Protein 7AC8 (pdb70)

CATH classification: 3.40.50.880

GO terms:
  GO:0005515 protein binding (F, IPI)

Radius of gyration: 36.43 Å; Cα contacts (8 Å, |Δi|>4): 3249; chains: 6; bounding box: 97×95×83 Å

Sequence (1356 aa):
MLAKRIIACLDVKDGRVVKGTNFENLRDSGDPVELGKFYSEIGIDELVFLDITASVEKRKTMLELVEKVAEQIDIPFTVGGGIHDFETASELILRGADKVSINTAAVENPSLITQIAQTFGSQAVVVAIDAKRVDGEFMVFTYSGKKNTGILLRDWVVEVEKRGAGEILLTSIDRDGTKSGYDTEMIRFVRPLTTLPIIASGGAGKMEHFLEAFLAGADAALAASVFHFREIDVRELKEYLKKHGVNVRLEGMGMRIGIISVGPGNIMNLYRGVKRASENFEDVSIELVESPRNDLYDLLFIPGVGHFGEGMRRLRENDLIDFVRKHVEDERYVVGVALGMQLLFEESEEAPGVKGLSLIEGNVVKLRSRRLPHMGWNEVIFKDTFPNGYYYFVHTYRAVCEEEHVLGTTEYDGEIFPSAVRKGRILGFQFHPEKSSKIGRKLLEKVIECSLSRMLAKRIIACLDVKDGRVVKGTNFENLRDSGDPVELGKFYSEIGIDELVFLDITASVEKRKTMLELVEKVAEQIDIPFTVGGGIHDFETASELILRGADKVSINTAAVENPSLITQIAQTFGSQAVVVAIDAKRVDGEFMVFTYSGKKNTGILLRDWVVEVEKRGAGEILLTSIDRDGTKSGYDTEMIRFVRPLTTLPIIASGGAGKMEHFLEAFLAGADAALAASVFHFREIDVRELKEYLKKHGVNVRLEGMGMRIGIISVGPGNIMNLYRGVKRASENFEDVSIELVESPRNDLYDLLFIPGVGHFGEGMRRLRENDLIDFVRKHVEDERYVVGVALGMQLLFEESEEAPGVKGLSLIEGNVVKLRSRRLPHMGWNEVIFKDTFPNGYYYFVHTYRAVCEEEHVLGTTEYDGEIFPSAVRKGRILGFQFHPEKSSKIGRKLLEKVIECSLSMLAKRIIACLDVKDGRVVKGTNFENLRDSGDPVELGKFYSEIGIDELVFLDITASVEKRKTMLELVEKVAEQIDIPFTVGGGIHDFETASELILRGADKVSINTAAVENPSLITQIAQTFGSQAVVVAIDAKRVDGEFMVFTYSGKKNTGILLRDWVVEVEKRGAGEILLTSIDRDGTKSGYDTEMIRFVRPLTTLPIIASGGAGKMEHFLEAFLAGADAALAASVFHFREIDVRELKEYLKKHGVNVRLEMRIGIISVGPGNIMNLYRGVKRASENFEDVSIELVESPRNDLYDLLFIPGVGHFGEGMRRLRENDLIDFVRKHVEDERYVVGVALGMQLLFEESEEAPGVKGLSLIEGNVVKLRSRRLPHMGWNEVIFKDTFPNGYYYFVHTYRAVCEEEHVLGTTEYDGEIFPSAVRKGRILGFQFHPEKSSKIGRKLLEKVIECSL

Secondary structure (DSSP, 8-state):
-PPPEEEEEEEEETTEETT--S-TTSS-TT-HHHHHHHHHHHT--EEEEEE----SSHHHHHHHHHHHHHHH--S-EEEESS--SHHHHHHHHHHT-SEEEESHHHHH-THHHHHHHHHH-GGGEEEEEEEEEETTEEEEEETTTTEEEEEEHHHHHHHHHHHT-SEEEEEETTTTT--S---HHHHHHHGGG--S-EEEES---SHHHHHHHHHTT-SEEEESHHHHTT-S-HHHHHHHHHHTT-------/--EEEEEE---SS--HHHHHHHHHHTTT-SSEEEEEE-SS-SPPPSEEEE---S-HHHHHHHHHHTT-HHHHHHHHHTT-EEEEETHHHHHTSS-BTTSTT-----SSS-EEEE---SS-SEEEEEEEEESSSSPPEEEEEEESEEEE--GGGEEEEEEETTEEEEEEEEETTEEEESS-GGGSHHHHHHHHHHHHHHHHH-/-PPBEEEEEEEEETTEETT--S-TTSSSTT-HHHHHHHHHHHT--EEEEEE---TTTHHHHHHHHHHHHHHH--S-EEEESS--SHHHHHHHHHHT-SEEEESHHHHH-THHHHHHHHHH-GGGEEEEEEEEEETTEEEEEETTTTEEEEEEHHHHHHHHHHHT-SEEEEEETTTTT-SS---HHHHHHHGGG--S-EEEES---SHHHHHHHHHTT-SEEEESHHHHTTSS-HHHHHHHHHHTT--B----/--EEEEEE---SS--HHHHHHHHHHTTTSTTEEEEEESSS-SPPPSEEEE---S-HHHHHHHHHHTT-HHHHHHHHHTT-EEEEETHHHHHTSS-BTTSTT-----SSS-EEEE-S-SS-SEEEEEEEEESSSSPPEEEEEEESEEEE--GGGEEEEEEETTEEEEEEEEETTEEEESS-GGGSHHHHHHHHHHHHHHHH-/-PPPEEEEEEEEETTEEEEEETTEEEEEEE-HHHHHHHHHHHT-SEEEEEETTTTTTT----HHHHHHHHTT--S-EEEESS--SHHHHHHHHHHT-SEEEESHHHHH-THHHHHHHHHH-GGGEEEEEEEEEETTEEEEEETTTTEEEEEEHHHHHHHHHHHT-SEEEEEETTTTT--S---HHHHHHHGGG--S-EEEES---SHHHHHHHHHTT-SEEEESHHHHTT-S-HHHHHHHHHHTT------/-EEEEE-SSSS-HHHHHHHHHHHGGGSSS-EEEEE-SS-SPPPSEEEE--SS-HHHHHHHHHHTT-HHHHHHHHHTT-EEEEETHHHHTTSSBBTTSTT-B---SSS-EEEE-S-SS-SEEEEEEEEESSSSPPEEEEEEESEEEE--GGGEEEEEEETTEEEEEEEEETTEEEESS-GGGSHHHHHHHHHHHHHHH-

Foldseek 3Di:
DDAQAEEEEFEAELQFGPPFFPPPVFPGRRHVQRVLQVCVVQAHQEYEYEYPYDDPCPLVSLLVNLLSNQVHHDHAYEYEYPQQALVSLVSSVVSGHQAYEAEQNCVVPVLRQLSNCVVNNLRRYEYEFEWEDDPNFIFTADDLNPHGPVDGPLVVLLSNVVSRHQEYEYHYPVAAPVLQAFPLVVLLVSQVSDPHAYETDGHNNDLVRQVSNVVSPHSYYYYYPCVRHVVDRPQVSQVVNVVVPGRHDHDD/DQAEEEEADLEDDDSVLVVVLLVVLCVPPDSYDYYYDQALPDPQGLAYEYEYDDFLQVSVVSCVVRVCLVVQVVCVVVLHAYEYEASGLQLCEAEEPRDPPDGGSHVAYWHKYFDDDPDDDPFAWWWKDFPDQADTDIFTAHGGMAIDHDPQFQGIWTDDPRDIGRQWTDDRNYIYGNGDLSRGPPSSSRRSNSNVVVSVVD/DDAQFEEEEFEDELQWGPVFFPPPVFPDRGHVQRVLQVCVVQAHQEYEYEYDYDVVCPLVSLLVNLLSNQVRHDHAYEYEYPQAAQVSLVSSVVSPHQAYEAEQNCVVPVLRLLSNCVVNNLSRYEYEFEWEDDPNFIFTADDVRPHGPVDGPLVVLLSNVVSRHQEYEYEYPVAAPAQQAFPLVVLLVSQVSDPHAYETEGHHNDLVRVVSNVVSPHSYYYDYHCVRHVVDRPQVSQVVNVVVPRRHDHDD/DAAEEEEADQEDDDRVLVVVLLCVLCVPPPRYDYYHDQALPDPQGLAYEQEYDDFLQVSVVSCVVRVCLVVQVVCVVVLGAYEYEASGQQLCEAEEPSDPPDGGSHNAYWHKYFDPDPDDDPFAWWWKDFPDQADTDIFTAHDGMATDHDPQFAGIWTDDPRDIGRQKGDDRNYIYGNGDLSRGPPSSSRRSNSNVVVSVD/DDAAFEEEEFADEPQFGWFDALLDDIDGQGGLQVLLLVCQPQAHQEYEYEPQQQVVVVHADPLVSLLSNQVRHDHAYEYEYRPQALVSLVVNVVRGHPAYEDEQNCVVPVLRLLVNCVVNNQQRYEYEFEWEDDPNFTFTADNSRDRGPPDGPLVVLLSNVVSRHQEYAYAYSNAGPVLQAFPLVVLLVCQVSDPHAYETYGHHNELVRVVSNVVSPHSYYYYYPCVSVVVDRPLVSQVVCVVVPRGHDHD/DEEEEADLDDAPRVLVVVLLCVLCVPPPPYHYYYDQALPDDQGLEYEYHDDDQLQVSVVSCVVRVCLVVLVVCVVVLHAYEYEASGQQLCEAEEPSDPPDGGSHNAYWHKYFDPDPDDDPFAWWWKDFPDQADTDIFTAHGGMATDHDPVFQGIWTDDPNDIGRQWGDDRRYIYGNGGLSPGPPSSSVRSNSNVVVSD

Structure (mmCIF, N/CA/C/O backbone):
data_7AC8
#
_entry.id   7AC8
#
_cell.length_a   92.835
_cell.length_b   92.835
_cell.length_c   168.625
_cell.angle_alpha   90.000
_cell.angle_beta   90.000
_cell.angle_gamma   120.000
#
_symmetry.space_group_name_H-M   'P 32'
#
loop_
_entity.id
_entity.type
_entity.pdbx_description
1 polymer 'Imidazole glycerol phosphate synthase subunit HisF'
2 polymer 'Imidazole glycerol phosphate synthase subunit HisH'
3 non-polymer '[(2R,3S,4R,5R)-5-[4-aminocarbonyl-5-[(E)-[[(2R,3R,4S,5R)-3,4-bis(oxidanyl)-5-(phosphonooxymethyl)oxolan-2-yl]amino]methylideneamino]imidazol-1-yl]-3,4-bis(oxidanyl)oxolan-2-yl]methyl dihydrogen phosphate'
4 non-polymer GLUTAMINE
5 non-polymer 'PHOSPHATE ION'
6 water water
#
loop_
_atom_site.group_PDB
_atom_site.id
_atom_site.type_symbol
_atom_site.label_atom_id
_atom_site.label_alt_id
_atom_site.label_comp_id
_atom_site.label_asym_id
_atom_site.label_entity_id
_atom_site.label_seq_id
_atom_site.pdbx_PDB_ins_code
_atom_site.Cartn_x
_atom_site.Cartn_y
_atom_site.Cartn_z
_atom_site.occupancy
_atom_site.B_iso_or_equiv
_atom_site.auth_seq_id
_atom_site.auth_comp_id
_atom_site.auth_asym_id
_atom_site.auth_atom_id
_atom_site.pdbx_PDB_model_num
ATOM 1 N N . MET A 1 1 ? 10.724 -19.019 27.924 1.00 43.24 1 MET A N 1
ATOM 2 C CA . MET A 1 1 ? 10.789 -19.352 26.503 1.00 43.81 1 MET A CA 1
ATOM 3 C C . MET A 1 1 ? 9.775 -18.505 25.746 1.00 38.34 1 MET A C 1
ATOM 4 O O . MET A 1 1 ? 8.620 -18.379 26.165 1.00 39.34 1 MET A O 1
ATOM 9 N N . LEU A 1 2 ? 10.223 -17.943 24.629 1.00 41.95 2 LEU A N 1
ATOM 10 C CA . LEU A 1 2 ? 9.393 -17.088 23.792 1.00 42.08 2 LEU A CA 1
ATOM 11 C C . LEU A 1 2 ? 8.113 -17.805 23.367 1.00 42.93 2 LEU A C 1
ATOM 12 O O . LEU A 1 2 ? 8.129 -18.983 23.006 1.00 42.83 2 LEU A O 1
ATOM 17 N N . ALA A 1 3 ? 6.992 -17.086 23.408 1.00 36.70 3 ALA A N 1
ATOM 18 C CA . ALA A 1 3 ? 5.724 -17.642 22.955 1.00 38.99 3 ALA A CA 1
ATOM 19 C C . ALA A 1 3 ? 5.608 -17.577 21.439 1.00 40.74 3 ALA A C 1
ATOM 20 O O . ALA A 1 3 ? 6.100 -16.639 20.802 1.00 36.86 3 ALA A O 1
ATOM 22 N N . LYS A 1 4 ? 5.001 -18.614 20.859 1.00 39.73 4 LYS A N 1
ATOM 23 C CA . LYS A 1 4 ? 4.542 -18.552 19.477 1.00 39.34 4 LYS A CA 1
ATOM 24 C C . LYS A 1 4 ? 3.281 -17.692 19.443 1.00 39.57 4 LYS A C 1
ATOM 25 O O . LYS A 1 4 ? 2.335 -17.957 20.189 1.00 40.61 4 LYS A O 1
ATOM 31 N N . ARG A 1 5 ? 3.253 -16.684 18.571 1.00 34.96 5 ARG A N 1
ATOM 32 C CA . ARG A 1 5 ? 2.271 -15.600 18.672 1.00 38.27 5 ARG A CA 1
ATOM 33 C C . ARG A 1 5 ? 1.021 -15.823 17.826 1.00 37.02 5 ARG A C 1
ATOM 34 O O . ARG A 1 5 ? 1.096 -16.332 16.704 1.00 34.03 5 ARG A O 1
ATOM 42 N N . ILE A 1 6 ? -0.129 -15.429 18.377 1.00 33.63 6 ILE A N 1
ATOM 43 C CA . ILE A 1 6 ? -1.394 -15.394 17.649 1.00 35.64 6 ILE A CA 1
ATOM 44 C C . ILE A 1 6 ? -1.741 -13.941 17.368 1.00 37.48 6 ILE A C 1
ATOM 45 O O . ILE A 1 6 ? -1.926 -13.144 18.299 1.00 35.61 6 ILE A O 1
ATOM 50 N N . ILE A 1 7 ? -1.846 -13.596 16.091 1.00 35.96 7 ILE A N 1
ATOM 51 C CA . ILE A 1 7 ? -1.985 -12.214 15.656 1.00 36.16 7 ILE A CA 1
ATOM 52 C C . ILE A 1 7 ? -3.313 -12.065 14.924 1.00 39.73 7 ILE A C 1
ATOM 53 O O . ILE A 1 7 ? -3.635 -12.877 14.046 1.00 39.45 7 ILE A O 1
ATOM 58 N N . ALA A 1 8 ? -4.073 -11.028 15.271 1.00 36.29 8 ALA A N 1
ATOM 59 C CA . ALA A 1 8 ? -5.303 -10.700 14.558 1.00 41.25 8 ALA A CA 1
ATOM 60 C C . ALA A 1 8 ? -5.050 -9.551 13.594 1.00 41.22 8 ALA A C 1
ATOM 61 O O . ALA A 1 8 ? -4.472 -8.527 13.974 1.00 40.50 8 ALA A O 1
ATOM 63 N N . CYS A 1 9 ? -5.539 -9.693 12.371 1.00 40.47 9 CYS A N 1
ATOM 64 C CA . CYS A 1 9 ? -5.416 -8.650 11.367 1.00 39.31 9 CYS A CA 1
ATOM 65 C C . CYS A 1 9 ? -6.802 -8.053 11.168 1.00 44.07 9 CYS A C 1
ATOM 66 O O . CYS A 1 9 ? -7.760 -8.784 10.902 1.00 48.77 9 CYS A O 1
ATOM 69 N N . LEU A 1 10 ? -6.904 -6.737 11.328 1.00 44.34 10 LEU A N 1
ATOM 70 C CA . LEU A 1 10 ? -8.146 -5.985 11.161 1.00 47.23 10 LEU A CA 1
ATOM 71 C C . LEU A 1 10 ? -8.057 -5.126 9.907 1.00 49.06 10 LEU A C 1
ATOM 72 O O . LEU A 1 10 ? -7.201 -4.233 9.821 1.00 47.60 10 LEU A O 1
ATOM 77 N N . ASP A 1 11 ? -8.932 -5.394 8.942 1.00 50.78 11 ASP A N 1
ATOM 78 C CA . ASP A 1 11 ? -9.050 -4.541 7.769 1.00 51.79 11 ASP A CA 1
ATOM 79 C C . ASP A 1 11 ? -9.861 -3.302 8.123 1.00 50.51 11 ASP A C 1
ATOM 80 O O . ASP A 1 11 ? -10.947 -3.402 8.705 1.00 50.22 11 ASP A O 1
ATOM 85 N N . VAL A 1 12 ? -9.308 -2.131 7.827 1.00 44.90 12 VAL A N 1
ATOM 86 C CA . VAL A 1 12 ? -9.926 -0.868 8.201 1.00 50.40 12 VAL A CA 1
ATOM 87 C C . VAL A 1 12 ? -10.151 -0.056 6.936 1.00 55.09 12 VAL A C 1
ATOM 88 O O . VAL A 1 12 ? -9.350 -0.103 5.997 1.00 54.78 12 VAL A O 1
ATOM 92 N N . LYS A 1 13 ? -11.285 0.639 6.897 1.00 63.71 13 LYS A N 1
ATOM 93 C CA . LYS A 1 13 ? -11.618 1.541 5.807 1.00 66.17 13 LYS A CA 1
ATOM 94 C C . LYS A 1 13 ? -12.223 2.792 6.420 1.00 62.52 13 LYS A C 1
ATOM 95 O O . LYS A 1 13 ? -13.213 2.711 7.148 1.00 66.72 13 LYS A O 1
ATOM 101 N N . ASP A 1 14 ? -11.615 3.940 6.130 1.00 55.76 14 ASP A N 1
ATOM 102 C CA . ASP A 1 14 ? -12.074 5.237 6.629 1.00 63.29 14 ASP A CA 1
ATOM 103 C C . ASP A 1 14 ? -12.149 5.258 8.154 1.00 64.95 14 ASP A C 1
ATOM 104 O O . ASP A 1 14 ? -13.103 5.769 8.738 1.00 67.51 14 ASP A O 1
ATOM 109 N N . GLY A 1 15 ? -11.142 4.680 8.805 1.00 63.60 15 GLY A N 1
ATOM 110 C CA . GLY A 1 15 ? -11.085 4.690 10.250 1.00 60.60 15 GLY A CA 1
ATOM 111 C C . GLY A 1 15 ? -12.036 3.733 10.921 1.00 62.28 15 GLY A C 1
ATOM 112 O O . GLY A 1 15 ? -12.185 3.785 12.146 1.00 70.26 15 GLY A O 1
ATOM 113 N N . ARG A 1 16 ? -12.684 2.864 10.157 1.00 62.12 16 ARG A N 1
ATOM 114 C CA . ARG A 1 16 ? -13.635 1.898 10.675 1.00 65.41 16 ARG A CA 1
ATOM 115 C C . ARG A 1 16 ? -13.169 0.504 10.300 1.00 66.50 16 ARG A C 1
ATOM 116 O O . ARG A 1 16 ? -12.555 0.310 9.251 1.00 63.06 16 ARG A O 1
ATOM 124 N N . VAL A 1 17 ? -13.497 -0.478 11.134 1.00 66.66 17 VAL A N 1
ATOM 125 C CA . VAL A 1 17 ? -13.209 -1.854 10.758 1.00 67.91 17 VAL A CA 1
ATOM 126 C C . VAL A 1 17 ? -14.194 -2.289 9.685 1.00 73.10 17 VAL A C 1
ATOM 127 O O . VAL A 1 17 ? -15.413 -2.156 9.853 1.00 78.12 17 VAL A O 1
ATOM 131 N N . VAL A 1 18 ? -13.662 -2.802 8.568 1.00 79.19 18 VAL A N 1
ATOM 132 C CA . VAL A 1 18 ? -14.489 -3.205 7.431 1.00 87.81 18 VAL A CA 1
ATOM 133 C C . VAL A 1 18 ? -15.455 -4.290 7.910 1.00 101.88 18 VAL A C 1
ATOM 134 O O . VAL A 1 18 ? -15.172 -5.008 8.881 1.00 112.07 18 VAL A O 1
ATOM 138 N N . LYS A 1 19 ? -16.646 -4.333 7.297 1.00 128.48 19 LYS A N 1
ATOM 139 C CA . LYS A 1 19 ? -17.885 -4.995 7.733 1.00 137.24 19 LYS A CA 1
ATOM 140 C C . LYS A 1 19 ? -18.404 -4.781 9.136 1.00 148.25 19 LYS A C 1
ATOM 141 O O . LYS A 1 19 ? -19.609 -4.933 9.346 1.00 151.43 19 LYS A O 1
ATOM 147 N N . GLY A 1 20 ? -17.587 -4.406 10.070 1.00 142.00 20 GLY A N 1
ATOM 148 C CA . GLY A 1 20 ? -18.083 -4.578 11.395 1.00 148.79 20 GLY A CA 1
ATOM 149 C C . GLY A 1 20 ? -17.741 -6.018 11.710 1.00 155.84 20 GLY A C 1
ATOM 150 O O . GLY A 1 20 ? -16.877 -6.619 11.053 1.00 152.66 20 GLY A O 1
ATOM 151 N N . THR A 1 21 ? -18.404 -6.601 12.698 1.00 159.25 21 THR A N 1
ATOM 152 C CA . THR A 1 21 ? -17.928 -7.919 13.084 1.00 153.55 21 THR A CA 1
ATOM 153 C C . THR A 1 21 ? -19.195 -8.734 13.371 1.00 143.34 21 THR A C 1
ATOM 154 O O . THR A 1 21 ? -20.257 -8.473 12.801 1.00 132.00 21 THR A O 1
ATOM 158 N N . ASN A 1 22 ? -19.103 -9.757 14.214 1.00 137.04 22 ASN A N 1
ATOM 159 C CA . ASN A 1 22 ? -20.239 -10.483 14.765 1.00 130.90 22 ASN A CA 1
ATOM 160 C C . ASN A 1 22 ? -20.254 -10.342 16.288 1.00 122.86 22 ASN A C 1
ATOM 161 O O . ASN A 1 22 ? -20.791 -11.199 16.998 1.00 123.97 22 ASN A O 1
ATOM 166 N N . PHE A 1 23 ? -19.661 -9.262 16.801 1.00 125.30 23 PHE A N 1
ATOM 167 C CA . PHE A 1 23 ? -19.510 -9.044 18.244 1.00 122.70 23 PHE A CA 1
ATOM 168 C C . PHE A 1 23 ? -20.523 -8.016 18.748 1.00 120.73 23 PHE A C 1
ATOM 169 O O . PHE A 1 23 ? -20.184 -6.897 19.132 1.00 117.09 23 PHE A O 1
ATOM 177 N N . GLU A 1 24 ? -21.798 -8.408 18.707 1.00 119.86 24 GLU A N 1
ATOM 178 C CA . GLU A 1 24 ? -22.853 -7.532 19.210 1.00 120.64 24 GLU A CA 1
ATOM 179 C C . GLU A 1 24 ? -22.720 -7.223 20.705 1.00 119.91 24 GLU A C 1
ATOM 180 O O . GLU A 1 24 ? -23.492 -6.402 21.216 1.00 123.96 24 GLU A O 1
ATOM 182 N N . ASN A 1 25 ? -21.785 -7.859 21.421 1.00 110.81 25 ASN A N 1
ATOM 183 C CA . ASN A 1 25 ? -21.527 -7.495 22.811 1.00 104.98 25 ASN A CA 1
ATOM 184 C C . ASN A 1 25 ? -20.843 -6.138 22.914 1.00 102.24 25 ASN A C 1
ATOM 185 O O . ASN A 1 25 ? -20.911 -5.493 23.968 1.00 101.09 25 ASN A O 1
ATOM 187 N N . LEU A 1 26 ? -20.181 -5.712 21.841 1.00 94.01 26 LEU A N 1
ATOM 188 C CA . LEU A 1 26 ? -19.467 -4.446 21.785 1.00 87.72 26 LEU A CA 1
ATOM 189 C C . LEU A 1 26 ? -20.442 -3.293 21.578 1.00 86.66 26 LEU A C 1
ATOM 190 O O . LEU A 1 26 ? -21.500 -3.451 20.959 1.00 80.06 26 LEU A O 1
ATOM 195 N N . ARG A 1 27 ? -20.052 -2.111 22.056 1.00 88.28 27 ARG A N 1
ATOM 196 C CA . ARG A 1 27 ? -20.896 -0.945 21.839 1.00 89.95 27 ARG A CA 1
ATOM 197 C C . ARG A 1 27 ? -20.849 -0.512 20.381 1.00 92.11 27 ARG A C 1
ATOM 198 O O . ARG A 1 27 ? -21.834 0.024 19.859 1.00 96.60 27 ARG A O 1
ATOM 200 N N . ASP A 1 28 ? -19.733 -0.775 19.705 1.00 81.10 28 ASP A N 1
ATOM 201 C CA . ASP A 1 28 ? -19.582 -0.479 18.286 1.00 81.16 28 ASP A CA 1
ATOM 202 C C . ASP A 1 28 ? -18.537 -1.444 17.745 1.00 84.89 28 ASP A C 1
ATOM 203 O O . ASP A 1 28 ? -17.370 -1.387 18.148 1.00 81.63 28 ASP A O 1
ATOM 208 N N . SER A 1 29 ? -18.937 -2.293 16.801 1.00 96.43 29 SER A N 1
ATOM 209 C CA . SER A 1 29 ? -18.074 -3.377 16.358 1.00 99.60 29 SER A CA 1
ATOM 210 C C . SER A 1 29 ? -17.251 -3.000 15.140 1.00 97.15 29 SER A C 1
ATOM 211 O O . SER A 1 29 ? -16.378 -3.775 14.734 1.00 98.47 29 SER A O 1
ATOM 214 N N . GLY A 1 30 ? -17.496 -1.826 14.569 1.00 74.44 30 GLY A N 1
ATOM 215 C CA . GLY A 1 30 ? -16.666 -1.261 13.534 1.00 67.75 30 GLY A CA 1
ATOM 216 C C . GLY A 1 30 ? -15.685 -0.236 14.056 1.00 68.99 30 GLY A C 1
ATOM 217 O O . GLY A 1 30 ? -14.989 0.403 13.259 1.00 69.28 30 GLY A O 1
ATOM 218 N N . ASP A 1 31 ? -15.600 -0.059 15.371 1.00 64.72 31 ASP A N 1
ATOM 219 C CA . ASP A 1 31 ? -14.671 0.901 15.935 1.00 64.97 31 ASP A CA 1
ATOM 220 C C . ASP A 1 31 ? -13.343 0.196 16.166 1.00 62.61 31 ASP A C 1
ATOM 221 O O . ASP A 1 31 ? -13.293 -0.755 16.955 1.00 58.46 31 ASP A O 1
ATOM 226 N N . PRO A 1 32 ? -12.261 0.615 15.503 1.00 67.67 32 PRO A N 1
ATOM 227 C CA . PRO A 1 32 ? -10.989 -0.119 15.635 1.00 65.77 32 PRO A CA 1
ATOM 228 C C . PRO A 1 32 ? -10.465 -0.150 17.053 1.00 64.73 32 PRO A C 1
ATOM 229 O O . PRO A 1 32 ? -9.918 -1.171 17.487 1.00 60.18 32 PRO A O 1
ATOM 233 N N . VAL A 1 33 ? -10.644 0.942 17.798 1.00 63.49 33 VAL A N 1
ATOM 234 C CA . VAL A 1 33 ? -10.117 1.009 19.153 1.00 58.97 33 VAL A CA 1
ATOM 235 C C . VAL A 1 33 ? -10.851 0.034 20.064 1.00 58.81 33 VAL A C 1
ATOM 236 O O . VAL A 1 33 ? -10.223 -0.741 20.795 1.00 56.28 33 VAL A O 1
ATOM 240 N N . GLU A 1 34 ? -12.190 0.052 20.038 1.00 59.63 34 GLU A N 1
ATOM 241 C CA . GLU A 1 34 ? -12.936 -0.873 20.888 1.00 60.94 34 GLU A CA 1
ATOM 242 C C . GLU A 1 34 ? -12.667 -2.320 20.498 1.00 55.61 34 GLU A C 1
ATOM 243 O O . GLU A 1 34 ? -12.558 -3.191 21.366 1.00 51.97 34 GLU A O 1
ATOM 249 N N . LEU A 1 35 ? -12.548 -2.599 19.198 1.00 52.65 35 LEU A N 1
ATOM 250 C CA . LEU A 1 35 ? -12.317 -3.973 18.770 1.00 54.25 35 LEU A CA 1
ATOM 251 C C . LEU A 1 35 ? -10.917 -4.451 19.156 1.00 56.74 35 LEU A C 1
ATOM 252 O O . LEU A 1 35 ? -10.747 -5.596 19.602 1.00 51.18 35 LEU A O 1
ATOM 257 N N . GLY A 1 36 ? -9.904 -3.595 18.984 1.00 53.69 36 GLY A N 1
ATOM 258 C CA . GLY A 1 36 ? -8.564 -3.952 19.427 1.00 52.18 36 GLY A CA 1
ATOM 259 C C . GLY A 1 36 ? -8.501 -4.229 20.917 1.00 55.05 36 GLY A C 1
ATOM 260 O O . GLY A 1 36 ? -7.858 -5.188 21.357 1.00 46.01 36 GLY A O 1
ATOM 261 N N . LYS A 1 37 ? -9.166 -3.391 21.715 1.00 50.89 37 LYS A N 1
ATOM 262 C CA . LYS A 1 37 ? -9.245 -3.635 23.150 1.00 53.26 37 LYS A CA 1
ATOM 263 C C . LYS A 1 37 ? -9.879 -4.990 23.438 1.00 53.15 37 LYS A C 1
ATOM 264 O O . LYS A 1 37 ? -9.426 -5.719 24.326 1.00 50.09 37 LYS A O 1
ATOM 270 N N . PHE A 1 38 ? -10.940 -5.339 22.706 1.00 48.62 38 PHE A N 1
ATOM 271 C CA . PHE A 1 38 ? -11.575 -6.633 22.925 1.00 50.68 38 PHE A CA 1
ATOM 272 C C . PHE A 1 38 ? -10.592 -7.774 22.653 1.00 50.37 38 PHE A C 1
ATOM 273 O O . PHE A 1 38 ? -10.517 -8.731 23.431 1.00 49.00 38 PHE A O 1
ATOM 281 N N . TYR A 1 39 ? -9.813 -7.674 21.570 1.00 46.09 39 TYR A N 1
ATOM 282 C CA . TYR A 1 39 ? -8.838 -8.715 21.238 1.00 49.54 39 TYR A CA 1
ATOM 283 C C . TYR A 1 39 ? -7.732 -8.827 22.287 1.00 46.61 39 TYR A C 1
ATOM 284 O O . TYR A 1 39 ? -7.318 -9.937 22.644 1.00 43.47 39 TYR A O 1
ATOM 293 N N . SER A 1 40 ? -7.214 -7.6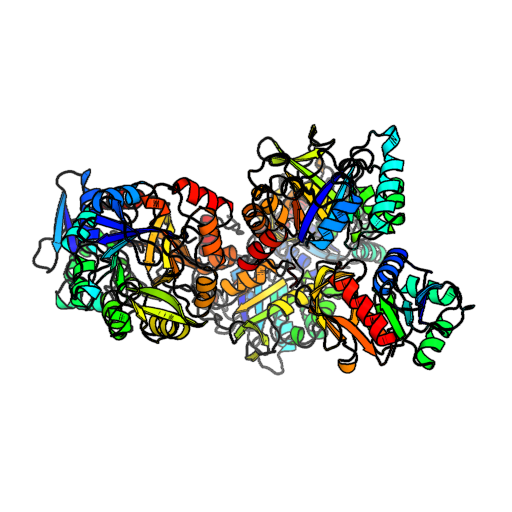95 22.769 1.00 47.63 40 SER A N 1
ATOM 294 C CA . SER A 1 40 ? -6.296 -7.739 23.906 1.00 46.37 40 SER A CA 1
ATOM 295 C C . SER A 1 40 ? -6.927 -8.469 25.082 1.00 48.48 40 SER A C 1
ATOM 296 O O . SER A 1 40 ? -6.271 -9.280 25.749 1.00 47.16 40 SER A O 1
ATOM 299 N N . GLU A 1 41 ? -8.214 -8.208 25.334 1.00 47.86 41 GLU A N 1
ATOM 300 C CA . GLU A 1 41 ? -8.880 -8.795 26.491 1.00 51.89 41 GLU A CA 1
ATOM 301 C C . GLU A 1 41 ? -8.981 -10.310 26.358 1.00 50.18 41 GLU A C 1
ATOM 302 O O . GLU A 1 41 ? -8.828 -11.039 27.345 1.00 52.56 41 GLU A O 1
ATOM 308 N N . ILE A 1 42 ? -9.175 -10.817 25.141 1.00 45.80 42 ILE A N 1
ATOM 309 C CA . ILE A 1 42 ? -9.385 -12.252 25.010 1.00 47.52 42 ILE A CA 1
ATOM 310 C C . ILE A 1 42 ? -8.087 -13.018 24.785 1.00 46.40 42 ILE A C 1
ATOM 311 O O . ILE A 1 42 ? -8.109 -14.258 24.785 1.00 49.28 42 ILE A O 1
ATOM 316 N N . GLY A 1 43 ? -6.951 -12.334 24.618 1.00 42.94 43 GLY A N 1
ATOM 317 C CA . GLY A 1 43 ? -5.693 -13.056 24.582 1.00 38.00 43 GLY A CA 1
ATOM 318 C C . GLY A 1 43 ? -4.920 -12.960 23.288 1.00 41.37 43 GLY A C 1
ATOM 319 O O . GLY A 1 43 ? -3.921 -13.666 23.124 1.00 42.75 43 GLY A O 1
ATOM 320 N N . ILE A 1 44 ? -5.366 -12.122 22.346 1.00 41.99 44 ILE A N 1
ATOM 321 C CA . ILE A 1 44 ? -4.578 -11.917 21.134 1.00 39.84 44 ILE A CA 1
ATOM 322 C C . ILE A 1 44 ? -3.210 -11.321 21.496 1.00 38.16 44 ILE A C 1
ATOM 323 O O . ILE A 1 44 ? -3.090 -10.501 22.411 1.00 37.79 44 ILE A O 1
ATOM 328 N N . ASP A 1 45 ? -2.159 -11.765 20.800 1.00 35.38 45 ASP A N 1
ATOM 329 C CA . ASP A 1 45 ? -0.807 -11.385 21.197 1.00 34.97 45 ASP A CA 1
ATOM 330 C C . ASP A 1 45 ? -0.326 -10.092 20.546 1.00 32.91 45 ASP A C 1
ATOM 331 O O . ASP A 1 45 ? 0.500 -9.385 21.137 1.00 35.31 45 ASP A O 1
ATOM 336 N N . GLU A 1 46 ? -0.805 -9.784 19.339 1.00 32.69 46 GLU A N 1
ATOM 337 C CA . GLU A 1 46 ? -0.465 -8.574 18.599 1.00 35.53 46 GLU A CA 1
ATOM 338 C C . GLU A 1 46 ? -1.589 -8.293 17.620 1.00 35.56 46 GLU A C 1
ATOM 339 O O . GLU A 1 46 ? -2.337 -9.189 17.232 1.00 38.77 46 GLU A O 1
ATOM 345 N N . LEU A 1 47 ? -1.686 -7.041 17.210 1.00 37.06 47 LEU A N 1
ATOM 346 C CA . LEU A 1 47 ? -2.670 -6.616 16.232 1.00 41.72 47 LEU A CA 1
ATOM 347 C C . LEU A 1 47 ? -1.980 -6.058 14.997 1.00 38.49 47 LEU A C 1
ATOM 348 O O . LEU A 1 47 ? -0.901 -5.453 15.087 1.00 36.91 47 LEU A O 1
ATOM 353 N N . VAL A 1 48 ? -2.573 -6.323 13.843 1.00 38.62 48 VAL A N 1
ATOM 354 C CA . VAL A 1 48 ? -2.231 -5.636 12.611 1.00 36.90 48 VAL A CA 1
ATOM 355 C C . VAL A 1 48 ? -3.475 -4.893 12.141 1.00 40.81 48 VAL A C 1
ATOM 356 O O . VAL A 1 48 ? -4.546 -5.496 11.984 1.00 42.13 48 VAL A O 1
ATOM 360 N N . PHE A 1 49 ? -3.327 -3.593 11.884 1.00 36.94 49 PHE A N 1
ATOM 361 C CA . PHE A 1 49 ? -4.388 -2.787 11.297 1.00 40.19 49 PHE A CA 1
ATOM 362 C C . PHE A 1 49 ? -3.977 -2.585 9.852 1.00 42.47 49 PHE A C 1
ATOM 363 O O . PHE A 1 49 ? -2.931 -1.983 9.583 1.00 44.19 49 PHE A O 1
ATOM 371 N N . LEU A 1 50 ? -4.783 -3.105 8.932 1.00 43.61 50 LEU A N 1
ATOM 372 C CA . LEU A 1 50 ? -4.468 -3.080 7.509 1.00 45.40 50 LEU A CA 1
ATOM 373 C C . LEU A 1 50 ? -5.426 -2.118 6.823 1.00 46.74 50 LEU A C 1
ATOM 374 O O . LEU A 1 50 ? -6.634 -2.377 6.739 1.00 45.72 50 LEU A O 1
ATOM 379 N N . ASP A 1 51 ? -4.884 -1.015 6.324 1.00 48.79 51 ASP A N 1
ATOM 380 C CA . ASP A 1 51 ? -5.714 0.020 5.730 1.00 54.85 51 ASP A CA 1
ATOM 381 C C . ASP A 1 51 ? -5.877 -0.260 4.242 1.00 59.87 51 ASP A C 1
ATOM 382 O O . ASP A 1 51 ? -4.988 0.034 3.438 1.00 55.58 51 ASP A O 1
ATOM 387 N N . ILE A 1 52 ? -7.056 -0.760 3.884 1.00 71.67 52 ILE A N 1
ATOM 388 C CA . ILE A 1 52 ? -7.410 -1.108 2.519 1.00 74.04 52 ILE A CA 1
ATOM 389 C C . ILE A 1 52 ? -8.244 0.010 1.902 1.00 77.06 52 ILE A C 1
ATOM 390 O O . ILE A 1 52 ? -8.870 -0.175 0.864 1.00 79.21 52 ILE A O 1
ATOM 395 N N . THR A 1 53 ? -8.259 1.170 2.551 1.00 88.25 53 THR A N 1
ATOM 396 C CA . THR A 1 53 ? -9.051 2.324 2.173 1.00 90.15 53 THR A CA 1
ATOM 397 C C . THR A 1 53 ? -8.501 2.977 0.912 1.00 95.10 53 THR A C 1
ATOM 398 O O . THR A 1 53 ? -7.322 2.837 0.577 1.00 98.02 53 THR A O 1
ATOM 402 N N . ALA A 1 54 ? -9.380 3.717 0.212 1.00 95.14 54 ALA A N 1
ATOM 403 C CA . ALA A 1 54 ? -9.045 4.254 -1.106 1.00 93.01 54 ALA A CA 1
ATOM 404 C C . ALA A 1 54 ? -9.323 5.748 -1.259 1.00 94.45 54 ALA A C 1
ATOM 405 O O . ALA A 1 54 ? -9.236 6.271 -2.379 1.00 86.72 54 ALA A O 1
ATOM 407 N N . SER A 1 55 ? -9.548 6.453 -0.153 1.00 106.06 55 SER A N 1
ATOM 408 C CA . SER A 1 55 ? -9.866 7.864 -0.123 1.00 107.75 55 SER A CA 1
ATOM 409 C C . SER A 1 55 ? -8.645 8.637 -0.624 1.00 106.25 55 SER A C 1
ATOM 410 O O . SER A 1 55 ? -7.533 8.114 -0.687 1.00 102.73 55 SER A O 1
ATOM 413 N N . VAL A 1 56 ? -8.869 9.900 -0.976 1.00 92.50 56 VAL A N 1
ATOM 414 C CA . VAL A 1 56 ? -7.807 10.891 -1.082 1.00 94.63 56 VAL A CA 1
ATOM 415 C C . VAL A 1 56 ? -7.302 11.290 0.306 1.00 90.68 56 VAL A C 1
ATOM 416 O O . VAL A 1 56 ? -6.147 11.722 0.448 1.00 92.81 56 VAL A O 1
ATOM 420 N N . GLU A 1 57 ? -8.166 11.106 1.331 1.00 85.94 57 GLU A N 1
ATOM 421 C CA . GLU A 1 57 ? -8.124 11.425 2.768 1.00 89.67 57 GLU A CA 1
ATOM 422 C C . GLU A 1 57 ? -7.419 10.370 3.628 1.00 82.07 57 GLU A C 1
ATOM 423 O O . GLU A 1 57 ? -7.374 10.502 4.862 1.00 75.51 57 GLU A O 1
ATOM 429 N N . LYS A 1 58 ? -6.765 9.413 2.984 1.00 70.68 58 LYS A N 1
ATOM 430 C CA . LYS A 1 58 ? -6.201 8.198 3.552 1.00 71.65 58 LYS A CA 1
ATOM 431 C C . LYS A 1 58 ? -5.032 8.401 4.525 1.00 66.37 58 LYS A C 1
ATOM 432 O O . LYS A 1 58 ? -4.962 7.695 5.539 1.00 59.06 58 LYS A O 1
ATOM 438 N N . ARG A 1 59 ? -4.116 9.344 4.271 1.00 64.42 59 ARG A N 1
ATOM 439 C CA . ARG A 1 59 ? -2.995 9.510 5.195 1.00 64.54 59 ARG A CA 1
ATOM 440 C C . ARG A 1 59 ? -3.473 10.039 6.540 1.00 67.49 59 ARG A C 1
ATOM 441 O O . ARG A 1 59 ? -3.059 9.542 7.596 1.00 59.60 59 ARG A O 1
ATOM 449 N N . LYS A 1 60 ? -4.401 10.999 6.513 1.00 64.92 60 LYS A N 1
ATOM 450 C CA . LYS A 1 60 ? -4.921 11.584 7.742 1.00 63.78 60 LYS A CA 1
ATOM 451 C C . LYS A 1 60 ? -5.774 10.588 8.511 1.00 60.36 60 LYS A C 1
ATOM 452 O O . LYS A 1 60 ? -5.702 10.520 9.742 1.00 58.16 60 LYS A O 1
ATOM 458 N N . THR A 1 61 ? -6.600 9.819 7.804 1.00 61.54 61 THR A N 1
ATOM 459 C CA . THR A 1 61 ? -7.445 8.833 8.465 1.00 64.20 61 THR A CA 1
ATOM 460 C C . THR A 1 61 ? -6.616 7.743 9.143 1.00 60.46 61 THR A C 1
ATOM 461 O O . THR A 1 61 ? -6.979 7.269 10.227 1.00 54.58 61 THR A O 1
ATOM 465 N N . MET A 1 62 ? -5.498 7.336 8.522 1.00 56.41 62 MET A N 1
ATOM 466 C CA . MET A 1 62 ? -4.606 6.367 9.160 1.00 57.66 62 MET A CA 1
ATOM 467 C C . MET A 1 62 ? -3.946 6.983 10.381 1.00 50.51 62 MET A C 1
ATOM 468 O O . MET A 1 62 ? -3.863 6.350 11.437 1.00 50.85 62 MET A O 1
ATOM 473 N N . LEU A 1 63 ? -3.510 8.235 10.265 1.00 52.58 63 LEU A N 1
ATOM 474 C CA . LEU A 1 63 ? -2.935 8.896 11.423 1.00 54.57 63 LEU A CA 1
ATOM 475 C C . LEU A 1 63 ? -3.970 9.034 12.531 1.00 56.64 63 LEU A C 1
ATOM 476 O O . LEU A 1 63 ? -3.634 8.893 13.710 1.00 53.47 63 LEU A O 1
ATOM 481 N N . GLU A 1 64 ? -5.235 9.287 12.180 1.00 60.53 64 GLU A N 1
ATOM 482 C CA . GLU A 1 64 ? -6.221 9.445 13.236 1.00 61.78 64 GLU A CA 1
ATOM 483 C C . GLU A 1 64 ? -6.374 8.121 13.971 1.00 58.20 64 GLU A C 1
ATOM 484 O O . GLU A 1 64 ? -6.345 8.070 15.206 1.00 55.01 64 GLU A O 1
ATOM 490 N N . LEU A 1 65 ? -6.418 7.027 13.200 1.00 50.71 65 LEU A N 1
ATOM 491 C CA . LEU A 1 65 ? -6.586 5.696 13.762 1.00 55.48 65 LEU A CA 1
ATOM 492 C C . LEU A 1 65 ? -5.413 5.323 14.664 1.00 50.20 65 LEU A C 1
ATOM 493 O O . LEU A 1 65 ? -5.616 4.867 15.794 1.00 49.56 65 LEU A O 1
ATOM 498 N N . VAL A 1 66 ? -4.180 5.561 14.211 1.00 45.08 66 VAL A N 1
ATOM 499 C CA . VAL A 1 66 ? -3.029 5.243 15.059 1.00 45.36 66 VAL A CA 1
ATOM 500 C C . VAL A 1 66 ? -3.100 6.008 16.376 1.00 47.44 66 VAL A C 1
ATOM 501 O O . VAL A 1 66 ? -2.859 5.443 17.451 1.00 43.06 66 VAL A O 1
ATOM 505 N N . GLU A 1 67 ? -3.476 7.293 16.319 1.00 45.55 67 GLU A N 1
ATOM 506 C CA . GLU A 1 67 ? -3.567 8.091 17.536 1.00 49.15 67 GLU A CA 1
ATOM 507 C C . GLU A 1 67 ? -4.679 7.581 18.445 1.00 49.30 67 GLU A C 1
ATOM 508 O O . GLU A 1 67 ? -4.501 7.500 19.667 1.00 50.91 67 GLU A O 1
ATOM 514 N N . LYS A 1 68 ? -5.812 7.177 17.858 1.00 53.51 68 LYS A N 1
ATOM 515 C CA . LYS A 1 68 ? -6.939 6.680 18.642 1.00 56.74 68 LYS A CA 1
ATOM 516 C C . LYS A 1 68 ? -6.550 5.365 19.316 1.00 51.70 68 LYS A C 1
ATOM 517 O O . LYS A 1 68 ? -6.811 5.144 20.506 1.00 52.02 68 LYS A O 1
ATOM 523 N N . VAL A 1 69 ? -5.880 4.496 18.556 1.00 46.59 69 VAL A N 1
ATOM 524 C CA . VAL A 1 69 ? -5.488 3.178 19.052 1.00 43.75 69 VAL A CA 1
ATOM 525 C C . VAL A 1 69 ? -4.388 3.294 20.109 1.00 44.48 69 VAL A C 1
ATOM 526 O O . VAL A 1 69 ? -4.451 2.649 21.166 1.00 43.44 69 VAL A O 1
ATOM 530 N N . ALA A 1 70 ? -3.344 4.090 19.827 1.00 46.98 70 ALA A N 1
ATOM 531 C CA . ALA A 1 70 ? -2.250 4.256 20.787 1.00 46.64 70 ALA A CA 1
ATOM 532 C C . ALA A 1 70 ? -2.749 4.811 22.115 1.00 49.59 70 ALA A C 1
ATOM 533 O O . ALA A 1 70 ? -2.124 4.589 23.157 1.00 52.53 70 ALA A O 1
ATOM 535 N N . GLU A 1 71 ? -3.864 5.540 22.095 1.00 45.04 71 GLU A N 1
ATOM 536 C CA . GLU A 1 71 ? -4.406 6.116 23.319 1.00 50.76 71 GLU A CA 1
ATOM 537 C C . GLU A 1 71 ? -4.881 5.050 24.297 1.00 47.51 71 GLU A C 1
ATOM 538 O O . GLU A 1 71 ? -4.800 5.254 25.512 1.00 50.29 71 GLU A O 1
ATOM 544 N N . GLN A 1 72 ? -5.406 3.927 23.794 1.00 49.92 72 GLN A N 1
ATOM 545 C CA . GLN A 1 72 ? -6.121 2.976 24.635 1.00 53.29 72 GLN A CA 1
ATOM 546 C C . GLN A 1 72 ? -5.611 1.538 24.605 1.00 52.33 72 GLN A C 1
ATOM 547 O O . GLN A 1 72 ? -5.990 0.756 25.483 1.00 53.31 72 GLN A O 1
ATOM 553 N N . ILE A 1 73 ? -4.744 1.175 23.684 1.00 45.18 73 ILE A N 1
ATOM 554 C CA . ILE A 1 73 ? -4.413 -0.232 23.484 1.00 45.15 73 ILE A CA 1
ATOM 555 C C . ILE A 1 73 ? -3.197 -0.559 24.341 1.00 44.57 73 ILE A C 1
ATOM 556 O O . ILE A 1 73 ? -2.344 0.299 24.598 1.00 44.28 73 ILE A O 1
ATOM 561 N N . ASP A 1 74 ? -3.135 -1.803 24.831 1.00 40.75 74 ASP A N 1
ATOM 562 C CA . ASP A 1 74 ? -2.082 -2.220 25.752 1.00 41.56 74 ASP A CA 1
ATOM 563 C C . ASP A 1 74 ? -1.311 -3.441 25.252 1.00 39.21 74 ASP A C 1
ATOM 564 O O . ASP A 1 74 ? -0.748 -4.179 26.059 1.00 36.06 74 ASP A O 1
ATOM 569 N N . ILE A 1 75 ? -1.296 -3.663 23.945 1.00 35.73 75 ILE A N 1
ATOM 570 C CA . ILE A 1 75 ? -0.476 -4.682 23.277 1.00 32.39 75 ILE A CA 1
ATOM 571 C C . ILE A 1 75 ? 0.155 -4.058 22.048 1.00 33.21 75 ILE A C 1
ATOM 572 O O . ILE A 1 75 ? -0.281 -2.984 21.597 1.00 33.91 75 ILE A O 1
ATOM 577 N N . PRO A 1 76 ? 1.207 -4.669 21.496 1.00 33.87 76 PRO A N 1
ATOM 578 C CA . PRO A 1 76 ? 1.829 -4.088 20.296 1.00 37.32 76 PRO A CA 1
ATOM 579 C C . PRO A 1 76 ? 0.922 -4.181 19.080 1.00 35.77 76 PRO A C 1
ATOM 580 O O . PRO A 1 76 ? 0.155 -5.134 18.917 1.00 38.01 76 PRO A O 1
ATOM 584 N N . PHE A 1 77 ? 1.021 -3.173 18.208 1.00 34.46 77 PHE A N 1
ATOM 585 C CA . PHE A 1 77 ? 0.238 -3.165 16.981 1.00 34.93 77 PHE A CA 1
ATOM 586 C C . PHE A 1 77 ? 1.090 -2.647 15.834 1.00 37.53 77 PHE A C 1
ATOM 587 O O . PHE A 1 77 ? 2.003 -1.835 16.024 1.00 35.77 77 PHE A O 1
ATOM 595 N N . THR A 1 78 ? 0.847 -3.230 14.672 1.00 38.42 78 THR A N 1
ATOM 596 C CA . THR A 1 78 ? 1.452 -2.876 13.405 1.00 36.63 78 THR A CA 1
ATOM 597 C C . THR A 1 78 ? 0.408 -2.212 12.518 1.00 38.74 78 THR A C 1
ATOM 598 O O . THR A 1 78 ? -0.771 -2.575 12.565 1.00 36.89 78 THR A O 1
ATOM 602 N N . VAL A 1 79 ? 0.823 -1.222 11.735 1.00 39.78 79 VAL A N 1
ATOM 603 C CA . VAL A 1 79 ? -0.054 -0.577 10.761 1.00 43.01 79 VAL A CA 1
ATOM 604 C C . VAL A 1 79 ? 0.542 -0.789 9.379 1.00 41.73 79 VAL A C 1
ATOM 605 O O . VAL A 1 79 ? 1.762 -0.719 9.204 1.00 39.83 79 VAL A O 1
ATOM 609 N N . GLY A 1 80 ? -0.319 -1.075 8.404 1.00 41.77 80 GLY A N 1
ATOM 610 C CA . GLY A 1 80 ? 0.135 -1.238 7.040 1.00 45.17 80 GLY A CA 1
ATOM 611 C C . GLY A 1 80 ? -0.948 -0.848 6.061 1.00 47.83 80 GLY A C 1
ATOM 612 O O . GLY A 1 80 ? -2.075 -0.518 6.439 1.00 47.01 80 GLY A O 1
ATOM 613 N N . GLY A 1 81 ? -0.586 -0.895 4.780 1.00 50.28 81 GLY A N 1
ATOM 614 C CA . GLY A 1 81 ? -1.478 -0.519 3.705 1.00 43.16 81 GLY A CA 1
ATOM 615 C C . GLY A 1 81 ? -1.142 0.835 3.113 1.00 49.73 81 GLY A C 1
ATOM 616 O O . GLY A 1 81 ? -1.518 1.873 3.669 1.00 47.53 81 GLY A O 1
ATOM 617 N N . GLY A 1 82 ? -0.454 0.840 1.971 1.00 51.71 82 GLY A N 1
ATOM 618 C CA . GLY A 1 82 ? -0.165 2.085 1.286 1.00 53.16 82 GLY A CA 1
ATOM 619 C C . GLY A 1 82 ? 0.889 2.962 1.928 1.00 57.07 82 GLY A C 1
ATOM 620 O O . GLY A 1 82 ? 0.899 4.168 1.686 1.00 54.01 82 GLY A O 1
ATOM 621 N N . ILE A 1 83 ? 1.793 2.404 2.730 1.00 48.25 83 ILE A N 1
ATOM 622 C CA . ILE A 1 83 ? 2.882 3.202 3.289 1.00 48.51 83 ILE A CA 1
ATOM 623 C C . ILE A 1 83 ? 3.984 3.275 2.237 1.00 51.92 83 ILE A C 1
ATOM 624 O O . ILE A 1 83 ? 4.708 2.302 2.023 1.00 50.94 83 ILE A O 1
ATOM 629 N N . HIS A 1 84 ? 4.152 4.449 1.620 1.00 52.19 84 HIS A N 1
ATOM 630 C CA . HIS A 1 84 ? 4.939 4.567 0.398 1.00 60.42 84 HIS A CA 1
ATOM 631 C C . HIS A 1 84 ? 6.318 5.183 0.607 1.00 57.49 84 HIS A C 1
ATOM 632 O O . HIS A 1 84 ? 7.144 5.112 -0.308 1.00 56.09 84 HIS A O 1
ATOM 639 N N . ASP A 1 85 ? 6.602 5.774 1.767 1.00 54.17 85 ASP A N 1
ATOM 640 C CA . ASP A 1 85 ? 7.887 6.443 1.947 1.00 56.63 85 ASP A CA 1
ATOM 641 C C . ASP A 1 85 ? 8.218 6.561 3.430 1.00 51.60 85 ASP A C 1
ATOM 642 O O . ASP A 1 85 ? 7.380 6.317 4.303 1.00 49.26 85 ASP A O 1
ATOM 647 N N . PHE A 1 86 ? 9.469 6.963 3.687 1.00 49.94 86 PHE A N 1
ATOM 648 C CA . PHE A 1 86 ? 9.973 7.125 5.047 1.00 48.62 86 PHE A CA 1
ATOM 649 C C . PHE A 1 86 ? 9.106 8.090 5.827 1.00 54.27 86 PHE A C 1
ATOM 650 O O . PHE A 1 86 ? 8.817 7.898 7.015 1.00 52.39 86 PHE A O 1
ATOM 658 N N . GLU A 1 87 ? 8.732 9.163 5.162 1.00 57.97 87 GLU A N 1
ATOM 659 C CA . GLU A 1 87 ? 7.992 10.262 5.743 1.00 63.73 87 GLU A CA 1
ATOM 660 C C . GLU A 1 87 ? 6.640 9.786 6.289 1.00 59.74 87 GLU A C 1
ATOM 661 O O . GLU A 1 87 ? 6.290 10.073 7.442 1.00 57.20 87 GLU A O 1
ATOM 667 N N . THR A 1 88 ? 5.900 9.001 5.498 1.00 56.30 88 THR A N 1
ATOM 668 C CA . THR A 1 88 ? 4.666 8.373 5.978 1.00 54.44 88 THR A CA 1
ATOM 669 C C . THR A 1 88 ? 4.931 7.403 7.133 1.00 53.97 88 THR A C 1
ATOM 670 O O . THR A 1 88 ? 4.167 7.351 8.109 1.00 50.07 88 THR A O 1
ATOM 674 N N . ALA A 1 89 ? 5.964 6.563 7.003 1.00 47.98 89 ALA A N 1
ATOM 675 C CA . ALA A 1 89 ? 6.256 5.597 8.062 1.00 47.67 89 ALA A CA 1
ATOM 676 C C . ALA A 1 89 ? 6.601 6.312 9.354 1.00 42.42 89 ALA A C 1
ATOM 677 O O . ALA A 1 89 ? 6.162 5.915 10.439 1.00 44.58 89 ALA A O 1
ATOM 679 N N . SER A 1 90 ? 7.382 7.379 9.248 1.00 47.62 90 SER A N 1
ATOM 680 C CA . SER A 1 90 ? 7.784 8.123 10.428 1.00 52.21 90 SER A CA 1
ATOM 681 C C . SER A 1 90 ? 6.573 8.690 11.166 1.00 51.14 90 SER A C 1
ATOM 682 O O . SER A 1 90 ? 6.485 8.574 12.394 1.00 55.17 90 SER A O 1
ATOM 685 N N . GLU A 1 91 ? 5.604 9.272 10.437 1.00 50.79 91 GLU A N 1
ATOM 686 C CA . GLU A 1 91 ? 4.507 9.939 11.133 1.00 51.65 91 GLU A CA 1
ATOM 687 C C . GLU A 1 91 ? 3.705 8.894 11.886 1.00 51.49 91 GLU A C 1
ATOM 688 O O . GLU A 1 91 ? 3.220 9.139 12.991 1.00 47.97 91 GLU A O 1
ATOM 694 N N . LEU A 1 92 ? 3.577 7.702 11.290 1.00 45.48 92 LEU A N 1
ATOM 695 C CA . LEU A 1 92 ? 2.812 6.637 11.921 1.00 44.39 92 LEU A CA 1
ATOM 696 C C . LEU A 1 92 ? 3.518 6.099 13.162 1.00 42.93 92 LEU A C 1
ATOM 697 O O . LEU A 1 92 ? 2.871 5.881 14.192 1.00 41.06 92 LEU A O 1
ATOM 702 N N . ILE A 1 93 ? 4.836 5.870 13.101 1.00 46.89 93 ILE A N 1
ATOM 703 C CA . ILE A 1 93 ? 5.529 5.379 14.293 1.00 45.06 93 ILE A CA 1
ATOM 704 C C . ILE A 1 93 ? 5.517 6.436 15.390 1.00 48.29 93 ILE A C 1
ATOM 705 O O . ILE A 1 93 ? 5.272 6.127 16.566 1.00 49.11 93 ILE A O 1
ATOM 710 N N . LEU A 1 94 ? 5.734 7.704 15.019 1.00 45.71 94 LEU A N 1
ATOM 711 C CA . LEU A 1 94 ? 5.764 8.776 16.007 1.00 47.17 94 LEU A CA 1
ATOM 712 C C . LEU A 1 94 ? 4.398 8.983 16.648 1.00 45.90 94 LEU A C 1
ATOM 713 O O . LEU A 1 94 ? 4.316 9.373 17.815 1.00 48.35 94 LEU A O 1
ATOM 718 N N . ARG A 1 95 ? 3.323 8.731 15.907 1.00 47.46 95 ARG A N 1
ATOM 719 C CA . ARG A 1 95 ? 1.981 8.830 16.470 1.00 49.43 95 ARG A CA 1
ATOM 720 C C . ARG A 1 95 ? 1.663 7.670 17.411 1.00 50.07 95 ARG A C 1
ATOM 721 O O . ARG A 1 95 ? 0.671 7.742 18.145 1.00 51.46 95 ARG A O 1
ATOM 729 N N . GLY A 1 96 ? 2.452 6.593 17.398 1.00 43.76 96 GLY A N 1
ATOM 730 C CA . GLY A 1 96 ? 2.234 5.544 18.384 1.00 42.35 96 GLY A CA 1
ATOM 731 C C . GLY A 1 96 ? 2.247 4.102 17.911 1.00 43.64 96 GLY A C 1
ATOM 732 O O . GLY A 1 96 ? 2.106 3.188 18.727 1.00 41.57 96 GLY A O 1
ATOM 733 N N . ALA A 1 97 ? 2.439 3.865 16.617 1.00 40.66 97 ALA A N 1
ATOM 734 C CA . ALA A 1 97 ? 2.479 2.495 16.120 1.00 39.24 97 ALA A CA 1
ATOM 735 C C . ALA A 1 97 ? 3.807 1.861 16.486 1.00 38.25 97 ALA A C 1
ATOM 736 O O . ALA A 1 97 ? 4.864 2.487 16.359 1.00 39.92 97 ALA A O 1
ATOM 738 N N . ASP A 1 98 ? 3.760 0.591 16.894 1.00 37.92 98 ASP A N 1
ATOM 739 C CA . ASP A 1 98 ? 4.998 -0.092 17.251 1.00 38.84 98 ASP A CA 1
ATOM 740 C C . ASP A 1 98 ? 5.781 -0.513 16.018 1.00 40.14 98 ASP A C 1
ATOM 741 O O . ASP A 1 98 ? 7.021 -0.517 16.038 1.00 35.80 98 ASP A O 1
ATOM 746 N N . LYS A 1 99 ? 5.083 -0.823 14.931 1.00 36.26 99 LYS A N 1
ATOM 747 C CA . LYS A 1 99 ? 5.727 -1.261 13.703 1.00 37.40 99 LYS A CA 1
ATOM 748 C C . LYS A 1 99 ? 4.910 -0.775 12.521 1.00 36.11 99 LYS A C 1
ATOM 749 O O . LYS A 1 99 ? 3.698 -0.552 12.622 1.00 35.59 99 LYS A O 1
ATOM 755 N N . VAL A 1 100 ? 5.578 -0.664 11.381 1.00 36.38 100 VAL A N 1
ATOM 756 C CA . VAL A 1 100 ? 4.909 -0.403 10.119 1.00 38.06 100 VAL A CA 1
ATOM 757 C C . VAL A 1 100 ? 5.177 -1.606 9.234 1.00 40.50 100 VAL A C 1
ATOM 758 O O . VAL A 1 100 ? 6.257 -2.211 9.294 1.00 41.89 100 VAL A O 1
ATOM 762 N N . SER A 1 101 ? 4.193 -1.962 8.424 1.00 37.60 101 SER A N 1
ATOM 763 C CA . SER A 1 101 ? 4.326 -3.075 7.502 1.00 42.68 101 SER A CA 1
ATOM 764 C C . SER A 1 101 ? 4.391 -2.470 6.110 1.00 44.64 101 SER A C 1
ATOM 765 O O . SER A 1 101 ? 3.494 -1.711 5.720 1.00 43.60 101 SER A O 1
ATOM 768 N N . ILE A 1 102 ? 5.464 -2.773 5.376 1.00 43.08 102 ILE A N 1
ATOM 769 C CA . ILE A 1 102 ? 5.633 -2.250 4.024 1.00 42.32 102 ILE A CA 1
ATOM 770 C C . ILE A 1 102 ? 5.815 -3.415 3.068 1.00 42.38 102 ILE A C 1
ATOM 771 O O . ILE A 1 102 ? 6.408 -4.442 3.414 1.00 38.08 102 ILE A O 1
ATOM 776 N N . ASN A 1 103 ? 5.294 -3.244 1.854 1.00 42.90 103 ASN A N 1
ATOM 777 C CA . ASN A 1 103 ? 5.359 -4.287 0.840 1.00 43.52 103 ASN A CA 1
ATOM 778 C C . ASN A 1 103 ? 5.797 -3.666 -0.489 1.00 46.73 103 ASN A C 1
ATOM 779 O O . ASN A 1 103 ? 6.994 -3.664 -0.806 1.00 44.37 103 ASN A O 1
ATOM 784 N N . THR A 1 104 ? 4.850 -3.124 -1.265 1.00 44.25 104 THR A N 1
ATOM 785 C CA . THR A 1 104 ? 5.177 -2.614 -2.600 1.00 44.31 104 THR A CA 1
ATOM 786 C C . THR A 1 104 ? 6.304 -1.586 -2.569 1.00 45.47 104 THR A C 1
ATOM 787 O O . THR A 1 104 ? 7.243 -1.653 -3.369 1.00 42.29 104 THR A O 1
ATOM 791 N N . ALA A 1 105 ? 6.239 -0.631 -1.645 1.00 46.85 105 ALA A N 1
ATOM 792 C CA . ALA A 1 105 ? 7.262 0.410 -1.632 1.00 49.24 105 ALA A CA 1
ATOM 793 C C . ALA A 1 105 ? 8.619 -0.150 -1.219 1.00 46.97 105 ALA A C 1
ATOM 794 O O . ALA A 1 105 ? 9.654 0.381 -1.636 1.00 48.39 105 ALA A O 1
ATOM 796 N N . ALA A 1 106 ? 8.636 -1.230 -0.432 1.00 43.26 106 ALA A N 1
ATOM 797 C CA . ALA A 1 106 ? 9.902 -1.876 -0.089 1.00 46.16 106 ALA A CA 1
ATOM 798 C C . ALA A 1 106 ? 10.512 -2.560 -1.305 1.00 46.84 106 ALA A C 1
ATOM 799 O O . ALA A 1 106 ? 11.735 -2.546 -1.493 1.00 47.35 106 ALA A O 1
ATOM 801 N N . VAL A 1 107 ? 9.678 -3.195 -2.123 1.00 48.70 107 VAL A N 1
ATOM 802 C CA . VAL A 1 107 ? 10.188 -3.844 -3.325 1.00 48.01 107 VAL A CA 1
ATOM 803 C C . VAL A 1 107 ? 10.747 -2.808 -4.287 1.00 50.40 107 VAL A C 1
ATOM 804 O O . VAL A 1 107 ? 11.839 -2.978 -4.846 1.00 52.59 107 VAL A O 1
ATOM 808 N N . GLU A 1 108 ? 10.025 -1.710 -4.481 1.00 52.86 108 GLU A N 1
ATOM 809 C CA . GLU A 1 108 ? 10.449 -0.735 -5.474 1.00 57.85 108 GLU A CA 1
ATOM 810 C C . GLU A 1 108 ? 11.584 0.150 -4.975 1.00 58.37 108 GLU A C 1
ATOM 811 O O . GLU A 1 108 ? 12.319 0.703 -5.792 1.00 60.49 108 GLU A O 1
ATOM 817 N N . ASN A 1 109 ? 11.790 0.241 -3.664 1.00 56.31 109 ASN A N 1
ATOM 818 C CA . ASN A 1 109 ? 12.915 0.990 -3.102 1.00 58.39 109 ASN A CA 1
ATOM 819 C C . ASN A 1 109 ? 13.390 0.284 -1.845 1.00 58.59 109 ASN A C 1
ATOM 820 O O . ASN A 1 109 ? 13.040 0.670 -0.717 1.00 51.73 109 ASN A O 1
ATOM 825 N N . PRO A 1 110 ? 14.204 -0.768 -1.991 1.00 54.72 110 PRO A N 1
ATOM 826 C CA . PRO A 1 110 ? 14.629 -1.542 -0.812 1.00 52.16 110 PRO A CA 1
ATOM 827 C C . PRO A 1 110 ? 15.365 -0.717 0.217 1.00 49.14 110 PRO A C 1
ATOM 828 O O . PRO A 1 110 ? 15.366 -1.086 1.400 1.00 47.86 110 PRO A O 1
ATOM 832 N N . SER A 1 111 ? 15.968 0.404 -0.174 1.00 50.91 111 SER A N 1
ATOM 833 C CA . SER A 1 111 ? 16.629 1.236 0.823 1.00 51.76 111 SER A CA 1
ATOM 834 C C . SER A 1 111 ? 15.661 1.837 1.831 1.00 49.87 111 SER A C 1
ATOM 835 O O . SER A 1 111 ? 16.104 2.262 2.902 1.00 49.80 111 SER A O 1
ATOM 838 N N . LEU A 1 112 ? 14.357 1.855 1.526 1.00 47.74 112 LEU A N 1
ATOM 839 C CA . LEU A 1 112 ? 13.363 2.339 2.481 1.00 45.78 112 LEU A CA 1
ATOM 840 C C . LEU A 1 112 ? 13.382 1.518 3.760 1.00 49.14 112 LEU A C 1
ATOM 841 O O . LEU A 1 112 ? 13.154 2.054 4.852 1.00 46.89 112 LEU A O 1
ATOM 846 N N . ILE A 1 113 ? 13.633 0.208 3.639 1.00 47.33 113 ILE A N 1
ATOM 847 C CA . ILE A 1 113 ? 13.780 -0.646 4.816 1.00 45.98 113 ILE A CA 1
ATOM 848 C C . ILE A 1 113 ? 14.873 -0.103 5.727 1.00 48.66 113 ILE A C 1
ATOM 849 O O . ILE A 1 113 ? 14.670 0.085 6.935 1.00 45.55 113 ILE A O 1
ATOM 854 N N . THR A 1 114 ? 16.048 0.159 5.151 1.00 46.97 114 THR A N 1
ATOM 855 C CA . THR A 1 114 ? 17.189 0.656 5.914 1.00 50.34 114 THR A CA 1
ATOM 856 C C . THR A 1 114 ? 16.902 2.040 6.486 1.00 53.58 114 THR A C 1
ATOM 857 O O . THR A 1 114 ? 17.297 2.346 7.617 1.00 55.92 114 THR A O 1
ATOM 861 N N . GLN A 1 115 ? 16.209 2.886 5.721 1.00 56.28 115 GLN A N 1
ATOM 862 C CA . GLN A 1 115 ? 15.901 4.233 6.196 1.00 60.93 115 GLN A CA 1
ATOM 863 C C . GLN A 1 115 ? 15.098 4.190 7.485 1.00 57.28 115 GLN A C 1
ATOM 864 O O . GLN A 1 115 ? 15.408 4.896 8.450 1.00 57.74 115 GLN A O 1
ATOM 870 N N . ILE A 1 116 ? 14.039 3.379 7.506 1.00 50.69 116 ILE A N 1
ATOM 871 C CA . ILE A 1 116 ? 13.217 3.259 8.706 1.00 47.58 116 ILE A CA 1
ATOM 872 C C . ILE A 1 116 ? 14.006 2.611 9.832 1.00 47.59 116 ILE A C 1
ATOM 873 O O . ILE A 1 116 ? 13.964 3.067 10.980 1.00 48.60 116 ILE A O 1
ATOM 878 N N . ALA A 1 117 ? 14.716 1.521 9.529 1.00 44.29 117 ALA A N 1
ATOM 879 C CA . ALA A 1 117 ? 15.463 0.816 10.565 1.00 46.46 117 ALA A CA 1
ATOM 880 C C . ALA A 1 117 ? 16.533 1.711 11.179 1.00 49.97 117 ALA A C 1
ATOM 881 O O . ALA A 1 117 ? 16.803 1.635 12.383 1.00 55.04 117 ALA A O 1
ATOM 883 N N . GLN A 1 118 ? 17.139 2.585 10.374 1.00 48.19 118 GLN A N 1
ATOM 884 C CA . GLN A 1 118 ? 18.222 3.413 10.897 1.00 53.50 118 GLN A CA 1
ATOM 885 C C . GLN A 1 118 ? 17.717 4.479 11.863 1.00 54.44 118 GLN A C 1
ATOM 886 O O . GLN A 1 118 ? 18.460 4.892 12.763 1.00 54.14 118 GLN A O 1
ATOM 892 N N . THR A 1 119 ? 16.464 4.919 11.717 1.00 53.23 119 THR A N 1
ATOM 893 C CA . THR A 1 119 ? 15.904 5.894 12.651 1.00 56.05 119 THR A CA 1
ATOM 894 C C . THR A 1 119 ? 15.194 5.233 13.828 1.00 55.65 119 THR A C 1
ATOM 895 O O . THR A 1 119 ? 15.324 5.684 14.973 1.00 56.15 119 THR A O 1
ATOM 899 N N . PHE A 1 120 ? 14.447 4.165 13.567 1.00 50.55 120 PHE A N 1
ATOM 900 C CA . PHE A 1 120 ? 13.568 3.576 14.559 1.00 47.36 120 PHE A CA 1
ATOM 901 C C . PHE A 1 120 ? 14.032 2.214 15.040 1.00 45.97 120 PHE A C 1
ATOM 902 O O . PHE A 1 120 ? 13.394 1.640 15.929 1.00 46.12 120 PHE A O 1
ATOM 910 N N . GLY A 1 121 ? 15.110 1.684 14.484 1.00 49.40 121 GLY A N 1
ATOM 911 C CA . GLY A 1 121 ? 15.508 0.330 14.838 1.00 45.73 121 GLY A CA 1
ATOM 912 C C . GLY A 1 121 ? 14.856 -0.689 13.926 1.00 47.27 121 GLY A C 1
ATOM 913 O O . GLY A 1 121 ? 13.753 -0.498 13.417 1.00 43.26 121 GLY A O 1
ATOM 914 N N . SER A 1 122 ? 15.553 -1.811 13.726 1.00 46.25 122 SER A N 1
ATOM 915 C CA . SER A 1 122 ? 15.003 -2.869 12.882 1.00 46.63 122 SER A CA 1
ATOM 916 C C . SER A 1 122 ? 13.668 -3.375 13.412 1.00 45.56 122 SER A C 1
ATOM 917 O O . SER A 1 122 ? 12.818 -3.808 12.628 1.00 41.06 122 SER A O 1
ATOM 920 N N . GLN A 1 123 ? 13.437 -3.278 14.725 1.00 40.04 123 GLN A N 1
ATOM 921 C CA . GLN A 1 123 ? 12.216 -3.834 15.290 1.00 41.17 123 GLN A CA 1
ATOM 922 C C . GLN A 1 123 ? 10.964 -3.105 14.831 1.00 41.40 123 GLN A C 1
ATOM 923 O O . GLN A 1 123 ? 9.862 -3.650 14.963 1.00 39.89 123 GLN A O 1
ATOM 929 N N . ALA A 1 124 ? 11.097 -1.914 14.261 1.00 42.38 124 ALA A N 1
ATOM 930 C CA . ALA A 1 124 ? 9.933 -1.174 13.800 1.00 40.81 124 ALA A CA 1
ATOM 931 C C . ALA A 1 124 ? 9.522 -1.531 12.379 1.00 41.03 124 ALA A C 1
ATOM 932 O O . ALA A 1 124 ? 8.509 -1.011 11.902 1.00 40.36 124 ALA A O 1
ATOM 934 N N . VAL A 1 125 ? 10.283 -2.373 11.683 1.00 37.97 125 VAL A N 1
ATOM 935 C CA . VAL A 1 125 ? 10.077 -2.630 10.255 1.00 36.90 125 VAL A CA 1
ATOM 936 C C . VAL A 1 125 ? 9.581 -4.057 10.057 1.00 35.91 125 VAL A C 1
ATOM 937 O O . VAL A 1 125 ? 10.303 -5.015 10.346 1.00 38.23 125 VAL A O 1
ATOM 941 N N . VAL A 1 126 ? 8.352 -4.195 9.566 1.00 34.92 126 VAL A N 1
ATOM 942 C CA . VAL A 1 126 ? 7.833 -5.454 9.040 1.00 36.50 126 VAL A CA 1
ATOM 943 C C . VAL A 1 126 ? 7.789 -5.329 7.524 1.00 36.21 126 VAL A C 1
ATOM 944 O O . VAL A 1 126 ? 7.217 -4.370 7.001 1.00 38.49 126 VAL A O 1
ATOM 948 N N . VAL A 1 127 ? 8.386 -6.276 6.811 1.00 38.36 127 VAL A N 1
ATOM 949 C CA . VAL A 1 127 ? 8.228 -6.333 5.359 1.00 35.16 127 VAL A CA 1
ATOM 950 C C . VAL A 1 127 ? 7.189 -7.399 5.054 1.00 32.71 127 VAL A C 1
ATOM 951 O O . VAL A 1 127 ? 7.364 -8.573 5.399 1.00 35.30 127 VAL A O 1
ATOM 955 N N . ALA A 1 128 ? 6.078 -6.978 4.473 1.00 32.91 128 ALA A N 1
ATOM 956 C CA . ALA A 1 128 ? 5.070 -7.919 4.017 1.00 35.95 128 ALA A CA 1
ATOM 957 C C . ALA A 1 128 ? 5.501 -8.456 2.663 1.00 37.15 128 ALA A C 1
ATOM 958 O O . ALA A 1 128 ? 5.834 -7.681 1.757 1.00 40.80 128 ALA A O 1
ATOM 960 N N . ILE A 1 129 ? 5.539 -9.778 2.533 1.00 39.11 129 ILE A N 1
ATOM 961 C CA . ILE A 1 129 ? 5.883 -10.422 1.269 1.00 40.74 129 ILE A CA 1
ATOM 962 C C . ILE A 1 129 ? 4.684 -11.242 0.811 1.00 41.35 129 ILE A C 1
ATOM 963 O O . ILE A 1 129 ? 4.253 -12.165 1.514 1.00 42.97 129 ILE A O 1
ATOM 968 N N . ASP A 1 130 ? 4.156 -10.911 -0.367 1.00 40.36 130 ASP A N 1
ATOM 969 C CA . ASP A 1 130 ? 3.103 -11.681 -1.020 1.00 41.09 130 ASP A CA 1
ATOM 970 C C . ASP A 1 130 ? 3.740 -12.539 -2.112 1.00 45.18 130 ASP A C 1
ATOM 971 O O . ASP A 1 130 ? 4.425 -12.011 -2.998 1.00 43.55 130 ASP A O 1
ATOM 976 N N . ALA A 1 131 ? 3.526 -13.855 -2.050 1.00 43.96 131 ALA A N 1
ATOM 977 C CA . ALA A 1 131 ? 4.228 -14.770 -2.942 1.00 47.19 131 ALA A CA 1
ATOM 978 C C . ALA A 1 131 ? 3.266 -15.810 -3.496 1.00 52.17 131 ALA A C 1
ATOM 979 O O . ALA A 1 131 ? 2.218 -16.105 -2.913 1.00 46.95 131 ALA A O 1
ATOM 981 N N . LYS A 1 132 ? 3.652 -16.350 -4.650 1.00 51.57 132 LYS A N 1
ATOM 982 C CA . LYS A 1 132 ? 2.811 -17.204 -5.472 1.00 59.00 132 LYS A CA 1
ATOM 983 C C . LYS A 1 132 ? 3.710 -18.134 -6.276 1.00 58.16 132 LYS A C 1
ATOM 984 O O . LYS A 1 132 ? 4.807 -17.740 -6.678 1.00 54.79 132 LYS A O 1
ATOM 990 N N . ARG A 1 133 ? 3.243 -19.365 -6.519 1.00 65.72 133 ARG A N 1
ATOM 991 C CA . ARG A 1 133 ? 3.948 -20.256 -7.442 1.00 71.24 133 ARG A CA 1
ATOM 992 C C . ARG A 1 133 ? 3.730 -19.792 -8.876 1.00 69.02 133 ARG A C 1
ATOM 993 O O . ARG A 1 133 ? 2.590 -19.602 -9.305 1.00 76.82 133 ARG A O 1
ATOM 1001 N N . VAL A 1 134 ? 4.816 -19.604 -9.620 1.00 62.11 134 VAL A N 1
ATOM 1002 C CA . VAL A 1 134 ? 4.745 -19.307 -11.051 1.00 63.46 134 VAL A CA 1
ATOM 1003 C C . VAL A 1 134 ? 5.744 -20.205 -11.773 1.00 66.03 134 VAL A C 1
ATOM 1004 O O . VAL A 1 134 ? 6.959 -20.061 -11.585 1.00 60.74 134 VAL A O 1
ATOM 1008 N N . ASP A 1 135 ? 5.236 -21.104 -12.620 1.00 75.19 135 ASP A N 1
ATOM 1009 C CA . ASP A 1 135 ? 6.075 -22.046 -13.366 1.00 78.92 135 ASP A CA 1
ATOM 1010 C C . ASP A 1 135 ? 7.002 -22.817 -12.427 1.00 75.72 135 ASP A C 1
ATOM 1011 O O . ASP A 1 135 ? 8.189 -22.994 -12.704 1.00 75.59 135 ASP A O 1
ATOM 1016 N N . GLY A 1 136 ? 6.463 -23.260 -11.288 1.00 76.47 136 GLY A N 1
ATOM 1017 C CA . GLY A 1 136 ? 7.224 -24.077 -10.350 1.00 77.78 136 GLY A CA 1
ATOM 1018 C C . GLY A 1 136 ? 8.190 -23.320 -9.462 1.00 75.85 136 GLY A C 1
ATOM 1019 O O . GLY A 1 136 ? 9.005 -23.948 -8.773 1.00 76.55 136 GLY A O 1
ATOM 1020 N N . GLU A 1 137 ? 8.090 -21.990 -9.431 1.00 68.75 137 GLU A N 1
ATOM 1021 C CA . GLU A 1 137 ? 8.993 -21.080 -8.738 1.00 67.99 137 GLU A CA 1
ATOM 1022 C C . GLU A 1 137 ? 8.150 -20.211 -7.810 1.00 63.35 137 GLU A C 1
ATOM 1023 O O . GLU A 1 137 ? 7.065 -19.779 -8.204 1.00 63.05 137 GLU A O 1
ATOM 1029 N N . PHE A 1 138 ? 8.666 -19.864 -6.625 1.00 54.12 138 PHE A N 1
ATOM 1030 C CA . PHE A 1 138 ? 7.977 -18.888 -5.770 1.00 51.44 138 PHE A CA 1
ATOM 1031 C C . PHE A 1 138 ? 8.370 -17.472 -6.198 1.00 49.12 138 PHE A C 1
ATOM 1032 O O . PHE A 1 138 ? 9.553 -17.118 -6.136 1.00 49.52 138 PHE A O 1
ATOM 1040 N N . MET A 1 139 ? 7.398 -16.664 -6.632 1.00 50.72 139 MET A N 1
ATOM 1041 C CA . MET A 1 139 ? 7.647 -15.303 -7.100 1.00 50.85 139 MET A CA 1
ATOM 1042 C C . MET A 1 139 ? 7.051 -14.267 -6.149 1.00 50.59 139 MET A C 1
ATOM 1043 O O . MET A 1 139 ? 6.031 -14.509 -5.503 1.00 47.94 139 MET A O 1
ATOM 1048 N N . VAL A 1 140 ? 7.688 -13.095 -6.089 1.00 48.78 140 VAL A N 1
ATOM 1049 C CA . VAL A 1 140 ? 7.222 -11.978 -5.271 1.00 45.64 140 VAL A CA 1
ATOM 1050 C C . VAL A 1 140 ? 6.225 -11.140 -6.068 1.00 46.89 140 VAL A C 1
ATOM 1051 O O . VAL A 1 140 ? 6.500 -10.751 -7.208 1.00 46.67 140 VAL A O 1
ATOM 1055 N N . PHE A 1 141 ? 5.081 -10.833 -5.463 1.00 44.02 141 PHE A N 1
ATOM 1056 C CA . PHE A 1 141 ? 4.063 -10.012 -6.110 1.00 47.12 141 PHE A CA 1
ATOM 1057 C C . PHE A 1 141 ? 3.835 -8.724 -5.332 1.00 48.96 141 PHE A C 1
ATOM 1058 O O . PHE A 1 141 ? 3.769 -8.736 -4.097 1.00 45.37 141 PHE A O 1
ATOM 1066 N N . THR A 1 142 ? 3.661 -7.625 -6.060 1.00 47.85 142 THR A N 1
ATOM 1067 C CA . THR A 1 142 ? 3.343 -6.330 -5.474 1.00 47.78 142 THR A CA 1
ATOM 1068 C C . THR A 1 142 ? 1.945 -5.893 -5.907 1.00 50.42 142 THR A C 1
ATOM 1069 O O . THR A 1 142 ? 1.224 -6.618 -6.605 1.00 51.23 142 THR A O 1
ATOM 1073 N N . TYR A 1 143 ? 1.566 -4.691 -5.465 1.00 48.26 143 TYR A N 1
ATOM 1074 C CA . TYR A 1 143 ? 0.298 -4.071 -5.835 1.00 51.59 143 TYR A CA 1
ATOM 1075 C C . TYR A 1 143 ? -0.876 -4.985 -5.478 1.00 52.43 143 TYR A C 1
ATOM 1076 O O . TYR A 1 143 ? -1.658 -5.385 -6.330 1.00 56.84 143 TYR A O 1
ATOM 1085 N N . SER A 1 144 ? -0.990 -5.285 -4.177 1.00 55.51 144 SER A N 1
ATOM 1086 C CA . SER A 1 144 ? -2.085 -6.093 -3.627 1.00 55.54 144 SER A CA 1
ATOM 1087 C C . SER A 1 144 ? -2.129 -7.500 -4.219 1.00 55.81 144 SER A C 1
ATOM 1088 O O . SER A 1 144 ? -3.189 -7.979 -4.632 1.00 60.84 144 SER A O 1
ATOM 1091 N N . GLY A 1 145 ? -0.960 -8.149 -4.301 1.00 42.96 145 GLY A N 1
ATOM 1092 C CA . GLY A 1 145 ? -0.911 -9.520 -4.760 1.00 47.85 145 GLY A CA 1
ATOM 1093 C C . GLY A 1 145 ? -1.036 -9.600 -6.249 1.00 55.71 145 GLY A C 1
ATOM 1094 O O . GLY A 1 145 ? -1.262 -10.687 -6.807 1.00 56.56 145 GLY A O 1
ATOM 1095 N N . LYS A 1 146 ? -0.910 -8.455 -6.911 1.00 72.51 146 LYS A N 1
ATOM 1096 C CA . LYS A 1 146 ? -1.332 -8.351 -8.290 1.00 73.15 146 LYS A CA 1
ATOM 1097 C C . LYS A 1 146 ? -0.235 -8.418 -9.334 1.00 75.38 146 LYS A C 1
ATOM 1098 O O . LYS A 1 146 ? -0.464 -8.999 -10.396 1.00 78.63 146 LYS A O 1
ATOM 1104 N N . LYS A 1 147 ? 0.944 -7.879 -9.073 1.00 58.12 147 LYS A N 1
ATOM 1105 C CA . LYS A 1 147 ? 1.961 -7.716 -10.105 1.00 60.09 147 LYS A CA 1
ATOM 1106 C C . LYS A 1 147 ? 3.095 -8.699 -9.856 1.00 57.40 147 LYS A C 1
ATOM 1107 O O . LYS A 1 147 ? 3.752 -8.644 -8.810 1.00 52.46 147 LYS A O 1
ATOM 1113 N N . ASN A 1 148 ? 3.319 -9.596 -10.810 1.00 58.61 148 ASN A N 1
ATOM 1114 C CA . ASN A 1 148 ? 4.485 -10.467 -10.749 1.00 57.14 148 ASN A CA 1
ATOM 1115 C C . ASN A 1 148 ? 5.727 -9.612 -10.975 1.00 58.78 148 ASN A C 1
ATOM 1116 O O . ASN A 1 148 ? 5.940 -9.082 -12.069 1.00 58.63 148 ASN A O 1
ATOM 1121 N N . THR A 1 149 ? 6.545 -9.462 -9.937 1.00 54.02 149 THR A N 1
ATOM 1122 C CA . THR A 1 149 ? 7.718 -8.608 -10.060 1.00 56.01 149 THR A CA 1
ATOM 1123 C C . THR A 1 149 ? 8.838 -9.240 -10.873 1.00 57.33 149 THR A C 1
ATOM 1124 O O . THR A 1 149 ? 9.768 -8.530 -11.262 1.00 62.76 149 THR A O 1
ATOM 1128 N N . GLY A 1 150 ? 8.784 -10.545 -11.125 1.00 55.73 150 GLY A N 1
ATOM 1129 C CA . GLY A 1 150 ? 9.923 -11.251 -11.672 1.00 59.20 150 GLY A CA 1
ATOM 1130 C C . GLY A 1 150 ? 11.019 -11.554 -10.667 1.00 56.46 150 GLY A C 1
ATOM 1131 O O . GLY A 1 150 ? 12.022 -12.163 -11.037 1.00 56.96 150 GLY A O 1
ATOM 1132 N N . ILE A 1 151 ? 10.850 -11.172 -9.408 1.00 54.64 151 ILE A N 1
ATOM 1133 C CA . ILE A 1 151 ? 11.840 -11.419 -8.367 1.00 52.80 151 ILE A CA 1
ATOM 1134 C C . ILE A 1 151 ? 11.506 -12.723 -7.650 1.00 50.87 151 ILE A C 1
ATOM 1135 O O . ILE A 1 151 ? 10.358 -12.940 -7.242 1.00 49.85 151 ILE A O 1
ATOM 1140 N N . LEU A 1 152 ? 12.517 -13.573 -7.457 1.00 50.91 152 LEU A N 1
ATOM 1141 C CA . LEU A 1 152 ? 12.327 -14.833 -6.746 1.00 52.08 152 LEU A CA 1
ATOM 1142 C C . LEU A 1 152 ? 12.199 -14.596 -5.244 1.00 47.41 152 LEU A C 1
ATOM 1143 O O . LEU A 1 152 ? 12.897 -13.756 -4.672 1.00 46.08 152 LEU A O 1
ATOM 1148 N N . LEU A 1 153 ? 11.301 -15.354 -4.607 1.00 45.35 153 LEU A N 1
ATOM 1149 C CA . LEU A 1 153 ? 11.118 -15.256 -3.157 1.00 46.71 153 LEU A CA 1
ATOM 1150 C C . LEU A 1 153 ? 12.421 -15.477 -2.385 1.00 47.22 153 LEU A C 1
ATOM 1151 O O . LEU A 1 153 ? 12.695 -14.770 -1.408 1.00 44.74 153 LEU A O 1
ATOM 1156 N N . ARG A 1 154 ? 13.211 -16.488 -2.760 1.00 49.16 154 ARG A N 1
ATOM 1157 C CA . ARG A 1 154 ? 14.480 -16.690 -2.054 1.00 54.00 154 ARG A CA 1
ATOM 1158 C C . ARG A 1 154 ? 15.434 -15.502 -2.168 1.00 52.85 154 ARG A C 1
ATOM 1159 O O . ARG A 1 154 ? 16.158 -15.200 -1.213 1.00 52.88 154 ARG A O 1
ATOM 1167 N N . ASP A 1 155 ? 15.482 -14.825 -3.316 1.00 45.24 155 ASP A N 1
ATOM 1168 C CA . ASP A 1 155 ? 16.362 -13.661 -3.389 1.00 44.23 155 ASP A CA 1
ATOM 1169 C C . ASP A 1 155 ? 15.839 -12.534 -2.508 1.00 44.12 155 ASP A C 1
ATOM 1170 O O . ASP A 1 155 ? 16.605 -11.912 -1.766 1.00 43.93 155 ASP A O 1
ATOM 1175 N N . TRP A 1 156 ? 14.531 -12.272 -2.559 1.00 45.74 156 TRP A N 1
ATOM 1176 C CA . TRP A 1 156 ? 13.972 -11.148 -1.814 1.00 45.41 156 TRP A CA 1
ATOM 1177 C C . TRP A 1 156 ? 14.064 -11.370 -0.304 1.00 45.37 156 TRP A C 1
ATOM 1178 O O . TRP A 1 156 ? 14.390 -10.439 0.445 1.00 44.98 156 TRP A O 1
ATOM 1189 N N . VAL A 1 157 ? 13.796 -12.596 0.167 1.00 43.32 157 VAL A N 1
ATOM 1190 C CA . VAL A 1 157 ? 13.863 -12.863 1.607 1.00 43.91 157 VAL A CA 1
ATOM 1191 C C . VAL A 1 157 ? 15.253 -12.534 2.141 1.00 47.30 157 VAL A C 1
ATOM 1192 O O . VAL A 1 157 ? 15.399 -11.884 3.184 1.00 46.79 157 VAL A O 1
ATOM 1196 N N . VAL A 1 158 ? 16.290 -12.947 1.415 1.00 42.15 158 VAL A N 1
ATOM 1197 C CA . VAL A 1 158 ? 17.663 -12.663 1.825 1.00 44.27 158 VAL A CA 1
ATOM 1198 C C . VAL A 1 158 ? 17.939 -11.164 1.761 1.00 46.40 158 VAL A C 1
ATOM 1199 O O . VAL A 1 158 ? 18.502 -10.581 2.693 1.00 46.93 158 VAL A O 1
ATOM 1203 N N . GLU A 1 159 ? 17.534 -10.514 0.667 1.00 47.08 159 GLU A N 1
ATOM 1204 C CA . GLU A 1 159 ? 17.760 -9.077 0.536 1.00 46.97 159 GLU A CA 1
ATOM 1205 C C . GLU A 1 159 ? 17.053 -8.311 1.645 1.00 48.09 159 GLU A C 1
ATOM 1206 O O . GLU A 1 159 ? 17.597 -7.348 2.200 1.00 46.28 159 GLU A O 1
ATOM 1212 N N . VAL A 1 160 ? 15.843 -8.746 1.995 1.00 43.58 160 VAL A N 1
ATOM 1213 C CA . VAL A 1 160 ? 15.072 -8.069 3.027 1.00 45.29 160 VAL A CA 1
ATOM 1214 C C . VAL A 1 160 ? 15.821 -8.107 4.353 1.00 44.34 160 VAL A C 1
ATOM 1215 O O . VAL A 1 160 ? 15.840 -7.123 5.103 1.00 42.73 160 VAL A O 1
ATOM 1219 N N . GLU A 1 161 ? 16.462 -9.239 4.659 1.00 40.60 161 GLU A N 1
ATOM 1220 C CA . GLU A 1 161 ? 17.245 -9.319 5.887 1.00 44.18 161 GLU A CA 1
ATOM 1221 C C . GLU A 1 161 ? 18.459 -8.390 5.828 1.00 47.39 161 GLU A C 1
ATOM 1222 O O . GLU A 1 161 ? 18.787 -7.735 6.822 1.00 44.53 161 GLU A O 1
ATOM 1228 N N . LYS A 1 162 ? 19.139 -8.320 4.678 1.00 49.87 162 LYS A N 1
ATOM 1229 C CA . LYS A 1 162 ? 20.302 -7.444 4.568 1.00 50.78 162 LYS A CA 1
ATOM 1230 C C . LYS A 1 162 ? 19.936 -5.975 4.714 1.00 50.83 162 LYS A C 1
ATOM 1231 O O . LYS A 1 162 ? 20.729 -5.191 5.252 1.00 52.10 162 LYS A O 1
ATOM 1237 N N . ARG A 1 163 ? 18.745 -5.579 4.254 1.00 44.98 163 ARG A N 1
ATOM 1238 C CA . ARG A 1 163 ? 18.378 -4.172 4.296 1.00 47.67 163 ARG A CA 1
ATOM 1239 C C . ARG A 1 163 ? 18.040 -3.709 5.701 1.00 45.45 163 ARG A C 1
ATOM 1240 O O . ARG A 1 163 ? 17.992 -2.505 5.945 1.00 50.32 163 ARG A O 1
ATOM 1248 N N . GLY A 1 164 ? 17.816 -4.628 6.623 1.00 46.25 164 GLY A N 1
ATOM 1249 C CA . GLY A 1 164 ? 17.584 -4.294 8.004 1.00 45.43 164 GLY A CA 1
ATOM 1250 C C . GLY A 1 164 ? 16.172 -4.513 8.501 1.00 49.22 164 GLY A C 1
ATOM 1251 O O . GLY A 1 164 ? 15.800 -3.908 9.513 1.00 48.14 164 GLY A O 1
ATOM 1252 N N . ALA A 1 165 ? 15.374 -5.343 7.828 1.00 44.38 165 ALA A N 1
ATOM 1253 C CA . ALA A 1 165 ? 14.022 -5.602 8.302 1.00 40.52 165 ALA A CA 1
ATOM 1254 C C . ALA A 1 165 ? 14.067 -6.360 9.622 1.00 40.57 165 ALA A C 1
ATOM 1255 O O . ALA A 1 165 ? 14.995 -7.128 9.886 1.00 41.73 165 ALA A O 1
ATOM 1257 N N . GLY A 1 166 ? 13.043 -6.141 10.452 1.00 36.70 166 GLY A N 1
ATOM 1258 C CA . GLY A 1 166 ? 12.952 -6.814 11.733 1.00 36.57 166 GLY A CA 1
ATOM 1259 C C . GLY A 1 166 ? 12.125 -8.086 11.694 1.00 37.90 166 GLY A C 1
ATOM 1260 O O . GLY A 1 166 ? 12.270 -8.955 12.552 1.00 40.17 166 GLY A O 1
ATOM 1261 N N . GLU A 1 167 ? 11.284 -8.230 10.680 1.00 37.45 167 GLU A N 1
ATOM 1262 C CA . GLU A 1 167 ? 10.302 -9.303 10.685 1.00 40.35 167 GLU A CA 1
ATOM 1263 C C . GLU A 1 167 ? 9.717 -9.434 9.287 1.00 39.49 167 GLU A C 1
ATOM 1264 O O . GLU A 1 167 ? 9.610 -8.443 8.558 1.00 38.35 167 GLU A O 1
ATOM 1270 N N . ILE A 1 168 ? 9.330 -10.652 8.919 1.00 33.80 168 ILE A N 1
ATOM 1271 C CA . ILE A 1 168 ? 8.704 -10.902 7.627 1.00 38.24 168 ILE A CA 1
ATOM 1272 C C . ILE A 1 168 ? 7.270 -11.377 7.841 1.00 37.35 168 ILE A C 1
ATOM 1273 O O . ILE A 1 168 ? 7.019 -12.317 8.610 1.00 35.29 168 ILE A O 1
ATOM 1278 N N . LEU A 1 169 ? 6.332 -10.707 7.188 1.00 36.29 169 LEU A N 1
ATOM 1279 C CA . LEU A 1 169 ? 4.930 -11.126 7.146 1.00 37.93 169 LEU A CA 1
ATOM 1280 C C . LEU A 1 169 ? 4.718 -11.811 5.798 1.00 42.02 169 LEU A C 1
ATOM 1281 O O . LEU A 1 169 ? 4.616 -11.149 4.759 1.00 42.78 169 LEU A O 1
ATOM 1286 N N . LEU A 1 170 ? 4.646 -13.141 5.819 1.00 37.60 170 LEU A N 1
ATOM 1287 C CA . LEU A 1 170 ? 4.714 -13.962 4.612 1.00 38.44 170 LEU A CA 1
ATOM 1288 C C . LEU A 1 170 ? 3.325 -14.457 4.223 1.00 41.14 170 LEU A C 1
ATOM 1289 O O . LEU A 1 170 ? 2.754 -15.305 4.915 1.00 36.06 170 LEU A O 1
ATOM 1294 N N . THR A 1 171 ? 2.776 -13.913 3.134 1.00 41.30 171 THR A N 1
ATOM 1295 C CA . THR A 1 171 ? 1.441 -14.262 2.648 1.00 42.64 171 THR A CA 1
ATOM 1296 C C . THR A 1 171 ? 1.509 -15.022 1.332 1.00 45.01 171 THR A C 1
ATOM 1297 O O . THR A 1 171 ? 2.140 -14.565 0.376 1.00 44.27 171 THR A O 1
ATOM 1301 N N . SER A 1 172 ? 0.825 -16.154 1.275 1.00 43.27 172 SER A N 1
ATOM 1302 C CA . SER A 1 172 ? 0.633 -16.892 0.036 1.00 43.46 172 SER A CA 1
ATOM 1303 C C . SER A 1 172 ? -0.644 -16.377 -0.622 1.00 44.62 172 SER A C 1
ATOM 1304 O O . SER A 1 172 ? -1.732 -16.498 -0.049 1.00 44.24 172 SER A O 1
ATOM 1307 N N . ILE A 1 173 ? -0.508 -15.761 -1.799 1.00 52.35 173 ILE A N 1
ATOM 1308 C CA . ILE A 1 173 ? -1.661 -15.220 -2.521 1.00 58.24 173 ILE A CA 1
ATOM 1309 C C . ILE A 1 173 ? -2.657 -16.312 -2.899 1.00 61.53 173 ILE A C 1
ATOM 1310 O O . ILE A 1 173 ? -3.844 -16.037 -3.094 1.00 60.77 173 ILE A O 1
ATOM 1315 N N . ASP A 1 174 ? -2.198 -17.550 -3.050 1.00 64.34 174 ASP A N 1
ATOM 1316 C CA . ASP A 1 174 ? -3.113 -18.652 -3.332 1.00 71.59 174 ASP A CA 1
ATOM 1317 C C . ASP A 1 174 ? -4.035 -18.997 -2.165 1.00 76.00 174 ASP A C 1
ATOM 1318 O O . ASP A 1 174 ? -5.127 -19.529 -2.394 1.00 77.62 174 ASP A O 1
ATOM 1323 N N . ARG A 1 175 ? -3.639 -18.699 -0.925 1.00 64.55 175 ARG A N 1
ATOM 1324 C CA . ARG A 1 175 ? -4.374 -19.165 0.244 1.00 59.11 175 ARG A CA 1
ATOM 1325 C C . ARG A 1 175 ? -5.192 -18.082 0.925 1.00 57.48 175 ARG A C 1
ATOM 1326 O O . ARG A 1 175 ? -6.130 -18.413 1.662 1.00 52.75 175 ARG A O 1
ATOM 1334 N N . ASP A 1 176 ? -4.865 -16.817 0.671 1.00 61.40 176 ASP A N 1
ATOM 1335 C CA . ASP A 1 176 ? -5.508 -15.662 1.288 1.00 63.94 176 ASP A CA 1
ATOM 1336 C C . ASP A 1 176 ? -7.032 -15.794 1.264 1.00 63.05 176 ASP A C 1
ATOM 1337 O O . ASP A 1 176 ? -7.650 -15.803 0.194 1.00 61.96 176 ASP A O 1
ATOM 1342 N N . GLY A 1 177 ? -7.637 -15.863 2.454 1.00 59.25 177 GLY A N 1
ATOM 1343 C CA . GLY A 1 177 ? -9.082 -15.883 2.590 1.00 59.95 177 GLY A CA 1
ATOM 1344 C C . GLY A 1 177 ? -9.777 -17.188 2.248 1.00 65.08 177 GLY A C 1
ATOM 1345 O O . GLY A 1 177 ? -11.012 -17.252 2.334 1.00 66.47 177 GLY A O 1
ATOM 1346 N N . THR A 1 178 ? -9.042 -18.226 1.841 1.00 61.98 178 THR A N 1
ATOM 1347 C CA . THR A 1 178 ? -9.682 -19.480 1.451 1.00 62.87 178 THR A CA 1
ATOM 1348 C C . THR A 1 178 ? -10.082 -20.364 2.624 1.00 61.43 178 THR A C 1
ATOM 1349 O O . THR A 1 178 ? -10.872 -21.290 2.426 1.00 63.69 178 THR A O 1
ATOM 1353 N N . LYS A 1 179 ? -9.555 -20.117 3.823 1.00 53.13 179 LYS A N 1
ATOM 1354 C CA . LYS A 1 179 ? -9.823 -20.944 5.001 1.00 57.55 179 LYS A CA 1
ATOM 1355 C C . LYS A 1 179 ? -9.385 -22.398 4.795 1.00 55.16 179 LYS A C 1
ATOM 1356 O O . LYS A 1 179 ? -9.882 -23.307 5.475 1.00 59.62 179 LYS A O 1
ATOM 1362 N N . SER A 1 180 ? -8.462 -22.634 3.864 1.00 59.96 180 SER A N 1
ATOM 1363 C CA . SER A 1 180 ? -8.016 -23.976 3.510 1.00 60.15 180 SER A CA 1
ATOM 1364 C C . SER A 1 180 ? -6.709 -24.362 4.194 1.00 58.96 180 SER A C 1
ATOM 1365 O O . SER A 1 180 ? -6.314 -25.530 4.135 1.00 59.41 180 SER A O 1
ATOM 1368 N N . GLY A 1 181 ? -6.046 -23.414 4.847 1.00 49.99 181 GLY A N 1
ATOM 1369 C CA . GLY A 1 181 ? -4.819 -23.674 5.569 1.00 43.38 181 GLY A CA 1
ATOM 1370 C C . GLY A 1 181 ? -3.734 -22.755 5.069 1.00 44.27 181 GLY A C 1
ATOM 1371 O O . GLY A 1 181 ? -3.828 -22.238 3.949 1.00 47.88 181 GLY A O 1
ATOM 1372 N N . TYR A 1 182 ? -2.721 -22.508 5.895 1.00 43.14 182 TYR A N 1
ATOM 1373 C CA . TYR A 1 182 ? -1.555 -21.784 5.429 1.00 40.40 182 TYR A CA 1
ATOM 1374 C C . TYR A 1 182 ? -0.787 -22.613 4.405 1.00 42.20 182 TYR A C 1
ATOM 1375 O O . TYR A 1 182 ? -0.940 -23.833 4.298 1.00 42.81 182 TYR A O 1
ATOM 1384 N N . ASP A 1 183 ? 0.046 -21.919 3.638 1.00 43.76 183 ASP A N 1
ATOM 1385 C CA . ASP A 1 183 ? 0.906 -22.534 2.627 1.00 46.22 183 ASP A CA 1
ATOM 1386 C C . ASP A 1 183 ? 2.174 -23.011 3.342 1.00 43.16 183 ASP A C 1
ATOM 1387 O O . ASP A 1 183 ? 3.204 -22.340 3.366 1.00 40.75 183 ASP A O 1
ATOM 1392 N N . THR A 1 184 ? 2.083 -24.195 3.963 1.00 40.28 184 THR A N 1
ATOM 1393 C CA . THR A 1 184 ? 3.185 -24.687 4.792 1.00 38.65 184 THR A CA 1
ATOM 1394 C C . THR A 1 184 ? 4.414 -25.025 3.960 1.00 41.54 184 THR A C 1
ATOM 1395 O O . THR A 1 184 ? 5.541 -24.958 4.468 1.00 39.70 184 THR A O 1
ATOM 1399 N N . GLU A 1 185 ? 4.220 -25.383 2.687 1.00 44.19 185 GLU A N 1
ATOM 1400 C CA . GLU A 1 185 ? 5.360 -25.576 1.797 1.00 48.71 185 GLU A CA 1
ATOM 1401 C C . GLU A 1 185 ? 6.147 -24.279 1.653 1.00 44.30 185 GLU A C 1
ATOM 1402 O O . GLU A 1 185 ? 7.379 -24.270 1.775 1.00 44.77 185 GLU A O 1
ATOM 1408 N N . MET A 1 186 ? 5.443 -23.157 1.476 1.00 45.52 186 MET A N 1
ATOM 1409 C CA . MET A 1 186 ? 6.129 -21.881 1.319 1.00 42.45 186 MET A CA 1
ATOM 1410 C C . MET A 1 186 ? 6.822 -21.476 2.610 1.00 41.28 186 MET A C 1
ATOM 1411 O O . MET A 1 186 ? 7.941 -20.952 2.579 1.00 43.06 186 MET A O 1
ATOM 1416 N N . ILE A 1 187 ? 6.179 -21.725 3.756 1.00 41.98 187 ILE A N 1
ATOM 1417 C CA . ILE A 1 187 ? 6.790 -21.399 5.041 1.00 38.19 187 ILE A CA 1
ATOM 1418 C C . ILE A 1 187 ? 8.060 -22.215 5.237 1.00 42.03 187 ILE A C 1
ATOM 1419 O O . ILE A 1 187 ? 9.095 -21.692 5.673 1.00 37.75 187 ILE A O 1
ATOM 1424 N N . ARG A 1 188 ? 8.000 -23.510 4.910 1.00 42.95 188 ARG A N 1
ATOM 1425 C CA . ARG A 1 188 ? 9.167 -24.380 5.020 1.00 44.75 188 ARG A CA 1
ATOM 1426 C C . ARG A 1 188 ? 10.260 -23.951 4.064 1.00 45.30 188 ARG A C 1
ATOM 1427 O O . ARG A 1 188 ? 11.443 -24.034 4.393 1.00 42.61 188 ARG A O 1
ATOM 1435 N N . PHE A 1 189 ? 9.869 -23.495 2.875 1.00 45.30 189 PHE A N 1
ATOM 1436 C CA . PHE A 1 189 ? 10.828 -22.999 1.898 1.00 49.51 189 PHE A CA 1
ATOM 1437 C C . PHE A 1 189 ? 11.581 -21.791 2.434 1.00 44.86 189 PHE A C 1
ATOM 1438 O O . PHE A 1 189 ? 12.794 -21.675 2.242 1.00 45.08 189 PHE A O 1
ATOM 1446 N N . VAL A 1 190 ? 10.884 -20.887 3.122 1.00 40.98 190 VAL A N 1
ATOM 1447 C CA . VAL A 1 190 ? 11.519 -19.644 3.548 1.00 40.08 190 VAL A CA 1
ATOM 1448 C C . VAL A 1 190 ? 12.333 -19.836 4.828 1.00 40.53 190 VAL A C 1
ATOM 1449 O O . VAL A 1 190 ? 13.352 -19.158 5.022 1.00 41.89 190 VAL A O 1
ATOM 1453 N N . ARG A 1 191 ? 11.915 -20.752 5.708 1.00 42.26 191 ARG A N 1
ATOM 1454 C CA . ARG A 1 191 ? 12.494 -20.837 7.053 1.00 41.81 191 ARG A CA 1
ATOM 1455 C C . ARG A 1 191 ? 14.021 -20.952 7.096 1.00 44.56 191 ARG A C 1
ATOM 1456 O O . ARG A 1 191 ? 14.645 -20.201 7.867 1.00 41.55 191 ARG A O 1
ATOM 1464 N N . PRO A 1 192 ? 14.687 -21.834 6.334 1.00 42.30 192 PRO A N 1
ATOM 1465 C CA . PRO A 1 192 ? 16.157 -21.899 6.441 1.00 41.92 192 PRO A CA 1
ATOM 1466 C C . PRO A 1 192 ? 16.876 -20.750 5.749 1.00 45.28 192 PRO A C 1
ATOM 1467 O O . PRO A 1 192 ? 18.103 -20.637 5.907 1.00 46.49 192 PRO A O 1
ATOM 1471 N N . LEU A 1 193 ? 16.164 -19.875 5.017 1.00 43.70 193 LEU A N 1
ATOM 1472 C CA . LEU A 1 193 ? 16.833 -18.824 4.252 1.00 44.51 193 LEU A CA 1
ATOM 1473 C C . LEU A 1 193 ? 17.094 -17.581 5.067 1.00 47.00 193 LEU A C 1
ATOM 1474 O O . LEU A 1 193 ? 17.932 -16.752 4.688 1.00 48.13 193 LEU A O 1
ATOM 1479 N N . THR A 1 194 ? 16.420 -17.447 6.193 1.00 43.86 194 THR A N 1
ATOM 1480 C CA . THR A 1 194 ? 16.528 -16.235 6.977 1.00 40.94 194 THR A CA 1
ATOM 1481 C C . THR A 1 194 ? 16.437 -16.621 8.432 1.00 42.73 194 THR A C 1
ATOM 1482 O O . THR A 1 194 ? 15.838 -17.648 8.778 1.00 42.97 194 THR A O 1
ATOM 1486 N N . THR A 1 195 ? 17.051 -15.807 9.282 1.00 44.80 195 THR A N 1
ATOM 1487 C CA . THR A 1 195 ? 16.918 -16.006 10.716 1.00 47.38 195 THR A CA 1
ATOM 1488 C C . THR A 1 195 ? 15.890 -15.031 11.294 1.00 44.06 195 THR A C 1
ATOM 1489 O O . THR A 1 195 ? 15.694 -14.972 12.498 1.00 46.05 195 THR A O 1
ATOM 1493 N N . LEU A 1 196 ? 15.286 -14.191 10.472 1.00 39.32 196 LEU A N 1
ATOM 1494 C CA . LEU A 1 196 ? 14.253 -13.275 10.936 1.00 39.36 196 LEU A CA 1
ATOM 1495 C C . LEU A 1 196 ? 12.993 -14.030 11.368 1.00 39.09 196 LEU A C 1
ATOM 1496 O O . LEU A 1 196 ? 12.674 -15.101 10.829 1.00 38.95 196 LEU A O 1
ATOM 1501 N N . PRO A 1 197 ? 12.269 -13.482 12.341 1.00 41.17 197 PRO A N 1
ATOM 1502 C CA . PRO A 1 197 ? 10.939 -14.010 12.650 1.00 39.91 197 PRO A CA 1
ATOM 1503 C C . PRO A 1 197 ? 10.014 -13.935 11.441 1.00 38.69 197 PRO A C 1
ATOM 1504 O O . PRO A 1 197 ? 9.998 -12.948 10.695 1.00 33.54 197 PRO A O 1
ATOM 1508 N N . ILE A 1 198 ? 9.236 -14.999 11.260 1.00 36.24 198 ILE A N 1
ATOM 1509 C CA . ILE A 1 198 ? 8.301 -15.127 10.147 1.00 35.95 198 ILE A CA 1
ATOM 1510 C C . ILE A 1 198 ? 6.885 -15.177 10.697 1.00 36.94 198 ILE A C 1
ATOM 1511 O O . ILE A 1 198 ? 6.573 -16.021 11.545 1.00 35.45 198 ILE A O 1
ATOM 1516 N N . ILE A 1 199 ? 6.034 -14.283 10.209 1.00 32.92 199 ILE A N 1
ATOM 1517 C CA . ILE A 1 199 ? 4.609 -14.298 10.499 1.00 32.63 199 ILE A CA 1
ATOM 1518 C C . ILE A 1 199 ? 3.920 -15.006 9.343 1.00 34.97 199 ILE A C 1
ATOM 1519 O O . ILE A 1 199 ? 3.950 -14.519 8.204 1.00 37.37 199 ILE A O 1
ATOM 1524 N N . ALA A 1 200 ? 3.281 -16.136 9.627 1.00 34.30 200 ALA A N 1
ATOM 1525 C CA . ALA A 1 200 ? 2.500 -16.827 8.611 1.00 37.93 200 ALA A CA 1
ATOM 1526 C C . ALA A 1 200 ? 1.156 -16.124 8.402 1.00 39.34 200 ALA A C 1
ATOM 1527 O O . ALA A 1 200 ? 0.441 -15.813 9.360 1.00 36.75 200 ALA A O 1
ATOM 1529 N N . SER A 1 201 ? 0.775 -15.945 7.141 1.00 34.74 201 SER A N 1
ATOM 1530 C CA . SER A 1 201 ? -0.408 -15.168 6.818 1.00 37.65 201 SER A CA 1
ATOM 1531 C C . SER A 1 201 ? -1.132 -15.733 5.603 1.00 42.41 201 SER A C 1
ATOM 1532 O O . SER A 1 201 ? -0.499 -16.078 4.601 1.00 38.38 201 SER A O 1
ATOM 1535 N N . GLY A 1 202 ? -2.457 -15.832 5.709 1.00 44.90 202 GLY A N 1
ATOM 1536 C CA . GLY A 1 202 ? -3.293 -16.208 4.587 1.00 41.67 202 GLY A CA 1
ATOM 1537 C C . GLY A 1 202 ? -3.684 -17.669 4.587 1.00 45.75 202 GLY A C 1
ATOM 1538 O O . GLY A 1 202 ? -2.834 -18.545 4.405 1.00 45.79 202 GLY A O 1
ATOM 1539 N N . GLY A 1 203 ? -4.968 -17.946 4.795 1.00 43.14 203 GLY A N 1
ATOM 1540 C CA . GLY A 1 203 ? -5.504 -19.284 4.651 1.00 45.95 203 GLY A CA 1
ATOM 1541 C C . GLY A 1 203 ? -6.048 -19.902 5.916 1.00 44.64 203 GLY A C 1
ATOM 1542 O O . GLY A 1 203 ? -6.707 -20.947 5.829 1.00 47.15 203 GLY A O 1
ATOM 1543 N N . ALA A 1 204 ? -5.778 -19.339 7.093 1.00 39.25 204 ALA A N 1
ATOM 1544 C CA . ALA A 1 204 ? -6.204 -19.978 8.335 1.00 43.64 204 ALA A CA 1
ATOM 1545 C C . ALA A 1 204 ? -7.722 -20.138 8.355 1.00 46.74 204 ALA A C 1
ATOM 1546 O O . ALA A 1 204 ? -8.462 -19.183 8.110 1.00 47.56 204 ALA A O 1
ATOM 1548 N N . GLY A 1 205 ? -8.179 -21.346 8.670 1.00 48.64 205 GLY A N 1
ATOM 1549 C CA . GLY A 1 205 ? -9.597 -21.644 8.714 1.00 49.67 205 GLY A CA 1
ATOM 1550 C C . GLY A 1 205 ? -9.963 -22.525 9.887 1.00 51.00 205 GLY A C 1
ATOM 1551 O O . GLY A 1 205 ? -11.134 -22.615 10.256 1.00 53.20 205 GLY A O 1
ATOM 1552 N N . LYS A 1 206 ? -8.974 -23.175 10.496 1.00 52.57 206 LYS A N 1
ATOM 1553 C CA . LYS A 1 206 ? -9.245 -24.079 11.603 1.00 52.08 206 LYS A CA 1
ATOM 1554 C C . LYS A 1 206 ? -8.052 -24.085 12.539 1.00 50.01 206 LYS A C 1
ATOM 1555 O O . LYS A 1 206 ? -6.968 -23.605 12.202 1.00 45.95 206 LYS A O 1
ATOM 1561 N N . MET A 1 207 ? -8.274 -24.632 13.737 1.00 47.36 207 MET A N 1
ATOM 1562 C CA . MET A 1 207 ? -7.231 -24.640 14.753 1.00 48.17 207 MET A CA 1
ATOM 1563 C C . MET A 1 207 ? -6.005 -25.414 14.275 1.00 48.37 207 MET A C 1
ATOM 1564 O O . MET A 1 207 ? -4.870 -25.033 14.588 1.00 43.26 207 MET A O 1
ATOM 1569 N N . GLU A 1 208 ? -6.217 -26.510 13.526 1.00 46.64 208 GLU A N 1
ATOM 1570 C CA . GLU A 1 208 ? -5.098 -27.316 13.031 1.00 48.71 208 GLU A CA 1
ATOM 1571 C C . GLU A 1 208 ? -4.159 -26.492 12.158 1.00 46.78 208 GLU A C 1
ATOM 1572 O O . GLU A 1 208 ? -2.956 -26.780 12.099 1.00 47.81 208 GLU A O 1
ATOM 1578 N N . HIS A 1 209 ? -4.688 -25.468 11.472 1.00 44.43 209 HIS A N 1
ATOM 1579 C CA . HIS A 1 209 ? -3.854 -24.684 10.568 1.00 41.89 209 HIS A CA 1
ATOM 1580 C C . HIS A 1 209 ? -2.816 -23.873 11.317 1.00 39.74 209 HIS A C 1
ATOM 1581 O O . HIS A 1 209 ? -1.700 -23.693 10.816 1.00 37.73 209 HIS A O 1
ATOM 1588 N N . PHE A 1 210 ? -3.151 -23.389 12.518 1.00 42.95 210 PHE A N 1
ATOM 1589 C CA . PHE A 1 210 ? -2.168 -22.635 13.285 1.00 38.98 210 PHE A CA 1
ATOM 1590 C C . PHE A 1 210 ? -1.052 -23.563 13.745 1.00 40.60 210 PHE A C 1
ATOM 1591 O O . PHE A 1 210 ? 0.126 -23.198 13.706 1.00 39.60 210 PHE A O 1
ATOM 1599 N N . LEU A 1 211 ? -1.418 -24.779 14.162 1.00 40.23 211 LEU A N 1
ATOM 1600 C CA . LEU A 1 211 ? -0.424 -25.776 14.527 1.00 41.26 211 LEU A CA 1
ATOM 1601 C C . LEU A 1 211 ? 0.497 -26.087 13.349 1.00 40.86 211 LEU A C 1
ATOM 1602 O O . LEU A 1 211 ? 1.718 -26.188 13.515 1.00 42.28 211 LEU A O 1
ATOM 1607 N N . GLU A 1 212 ? -0.074 -26.249 12.152 1.00 38.97 212 GLU A N 1
ATOM 1608 C CA . GLU A 1 212 ? 0.733 -26.542 10.974 1.00 38.50 212 GLU A CA 1
ATOM 1609 C C . GLU A 1 212 ? 1.766 -25.447 10.721 1.00 38.02 212 GLU A C 1
ATOM 1610 O O . GLU A 1 212 ? 2.914 -25.736 10.353 1.00 40.56 212 GLU A O 1
ATOM 1616 N N . ALA A 1 213 ? 1.364 -24.182 10.893 1.00 37.19 213 ALA A N 1
ATOM 1617 C CA . ALA A 1 213 ? 2.269 -23.072 10.629 1.00 36.48 213 ALA A CA 1
ATOM 1618 C C . ALA A 1 213 ? 3.458 -23.097 11.577 1.00 35.74 213 ALA A C 1
ATOM 1619 O O . ALA A 1 213 ? 4.593 -22.827 11.164 1.00 34.85 213 ALA A O 1
ATOM 1621 N N . PHE A 1 214 ? 3.215 -23.421 12.855 1.00 37.51 214 PHE A N 1
ATOM 1622 C CA . PHE A 1 214 ? 4.301 -23.472 13.824 1.00 38.52 214 PHE A CA 1
ATOM 1623 C C . PHE A 1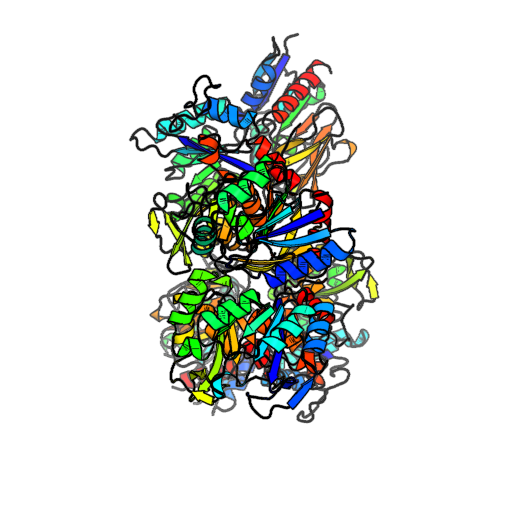 214 ? 5.205 -24.666 13.570 1.00 40.36 214 PHE A C 1
ATOM 1624 O O . PHE A 1 214 ? 6.431 -24.550 13.683 1.00 37.72 214 PHE A O 1
ATOM 1632 N N . LEU A 1 215 ? 4.625 -25.813 13.193 1.00 38.87 215 LEU A N 1
ATOM 1633 C CA . LEU A 1 215 ? 5.444 -26.963 12.818 1.00 41.94 215 LEU A CA 1
ATOM 1634 C C . LEU A 1 215 ? 6.312 -26.651 11.610 1.00 40.63 215 LEU A C 1
ATOM 1635 O O . LEU A 1 215 ? 7.408 -27.204 11.464 1.00 41.21 215 LEU A O 1
ATOM 1640 N N . ALA A 1 216 ? 5.810 -25.811 10.705 1.00 38.58 216 ALA A N 1
ATOM 1641 C CA . ALA A 1 216 ? 6.563 -25.400 9.531 1.00 38.79 216 ALA A CA 1
ATOM 1642 C C . ALA A 1 216 ? 7.650 -24.374 9.841 1.00 40.18 216 ALA A C 1
ATOM 1643 O O . ALA A 1 216 ? 8.470 -24.089 8.964 1.00 41.04 216 ALA A O 1
ATOM 1645 N N . GLY A 1 217 ? 7.682 -23.805 11.045 1.00 41.05 217 GLY A N 1
ATOM 1646 C CA . GLY A 1 217 ? 8.754 -22.900 11.428 1.00 38.96 217 GLY A CA 1
ATOM 1647 C C . GLY A 1 217 ? 8.353 -21.446 11.609 1.00 38.30 217 GLY A C 1
ATOM 1648 O O . GLY A 1 217 ? 9.225 -20.621 11.900 1.00 36.32 217 GLY A O 1
ATOM 1649 N N . ALA A 1 218 ? 7.080 -21.096 11.429 1.00 36.06 218 ALA A N 1
ATOM 1650 C CA . ALA A 1 218 ? 6.647 -19.729 11.679 1.00 33.19 218 ALA A CA 1
ATOM 1651 C C . ALA A 1 218 ? 6.792 -19.376 13.152 1.00 37.25 218 ALA A C 1
ATOM 1652 O O . ALA A 1 218 ? 6.563 -20.204 14.036 1.00 33.99 218 ALA A O 1
ATOM 1654 N N . ASP A 1 219 ? 7.154 -18.124 13.413 1.00 35.17 219 ASP A N 1
ATOM 1655 C CA . ASP A 1 219 ? 7.201 -17.617 14.776 1.00 36.57 219 ASP A CA 1
ATOM 1656 C C . ASP A 1 219 ? 5.867 -17.045 15.219 1.00 35.64 219 ASP A C 1
ATOM 1657 O O . ASP A 1 219 ? 5.637 -16.889 16.424 1.00 34.45 219 ASP A O 1
ATOM 1662 N N . ALA A 1 220 ? 4.971 -16.776 14.277 1.00 33.29 220 ALA A N 1
ATOM 1663 C CA . ALA A 1 220 ? 3.662 -16.231 14.584 1.00 34.64 220 ALA A CA 1
ATOM 1664 C C . ALA A 1 220 ? 2.716 -16.648 13.478 1.00 35.96 220 ALA A C 1
ATOM 1665 O O . ALA A 1 220 ? 3.129 -16.899 12.342 1.00 34.31 220 ALA A O 1
ATOM 1667 N N . ALA A 1 221 ? 1.433 -16.691 13.819 1.00 33.97 221 ALA A N 1
ATOM 1668 C CA . ALA A 1 221 ? 0.386 -17.005 12.857 1.00 34.55 221 ALA A CA 1
ATOM 1669 C C . ALA A 1 221 ? -0.659 -15.899 12.901 1.00 37.11 221 ALA A C 1
ATOM 1670 O O . ALA A 1 221 ? -1.227 -15.614 13.960 1.00 36.03 221 ALA A O 1
ATOM 1672 N N . LEU A 1 222 ? -0.913 -15.288 11.751 1.00 34.37 222 LEU A N 1
ATOM 1673 C CA . LEU A 1 222 ? -1.844 -14.182 11.609 1.00 34.58 222 LEU A CA 1
ATOM 1674 C C . LEU A 1 222 ? -3.109 -14.662 10.907 1.00 41.84 222 LEU A C 1
ATOM 1675 O O . LEU A 1 222 ? -3.050 -15.496 9.997 1.00 38.29 222 LEU A O 1
ATOM 1680 N N . ALA A 1 223 ? -4.256 -14.130 11.320 1.00 38.21 223 ALA A N 1
ATOM 1681 C CA . ALA A 1 223 ? -5.492 -14.428 10.614 1.00 44.27 223 ALA A CA 1
ATOM 1682 C C . ALA A 1 223 ? -6.396 -13.209 10.664 1.00 44.93 223 ALA A C 1
ATOM 1683 O O . ALA A 1 223 ? -6.300 -12.374 11.568 1.00 42.95 223 ALA A O 1
ATOM 1685 N N . ALA A 1 224 ? -7.303 -13.141 9.689 1.00 47.15 224 ALA A N 1
ATOM 1686 C CA . ALA A 1 224 ? -8.302 -12.078 9.615 1.00 48.11 224 ALA A CA 1
ATOM 1687 C C . ALA A 1 224 ? -9.696 -12.688 9.553 1.00 54.48 224 ALA A C 1
ATOM 1688 O O . ALA A 1 224 ? -10.510 -12.457 10.455 1.00 57.22 224 ALA A O 1
ATOM 1690 N N . SER A 1 225 ? -9.986 -13.445 8.483 1.00 57.52 225 SER A N 1
ATOM 1691 C CA . SER A 1 225 ? -11.355 -13.909 8.240 1.00 61.10 225 SER A CA 1
ATOM 1692 C C . SER A 1 225 ? -11.892 -14.724 9.414 1.00 56.81 225 SER A C 1
ATOM 1693 O O . SER A 1 225 ? -13.012 -14.500 9.880 1.00 56.86 225 SER A O 1
ATOM 1696 N N . VAL A 1 226 ? -11.085 -15.654 9.924 1.00 54.97 226 VAL A N 1
ATOM 1697 C CA . VAL A 1 226 ? -11.548 -16.576 10.956 1.00 53.93 226 VAL A CA 1
ATOM 1698 C C . VAL A 1 226 ? -11.853 -15.850 12.264 1.00 54.09 226 VAL A C 1
ATOM 1699 O O . VAL A 1 226 ? -12.639 -16.337 13.084 1.00 59.27 226 VAL A O 1
ATOM 1703 N N . PHE A 1 227 ? -11.212 -14.709 12.507 1.00 55.69 227 PHE A N 1
ATOM 1704 C CA . PHE A 1 227 ? -11.538 -13.898 13.677 1.00 58.83 227 PHE A CA 1
ATOM 1705 C C . PHE A 1 227 ? -12.727 -12.981 13.399 1.00 61.63 227 PHE A C 1
ATOM 1706 O O . PHE A 1 227 ? -13.610 -12.834 14.252 1.00 58.95 227 PHE A O 1
ATOM 1714 N N . HIS A 1 228 ? -12.755 -12.358 12.214 1.00 71.99 228 HIS A N 1
ATOM 1715 C CA . HIS A 1 228 ? -13.802 -11.396 11.884 1.00 77.67 228 HIS A CA 1
ATOM 1716 C C . HIS A 1 228 ? -15.187 -12.022 11.986 1.00 87.69 228 HIS A C 1
ATOM 1717 O O . HIS A 1 228 ? -16.128 -11.385 12.473 1.00 88.98 228 HIS A O 1
ATOM 1719 N N . PHE A 1 229 ? -15.334 -13.265 11.536 1.00 91.17 229 PHE A N 1
ATOM 1720 C CA . PHE A 1 229 ? -16.616 -13.953 11.585 1.00 92.71 229 PHE A CA 1
ATOM 1721 C C . PHE A 1 229 ? -16.758 -14.852 12.808 1.00 87.51 229 PHE A C 1
ATOM 1722 O O . PHE A 1 229 ? -17.708 -15.637 12.876 1.00 83.09 229 PHE A O 1
ATOM 1730 N N . ARG A 1 230 ? -15.823 -14.765 13.762 1.00 70.75 230 ARG A N 1
ATOM 1731 C CA . ARG A 1 230 ? -15.926 -15.443 15.060 1.00 68.59 230 ARG A CA 1
ATOM 1732 C C . ARG A 1 230 ? -15.993 -16.964 14.915 1.00 67.03 230 ARG A C 1
ATOM 1733 O O . ARG A 1 230 ? -16.671 -17.644 15.687 1.00 66.87 230 ARG A O 1
ATOM 1735 N N . GLU A 1 231 ? -15.287 -17.514 13.926 1.00 68.38 231 GLU A N 1
ATOM 1736 C CA . GLU A 1 231 ? -15.263 -18.960 13.737 1.00 66.73 231 GLU A CA 1
ATOM 1737 C C . GLU A 1 231 ? -14.287 -19.665 14.674 1.00 64.58 231 GLU A C 1
ATOM 1738 O O . GLU A 1 231 ? -14.482 -20.842 14.991 1.00 67.30 231 GLU A O 1
ATOM 1744 N N . ILE A 1 232 ? -13.244 -18.981 15.130 1.00 55.67 232 ILE A N 1
ATOM 1745 C CA . ILE A 1 232 ? -12.287 -19.558 16.066 1.00 56.73 232 ILE A CA 1
ATOM 1746 C C . ILE A 1 232 ? -12.216 -18.656 17.288 1.00 52.68 232 ILE A C 1
ATOM 1747 O O . ILE A 1 232 ? -12.085 -17.437 17.155 1.00 49.61 232 ILE A O 1
ATOM 1752 N N . ASP A 1 233 ? -12.318 -19.260 18.467 1.00 51.50 233 ASP A N 1
ATOM 1753 C CA . ASP A 1 233 ? -12.138 -18.576 19.739 1.00 55.08 233 ASP A CA 1
ATOM 1754 C C . ASP A 1 233 ? -10.660 -18.596 20.129 1.00 52.10 233 ASP A C 1
ATOM 1755 O O . ASP A 1 233 ? -10.044 -19.667 20.186 1.00 51.39 233 ASP A O 1
ATOM 1760 N N . VAL A 1 234 ? -10.107 -17.408 20.417 1.00 50.50 234 VAL A N 1
ATOM 1761 C CA . VAL A 1 234 ? -8.669 -17.265 20.658 1.00 46.35 234 VAL A CA 1
ATOM 1762 C C . VAL A 1 234 ? -8.225 -18.139 21.824 1.00 47.36 234 VAL A C 1
ATOM 1763 O O . VAL A 1 234 ? -7.217 -18.855 21.739 1.00 47.41 234 VAL A O 1
ATOM 1767 N N . ARG A 1 235 ? -8.965 -18.098 22.933 1.00 44.70 235 ARG A N 1
ATOM 1768 C CA . ARG A 1 235 ? -8.576 -18.905 24.083 1.00 47.78 235 ARG A CA 1
ATOM 1769 C C . ARG A 1 235 ? -8.679 -20.400 23.788 1.00 48.89 235 ARG A C 1
ATOM 1770 O O . ARG A 1 235 ? -7.790 -21.180 24.165 1.00 45.74 235 ARG A O 1
ATOM 1778 N N . GLU A 1 236 ? -9.741 -20.822 23.096 1.00 50.27 236 GLU A N 1
ATOM 1779 C CA . GLU A 1 236 ? -9.836 -22.230 22.720 1.00 54.00 236 GLU A CA 1
ATOM 1780 C C . GLU A 1 236 ? -8.677 -22.631 21.817 1.00 50.18 236 GLU A C 1
ATOM 1781 O O . GLU A 1 236 ? -8.078 -23.698 22.000 1.00 47.59 236 GLU A O 1
ATOM 1787 N N . LEU A 1 237 ? -8.311 -21.755 20.878 1.00 50.21 237 LEU A N 1
ATOM 1788 C CA . LEU A 1 237 ? -7.197 -22.035 19.978 1.00 47.51 237 LEU A CA 1
ATOM 1789 C C . LEU A 1 237 ? -5.895 -22.175 20.751 1.00 47.46 237 LEU A C 1
ATOM 1790 O O . LEU A 1 237 ? -5.120 -23.113 20.523 1.00 46.59 237 LEU A O 1
ATOM 1795 N N . LYS A 1 238 ? -5.640 -21.244 21.679 1.00 47.15 238 LYS A N 1
ATOM 1796 C CA . LYS A 1 238 ? -4.421 -21.322 22.474 1.00 45.21 238 LYS A CA 1
ATOM 1797 C C . LYS A 1 238 ? -4.404 -22.577 23.339 1.00 48.78 238 LYS A C 1
ATOM 1798 O O . LYS A 1 238 ? -3.349 -23.196 23.517 1.00 45.84 238 LYS A O 1
ATOM 1804 N N . GLU A 1 239 ? -5.561 -22.970 23.881 1.00 49.52 239 GLU A N 1
ATOM 1805 C CA . GLU A 1 239 ? -5.627 -24.211 24.651 1.00 56.50 239 GLU A CA 1
ATOM 1806 C C . GLU A 1 239 ? -5.348 -25.418 23.764 1.00 55.08 239 GLU A C 1
ATOM 1807 O O . GLU A 1 239 ? -4.621 -26.338 24.154 1.00 50.80 239 GLU A O 1
ATOM 1813 N N . TYR A 1 240 ? -5.887 -25.408 22.547 1.00 50.03 240 TYR A N 1
ATOM 1814 C CA . TYR A 1 240 ? -5.624 -26.489 21.610 1.00 50.75 240 TYR A CA 1
ATOM 1815 C C . TYR A 1 240 ? -4.138 -26.563 21.282 1.00 49.52 240 TYR A C 1
ATOM 1816 O O . TYR A 1 240 ? -3.554 -27.653 21.253 1.00 48.14 240 TYR A O 1
ATOM 1825 N N . LEU A 1 241 ? -3.508 -25.407 21.041 1.00 45.75 241 LEU A N 1
ATOM 1826 C CA . LEU A 1 241 ? -2.091 -25.397 20.689 1.00 43.20 241 LEU A CA 1
ATOM 1827 C C . LEU A 1 241 ? -1.228 -25.909 21.836 1.00 44.58 241 LEU A C 1
ATOM 1828 O O . LEU A 1 241 ? -0.280 -26.678 21.616 1.00 42.64 241 LEU A O 1
ATOM 1833 N N . LYS A 1 242 ? -1.546 -25.504 23.068 1.00 45.37 242 LYS A N 1
ATOM 1834 C CA . LYS A 1 242 ? -0.730 -25.930 24.200 1.00 51.86 242 LYS A CA 1
ATOM 1835 C C . LYS A 1 242 ? -0.824 -27.437 24.429 1.00 54.41 242 LYS A C 1
ATOM 1836 O O . LYS A 1 242 ? 0.196 -28.086 24.686 1.00 54.72 242 LYS A O 1
ATOM 1842 N N . LYS A 1 243 ? -2.021 -28.023 24.298 1.00 58.35 243 LYS A N 1
ATOM 1843 C CA . LYS A 1 243 ? -2.140 -29.478 24.423 1.00 65.04 243 LYS A CA 1
ATOM 1844 C C . LYS A 1 243 ? -1.303 -30.207 23.384 1.00 63.33 243 LYS A C 1
ATOM 1845 O O . LYS A 1 243 ? -0.897 -31.350 23.614 1.00 65.55 243 LYS A O 1
ATOM 1851 N N . HIS A 1 244 ? -1.083 -29.593 22.221 1.00 54.34 244 HIS A N 1
ATOM 1852 C CA . HIS A 1 244 ? -0.290 -30.198 21.164 1.00 53.77 244 HIS A CA 1
ATOM 1853 C C . HIS A 1 244 ? 1.173 -29.796 21.251 1.00 49.47 244 HIS A C 1
ATOM 1854 O O . HIS A 1 244 ? 1.898 -29.930 20.260 1.00 54.33 244 HIS A O 1
ATOM 1861 N N . GLY A 1 245 ? 1.622 -29.305 22.407 1.00 56.37 245 GLY A N 1
ATOM 1862 C CA . GLY A 1 245 ? 3.035 -29.100 22.654 1.00 54.39 245 GLY A CA 1
ATOM 1863 C C . GLY A 1 245 ? 3.587 -27.737 22.280 1.00 54.24 245 GLY A C 1
ATOM 1864 O O . GLY A 1 245 ? 4.792 -27.515 22.445 1.00 58.22 245 GLY A O 1
ATOM 1865 N N . VAL A 1 246 ? 2.762 -26.814 21.794 1.00 47.17 246 VAL A N 1
ATOM 1866 C CA . VAL A 1 246 ? 3.251 -25.503 21.369 1.00 45.04 246 VAL A CA 1
ATOM 1867 C C . VAL A 1 246 ? 3.350 -24.575 22.570 1.00 46.44 246 VAL A C 1
ATOM 1868 O O . VAL A 1 246 ? 2.429 -24.503 23.390 1.00 47.36 246 VAL A O 1
ATOM 1872 N N . ASN A 1 247 ? 4.480 -23.880 22.691 1.00 45.44 247 ASN A N 1
ATOM 1873 C CA . ASN A 1 247 ? 4.636 -22.866 23.730 1.00 43.04 247 ASN A CA 1
ATOM 1874 C C . ASN A 1 247 ? 3.872 -21.611 23.320 1.00 44.93 247 ASN A C 1
ATOM 1875 O O . ASN A 1 247 ? 4.376 -20.780 22.560 1.00 43.14 247 ASN A O 1
ATOM 1880 N N . VAL A 1 248 ? 2.684 -21.428 23.892 1.00 44.22 248 VAL A N 1
ATOM 1881 C CA . VAL A 1 248 ? 1.862 -20.253 23.637 1.00 43.95 248 VAL A CA 1
ATOM 1882 C C . VAL A 1 248 ? 1.707 -19.511 24.952 1.00 47.34 248 VAL A C 1
ATOM 1883 O O . VAL A 1 248 ? 1.935 -20.055 26.036 1.00 46.91 248 VAL A O 1
ATOM 1887 N N . ARG A 1 249 ? 1.332 -18.243 24.843 1.00 41.40 249 ARG A N 1
ATOM 1888 C CA . ARG A 1 249 ? 1.006 -17.453 26.019 1.00 43.81 249 ARG A CA 1
ATOM 1889 C C . ARG A 1 249 ? -0.444 -17.749 26.370 1.00 43.28 249 ARG A C 1
ATOM 1890 O O . ARG A 1 249 ? -1.353 -17.445 25.592 1.00 41.11 249 ARG A O 1
ATOM 1898 N N . LEU A 1 250 ? -0.667 -18.382 27.513 1.00 46.07 250 LEU A N 1
ATOM 1899 C CA . LEU A 1 250 ? -2.019 -18.684 27.969 1.00 49.58 250 LEU A CA 1
ATOM 1900 C C . LEU A 1 250 ? -2.060 -18.393 29.466 1.00 51.74 250 LEU A C 1
ATOM 1901 O O . LEU A 1 250 ? -1.617 -19.215 30.269 1.00 56.93 250 LEU A O 1
ATOM 1906 N N . GLU A 1 251 ? -2.595 -17.238 29.840 1.00 52.15 251 GLU A N 1
ATOM 1907 C CA . GLU A 1 251 ? -2.617 -16.829 31.235 1.00 56.95 251 GLU A CA 1
ATOM 1908 C C . GLU A 1 251 ? -3.889 -17.349 31.893 1.00 66.70 251 GLU A C 1
ATOM 1909 O O . GLU A 1 251 ? -4.904 -17.570 31.226 1.00 64.55 251 GLU A O 1
ATOM 1915 N N . GLY A 1 252 ? -3.825 -17.540 33.210 1.00 76.75 252 GLY A N 1
ATOM 1916 C CA . GLY A 1 252 ? -4.922 -18.129 33.963 1.00 77.08 252 GLY A CA 1
ATOM 1917 C C . GLY A 1 252 ? -6.278 -17.482 33.752 1.00 80.30 252 GLY A C 1
ATOM 1918 O O . GLY A 1 252 ? -6.368 -16.322 33.347 1.00 77.77 252 GLY A O 1
ATOM 1919 N N . MET B 2 1 ? -1.183 14.162 51.291 1.00 81.69 -1 MET B N 1
ATOM 1920 C CA . MET B 2 1 ? -1.573 12.758 51.238 1.00 81.70 -1 MET B CA 1
ATOM 1921 C C . MET B 2 1 ? -1.774 12.305 49.786 1.00 74.54 -1 MET B C 1
ATOM 1922 O O . MET B 2 1 ? -1.669 11.117 49.482 1.00 73.05 -1 MET B O 1
ATOM 1927 N N . GLY B 2 2 ? -2.060 13.256 48.898 1.00 77.44 0 GLY B N 1
ATOM 1928 C CA . GLY B 2 2 ? -2.150 12.928 47.485 1.00 78.94 0 GLY B CA 1
ATOM 1929 C C . GLY B 2 2 ? -0.823 12.406 46.960 1.00 77.90 0 GLY B C 1
ATOM 1930 O O . GLY B 2 2 ? 0.251 12.821 47.404 1.00 79.33 0 GLY B O 1
ATOM 1931 N N . MET B 2 3 ? -0.899 11.481 46.012 1.00 61.66 1 MET B N 1
ATOM 1932 C CA . MET B 2 3 ? 0.283 10.806 45.497 1.00 58.15 1 MET B CA 1
ATOM 1933 C C . MET B 2 3 ? 0.680 11.401 44.156 1.00 58.33 1 MET B C 1
ATOM 1934 O O . MET B 2 3 ? -0.169 11.577 43.270 1.00 54.01 1 MET B O 1
ATOM 1939 N N . ARG B 2 4 ? 1.951 11.776 44.034 1.00 51.06 2 ARG B N 1
ATOM 1940 C CA . ARG B 2 4 ? 2.467 12.371 42.810 1.00 53.45 2 ARG B CA 1
ATOM 1941 C C . ARG B 2 4 ? 3.383 11.369 42.118 1.00 50.14 2 ARG B C 1
ATOM 1942 O O . ARG B 2 4 ? 4.390 10.941 42.687 1.00 49.76 2 ARG B O 1
ATOM 1950 N N . ILE B 2 5 ? 3.033 11.007 40.888 1.00 50.04 3 ILE B N 1
ATOM 1951 C CA . ILE B 2 5 ? 3.824 10.100 40.068 1.00 45.04 3 ILE B CA 1
ATOM 1952 C C . ILE B 2 5 ? 4.441 10.941 38.965 1.00 44.87 3 ILE B C 1
ATOM 1953 O O . ILE B 2 5 ? 3.740 11.738 38.326 1.00 44.20 3 ILE B O 1
ATOM 1958 N N . GLY B 2 6 ? 5.737 10.769 38.745 1.00 39.85 4 GLY B N 1
ATOM 1959 C CA . GLY B 2 6 ? 6.443 11.475 37.689 1.00 38.73 4 GLY B CA 1
ATOM 1960 C C . GLY B 2 6 ? 6.963 10.480 36.668 1.00 43.75 4 GLY B C 1
ATOM 1961 O O . GLY B 2 6 ? 7.429 9.399 37.030 1.00 39.54 4 GLY B O 1
ATOM 1962 N N . ILE B 2 7 ? 6.882 10.857 35.392 1.00 43.12 5 ILE B N 1
ATOM 1963 C CA . ILE B 2 7 ? 7.420 10.050 34.302 1.00 42.03 5 ILE B CA 1
ATOM 1964 C C . ILE B 2 7 ? 8.371 10.934 33.504 1.00 42.56 5 ILE B C 1
ATOM 1965 O O . ILE B 2 7 ? 7.938 11.895 32.857 1.00 45.76 5 ILE B O 1
ATOM 1970 N N . ILE B 2 8 ? 9.661 10.604 33.541 1.00 40.30 6 ILE B N 1
ATOM 1971 C CA . ILE B 2 8 ? 10.641 11.337 32.756 1.00 41.88 6 ILE B CA 1
ATOM 1972 C C . ILE B 2 8 ? 10.302 11.195 31.281 1.00 42.37 6 ILE B C 1
ATOM 1973 O O . ILE B 2 8 ? 10.086 10.086 30.779 1.00 38.37 6 ILE B O 1
ATOM 1978 N N . SER B 2 9 ? 10.221 12.329 30.582 1.00 39.50 7 SER B N 1
ATOM 1979 C CA . SER B 2 9 ? 9.619 12.355 29.256 1.00 40.60 7 SER B CA 1
ATOM 1980 C C . SER B 2 9 ? 10.586 12.835 28.180 1.00 43.38 7 SER B C 1
ATOM 1981 O O . SER B 2 9 ? 10.160 13.125 27.055 1.00 41.66 7 SER B O 1
ATOM 1984 N N . VAL B 2 10 ? 11.885 12.890 28.485 1.00 39.60 8 VAL B N 1
ATOM 1985 C CA . VAL B 2 10 ? 12.845 13.362 27.487 1.00 41.34 8 VAL B CA 1
ATOM 1986 C C . VAL B 2 10 ? 13.135 12.318 26.405 1.00 44.45 8 VAL B C 1
ATOM 1987 O O . VAL B 2 10 ? 13.662 12.673 25.344 1.00 43.33 8 VAL B O 1
ATOM 1991 N N . GLY B 2 11 ? 12.779 11.050 26.610 1.00 41.39 9 GLY B N 1
ATOM 1992 C CA . GLY B 2 11 ? 13.080 10.041 25.615 1.00 42.27 9 GLY B CA 1
ATOM 1993 C C . GLY B 2 11 ? 14.482 9.489 25.790 1.00 41.37 9 GLY B C 1
ATOM 1994 O O . GLY B 2 11 ? 15.131 9.716 26.815 1.00 41.73 9 GLY B O 1
ATOM 1995 N N . PRO B 2 12 ? 15.002 8.774 24.783 1.00 40.90 10 PRO B N 1
ATOM 1996 C CA . PRO B 2 12 ? 14.504 8.484 23.435 1.00 40.95 10 PRO B CA 1
ATOM 1997 C C . PRO B 2 12 ? 13.354 7.501 23.442 1.00 42.12 10 PRO B C 1
ATOM 1998 O O . PRO B 2 12 ? 13.121 6.816 24.454 1.00 36.94 10 PRO B O 1
ATOM 2002 N N . GLY B 2 13 ? 12.599 7.482 22.351 1.00 37.55 11 GLY B N 1
ATOM 2003 C CA . GLY B 2 13 ? 11.550 6.496 22.203 1.00 43.72 11 GLY B CA 1
ATOM 2004 C C . GLY B 2 13 ? 10.193 7.036 22.607 1.00 42.69 11 GLY B C 1
ATOM 2005 O O . GLY B 2 13 ? 10.041 8.156 23.106 1.00 39.36 11 GLY B O 1
ATOM 2006 N N . ASN B 2 14 ? 9.188 6.200 22.396 1.00 47.20 12 ASN B N 1
ATOM 2007 C CA . ASN B 2 14 ? 7.816 6.569 22.732 1.00 45.68 12 ASN B CA 1
ATOM 2008 C C . ASN B 2 14 ? 7.580 6.426 24.233 1.00 45.19 12 ASN B C 1
ATOM 2009 O O . ASN B 2 14 ? 7.292 5.350 24.734 1.00 48.07 12 ASN B O 1
ATOM 2014 N N . ILE B 2 15 ? 7.729 7.523 24.970 1.00 45.66 13 ILE B N 1
ATOM 2015 C CA . ILE B 2 15 ? 7.448 7.508 26.410 1.00 44.91 13 ILE B CA 1
ATOM 2016 C C . ILE B 2 15 ? 5.951 7.652 26.710 1.00 42.03 13 ILE B C 1
ATOM 2017 O O . ILE B 2 15 ? 5.526 7.409 27.848 1.00 41.94 13 ILE B O 1
ATOM 2022 N N . MET B 2 16 ? 5.152 8.161 25.769 1.00 39.19 14 MET B N 1
ATOM 2023 C CA . MET B 2 16 ? 3.722 8.326 26.035 1.00 39.94 14 MET B CA 1
ATOM 2024 C C . MET B 2 16 ? 3.019 6.981 26.239 1.00 40.27 14 MET B C 1
ATOM 2025 O O . MET B 2 16 ? 1.974 6.930 26.902 1.00 40.71 14 MET B O 1
ATOM 2030 N N . ASN B 2 17 ? 3.562 5.886 25.689 1.00 36.60 15 ASN B N 1
ATOM 2031 C CA . ASN B 2 17 ? 2.966 4.580 25.960 1.00 39.22 15 ASN B CA 1
ATOM 2032 C C . ASN B 2 17 ? 2.974 4.269 27.459 1.00 36.47 15 ASN B C 1
ATOM 2033 O O . ASN B 2 17 ? 1.972 3.801 28.011 1.00 37.37 15 ASN B O 1
ATOM 2038 N N . LEU B 2 18 ? 4.087 4.529 28.135 1.00 35.60 16 LEU B N 1
ATOM 2039 C CA . LEU B 2 18 ? 4.140 4.244 29.566 1.00 40.00 16 LEU B CA 1
ATOM 2040 C C . LEU B 2 18 ? 3.255 5.206 30.357 1.00 40.18 16 LEU B C 1
ATOM 2041 O O . LEU B 2 18 ? 2.575 4.799 31.309 1.00 41.62 16 LEU B O 1
ATOM 2046 N N . TYR B 2 19 ? 3.231 6.481 29.965 1.00 40.61 17 TYR B N 1
ATOM 2047 C CA . TYR B 2 19 ? 2.323 7.433 30.598 1.00 40.67 17 TYR B CA 1
ATOM 2048 C C . TYR B 2 19 ? 0.896 6.910 30.574 1.00 43.67 17 TYR B C 1
ATOM 2049 O O . TYR B 2 19 ? 0.203 6.896 31.599 1.00 43.14 17 TYR B O 1
ATOM 2058 N N . ARG B 2 20 ? 0.439 6.460 29.403 1.00 42.25 18 ARG B N 1
ATOM 2059 C CA . ARG B 2 20 ? -0.931 5.974 29.303 1.00 43.73 18 ARG B CA 1
ATOM 2060 C C . ARG B 2 20 ? -1.119 4.662 30.058 1.00 43.83 18 ARG B C 1
ATOM 2061 O O . ARG B 2 20 ? -2.190 4.426 30.624 1.00 45.41 18 ARG B O 1
ATOM 2069 N N . GLY B 2 21 ? -0.101 3.802 30.091 1.00 42.50 19 GLY B N 1
ATOM 2070 C CA . GLY B 2 21 ? -0.230 2.585 30.874 1.00 45.89 19 GLY B CA 1
ATOM 2071 C C . GLY B 2 21 ? -0.326 2.867 32.364 1.00 45.87 19 GLY B C 1
ATOM 2072 O O . GLY B 2 21 ? -1.125 2.242 33.072 1.00 44.94 19 GLY B O 1
ATOM 2073 N N . VAL B 2 22 ? 0.471 3.826 32.857 1.00 37.75 20 VAL B N 1
ATOM 2074 C CA . VAL B 2 22 ? 0.426 4.170 34.277 1.00 40.52 20 VAL B CA 1
ATOM 2075 C C . VAL B 2 22 ? -0.908 4.822 34.651 1.00 43.93 20 VAL B C 1
ATOM 2076 O O . VAL B 2 22 ? -1.484 4.512 35.704 1.00 44.33 20 VAL B O 1
ATOM 2080 N N . LYS B 2 23 ? -1.429 5.738 33.826 1.00 52.19 21 LYS B N 1
ATOM 2081 C CA . LYS B 2 23 ? -2.748 6.270 34.173 1.00 58.06 21 LYS B CA 1
ATOM 2082 C C . LYS B 2 23 ? -3.847 5.231 33.996 1.00 59.13 21 LYS B C 1
ATOM 2083 O O . LYS B 2 23 ? -4.884 5.315 34.659 1.00 63.25 21 LYS B O 1
ATOM 2089 N N . ARG B 2 24 ? -3.678 4.266 33.095 1.00 53.65 22 ARG B N 1
ATOM 2090 C CA . ARG B 2 24 ? -4.619 3.146 33.109 1.00 54.74 22 ARG B CA 1
ATOM 2091 C C . ARG B 2 24 ? -4.531 2.386 34.427 1.00 62.85 22 ARG B C 1
ATOM 2092 O O . ARG B 2 24 ? -5.548 1.966 34.982 1.00 62.12 22 ARG B O 1
ATOM 2100 N N . ALA B 2 25 ? -3.317 2.173 34.935 1.00 56.16 23 ALA B N 1
ATOM 2101 C CA . ALA B 2 25 ? -3.185 1.418 36.169 1.00 54.14 23 ALA B CA 1
ATOM 2102 C C . ALA B 2 25 ? -3.757 2.199 37.336 1.00 52.33 23 ALA B C 1
ATOM 2103 O O . ALA B 2 25 ? -4.148 1.606 38.350 1.00 53.20 23 ALA B O 1
ATOM 2105 N N . SER B 2 26 ? -3.791 3.515 37.206 1.00 56.00 24 SER B N 1
ATOM 2106 C CA . SER B 2 26 ? -4.237 4.444 38.224 1.00 59.34 24 SER B CA 1
ATOM 2107 C C . SER B 2 26 ? -5.752 4.701 38.255 1.00 62.68 24 SER B C 1
ATOM 2108 O O . SER B 2 26 ? -6.183 5.499 39.092 1.00 61.14 24 SER B O 1
ATOM 2111 N N . GLU B 2 27 ? -6.578 4.091 37.387 1.00 61.38 25 GLU B N 1
ATOM 2112 C CA . GLU B 2 27 ? -7.962 4.572 37.295 1.00 68.89 25 GLU B CA 1
ATOM 2113 C C . GLU B 2 27 ? -8.726 4.323 38.584 1.00 70.51 25 GLU B C 1
ATOM 2114 O O . GLU B 2 27 ? -9.619 5.099 38.937 1.00 72.70 25 GLU B O 1
ATOM 2120 N N . ASN B 2 28 ? -8.396 3.249 39.307 1.00 66.51 26 ASN B N 1
ATOM 2121 C CA . ASN B 2 28 ? -9.166 2.897 40.503 1.00 69.13 26 ASN B CA 1
ATOM 2122 C C . ASN B 2 28 ? -8.620 3.564 41.738 1.00 65.69 26 ASN B C 1
ATOM 2123 O O . ASN B 2 28 ? -9.072 3.301 42.868 1.00 66.66 26 ASN B O 1
ATOM 2128 N N . PHE B 2 29 ? -7.623 4.391 41.544 1.00 54.96 27 PHE B N 1
ATOM 2129 C CA . PHE B 2 29 ? -7.127 5.188 42.643 1.00 57.96 27 PHE B CA 1
ATOM 2130 C C . PHE B 2 29 ? -7.629 6.613 42.494 1.00 60.00 27 PHE B C 1
ATOM 2131 O O . PHE B 2 29 ? -7.749 7.108 41.380 1.00 63.70 27 PHE B O 1
ATOM 2139 N N . GLU B 2 30 ? -7.929 7.271 43.602 1.00 71.95 28 GLU B N 1
ATOM 2140 C CA . GLU B 2 30 ? -8.336 8.669 43.540 1.00 77.83 28 GLU B CA 1
ATOM 2141 C C . GLU B 2 30 ? -7.031 9.446 43.783 1.00 77.36 28 GLU B C 1
ATOM 2142 O O . GLU B 2 30 ? -5.922 8.848 43.823 1.00 75.77 28 GLU B O 1
ATOM 2148 N N . ASP B 2 31 ? -7.138 10.773 43.952 1.00 68.45 29 ASP B N 1
ATOM 2149 C CA . ASP B 2 31 ? -6.026 11.621 44.389 1.00 73.92 29 ASP B CA 1
ATOM 2150 C C . ASP B 2 31 ? -4.632 11.103 43.967 1.00 71.76 29 ASP B C 1
ATOM 2151 O O . ASP B 2 31 ? -3.646 11.231 44.731 1.00 68.32 29 ASP B O 1
ATOM 2156 N N . VAL B 2 32 ? -4.521 10.440 42.805 1.00 58.59 30 VAL B N 1
ATOM 2157 C CA . VAL B 2 32 ? -3.229 10.065 42.255 1.00 57.87 30 VAL B CA 1
ATOM 2158 C C . VAL B 2 32 ? -3.059 10.911 41.001 1.00 58.22 30 VAL B C 1
ATOM 2159 O O . VAL B 2 32 ? -3.886 10.837 40.082 1.00 57.82 30 VAL B O 1
ATOM 2163 N N . SER B 2 33 ? -1.984 11.682 40.938 1.00 51.76 31 SER B N 1
ATOM 2164 C CA . SER B 2 33 ? -1.721 12.452 39.734 1.00 53.04 31 SER B CA 1
ATOM 2165 C C . SER B 2 33 ? -0.441 11.975 39.064 1.00 51.33 31 SER B C 1
ATOM 2166 O O . SER B 2 33 ? 0.473 11.464 39.718 1.00 51.12 31 SER B O 1
ATOM 2169 N N . ILE B 2 34 ? -0.400 12.123 37.745 1.00 50.66 32 ILE B N 1
ATOM 2170 C CA . ILE B 2 34 ? 0.735 11.711 36.936 1.00 50.82 32 ILE B CA 1
ATOM 2171 C C . ILE B 2 34 ? 1.176 12.906 36.111 1.00 54.23 32 ILE B C 1
ATOM 2172 O O . ILE B 2 34 ? 0.351 13.556 35.463 1.00 51.36 32 ILE B O 1
ATOM 2177 N N . GLU B 2 35 ? 2.474 13.194 36.140 1.00 53.33 33 GLU B N 1
ATOM 2178 C CA . GLU B 2 35 ? 3.035 14.334 35.435 1.00 55.77 33 GLU B CA 1
ATOM 2179 C C . GLU B 2 35 ? 4.196 13.878 34.570 1.00 52.08 33 GLU B C 1
ATOM 2180 O O . GLU B 2 35 ? 4.955 12.985 34.956 1.00 52.80 33 GLU B O 1
ATOM 2186 N N . LEU B 2 36 ? 4.338 14.506 33.409 1.00 45.72 34 LEU B N 1
ATOM 2187 C CA . LEU B 2 36 ? 5.534 14.338 32.596 1.00 46.02 34 LEU B CA 1
ATOM 2188 C C . LEU B 2 36 ? 6.635 15.214 33.178 1.00 47.42 34 LEU B C 1
ATOM 2189 O O . LEU B 2 36 ? 6.377 16.345 33.600 1.00 49.53 34 LEU B O 1
ATOM 2194 N N . VAL B 2 37 ? 7.845 14.663 33.281 1.00 42.96 35 VAL B N 1
ATOM 2195 C CA . VAL B 2 37 ? 8.963 15.336 33.948 1.00 45.73 35 VAL B CA 1
ATOM 2196 C C . VAL B 2 37 ? 10.076 15.561 32.934 1.00 46.19 35 VAL B C 1
ATOM 2197 O O . VAL B 2 37 ? 10.675 14.599 32.440 1.00 42.94 35 VAL B O 1
ATOM 2201 N N . GLU B 2 38 ? 10.377 16.824 32.642 1.00 45.60 36 GLU B N 1
ATOM 2202 C CA . GLU B 2 38 ? 11.467 17.124 31.723 1.00 45.07 36 GLU B CA 1
ATOM 2203 C C . GLU B 2 38 ? 12.512 18.060 32.317 1.00 46.43 36 GLU B C 1
ATOM 2204 O O . GLU B 2 38 ? 13.423 18.485 31.595 1.00 45.40 36 GLU B O 1
ATOM 2210 N N . SER B 2 39 ? 12.400 18.408 33.593 1.00 46.16 37 SER B N 1
ATOM 2211 C CA . SER B 2 39 ? 13.370 19.290 34.227 1.00 45.10 37 SER B CA 1
ATOM 2212 C C . SER B 2 39 ? 13.378 19.001 35.709 1.00 45.54 37 SER B C 1
ATOM 2213 O O . SER B 2 39 ? 12.443 18.386 36.241 1.00 47.67 37 SER B O 1
ATOM 2216 N N . PRO B 2 40 ? 14.440 19.403 36.434 1.00 44.59 38 PRO B N 1
ATOM 2217 C CA . PRO B 2 40 ? 14.478 19.221 37.888 1.00 46.29 38 PRO B CA 1
ATOM 2218 C C . PRO B 2 40 ? 13.713 20.278 38.680 1.00 48.96 38 PRO B C 1
ATOM 2219 O O . PRO B 2 40 ? 13.786 20.274 39.917 1.00 48.16 38 PRO B O 1
ATOM 2223 N N . ARG B 2 41 ? 13.021 21.209 38.017 1.00 49.43 39 ARG B N 1
ATOM 2224 C CA . ARG B 2 41 ? 12.311 22.288 38.712 1.00 56.22 39 ARG B CA 1
ATOM 2225 C C . ARG B 2 41 ? 10.918 21.828 39.154 1.00 57.89 39 ARG B C 1
ATOM 2226 O O . ARG B 2 41 ? 9.883 22.333 38.723 1.00 57.24 39 ARG B O 1
ATOM 2234 N N . ASN B 2 42 ? 10.925 20.840 40.045 1.00 59.49 40 ASN B N 1
ATOM 2235 C CA . ASN B 2 42 ? 9.722 20.221 40.575 1.00 58.97 40 ASN B CA 1
ATOM 2236 C C . ASN B 2 42 ? 10.021 19.723 41.976 1.00 60.51 40 ASN B C 1
ATOM 2237 O O . ASN B 2 42 ? 11.175 19.431 42.307 1.00 59.11 40 ASN B O 1
ATOM 2242 N N . ASP B 2 43 ? 8.983 19.629 42.803 1.00 54.78 41 ASP B N 1
ATOM 2243 C CA . ASP B 2 43 ? 9.170 18.899 44.048 1.00 58.95 41 ASP B CA 1
ATOM 2244 C C . ASP B 2 43 ? 9.281 17.403 43.750 1.00 54.18 41 ASP B C 1
ATOM 2245 O O . ASP B 2 43 ? 8.809 16.912 42.719 1.00 51.12 41 ASP B O 1
ATOM 2250 N N . LEU B 2 44 ? 9.922 16.683 44.666 1.00 51.99 42 LEU B N 1
ATOM 2251 C CA . LEU B 2 44 ? 10.155 15.255 44.493 1.00 52.94 42 LEU B CA 1
ATOM 2252 C C . LEU B 2 44 ? 8.830 14.514 44.358 1.00 51.12 42 LEU B C 1
ATOM 2253 O O . LEU B 2 44 ? 7.816 14.901 44.943 1.00 49.75 42 LEU B O 1
ATOM 2258 N N . TYR B 2 45 ? 8.841 13.453 43.560 1.00 45.70 43 TYR B N 1
ATOM 2259 C CA . TYR B 2 45 ? 7.680 12.594 43.373 1.00 48.50 43 TYR B CA 1
ATOM 2260 C C . TYR B 2 45 ? 7.724 11.417 44.347 1.00 49.80 43 TYR B C 1
ATOM 2261 O O . TYR B 2 45 ? 8.781 11.048 44.864 1.00 49.46 43 TYR B O 1
ATOM 2270 N N . ASP B 2 46 ? 6.542 10.853 44.625 1.00 49.82 44 ASP B N 1
ATOM 2271 C CA . ASP B 2 46 ? 6.482 9.616 45.407 1.00 49.26 44 ASP B CA 1
ATOM 2272 C C . ASP B 2 46 ? 6.963 8.424 44.598 1.00 50.51 44 ASP B C 1
ATOM 2273 O O . ASP B 2 46 ? 7.465 7.444 45.163 1.00 48.16 44 ASP B O 1
ATOM 2278 N N . LEU B 2 47 ? 6.816 8.492 43.279 1.00 44.62 45 LEU B N 1
ATOM 2279 C CA . LEU B 2 47 ? 7.149 7.382 42.398 1.00 42.01 45 LEU B CA 1
ATOM 2280 C C . LEU B 2 47 ? 7.608 7.999 41.086 1.00 42.81 45 LEU B C 1
ATOM 2281 O O . LEU B 2 47 ? 6.865 8.779 40.487 1.00 40.95 45 LEU B O 1
ATOM 2286 N N . LEU B 2 48 ? 8.853 7.721 40.689 1.00 42.14 46 LEU B N 1
ATOM 2287 C CA . LEU B 2 48 ? 9.449 8.297 39.487 1.00 41.16 46 LEU B CA 1
ATOM 2288 C C . LEU B 2 48 ? 9.794 7.183 38.508 1.00 41.95 46 LEU B C 1
ATOM 2289 O O . LEU B 2 48 ? 10.584 6.290 38.837 1.00 41.15 46 LEU B O 1
ATOM 2294 N N . PHE B 2 49 ? 9.243 7.259 37.295 1.00 41.39 47 PHE B N 1
ATOM 2295 C CA . PHE B 2 49 ? 9.552 6.292 36.251 1.00 38.52 47 PHE B CA 1
ATOM 2296 C C . PHE B 2 49 ? 10.616 6.849 35.323 1.00 41.59 47 PHE B C 1
ATOM 2297 O O . PHE B 2 49 ? 10.563 8.021 34.933 1.00 41.25 47 PHE B O 1
ATOM 2305 N N . ILE B 2 50 ? 11.559 5.988 34.946 1.00 37.71 48 ILE B N 1
ATOM 2306 C CA . ILE B 2 50 ? 12.542 6.291 33.914 1.00 37.93 48 ILE B CA 1
ATOM 2307 C C . ILE B 2 50 ? 12.305 5.357 32.732 1.00 38.79 48 ILE B C 1
ATOM 2308 O O . ILE B 2 50 ? 12.718 4.182 32.773 1.00 40.38 48 ILE B O 1
ATOM 2313 N N . PRO B 2 51 ? 11.633 5.824 31.673 1.00 39.39 49 PRO B N 1
ATOM 2314 C CA . PRO B 2 51 ? 11.360 4.962 30.517 1.00 42.82 49 PRO B CA 1
ATOM 2315 C C . PRO B 2 51 ? 12.417 5.143 29.445 1.00 44.63 49 PRO B C 1
ATOM 2316 O O . PRO B 2 51 ? 13.454 5.772 29.666 1.00 47.12 49 PRO B O 1
ATOM 2320 N N . GLY B 2 52 ? 12.172 4.580 28.283 1.00 42.22 50 GLY B N 1
ATOM 2321 C CA . GLY B 2 52 ? 12.964 4.882 27.108 1.00 38.57 50 GLY B CA 1
ATOM 2322 C C . GLY B 2 52 ? 13.183 3.669 26.240 1.00 41.57 50 GLY B C 1
ATOM 2323 O O . GLY B 2 52 ? 13.218 2.533 26.710 1.00 41.44 50 GLY B O 1
ATOM 2324 N N . VAL B 2 53 ? 13.340 3.920 24.946 1.00 38.71 51 VAL B N 1
ATOM 2325 C CA . VAL B 2 53 ? 13.630 2.921 23.925 1.00 40.33 51 VAL B CA 1
ATOM 2326 C C . VAL B 2 53 ? 14.654 3.566 23.010 1.00 40.94 51 VAL B C 1
ATOM 2327 O O . VAL B 2 53 ? 14.397 4.643 22.459 1.00 42.93 51 VAL B O 1
ATOM 2331 N N . GLY B 2 54 ? 15.820 2.970 22.902 1.00 40.94 52 GLY B N 1
ATOM 2332 C CA . GLY B 2 54 ? 16.862 3.613 22.145 1.00 43.60 52 GLY B CA 1
ATOM 2333 C C . GLY B 2 54 ? 18.229 3.151 22.605 1.00 43.41 52 GLY B C 1
ATOM 2334 O O . GLY B 2 54 ? 18.373 2.153 23.300 1.00 43.60 52 GLY B O 1
ATOM 2335 N N . HIS B 2 55 ? 19.214 3.934 22.198 1.00 46.58 53 HIS B N 1
ATOM 2336 C CA . HIS B 2 55 ? 20.609 3.672 22.489 1.00 45.67 53 HIS B CA 1
ATOM 2337 C C . HIS B 2 55 ? 20.939 4.144 23.904 1.00 44.21 53 HIS B C 1
ATOM 2338 O O . HIS B 2 55 ? 20.508 5.218 24.333 1.00 45.06 53 HIS B O 1
ATOM 2345 N N . PHE B 2 56 ? 21.703 3.322 24.632 1.00 45.91 54 PHE B N 1
ATOM 2346 C CA . PHE B 2 56 ? 22.089 3.638 26.009 1.00 47.55 54 PHE B CA 1
ATOM 2347 C C . PHE B 2 56 ? 22.744 5.016 26.093 1.00 47.31 54 PHE B C 1
ATOM 2348 O O . PHE B 2 56 ? 22.486 5.787 27.026 1.00 46.74 54 PHE B O 1
ATOM 2356 N N . GLY B 2 57 ? 23.591 5.336 25.113 1.00 45.57 55 GLY B N 1
ATOM 2357 C CA . GLY B 2 57 ? 24.272 6.622 25.104 1.00 46.29 55 GLY B CA 1
ATOM 2358 C C . GLY B 2 57 ? 23.318 7.791 24.960 1.00 47.03 55 GLY B C 1
ATOM 2359 O O . GLY B 2 57 ? 23.499 8.832 25.595 1.00 44.92 55 GLY B O 1
ATOM 2360 N N . GLU B 2 58 ? 22.292 7.636 24.118 1.00 48.30 56 GLU B N 1
ATOM 2361 C CA . GLU B 2 58 ? 21.304 8.695 23.946 1.00 49.10 56 GLU B CA 1
ATOM 2362 C C . GLU B 2 58 ? 20.423 8.833 25.188 1.00 50.81 56 GLU B C 1
ATOM 2363 O O . GLU B 2 58 ? 20.050 9.949 25.569 1.00 51.38 56 GLU B O 1
ATOM 2369 N N . GLY B 2 59 ? 20.095 7.716 25.843 1.00 46.03 57 GLY B N 1
ATOM 2370 C CA . GLY B 2 59 ? 19.373 7.799 27.106 1.00 43.13 57 GLY B CA 1
ATOM 2371 C C . GLY B 2 59 ? 20.103 8.636 28.144 1.00 42.80 57 GLY B C 1
ATOM 2372 O O . GLY B 2 59 ? 19.518 9.527 28.770 1.00 40.87 57 GLY B O 1
ATOM 2373 N N . MET B 2 60 ? 21.400 8.363 28.334 1.00 42.58 58 MET B N 1
ATOM 2374 C CA . MET B 2 60 ? 22.187 9.117 29.310 1.00 44.75 58 MET B CA 1
ATOM 2375 C C . MET B 2 60 ? 22.344 10.574 28.887 1.00 48.85 58 MET B C 1
ATOM 2376 O O . MET B 2 60 ? 22.264 11.481 29.725 1.00 51.27 58 MET B O 1
ATOM 2381 N N . ARG B 2 61 ? 22.590 10.815 27.597 1.00 48.56 59 ARG B N 1
ATOM 2382 C CA . ARG B 2 61 ? 22.754 12.181 27.111 1.00 48.15 59 ARG B CA 1
ATOM 2383 C C . ARG B 2 61 ? 21.546 13.037 27.457 1.00 49.20 59 ARG B C 1
ATOM 2384 O O . ARG B 2 61 ? 21.687 14.149 27.972 1.00 50.64 59 ARG B O 1
ATOM 2392 N N . ARG B 2 62 ? 20.341 12.528 27.189 1.00 51.49 60 ARG B N 1
ATOM 2393 C CA . ARG B 2 62 ? 19.148 13.334 27.422 1.00 50.39 60 ARG B CA 1
ATOM 2394 C C . ARG B 2 62 ? 18.915 13.562 28.909 1.00 48.52 60 ARG B C 1
ATOM 2395 O O . ARG B 2 62 ? 18.484 14.650 29.312 1.00 50.58 60 ARG B O 1
ATOM 2403 N N . LEU B 2 63 ? 19.231 12.567 29.746 1.00 45.03 61 LEU B N 1
ATOM 2404 C CA . LEU B 2 63 ? 19.180 12.790 31.188 1.00 44.79 61 LEU B CA 1
ATOM 2405 C C . LEU B 2 63 ? 20.174 13.870 31.606 1.00 46.03 61 LEU B C 1
ATOM 2406 O O . LEU B 2 63 ? 19.874 14.702 32.474 1.00 46.93 61 LEU B O 1
ATOM 2411 N N . ARG B 2 64 ? 21.368 13.860 31.011 1.00 49.23 62 ARG B N 1
ATOM 2412 C CA . ARG B 2 64 ? 22.371 14.862 31.355 1.00 54.61 62 ARG B CA 1
ATOM 2413 C C . ARG B 2 64 ? 21.940 16.255 30.913 1.00 57.07 62 ARG B C 1
ATOM 2414 O O . ARG B 2 64 ? 21.979 17.199 31.709 1.00 53.40 62 ARG B O 1
ATOM 2422 N N . GLU B 2 65 ? 21.516 16.413 29.653 1.00 70.68 63 GLU B N 1
ATOM 2423 C CA . GLU B 2 65 ? 21.269 17.774 29.191 1.00 70.30 63 GLU B CA 1
ATOM 2424 C C . GLU B 2 65 ? 20.113 18.439 29.902 1.00 69.75 63 GLU B C 1
ATOM 2425 O O . GLU B 2 65 ? 20.099 19.663 30.028 1.00 67.56 63 GLU B O 1
ATOM 2431 N N . ASN B 2 66 ? 19.141 17.669 30.349 1.00 59.70 64 ASN B N 1
ATOM 2432 C CA . ASN B 2 66 ? 17.975 18.244 30.986 1.00 54.67 64 ASN B CA 1
ATOM 2433 C C . ASN B 2 66 ? 18.129 18.278 32.493 1.00 52.01 64 ASN B C 1
ATOM 2434 O O . ASN B 2 66 ? 17.152 18.531 33.207 1.00 47.20 64 ASN B O 1
ATOM 2439 N N . ASP B 2 67 ? 19.341 18.015 32.984 1.00 50.09 65 ASP B N 1
ATOM 2440 C CA . ASP B 2 67 ? 19.684 18.253 34.382 1.00 48.48 65 ASP B CA 1
ATOM 2441 C C . ASP B 2 67 ? 18.826 17.396 35.307 1.00 48.65 65 ASP B C 1
ATOM 2442 O O . ASP B 2 67 ? 18.324 17.866 36.329 1.00 49.56 65 ASP B O 1
ATOM 2447 N N . LEU B 2 68 ? 18.660 16.122 34.940 1.00 45.83 66 LEU B N 1
ATOM 2448 C CA . LEU B 2 68 ? 17.824 15.195 35.679 1.00 45.16 66 LEU B CA 1
ATOM 2449 C C . LEU B 2 68 ? 18.606 14.156 36.459 1.00 45.65 66 LEU B C 1
ATOM 2450 O O . LEU B 2 68 ? 17.992 13.391 37.215 1.00 48.17 66 LEU B O 1
ATOM 2455 N N . ILE B 2 69 ? 19.928 14.084 36.291 1.00 48.32 67 ILE B N 1
ATOM 2456 C CA . ILE B 2 69 ? 20.692 13.048 36.985 1.00 50.67 67 ILE B CA 1
ATOM 2457 C C . ILE B 2 69 ? 20.639 13.266 38.490 1.00 48.76 67 ILE B C 1
ATOM 2458 O O . ILE B 2 69 ? 20.281 12.360 39.251 1.00 48.25 67 ILE B O 1
ATOM 2463 N N . ASP B 2 70 ? 20.969 14.475 38.947 1.00 48.55 68 ASP B N 1
ATOM 2464 C CA . ASP B 2 70 ? 20.870 14.734 40.382 1.00 50.42 68 ASP B CA 1
ATOM 2465 C C . ASP B 2 70 ? 19.419 14.696 40.863 1.00 51.33 68 ASP B C 1
ATOM 2466 O O . ASP B 2 70 ? 19.161 14.336 42.018 1.00 51.56 68 ASP B O 1
ATOM 2471 N N . PHE B 2 71 ? 18.460 15.038 39.996 1.00 48.19 69 PHE B N 1
ATOM 2472 C CA . PHE B 2 71 ? 17.051 14.912 40.365 1.00 46.66 69 PHE B CA 1
ATOM 2473 C C . PHE B 2 71 ? 16.700 13.458 40.666 1.00 46.08 69 PHE B C 1
ATOM 2474 O O . PHE B 2 71 ? 16.044 13.164 41.673 1.00 43.67 69 PHE B O 1
ATOM 2482 N N . VAL B 2 72 ? 17.169 12.532 39.822 1.00 43.18 70 VAL B N 1
ATOM 2483 C CA . VAL B 2 72 ? 16.959 11.107 40.073 1.00 44.12 70 VAL B CA 1
ATOM 2484 C C . VAL B 2 72 ? 17.662 10.678 41.360 1.00 44.23 70 VAL B C 1
ATOM 2485 O O . VAL B 2 72 ? 17.102 9.934 42.171 1.00 46.36 70 VAL B O 1
ATOM 2489 N N . ARG B 2 73 ? 18.898 11.135 41.567 1.00 45.18 71 ARG B N 1
ATOM 2490 C CA . ARG B 2 73 ? 19.614 10.784 42.792 1.00 46.55 71 ARG B CA 1
ATOM 2491 C C . ARG B 2 73 ? 18.877 11.269 44.038 1.00 48.17 71 ARG B C 1
ATOM 2492 O O . ARG B 2 73 ? 18.888 10.591 45.072 1.00 48.40 71 ARG B O 1
ATOM 2500 N N . LYS B 2 74 ? 18.275 12.467 43.976 1.00 48.92 72 LYS B N 1
ATOM 2501 C CA . LYS B 2 74 ? 17.523 12.991 45.118 1.00 50.44 72 LYS B CA 1
ATOM 2502 C C . LYS B 2 74 ? 16.371 12.069 45.502 1.00 49.90 72 LYS B C 1
ATOM 2503 O O . LYS B 2 74 ? 16.036 11.944 46.685 1.00 46.61 72 LYS B O 1
ATOM 2509 N N . HIS B 2 75 ? 15.731 11.435 44.516 1.00 45.33 73 HIS B N 1
ATOM 2510 C CA . HIS B 2 75 ? 14.668 10.483 44.825 1.00 49.16 73 HIS B CA 1
ATOM 2511 C C . HIS B 2 75 ? 15.222 9.247 45.534 1.00 47.46 73 HIS B C 1
ATOM 2512 O O . HIS B 2 75 ? 14.652 8.782 46.532 1.00 47.89 73 HIS B O 1
ATOM 2519 N N . VAL B 2 76 ? 16.330 8.694 45.023 1.00 44.84 74 VAL B N 1
ATOM 2520 C CA . VAL B 2 76 ? 16.946 7.527 45.657 1.00 46.34 74 VAL B CA 1
ATOM 2521 C C . VAL B 2 76 ? 17.312 7.845 47.095 1.00 50.31 74 VAL B C 1
ATOM 2522 O O . VAL B 2 76 ? 16.973 7.096 48.019 1.00 49.23 74 VAL B O 1
ATOM 2526 N N . GLU B 2 77 ? 17.959 8.998 47.308 1.00 56.58 75 GLU B N 1
ATOM 2527 C CA . GLU B 2 77 ? 18.477 9.340 48.628 1.00 56.32 75 GLU B CA 1
ATOM 2528 C C . GLU B 2 77 ? 17.358 9.657 49.608 1.00 55.98 75 GLU B C 1
ATOM 2529 O O . GLU B 2 77 ? 17.531 9.476 50.816 1.00 57.87 75 GLU B O 1
ATOM 2535 N N . ASP B 2 78 ? 16.196 10.083 49.114 1.00 56.90 76 ASP B N 1
ATOM 2536 C CA . ASP B 2 78 ? 15.044 10.341 49.964 1.00 57.31 76 ASP B CA 1
ATOM 2537 C C . ASP B 2 78 ? 14.099 9.147 50.035 1.00 58.48 76 ASP B C 1
ATOM 2538 O O . ASP B 2 78 ? 12.950 9.300 50.472 1.00 57.17 76 ASP B O 1
ATOM 2543 N N . GLU B 2 79 ? 14.572 7.966 49.630 1.00 55.32 77 GLU B N 1
ATOM 2544 C CA . GLU B 2 79 ? 13.821 6.717 49.728 1.00 61.78 77 GLU B CA 1
ATOM 2545 C C . GLU B 2 79 ? 12.463 6.801 49.026 1.00 60.67 77 GLU B C 1
ATOM 2546 O O . GLU B 2 79 ? 11.471 6.220 49.473 1.00 55.42 77 GLU B O 1
ATOM 2552 N N . ARG B 2 80 ? 12.419 7.513 47.905 1.00 52.45 78 ARG B N 1
ATOM 2553 C CA . ARG B 2 80 ? 11.273 7.435 47.013 1.00 53.17 78 ARG B CA 1
ATOM 2554 C C . ARG B 2 80 ? 11.505 6.343 45.979 1.00 53.23 78 ARG B C 1
ATOM 2555 O O . ARG B 2 80 ? 12.639 5.940 45.717 1.00 55.99 78 ARG B O 1
ATOM 2563 N N . TYR B 2 81 ? 10.412 5.843 45.406 1.00 48.73 79 TYR B N 1
ATOM 2564 C CA . TYR B 2 81 ? 10.510 4.750 44.445 1.00 47.52 79 TYR B CA 1
ATOM 2565 C C . TYR B 2 81 ? 10.950 5.271 43.082 1.00 45.76 79 TYR B C 1
ATOM 2566 O O . TYR B 2 81 ? 10.363 6.216 42.544 1.00 46.94 79 TYR B O 1
ATOM 2575 N N . VAL B 2 82 ? 11.978 4.636 42.527 1.00 39.90 80 VAL B N 1
ATOM 2576 C CA . VAL B 2 82 ? 12.491 4.921 41.197 1.00 41.10 80 VAL B CA 1
ATOM 2577 C C . VAL B 2 82 ? 12.428 3.637 40.384 1.00 40.88 80 VAL B C 1
ATOM 2578 O O . VAL B 2 82 ? 13.007 2.623 40.793 1.00 38.03 80 VAL B O 1
ATOM 2582 N N . VAL B 2 83 ? 11.776 3.693 39.218 1.00 39.07 81 VAL B N 1
ATOM 2583 C CA . VAL B 2 83 ? 11.457 2.510 38.413 1.00 37.32 81 VAL B CA 1
ATOM 2584 C C . VAL B 2 83 ? 11.924 2.735 36.977 1.00 39.05 81 VAL B C 1
ATOM 2585 O O . VAL B 2 83 ? 11.374 3.589 36.266 1.00 36.46 81 VAL B O 1
ATOM 2589 N N . GLY B 2 84 ? 12.909 1.955 36.537 1.00 36.96 82 GLY B N 1
ATOM 2590 C CA . GLY B 2 84 ? 13.362 2.019 35.157 1.00 38.61 82 GLY B CA 1
ATOM 2591 C C . GLY B 2 84 ? 12.628 0.992 34.308 1.00 40.45 82 GLY B C 1
ATOM 2592 O O . GLY B 2 84 ? 12.430 -0.145 34.721 1.00 39.01 82 GLY B O 1
ATOM 2593 N N . VAL B 2 85 ? 12.212 1.410 33.118 1.00 35.91 83 VAL B N 1
ATOM 2594 C CA . VAL B 2 85 ? 11.487 0.536 32.200 1.00 36.37 83 VAL B CA 1
ATOM 2595 C C . VAL B 2 85 ? 12.254 0.458 30.895 1.00 41.08 83 VAL B C 1
ATOM 2596 O O . VAL B 2 85 ? 12.511 1.491 30.263 1.00 38.74 83 VAL B O 1
ATOM 2600 N N . ALA B 2 86 ? 12.570 -0.771 30.473 1.00 40.61 84 ALA B N 1
ATOM 2601 C CA . ALA B 2 86 ? 13.206 -1.059 29.183 1.00 40.43 84 ALA B CA 1
ATOM 2602 C C . ALA B 2 86 ? 14.586 -0.415 29.185 1.00 41.18 84 ALA B C 1
ATOM 2603 O O . ALA B 2 86 ? 15.396 -0.767 30.062 1.00 40.08 84 ALA B O 1
ATOM 2605 N N . LEU B 2 87 ? 14.903 0.500 28.259 1.00 35.96 85 LEU B N 1
ATOM 2606 C CA . LEU B 2 87 ? 16.191 1.189 28.325 1.00 38.01 85 LEU B CA 1
ATOM 2607 C C . LEU B 2 87 ? 16.407 1.808 29.699 1.00 39.49 85 LEU B C 1
ATOM 2608 O O . LEU B 2 87 ? 17.526 1.803 30.226 1.00 41.21 85 LEU B O 1
ATOM 2613 N N . GLY B 2 88 ? 15.344 2.360 30.287 1.00 38.37 86 GLY B N 1
ATOM 2614 C CA . GLY B 2 88 ? 15.470 2.971 31.598 1.00 35.26 86 GLY B CA 1
ATOM 2615 C C . GLY B 2 88 ? 15.993 2.001 32.638 1.00 41.17 86 GLY B C 1
ATOM 2616 O O . GLY B 2 88 ? 16.710 2.395 33.563 1.00 39.43 86 GLY B O 1
ATOM 2617 N N . MET B 2 89 ? 15.655 0.717 32.503 1.00 39.35 87 MET B N 1
ATOM 2618 C CA . MET B 2 89 ? 16.225 -0.256 33.430 1.00 37.80 87 MET B CA 1
ATOM 2619 C C . MET B 2 89 ? 17.724 -0.382 33.219 1.00 36.92 87 MET B C 1
ATOM 2620 O O . MET B 2 89 ? 18.489 -0.498 34.187 1.00 40.23 87 MET B O 1
ATOM 2625 N N . GLN B 2 90 ? 18.164 -0.378 31.959 1.00 39.81 88 GLN B N 1
ATOM 2626 C CA . GLN B 2 90 ? 19.592 -0.507 31.689 1.00 44.07 88 GLN B CA 1
ATOM 2627 C C . GLN B 2 90 ? 20.371 0.701 32.191 1.00 46.24 88 GLN B C 1
ATOM 2628 O O . GLN B 2 90 ? 21.502 0.549 32.678 1.00 48.25 88 GLN B O 1
ATOM 2634 N N . LEU B 2 91 ? 19.776 1.897 32.114 1.00 41.87 89 LEU B N 1
ATOM 2635 C CA . LEU B 2 91 ? 20.445 3.108 32.586 1.00 42.17 89 LEU B CA 1
ATOM 2636 C C . LEU B 2 91 ? 20.748 3.055 34.076 1.00 44.41 89 LEU B C 1
ATOM 2637 O O . LEU B 2 91 ? 21.639 3.775 34.538 1.00 44.13 89 LEU B O 1
ATOM 2642 N N . LEU B 2 92 ? 20.036 2.211 34.835 1.00 43.45 90 LEU B N 1
ATOM 2643 C CA . LEU B 2 92 ? 20.299 2.078 36.267 1.00 44.18 90 LEU B CA 1
ATOM 2644 C C . LEU B 2 92 ? 21.701 1.570 36.567 1.00 46.69 90 LEU B C 1
ATOM 2645 O O . LEU B 2 92 ? 22.211 1.812 37.667 1.00 43.92 90 LEU B O 1
ATOM 2650 N N . PHE B 2 93 ? 22.337 0.878 35.626 1.00 43.80 91 PHE B N 1
ATOM 2651 C CA . PHE B 2 93 ? 23.612 0.234 35.904 1.00 46.89 91 PHE B CA 1
ATOM 2652 C C . PHE B 2 93 ? 24.771 1.162 35.527 1.00 50.39 91 PHE B C 1
ATOM 2653 O O . PHE B 2 93 ? 24.584 2.346 35.224 1.00 47.87 91 PHE B O 1
ATOM 2661 N N . GLU B 2 94 ? 25.992 0.627 35.548 1.00 52.09 92 GLU B N 1
ATOM 2662 C CA . GLU B 2 94 ? 27.191 1.453 35.458 1.00 54.53 92 GLU B CA 1
ATOM 2663 C C . GLU B 2 94 ? 27.640 1.728 34.029 1.00 54.00 92 GLU B C 1
ATOM 2664 O O . GLU B 2 94 ? 28.172 2.812 33.752 1.00 54.57 92 GLU B O 1
ATOM 2670 N N . GLU B 2 95 ? 27.445 0.784 33.117 1.00 50.04 93 GLU B N 1
ATOM 2671 C CA . GLU B 2 95 ? 27.881 0.957 31.737 1.00 53.86 93 GLU B CA 1
ATOM 2672 C C . GLU B 2 95 ? 27.226 -0.127 30.892 1.00 52.25 93 GLU B C 1
ATOM 2673 O O . GLU B 2 95 ? 26.638 -1.079 31.417 1.00 51.34 93 GLU B O 1
ATOM 2679 N N . SER B 2 96 ? 27.355 0.016 29.573 1.00 52.41 94 SER B N 1
ATOM 2680 C CA . SER B 2 96 ? 26.806 -0.959 28.644 1.00 54.08 94 SER B CA 1
ATOM 2681 C C . SER B 2 96 ? 27.712 -1.113 27.433 1.00 57.06 94 SER B C 1
ATOM 2682 O O . SER B 2 96 ? 28.290 -0.133 26.951 1.00 52.61 94 SER B O 1
ATOM 2685 N N . GLU B 2 97 ? 27.787 -2.346 26.917 1.00 52.20 95 GLU B N 1
ATOM 2686 C CA . GLU B 2 97 ? 28.523 -2.594 25.683 1.00 57.17 95 GLU B CA 1
ATOM 2687 C C . GLU B 2 97 ? 27.927 -1.827 24.506 1.00 55.82 95 GLU B C 1
ATOM 2688 O O . GLU B 2 97 ? 28.617 -1.610 23.502 1.00 55.55 95 GLU B O 1
ATOM 2694 N N . GLU B 2 98 ? 26.661 -1.422 24.608 1.00 54.25 96 GLU B N 1
ATOM 2695 C CA . GLU B 2 98 ? 26.027 -0.665 23.534 1.00 54.34 96 GLU B CA 1
ATOM 2696 C C . GLU B 2 98 ? 26.656 0.713 23.355 1.00 54.40 96 GLU B C 1
ATOM 2697 O O . GLU B 2 98 ? 26.654 1.252 22.242 1.00 58.38 96 GLU B O 1
ATOM 2703 N N . ALA B 2 99 ? 27.201 1.296 24.420 1.00 50.89 97 ALA B N 1
ATOM 2704 C CA . ALA B 2 99 ? 27.754 2.652 24.381 1.00 53.68 97 ALA B CA 1
ATOM 2705 C C . ALA B 2 99 ? 29.088 2.674 25.119 1.00 53.62 97 ALA B C 1
ATOM 2706 O O . ALA B 2 99 ? 29.180 3.155 26.256 1.00 54.15 97 ALA B O 1
ATOM 2708 N N . PRO B 2 100 ? 30.151 2.159 24.493 1.00 59.72 98 PRO B N 1
ATOM 2709 C CA . PRO B 2 100 ? 31.438 2.025 25.195 1.00 63.66 98 PRO B CA 1
ATOM 2710 C C . PRO B 2 100 ? 31.908 3.359 25.751 1.00 62.41 98 PRO B C 1
ATOM 2711 O O . PRO B 2 100 ? 31.885 4.380 25.061 1.00 59.82 98 PRO B O 1
ATOM 2715 N N . GLY B 2 101 ? 32.303 3.347 27.023 1.00 60.21 99 GLY B N 1
ATOM 2716 C CA . GLY B 2 101 ? 32.827 4.526 27.664 1.00 62.90 99 GLY B CA 1
ATOM 2717 C C . GLY B 2 101 ? 31.784 5.459 28.241 1.00 68.14 99 GLY B C 1
ATOM 2718 O O . GLY B 2 101 ? 32.155 6.432 28.915 1.00 68.13 99 GLY B O 1
ATOM 2719 N N . VAL B 2 102 ? 30.497 5.207 28.003 1.00 64.39 100 VAL B N 1
ATOM 2720 C CA . VAL B 2 102 ? 29.451 6.041 28.576 1.00 59.64 100 VAL B CA 1
ATOM 2721 C C . VAL B 2 102 ? 29.110 5.514 29.962 1.00 60.83 100 VAL B C 1
ATOM 2722 O O . VAL B 2 102 ? 28.808 4.327 30.142 1.00 64.65 100 VAL B O 1
ATOM 2726 N N . LYS B 2 103 ? 29.135 6.419 30.930 1.00 57.96 101 LYS B N 1
ATOM 2727 C CA . LYS B 2 103 ? 28.740 6.158 32.303 1.00 62.41 101 LYS B CA 1
ATOM 2728 C C . LYS B 2 103 ? 27.220 6.227 32.467 1.00 58.53 101 LYS B C 1
ATOM 2729 O O . LYS B 2 103 ? 26.565 7.171 32.009 1.00 52.76 101 LYS B O 1
ATOM 2735 N N . GLY B 2 104 ? 26.652 5.181 33.076 1.00 60.78 102 GLY B N 1
ATOM 2736 C CA . GLY B 2 104 ? 25.237 5.148 33.403 1.00 57.91 102 GLY B CA 1
ATOM 2737 C C . GLY B 2 104 ? 24.917 5.848 34.717 1.00 56.58 102 GLY B C 1
ATOM 2738 O O . GLY B 2 104 ? 25.765 6.479 35.345 1.00 56.92 102 GLY B O 1
ATOM 2739 N N . LEU B 2 105 ? 23.670 5.682 35.166 1.00 49.33 103 LEU B N 1
ATOM 2740 C CA . LEU B 2 105 ? 23.296 6.262 36.453 1.00 48.23 103 LEU B CA 1
ATOM 2741 C C . LEU B 2 105 ? 24.036 5.613 37.617 1.00 52.02 103 LEU B C 1
ATOM 2742 O O . LEU B 2 105 ? 24.172 6.243 38.673 1.00 50.64 103 LEU B O 1
ATOM 2747 N N . SER B 2 106 ? 24.498 4.366 37.454 1.00 52.50 104 SER B N 1
ATOM 2748 C CA . SER B 2 106 ? 25.255 3.659 38.488 1.00 52.24 104 SER B CA 1
ATOM 2749 C C . SER B 2 106 ? 24.505 3.639 39.815 1.00 50.47 104 SER B C 1
ATOM 2750 O O . SER B 2 106 ? 25.082 3.870 40.878 1.00 48.83 104 SER B O 1
ATOM 2753 N N . LEU B 2 107 ? 23.196 3.396 39.751 1.00 49.11 105 LEU B N 1
ATOM 2754 C CA . LEU B 2 107 ? 22.411 3.241 40.967 1.00 47.93 105 LEU B CA 1
ATOM 2755 C C . LEU B 2 107 ? 22.430 1.811 41.494 1.00 47.43 105 LEU B C 1
ATOM 2756 O O . LEU B 2 107 ? 22.242 1.600 42.695 1.00 48.70 105 LEU B O 1
ATOM 2761 N N . ILE B 2 108 ? 22.645 0.831 40.620 1.00 46.26 106 ILE B N 1
ATOM 2762 C CA . ILE B 2 108 ? 22.813 -0.563 41.004 1.00 47.36 106 ILE B CA 1
ATOM 2763 C C . ILE B 2 108 ? 24.124 -1.044 40.409 1.00 50.54 106 ILE B C 1
ATOM 2764 O O . ILE B 2 108 ? 24.417 -0.767 39.239 1.00 52.25 106 ILE B O 1
ATOM 2769 N N . GLU B 2 109 ? 24.909 -1.770 41.201 1.00 54.79 107 GLU B N 1
ATOM 2770 C CA . GLU B 2 109 ? 26.150 -2.326 40.681 1.00 54.77 107 GLU B CA 1
ATOM 2771 C C . GLU B 2 109 ? 25.847 -3.331 39.580 1.00 52.80 107 GLU B C 1
ATOM 2772 O O . GLU B 2 109 ? 24.905 -4.124 39.679 1.00 51.45 107 GLU B O 1
ATOM 2778 N N . GLY B 2 110 ? 26.638 -3.283 38.524 1.00 53.60 108 GLY B N 1
ATOM 2779 C CA . GLY B 2 110 ? 26.524 -4.214 37.425 1.00 55.39 108 GLY B CA 1
ATOM 2780 C C . GLY B 2 110 ? 26.655 -3.484 36.110 1.00 54.77 108 GLY B C 1
ATOM 2781 O O . GLY B 2 110 ? 26.927 -2.285 36.062 1.00 52.89 108 GLY B O 1
ATOM 2782 N N . ASN B 2 111 ? 26.443 -4.215 35.021 1.00 52.06 109 ASN B N 1
ATOM 2783 C CA . ASN B 2 111 ? 26.665 -3.658 33.697 1.00 56.81 109 ASN B CA 1
ATOM 2784 C C . ASN B 2 111 ? 25.712 -4.323 32.717 1.00 53.00 109 ASN B C 1
ATOM 2785 O O . ASN B 2 111 ? 24.932 -5.207 33.080 1.00 54.14 109 ASN B O 1
ATOM 2790 N N . VAL B 2 112 ? 25.793 -3.898 31.462 1.00 48.31 110 VAL B N 1
ATOM 2791 C CA . VAL B 2 112 ? 24.853 -4.311 30.429 1.00 49.11 110 VAL B CA 1
ATOM 2792 C C . VAL B 2 112 ? 25.660 -4.850 29.257 1.00 53.33 110 VAL B C 1
ATOM 2793 O O . VAL B 2 112 ? 26.607 -4.197 28.798 1.00 47.62 110 VAL B O 1
ATOM 2797 N N . VAL B 2 113 ? 25.311 -6.059 28.803 1.00 48.95 111 VAL B N 1
ATOM 2798 C CA . VAL B 2 113 ? 26.045 -6.756 27.754 1.00 51.23 111 VAL B CA 1
ATOM 2799 C C . VAL B 2 113 ? 25.055 -7.257 26.711 1.00 50.69 111 VAL B C 1
ATOM 2800 O O . VAL B 2 113 ? 23.853 -7.364 26.964 1.00 46.85 111 VAL B O 1
ATOM 2804 N N . LYS B 2 114 ? 25.575 -7.558 25.522 1.00 52.41 112 LYS B N 1
ATOM 2805 C CA . LYS B 2 114 ? 24.733 -8.071 24.448 1.00 54.08 112 LYS B CA 1
ATOM 2806 C C . LYS B 2 114 ? 24.236 -9.482 24.760 1.00 52.29 112 LYS B C 1
ATO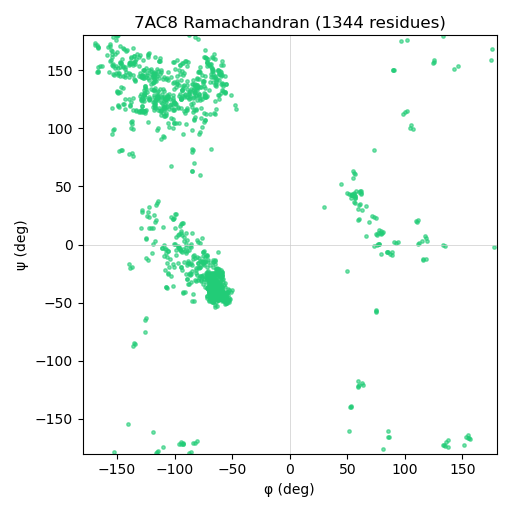M 2807 O O . LYS B 2 114 ? 24.974 -10.312 25.291 1.00 56.70 112 LYS B O 1
ATOM 2813 N N . LEU B 2 115 ? 22.971 -9.747 24.434 1.00 48.03 113 LEU B N 1
ATOM 2814 C CA . LEU B 2 115 ? 22.459 -11.111 24.485 1.00 51.71 113 LEU B CA 1
ATOM 2815 C C . LEU B 2 115 ? 23.253 -12.017 23.540 1.00 52.34 113 LEU B C 1
ATOM 2816 O O . LEU B 2 115 ? 23.822 -11.573 22.539 1.00 52.27 113 LEU B O 1
ATOM 2821 N N . ARG B 2 116 ? 23.264 -13.313 23.854 1.00 53.35 114 ARG B N 1
ATOM 2822 C CA . ARG B 2 116 ? 24.080 -14.271 23.112 1.00 56.44 114 ARG B CA 1
ATOM 2823 C C . ARG B 2 116 ? 23.410 -14.821 21.857 1.00 59.14 114 ARG B C 1
ATOM 2824 O O . ARG B 2 116 ? 24.100 -15.427 21.027 1.00 60.32 114 ARG B O 1
ATOM 2832 N N . SER B 2 117 ? 22.093 -14.671 21.714 1.00 54.62 115 SER B N 1
ATOM 2833 C CA . SER B 2 117 ? 21.372 -15.355 20.645 1.00 57.29 115 SER B CA 1
ATOM 2834 C C . SER B 2 117 ? 21.851 -14.910 19.268 1.00 59.08 115 SER B C 1
ATOM 2835 O O . SER B 2 117 ? 22.268 -13.768 19.071 1.00 60.30 115 SER B O 1
ATOM 2838 N N . ARG B 2 118 ? 21.759 -15.826 18.297 1.00 58.24 116 ARG B N 1
ATOM 2839 C CA . ARG B 2 118 ? 21.997 -15.426 16.922 1.00 59.88 116 ARG B CA 1
ATOM 2840 C C . ARG B 2 118 ? 20.859 -14.574 16.403 1.00 56.42 116 ARG B C 1
ATOM 2841 O O . ARG B 2 118 ? 21.038 -13.900 15.380 1.00 55.38 116 ARG B O 1
ATOM 2849 N N . ARG B 2 119 ? 19.674 -14.625 17.044 1.00 54.83 117 ARG B N 1
ATOM 2850 C CA . ARG B 2 119 ? 18.592 -13.722 16.683 1.00 56.86 117 ARG B CA 1
ATOM 2851 C C . ARG B 2 119 ? 18.363 -12.647 17.736 1.00 54.85 117 ARG B C 1
ATOM 2852 O O . ARG B 2 119 ? 17.869 -12.924 18.841 1.00 49.60 117 ARG B O 1
ATOM 2860 N N . LEU B 2 120 ? 18.694 -11.419 17.344 1.00 49.28 118 LEU B N 1
ATOM 2861 C CA . LEU B 2 120 ? 18.519 -10.206 18.108 1.00 51.47 118 LEU B CA 1
ATOM 2862 C C . LEU B 2 120 ? 17.759 -9.222 17.235 1.00 49.40 118 LEU B C 1
ATOM 2863 O O . LEU B 2 120 ? 17.911 -9.237 16.008 1.00 49.77 118 LEU B O 1
ATOM 2868 N N . PRO B 2 121 ? 16.894 -8.388 17.834 1.00 47.32 119 PRO B N 1
ATOM 2869 C CA . PRO B 2 121 ? 16.654 -8.316 19.282 1.00 43.31 119 PRO B CA 1
ATOM 2870 C C . PRO B 2 121 ? 15.835 -9.483 19.833 1.00 44.10 119 PRO B C 1
ATOM 2871 O O . PRO B 2 121 ? 15.187 -10.190 19.055 1.00 39.22 119 PRO B O 1
ATOM 2875 N N . HIS B 2 122 ? 15.896 -9.694 21.147 1.00 41.29 120 HIS B N 1
ATOM 2876 C CA . HIS B 2 122 ? 14.881 -10.478 21.841 1.00 41.81 120 HIS B CA 1
ATOM 2877 C C . HIS B 2 122 ? 13.575 -9.696 21.754 1.00 41.24 120 HIS B C 1
ATOM 2878 O O . HIS B 2 122 ? 13.460 -8.607 22.327 1.00 41.18 120 HIS B O 1
ATOM 2885 N N . MET B 2 123 ? 12.597 -10.225 21.025 1.00 42.01 121 MET B N 1
ATOM 2886 C CA . MET B 2 123 ? 11.395 -9.461 20.703 1.00 40.26 121 MET B CA 1
ATOM 2887 C C . MET B 2 123 ? 10.193 -10.393 20.695 1.00 40.13 121 MET B C 1
ATOM 2888 O O . MET B 2 123 ? 10.159 -11.353 19.918 1.00 38.87 121 MET B O 1
ATOM 2893 N N . GLY B 2 124 ? 9.208 -10.108 21.548 1.00 36.10 122 GLY B N 1
ATOM 2894 C CA . GLY B 2 124 ? 8.025 -10.933 21.659 1.00 34.70 122 GLY B CA 1
ATOM 2895 C C . GLY B 2 124 ? 7.652 -11.132 23.111 1.00 36.87 122 GLY B C 1
ATOM 2896 O O . GLY B 2 124 ? 8.139 -10.440 24.004 1.00 36.37 122 GLY B O 1
ATOM 2897 N N . TRP B 2 125 ? 6.737 -12.065 23.339 1.00 35.36 123 TRP B N 1
ATOM 2898 C CA . TRP B 2 125 ? 6.279 -12.380 24.679 1.00 36.27 123 TRP B CA 1
ATOM 2899 C C . TRP B 2 125 ? 7.139 -13.492 25.272 1.00 38.95 123 TRP B C 1
ATOM 2900 O O . TRP B 2 125 ? 7.281 -14.575 24.682 1.00 39.43 123 TRP B O 1
ATOM 2911 N N . ASN B 2 126 ? 7.654 -13.251 26.469 1.00 38.17 124 ASN B N 1
ATOM 2912 C CA . ASN B 2 126 ? 8.473 -14.237 27.152 1.00 39.94 124 ASN B CA 1
ATOM 2913 C C . ASN B 2 126 ? 8.074 -14.234 28.618 1.00 39.72 124 ASN B C 1
ATOM 2914 O O . ASN B 2 126 ? 7.545 -13.246 29.139 1.00 37.78 124 ASN B O 1
ATOM 2919 N N . GLU B 2 127 ? 8.323 -15.361 29.274 1.00 37.77 125 GLU B N 1
ATOM 2920 C CA . GLU B 2 127 ? 7.853 -15.563 30.631 1.00 39.27 125 GLU B CA 1
ATOM 2921 C C . GLU B 2 127 ? 8.824 -14.940 31.629 1.00 41.61 125 GLU B C 1
ATOM 2922 O O . GLU B 2 127 ? 10.047 -15.035 31.476 1.00 39.82 125 GLU B O 1
ATOM 2928 N N . VAL B 2 128 ? 8.270 -14.284 32.645 1.00 39.57 126 VAL B N 1
ATOM 2929 C CA . VAL B 2 128 ? 9.045 -13.718 33.740 1.00 42.27 126 VAL B CA 1
ATOM 2930 C C . VAL B 2 128 ? 8.659 -14.457 35.009 1.00 43.30 126 VAL B C 1
ATOM 2931 O O . VAL B 2 128 ? 7.468 -14.558 35.329 1.00 41.29 126 VAL B O 1
ATOM 2935 N N . ILE B 2 129 ? 9.655 -14.963 35.733 1.00 44.66 127 ILE B N 1
ATOM 2936 C CA . ILE B 2 129 ? 9.439 -15.610 37.023 1.00 46.85 127 ILE B CA 1
ATOM 2937 C C . ILE B 2 129 ? 9.997 -14.684 38.098 1.00 46.29 127 ILE B C 1
ATOM 2938 O O . ILE B 2 129 ? 11.198 -14.374 38.108 1.00 45.20 127 ILE B O 1
ATOM 2943 N N . PHE B 2 130 ? 9.126 -14.235 38.995 1.00 41.84 128 PHE B N 1
ATOM 2944 C CA . PHE B 2 130 ? 9.505 -13.281 40.020 1.00 46.35 128 PHE B CA 1
ATOM 2945 C C . PHE B 2 130 ? 9.861 -14.000 41.314 1.00 48.79 128 PHE B C 1
ATOM 2946 O O . PHE B 2 130 ? 9.277 -15.030 41.662 1.00 47.44 128 PHE B O 1
ATOM 2954 N N . LYS B 2 131 ? 10.809 -13.428 42.046 1.00 50.78 129 LYS B N 1
ATOM 2955 C CA . LYS B 2 131 ? 11.091 -13.962 43.370 1.00 55.63 129 LYS B CA 1
ATOM 2956 C C . LYS B 2 131 ? 9.937 -13.697 44.326 1.00 54.66 129 LYS B C 1
ATOM 2957 O O . LYS B 2 131 ? 9.683 -14.499 45.228 1.00 58.49 129 LYS B O 1
ATOM 2963 N N . ASP B 2 132 ? 9.243 -12.576 44.156 1.00 53.98 130 ASP B N 1
ATOM 2964 C CA . ASP B 2 132 ? 8.151 -12.182 45.036 1.00 53.22 130 ASP B CA 1
ATOM 2965 C C . ASP B 2 132 ? 7.431 -11.003 44.393 1.00 50.77 130 ASP B C 1
ATOM 2966 O O . ASP B 2 132 ? 7.852 -10.492 43.350 1.00 54.41 130 ASP B O 1
ATOM 2971 N N . THR B 2 133 ? 6.315 -10.606 45.017 1.00 45.96 131 THR B N 1
ATOM 2972 C CA . THR B 2 133 ? 5.626 -9.330 44.795 1.00 47.54 131 THR B CA 1
ATOM 2973 C C . THR B 2 133 ? 4.832 -9.250 43.490 1.00 49.50 131 THR B C 1
ATOM 2974 O O . THR B 2 133 ? 3.630 -8.957 43.517 1.00 51.74 131 THR B O 1
ATOM 2978 N N . PHE B 2 134 ? 5.489 -9.458 42.342 1.00 47.35 132 PHE B N 1
ATOM 2979 C CA . PHE B 2 134 ? 4.882 -9.210 41.039 1.00 43.10 132 PHE B CA 1
ATOM 2980 C C . PHE B 2 134 ? 4.408 -10.509 40.378 1.00 44.60 132 PHE B C 1
ATOM 2981 O O . PHE B 2 134 ? 4.891 -11.598 40.703 1.00 41.93 132 PHE B O 1
ATOM 2989 N N . PRO B 2 135 ? 3.444 -10.446 39.450 1.00 48.60 133 PRO B N 1
ATOM 2990 C CA . PRO B 2 135 ? 2.808 -11.692 38.974 1.00 48.47 133 PRO B CA 1
ATOM 2991 C C . PRO B 2 135 ? 3.624 -12.385 37.892 1.00 52.54 133 PRO B C 1
ATOM 2992 O O . PRO B 2 135 ? 4.018 -11.771 36.894 1.00 46.74 133 PRO B O 1
ATOM 2996 N N . ASN B 2 136 ? 3.835 -13.687 38.080 1.00 46.66 134 ASN B N 1
ATOM 2997 C CA . ASN B 2 136 ? 4.525 -14.484 37.080 1.00 47.48 134 ASN B CA 1
ATOM 2998 C C . ASN B 2 136 ? 3.671 -14.582 35.824 1.00 44.82 134 ASN B C 1
ATOM 2999 O O . ASN B 2 136 ? 2.442 -14.656 35.890 1.00 42.90 134 ASN B O 1
ATOM 3004 N N . GLY B 2 137 ? 4.322 -14.592 34.680 1.00 45.46 135 GLY B N 1
ATOM 3005 C CA . GLY B 2 137 ? 3.623 -14.725 33.424 1.00 42.54 135 GLY B CA 1
ATOM 3006 C C . GLY B 2 137 ? 4.431 -14.103 32.306 1.00 44.65 135 GLY B C 1
ATOM 3007 O O . GLY B 2 137 ? 5.610 -13.787 32.467 1.00 39.17 135 GLY B O 1
ATOM 3008 N N . TYR B 2 138 ? 3.753 -13.918 31.177 1.00 40.21 136 TYR B N 1
ATOM 3009 C CA . TYR B 2 138 ? 4.369 -13.471 29.935 1.00 39.64 136 TYR B CA 1
ATOM 3010 C C . TYR B 2 138 ? 4.233 -11.963 29.761 1.00 39.47 136 TYR B C 1
ATOM 3011 O O . TYR B 2 138 ? 3.128 -11.409 29.841 1.00 36.71 136 TYR B O 1
ATOM 3020 N N . TYR B 2 139 ? 5.358 -11.307 29.518 1.00 36.10 137 TYR B N 1
ATOM 3021 C CA . TYR B 2 139 ? 5.399 -9.883 29.255 1.00 33.57 137 TYR B CA 1
ATOM 3022 C C . TYR B 2 139 ? 6.061 -9.669 27.899 1.00 33.28 137 TYR B C 1
ATOM 3023 O O . TYR B 2 139 ? 6.775 -10.543 27.395 1.00 35.61 137 TYR B O 1
ATOM 3032 N N . TYR B 2 140 ? 5.875 -8.480 27.334 1.00 35.42 138 TYR B N 1
ATOM 3033 C CA . TYR B 2 140 ? 6.374 -8.189 25.989 1.00 33.92 138 TYR B CA 1
ATOM 3034 C C . TYR B 2 140 ? 7.758 -7.554 26.049 1.00 33.25 138 TYR B C 1
ATOM 3035 O O . TYR B 2 140 ? 7.947 -6.533 26.716 1.00 34.89 138 TYR B O 1
ATOM 3044 N N . PHE B 2 141 ? 8.711 -8.125 25.300 1.00 34.72 139 PHE B N 1
ATOM 3045 C CA . PHE B 2 141 ? 10.108 -7.688 25.290 1.00 34.41 139 PHE B CA 1
ATOM 3046 C C . PHE B 2 141 ? 10.510 -7.154 23.915 1.00 37.10 139 PHE B C 1
ATOM 3047 O O . PHE B 2 141 ? 10.042 -7.638 22.882 1.00 35.46 139 PHE B O 1
ATOM 3055 N N . VAL B 2 142 ? 11.404 -6.166 23.898 1.00 37.94 140 VAL B N 1
ATOM 3056 C CA . VAL B 2 142 ? 12.105 -5.834 22.662 1.00 40.08 140 VAL B CA 1
ATOM 3057 C C . VAL B 2 142 ? 13.458 -5.205 23.000 1.00 38.30 140 VAL B C 1
ATOM 3058 O O . VAL B 2 142 ? 13.553 -4.013 23.314 1.00 38.81 140 VAL B O 1
ATOM 3062 N N . HIS B 2 143 ? 14.518 -6.002 22.948 1.00 36.23 141 HIS B N 1
ATOM 3063 C CA . HIS B 2 143 ? 15.817 -5.503 23.393 1.00 39.54 141 HIS B CA 1
ATOM 3064 C C . HIS B 2 143 ? 16.918 -6.433 22.905 1.00 41.56 141 HIS B C 1
ATOM 3065 O O . HIS B 2 143 ? 16.696 -7.629 22.685 1.00 44.33 141 HIS B O 1
ATOM 3072 N N . THR B 2 144 ? 18.110 -5.860 22.744 1.00 43.02 142 THR B N 1
ATOM 3073 C CA . THR B 2 144 ? 19.297 -6.594 22.332 1.00 43.77 142 THR B CA 1
ATOM 3074 C C . THR B 2 144 ? 20.284 -6.821 23.474 1.00 43.12 142 THR B C 1
ATOM 3075 O O . THR B 2 144 ? 21.035 -7.802 23.438 1.00 43.65 142 THR B O 1
ATOM 3079 N N . TYR B 2 145 ? 20.261 -5.975 24.503 1.00 41.56 143 TYR B N 1
ATOM 3080 C CA . TYR B 2 145 ? 21.227 -5.998 25.588 1.00 44.13 143 TYR B CA 1
ATOM 3081 C C . TYR B 2 145 ? 20.538 -6.404 26.889 1.00 43.44 143 TYR B C 1
ATOM 3082 O O . TYR B 2 145 ? 19.321 -6.288 27.037 1.00 43.50 143 TYR B O 1
ATOM 3091 N N . ARG B 2 146 ? 21.328 -6.910 27.831 1.00 42.10 144 ARG B N 1
ATOM 3092 C CA . ARG B 2 146 ? 20.795 -7.438 29.080 1.00 42.63 144 ARG B CA 1
ATOM 3093 C C . ARG B 2 146 ? 21.683 -7.010 30.238 1.00 46.64 144 ARG B C 1
ATOM 3094 O O . ARG B 2 146 ? 22.883 -6.762 30.067 1.00 45.47 144 ARG B O 1
ATOM 3102 N N . ALA B 2 147 ? 21.093 -6.981 31.436 1.00 41.73 145 ALA B N 1
ATOM 3103 C CA . ALA B 2 147 ? 21.841 -6.660 32.640 1.00 48.36 145 ALA B CA 1
ATOM 3104 C C . ALA B 2 147 ? 22.647 -7.864 33.134 1.00 50.19 145 ALA B C 1
ATOM 3105 O O . ALA B 2 147 ? 22.264 -9.024 32.940 1.00 50.09 145 ALA B O 1
ATOM 3107 N N . VAL B 2 148 ? 23.781 -7.566 33.765 1.00 47.59 146 VAL B N 1
ATOM 3108 C CA . VAL B 2 148 ? 24.572 -8.531 34.526 1.00 51.79 146 VAL B CA 1
ATOM 3109 C C . VAL B 2 148 ? 24.782 -7.931 35.912 1.00 53.27 146 VAL B C 1
ATOM 3110 O O . VAL B 2 148 ? 25.427 -6.883 36.045 1.00 52.64 146 VAL B O 1
ATOM 3114 N N . CYS B 2 149 ? 24.218 -8.571 36.937 1.00 53.54 147 CYS B N 1
ATOM 3115 C CA . CYS B 2 149 ? 24.208 -8.026 38.288 1.00 55.23 147 CYS B CA 1
ATOM 3116 C C . CYS B 2 149 ? 24.344 -9.173 39.281 1.00 57.48 147 CYS B C 1
ATOM 3117 O O . CYS B 2 149 ? 24.238 -10.348 38.919 1.00 56.09 147 CYS B O 1
ATOM 3120 N N . GLU B 2 150 ? 24.581 -8.820 40.545 1.00 64.83 148 GLU B N 1
ATOM 3121 C CA . GLU B 2 150 ? 24.618 -9.810 41.613 1.00 67.02 148 GLU B CA 1
ATOM 3122 C C . GLU B 2 150 ? 23.227 -10.367 41.907 1.00 65.61 148 GLU B C 1
ATOM 3123 O O . GLU B 2 150 ? 22.205 -9.707 41.684 1.00 62.87 148 GLU B O 1
ATOM 3129 N N . GLU B 2 151 ? 23.210 -11.595 42.443 1.00 56.99 149 GLU B N 1
ATOM 3130 C CA . GLU B 2 151 ? 21.965 -12.341 42.636 1.00 59.79 149 GLU B CA 1
ATOM 3131 C C . GLU B 2 151 ? 20.996 -11.607 43.556 1.00 57.78 149 GLU B C 1
ATOM 3132 O O . GLU B 2 151 ? 19.776 -11.653 43.350 1.00 57.02 149 GLU B O 1
ATOM 3138 N N . GLU B 2 152 ? 21.520 -10.944 44.588 1.00 55.16 150 GLU B N 1
ATOM 3139 C CA . GLU B 2 152 ? 20.680 -10.211 45.527 1.00 60.98 150 GLU B CA 1
ATOM 3140 C C . GLU B 2 152 ? 19.845 -9.135 44.838 1.00 55.72 150 GLU B C 1
ATOM 3141 O O . GLU B 2 152 ? 18.792 -8.752 45.361 1.00 57.46 150 GLU B O 1
ATOM 3147 N N . HIS B 2 153 ? 20.289 -8.634 43.686 1.00 52.40 151 HIS B N 1
ATOM 3148 C CA . HIS B 2 153 ? 19.556 -7.604 42.956 1.00 52.06 151 HIS B CA 1
ATOM 3149 C C . HIS B 2 153 ? 18.653 -8.170 41.861 1.00 51.08 151 HIS B C 1
ATOM 3150 O O . HIS B 2 153 ? 17.921 -7.406 41.231 1.00 49.10 151 HIS B O 1
ATOM 3157 N N . VAL B 2 154 ? 18.674 -9.478 41.626 1.00 49.96 152 VAL B N 1
ATOM 3158 C CA . VAL B 2 154 ? 17.795 -10.088 40.632 1.00 51.96 152 VAL B CA 1
ATOM 3159 C C . VAL B 2 154 ? 16.401 -10.214 41.236 1.00 49.47 152 VAL B C 1
ATOM 3160 O O . VAL B 2 154 ? 16.235 -10.810 42.303 1.00 53.55 152 VAL B O 1
ATOM 3164 N N . LEU B 2 155 ? 15.399 -9.653 40.558 1.00 44.80 153 LEU B N 1
ATOM 3165 C CA . LEU B 2 155 ? 14.005 -9.709 40.998 1.00 45.80 153 LEU B CA 1
ATOM 3166 C C . LEU B 2 155 ? 13.156 -10.643 40.149 1.00 47.62 153 LEU B C 1
ATOM 3167 O O . LEU B 2 155 ? 12.274 -11.330 40.682 1.00 45.16 153 LEU B O 1
ATOM 3172 N N . GLY B 2 156 ? 13.419 -10.688 38.847 1.00 45.81 154 GLY B N 1
ATOM 3173 C CA . GLY B 2 156 ? 12.755 -11.626 37.962 1.00 44.73 154 GLY B CA 1
ATOM 3174 C C . GLY B 2 156 ? 13.726 -12.113 36.907 1.00 43.05 154 GLY B C 1
ATOM 3175 O O . GLY B 2 156 ? 14.660 -11.405 36.520 1.00 44.50 154 GLY B O 1
ATOM 3176 N N . THR B 2 157 ? 13.497 -13.340 36.440 1.00 41.54 155 THR B N 1
ATOM 3177 C CA . THR B 2 157 ? 14.369 -13.957 35.452 1.00 45.36 155 THR B CA 1
ATOM 3178 C C . THR B 2 157 ? 13.546 -14.458 34.273 1.00 44.23 155 THR B C 1
ATOM 3179 O O . THR B 2 157 ? 12.372 -14.810 34.410 1.00 46.59 155 THR B O 1
ATOM 3183 N N . THR B 2 158 ? 14.178 -14.454 33.103 1.00 45.77 156 THR B N 1
ATOM 3184 C CA . THR B 2 158 ? 13.580 -14.884 31.850 1.00 43.39 156 THR B CA 1
ATOM 3185 C C . THR B 2 158 ? 14.628 -15.687 31.086 1.00 45.02 156 THR B C 1
ATOM 3186 O O . THR B 2 158 ? 15.827 -15.414 31.194 1.00 44.82 156 THR B O 1
ATOM 3190 N N . GLU B 2 159 ? 14.187 -16.686 30.326 1.00 47.09 157 GLU B N 1
ATOM 3191 C CA . GLU B 2 159 ? 15.085 -17.435 29.450 1.00 50.59 157 GLU B CA 1
ATOM 3192 C C . GLU B 2 159 ? 14.784 -17.133 27.984 1.00 49.34 157 GLU B C 1
ATOM 3193 O O . GLU B 2 159 ? 13.637 -17.256 27.542 1.00 54.00 157 GLU B O 1
ATOM 3199 N N . TYR B 2 160 ? 15.815 -16.741 27.232 1.00 44.18 158 TYR B N 1
ATOM 3200 C CA . TYR B 2 160 ? 15.703 -16.543 25.787 1.00 46.67 158 TYR B CA 1
ATOM 3201 C C . TYR B 2 160 ? 16.812 -17.306 25.071 1.00 48.81 158 TYR B C 1
ATOM 3202 O O . TYR B 2 160 ? 18.000 -17.018 25.271 1.00 47.80 158 TYR B O 1
ATOM 3211 N N . ASP B 2 161 ? 16.419 -18.251 24.218 1.00 49.41 159 ASP B N 1
ATOM 3212 C CA . ASP B 2 161 ? 17.359 -18.982 23.367 1.00 50.01 159 ASP B CA 1
ATOM 3213 C C . ASP B 2 161 ? 18.452 -19.636 24.203 1.00 54.40 159 ASP B C 1
ATOM 3214 O O . ASP B 2 161 ? 19.634 -19.606 23.849 1.00 55.01 159 ASP B O 1
ATOM 3219 N N . GLY B 2 162 ? 18.049 -20.220 25.332 1.00 53.00 160 GLY B N 1
ATOM 3220 C CA . GLY B 2 162 ? 18.951 -20.937 26.205 1.00 52.66 160 GLY B CA 1
ATOM 3221 C C . GLY B 2 162 ? 19.638 -20.100 27.261 1.00 54.75 160 GLY B C 1
ATOM 3222 O O . GLY B 2 162 ? 20.265 -20.666 28.161 1.00 60.14 160 GLY B O 1
ATOM 3223 N N . GLU B 2 163 ? 19.523 -18.776 27.207 1.00 56.86 161 GLU B N 1
ATOM 3224 C CA . GLU B 2 163 ? 20.242 -17.896 28.121 1.00 53.18 161 GLU B CA 1
ATOM 3225 C C . GLU B 2 163 ? 19.271 -17.293 29.131 1.00 52.52 161 GLU B C 1
ATOM 3226 O O . GLU B 2 163 ? 18.285 -16.652 28.748 1.00 50.16 161 GLU B O 1
ATOM 3232 N N . ILE B 2 164 ? 19.578 -17.473 30.416 1.00 50.40 162 ILE B N 1
ATOM 3233 C CA . ILE B 2 164 ? 18.770 -16.951 31.512 1.00 48.77 162 ILE B CA 1
ATOM 3234 C C . ILE B 2 164 ? 19.352 -15.606 31.927 1.00 49.69 162 ILE B C 1
ATOM 3235 O O . ILE B 2 164 ? 20.563 -15.491 32.164 1.00 51.34 162 ILE B O 1
ATOM 3240 N N . PHE B 2 165 ? 18.517 -14.580 31.953 1.00 46.73 163 PHE B N 1
ATOM 3241 C CA . PHE B 2 165 ? 18.969 -13.237 32.271 1.00 48.31 163 PHE B CA 1
ATOM 3242 C C . PHE B 2 165 ? 17.970 -12.560 33.199 1.00 49.65 163 PHE B C 1
ATOM 3243 O O . PHE B 2 165 ? 16.812 -12.987 33.295 1.00 47.25 163 PHE B O 1
ATOM 3251 N N . PRO B 2 166 ? 18.401 -11.494 33.923 1.00 49.29 164 PRO B N 1
ATOM 3252 C CA . PRO B 2 166 ? 17.464 -10.745 34.773 1.00 45.57 164 PRO B CA 1
ATOM 3253 C C . PRO B 2 166 ? 16.514 -9.860 33.976 1.00 43.09 164 PRO B C 1
ATOM 3254 O O . PRO B 2 166 ? 16.924 -8.832 33.425 1.00 42.31 164 PRO B O 1
ATOM 3258 N N . SER B 2 167 ? 15.244 -10.259 33.897 1.00 42.10 165 SER B N 1
ATOM 3259 C CA . SER B 2 167 ? 14.218 -9.430 33.281 1.00 41.32 165 SER B CA 1
ATOM 3260 C C . SER B 2 167 ? 13.666 -8.379 34.237 1.00 42.81 165 SER B C 1
ATOM 3261 O O . SER B 2 167 ? 12.958 -7.463 33.790 1.00 41.81 165 SER B O 1
ATOM 3264 N N . ALA B 2 168 ? 13.972 -8.484 35.532 1.00 40.50 166 ALA B N 1
ATOM 3265 C CA . ALA B 2 168 ? 13.616 -7.455 36.499 1.00 39.64 166 ALA B CA 1
ATOM 3266 C C . ALA B 2 168 ? 14.669 -7.439 37.594 1.00 42.57 166 ALA B C 1
ATOM 3267 O O . ALA B 2 168 ? 15.253 -8.478 37.925 1.00 42.60 166 ALA B O 1
ATOM 3269 N N . VAL B 2 169 ? 14.920 -6.243 38.143 1.00 40.10 167 VAL B N 1
ATOM 3270 C CA . VAL B 2 169 ? 15.952 -6.048 39.156 1.00 41.47 167 VAL B CA 1
ATOM 3271 C C . VAL B 2 169 ? 15.398 -5.180 40.280 1.00 43.17 167 VAL B C 1
ATOM 3272 O O . VAL B 2 169 ? 14.433 -4.430 40.104 1.00 40.90 167 VAL B O 1
ATOM 3276 N N . ARG B 2 170 ? 16.013 -5.303 41.460 1.00 46.58 168 ARG B N 1
ATOM 3277 C CA . ARG B 2 170 ? 15.577 -4.518 42.614 1.00 48.31 168 ARG B CA 1
ATOM 3278 C C . ARG B 2 170 ? 16.764 -4.246 43.526 1.00 49.66 168 ARG B C 1
ATOM 3279 O O . ARG B 2 170 ? 17.520 -5.163 43.857 1.00 49.82 168 ARG B O 1
ATOM 3287 N N . LYS B 2 171 ? 16.931 -2.984 43.920 1.00 50.74 169 LYS B N 1
ATOM 3288 C CA . LYS B 2 171 ? 17.867 -2.619 44.983 1.00 50.16 169 LYS B CA 1
ATOM 3289 C C . LYS B 2 171 ? 17.181 -1.593 45.869 1.00 49.15 169 LYS B C 1
ATOM 3290 O O . LYS B 2 171 ? 17.023 -0.437 45.464 1.00 47.42 169 LYS B O 1
ATOM 3296 N N . GLY B 2 172 ? 16.770 -2.016 47.059 1.00 54.24 170 GLY B N 1
ATOM 3297 C CA . GLY B 2 172 ? 15.977 -1.147 47.912 1.00 54.76 170 GLY B CA 1
ATOM 3298 C C . GLY B 2 172 ? 14.705 -0.756 47.185 1.00 54.26 170 GLY B C 1
ATOM 3299 O O . GLY B 2 172 ? 13.938 -1.613 46.724 1.00 58.22 170 GLY B O 1
ATOM 3300 N N . ARG B 2 173 ? 14.491 0.548 47.014 1.00 47.05 171 ARG B N 1
ATOM 3301 C CA . ARG B 2 173 ? 13.310 1.057 46.330 1.00 49.24 171 ARG B CA 1
ATOM 3302 C C . ARG B 2 173 ? 13.604 1.476 44.896 1.00 48.86 171 ARG B C 1
ATOM 3303 O O . ARG B 2 173 ? 12.840 2.253 44.306 1.00 49.76 171 ARG B O 1
ATOM 3311 N N . ILE B 2 174 ? 14.677 0.950 44.317 1.00 43.85 172 ILE B N 1
ATOM 3312 C CA . ILE B 2 174 ? 14.969 1.091 42.900 1.00 46.25 172 ILE B CA 1
ATOM 3313 C C . ILE B 2 174 ? 14.531 -0.200 42.231 1.00 45.79 172 ILE B C 1
ATOM 3314 O O . ILE B 2 174 ? 14.993 -1.287 42.601 1.00 47.52 172 ILE B O 1
ATOM 3319 N N . LEU B 2 175 ? 13.619 -0.088 41.274 1.00 40.15 173 LEU B N 1
ATOM 3320 C CA . LEU B 2 175 ? 13.153 -1.235 40.512 1.00 39.60 173 LEU B CA 1
ATOM 3321 C C . LEU B 2 175 ? 13.493 -1.025 39.043 1.00 43.84 173 LEU B C 1
ATOM 3322 O O . LEU B 2 175 ? 13.508 0.110 38.550 1.00 45.61 173 LEU B O 1
ATOM 3327 N N . GLY B 2 176 ? 13.769 -2.120 38.354 1.00 42.77 174 GLY B N 1
ATOM 3328 C CA . GLY B 2 176 ? 13.929 -2.091 36.908 1.00 38.98 174 GLY B CA 1
ATOM 3329 C C . GLY B 2 176 ? 13.176 -3.239 36.277 1.00 41.43 174 GLY B C 1
ATOM 3330 O O . GLY B 2 176 ? 13.151 -4.351 36.811 1.00 42.36 174 GLY B O 1
ATOM 3331 N N . PHE B 2 177 ? 12.566 -2.962 35.130 1.00 38.25 175 PHE B N 1
ATOM 3332 C CA . PHE B 2 177 ? 11.880 -3.976 34.341 1.00 39.66 175 PHE B CA 1
ATOM 3333 C C . PHE B 2 177 ? 12.390 -3.885 32.912 1.00 36.50 175 PHE B C 1
ATOM 3334 O O . PHE B 2 177 ? 12.335 -2.812 32.296 1.00 35.06 175 PHE B O 1
ATOM 3342 N N . GLN B 2 178 ? 12.876 -5.011 32.391 1.00 36.52 176 GLN B N 1
ATOM 3343 C CA . GLN B 2 178 ? 13.471 -5.031 31.062 1.00 40.13 176 GLN B CA 1
ATOM 3344 C C . GLN B 2 178 ? 12.410 -5.029 29.971 1.00 37.01 176 GLN B C 1
ATOM 3345 O O . GLN B 2 178 ? 12.663 -4.541 28.862 1.00 40.93 176 GLN B O 1
ATOM 3351 N N . PHE B 2 179 ? 11.227 -5.550 30.275 1.00 36.31 177 PHE B N 1
ATOM 3352 C CA . PHE B 2 179 ? 10.106 -5.624 29.352 1.00 36.03 177 PHE B CA 1
ATOM 3353 C C . PHE B 2 179 ? 9.278 -4.332 29.417 1.00 37.37 177 PHE B C 1
ATOM 3354 O O . PHE B 2 179 ? 9.573 -3.413 30.188 1.00 36.83 177 PHE B O 1
ATOM 3362 N N . HIS B 2 180 ? 8.205 -4.280 28.617 1.00 35.42 178 HIS B N 1
ATOM 3363 C CA . HIS B 2 180 ? 7.283 -3.146 28.539 1.00 35.27 178 HIS B CA 1
ATOM 3364 C C . HIS B 2 180 ? 5.942 -3.537 29.158 1.00 35.91 178 HIS B C 1
ATOM 3365 O O . HIS B 2 180 ? 5.072 -4.083 28.460 1.00 35.34 178 HIS B O 1
ATOM 3372 N N . PRO B 2 181 ? 5.706 -3.270 30.446 1.00 38.52 179 PRO B N 1
ATOM 3373 C CA . PRO B 2 181 ? 4.402 -3.652 31.025 1.00 38.00 179 PRO B CA 1
ATOM 3374 C C . PRO B 2 181 ? 3.245 -2.925 30.366 1.00 36.84 179 PRO B C 1
ATOM 3375 O O . PRO B 2 181 ? 2.126 -3.454 30.313 1.00 38.42 179 PRO B O 1
ATOM 3379 N N . GLU B 2 182 ? 3.502 -1.739 29.812 1.00 33.28 180 GLU B N 1
ATOM 3380 C CA . GLU B 2 182 ? 2.464 -0.974 29.140 1.00 34.16 180 GLU B CA 1
ATOM 3381 C C . GLU B 2 182 ? 2.056 -1.596 27.811 1.00 37.71 180 GLU B C 1
ATOM 3382 O O . GLU B 2 182 ? 1.041 -1.173 27.237 1.00 38.65 180 GLU B O 1
ATOM 3388 N N . LYS B 2 183 ? 2.806 -2.597 27.330 1.00 34.10 181 LYS B N 1
ATOM 3389 C CA . LYS B 2 183 ? 2.444 -3.383 26.155 1.00 35.09 181 LYS B CA 1
ATOM 3390 C C . LYS B 2 183 ? 2.203 -4.853 26.506 1.00 39.51 181 LYS B C 1
ATOM 3391 O O . LYS B 2 183 ? 2.188 -5.702 25.613 1.00 35.50 181 LYS B O 1
ATOM 3397 N N . SER B 2 184 ? 1.922 -5.168 27.772 1.00 34.95 182 SER B N 1
ATOM 3398 C CA . SER B 2 184 ? 1.769 -6.557 28.180 1.00 34.24 182 SER B CA 1
ATOM 3399 C C . SER B 2 184 ? 0.351 -6.885 28.643 1.00 36.95 182 SER B C 1
ATOM 3400 O O . SER B 2 184 ? 0.154 -7.743 29.512 1.00 38.39 182 SER B O 1
ATOM 3403 N N . SER B 2 185 ? -0.648 -6.278 27.997 1.00 36.45 183 SER B N 1
ATOM 3404 C CA . SER B 2 185 ? -2.051 -6.636 28.199 1.00 37.00 183 SER B CA 1
ATOM 3405 C C . SER B 2 185 ? -2.415 -6.601 29.680 1.00 39.08 183 SER B C 1
ATOM 3406 O O . SER B 2 185 ? -1.989 -5.697 30.406 1.00 37.18 183 SER B O 1
ATOM 3409 N N . LYS B 2 186 ? -3.200 -7.582 30.131 1.00 39.84 184 LYS B N 1
ATOM 3410 C CA . LYS B 2 186 ? -3.742 -7.561 31.491 1.00 44.70 184 LYS B CA 1
ATOM 3411 C C . LYS B 2 186 ? -2.650 -7.688 32.550 1.00 46.87 184 LYS B C 1
ATOM 3412 O O . LYS B 2 186 ? -2.741 -7.068 33.624 1.00 45.72 184 LYS B O 1
ATOM 3418 N N . ILE B 2 187 ? -1.650 -8.546 32.313 1.00 39.75 185 ILE B N 1
ATOM 3419 C CA . ILE B 2 187 ? -0.666 -8.763 33.367 1.00 38.40 185 ILE B CA 1
ATOM 3420 C C . ILE B 2 187 ? 0.220 -7.534 33.523 1.00 37.70 185 ILE B C 1
ATOM 3421 O O . ILE B 2 187 ? 0.667 -7.218 34.636 1.00 39.23 185 ILE B O 1
ATOM 3426 N N . GLY B 2 188 ? 0.463 -6.803 32.434 1.00 35.20 186 GLY B N 1
ATOM 3427 C CA . GLY B 2 188 ? 1.221 -5.570 32.549 1.00 34.55 186 GLY B CA 1
ATOM 3428 C C . GLY B 2 188 ? 0.501 -4.533 33.387 1.00 36.72 186 GLY B C 1
ATOM 3429 O O . GLY B 2 188 ? 1.123 -3.818 34.178 1.00 39.25 186 GLY B O 1
ATOM 3430 N N . ARG B 2 189 ? -0.826 -4.445 33.231 1.00 37.03 187 ARG B N 1
ATOM 3431 C CA . ARG B 2 189 ? -1.608 -3.553 34.078 1.00 42.25 187 ARG B CA 1
ATOM 3432 C C . ARG B 2 189 ? -1.545 -3.984 35.543 1.00 42.33 187 ARG B C 1
ATOM 3433 O O . ARG B 2 189 ? -1.378 -3.148 36.439 1.00 41.87 187 ARG B O 1
ATOM 3441 N N . LYS B 2 190 ? -1.622 -5.288 35.817 1.00 41.96 188 LYS B N 1
ATOM 3442 C CA . LYS B 2 190 ? -1.528 -5.689 37.215 1.00 42.99 188 LYS B CA 1
ATOM 3443 C C . LYS B 2 190 ? -0.134 -5.419 37.782 1.00 40.78 188 LYS B C 1
ATOM 3444 O O . LYS B 2 190 ? -0.005 -5.080 38.964 1.00 40.96 188 LYS B O 1
ATOM 3450 N N . LEU B 2 191 ? 0.917 -5.505 36.956 1.00 38.62 189 LEU B N 1
ATOM 3451 C CA . LEU B 2 191 ? 2.251 -5.166 37.452 1.00 40.15 189 LEU B CA 1
ATOM 3452 C C . LEU B 2 191 ? 2.363 -3.675 37.767 1.00 40.08 189 LEU B C 1
ATOM 3453 O O . LEU B 2 191 ? 2.880 -3.289 38.819 1.00 38.15 189 LEU B O 1
ATOM 3458 N N . LEU B 2 192 ? 1.876 -2.817 36.871 1.00 37.16 190 LEU B N 1
ATOM 3459 C CA . LEU B 2 192 ? 1.968 -1.381 37.131 1.00 40.30 190 LEU B CA 1
ATOM 3460 C C . LEU B 2 192 ? 1.135 -0.979 38.349 1.00 42.00 190 LEU B C 1
ATOM 3461 O O . LEU B 2 192 ? 1.553 -0.122 39.138 1.00 42.12 190 LEU B O 1
ATOM 3466 N N . GLU B 2 193 ? -0.044 -1.589 38.524 1.00 43.01 191 GLU B N 1
ATOM 3467 C CA . GLU B 2 193 ? -0.814 -1.352 39.741 1.00 42.59 191 GLU B CA 1
ATOM 3468 C C . GLU B 2 193 ? -0.024 -1.775 40.971 1.00 44.28 191 GLU B C 1
ATOM 3469 O O . GLU B 2 193 ? -0.020 -1.070 41.990 1.00 46.68 191 GLU B O 1
ATOM 3475 N N . LYS B 2 194 ? 0.674 -2.908 40.889 1.00 42.71 192 LYS B N 1
ATOM 3476 C CA . LYS B 2 194 ? 1.435 -3.375 42.041 1.00 43.16 192 LYS B CA 1
ATOM 3477 C C . LYS B 2 194 ? 2.601 -2.443 42.358 1.00 46.11 192 LYS B C 1
ATOM 3478 O O . LYS B 2 194 ? 2.917 -2.209 43.535 1.00 44.48 192 LYS B O 1
ATOM 3484 N N . VAL B 2 195 ? 3.209 -1.845 41.331 1.00 40.35 193 VAL B N 1
ATOM 3485 C CA . VAL B 2 195 ? 4.256 -0.853 41.571 1.00 40.91 193 VAL B CA 1
ATOM 3486 C C . VAL B 2 195 ? 3.690 0.349 42.328 1.00 42.00 193 VAL B C 1
ATOM 3487 O O . VAL B 2 195 ? 4.268 0.810 43.318 1.00 45.10 193 VAL B O 1
ATOM 3491 N N . ILE B 2 196 ? 2.543 0.865 41.879 1.00 41.63 194 ILE B N 1
ATOM 3492 C CA . ILE B 2 196 ? 1.888 1.974 42.575 1.00 41.61 194 ILE B CA 1
ATOM 3493 C C . ILE B 2 196 ? 1.608 1.599 44.027 1.00 45.97 194 ILE B C 1
ATOM 3494 O O . ILE B 2 196 ? 1.896 2.367 44.957 1.00 43.21 194 ILE B O 1
ATOM 3499 N N . GLU B 2 197 ? 1.082 0.387 44.241 1.00 44.49 195 GLU B N 1
ATOM 3500 C CA . GLU B 2 197 ? 0.780 -0.097 45.586 1.00 42.92 195 GLU B CA 1
ATOM 3501 C C . GLU B 2 197 ? 2.042 -0.230 46.434 1.00 43.83 195 GLU B C 1
ATOM 3502 O O . GLU B 2 197 ? 2.024 0.068 47.636 1.00 48.62 195 GLU B O 1
ATOM 3508 N N . CYS B 2 198 ? 3.150 -0.664 45.826 1.00 46.16 196 CYS B N 1
ATOM 3509 C CA . CYS B 2 198 ? 4.396 -0.786 46.577 1.00 48.75 196 CYS B CA 1
ATOM 3510 C C . CYS B 2 198 ? 4.833 0.561 47.106 1.00 50.93 196 CYS B C 1
ATOM 3511 O O . CYS B 2 198 ? 5.353 0.663 48.225 1.00 52.85 196 CYS B O 1
ATOM 3514 N N . SER B 2 199 ? 4.588 1.618 46.345 1.00 48.39 197 SER B N 1
ATOM 3515 C CA . SER B 2 199 ? 5.018 2.916 46.827 1.00 51.48 197 SER B CA 1
ATOM 3516 C C . SER B 2 199 ? 3.996 3.555 47.758 1.00 54.36 197 SER B C 1
ATOM 3517 O O . SER B 2 199 ? 4.375 4.362 48.610 1.00 55.80 197 SER B O 1
ATOM 3520 N N . LEU B 2 200 ? 2.724 3.157 47.673 1.00 54.28 198 LEU B N 1
ATOM 3521 C CA . LEU B 2 200 ? 1.725 3.662 48.613 1.00 56.32 198 LEU B CA 1
ATOM 3522 C C . LEU B 2 200 ? 1.839 3.024 49.990 1.00 58.03 198 LEU B C 1
ATOM 3523 O O . LEU B 2 200 ? 1.414 3.629 50.979 1.00 65.93 198 LEU B O 1
ATOM 3528 N N . SER B 2 201 ? 2.376 1.811 50.089 1.00 58.31 199 SER B N 1
ATOM 3529 C CA . SER B 2 201 ? 2.375 1.100 51.362 1.00 65.04 199 SER B CA 1
ATOM 3530 C C . SER B 2 201 ? 3.749 0.984 52.011 1.00 71.69 199 SER B C 1
ATOM 3531 O O . SER B 2 201 ? 3.848 0.402 53.099 1.00 87.51 199 SER B O 1
ATOM 3534 N N . ARG B 2 202 ? 4.799 1.516 51.383 1.00 86.80 200 ARG B N 1
ATOM 3535 C CA . ARG B 2 202 ? 6.185 1.412 51.870 1.00 90.74 200 ARG B CA 1
ATOM 3536 C C . ARG B 2 202 ? 6.689 -0.032 51.851 1.00 89.46 200 ARG B C 1
ATOM 3537 O O . ARG B 2 202 ? 7.024 -0.568 50.790 1.00 86.58 200 ARG B O 1
ATOM 3539 N N . MET C 1 1 ? 28.788 -23.978 -8.944 1.00 36.49 1 MET C N 1
ATOM 3540 C CA . MET C 1 1 ? 28.511 -24.396 -7.564 1.00 36.15 1 MET C CA 1
ATOM 3541 C C . MET C 1 1 ? 29.741 -25.016 -6.928 1.00 31.79 1 MET C C 1
ATOM 3542 O O . MET C 1 1 ? 30.400 -25.855 -7.537 1.00 30.47 1 MET C O 1
ATOM 3547 N N . LEU C 1 2 ? 30.025 -24.618 -5.690 1.00 31.32 2 LEU C N 1
ATOM 3548 C CA . LEU C 1 2 ? 31.181 -25.114 -4.951 1.00 34.36 2 LEU C CA 1
ATOM 3549 C C . LEU C 1 2 ? 31.182 -26.646 -4.866 1.00 35.76 2 LEU C C 1
ATOM 3550 O O . LEU C 1 2 ? 30.147 -27.268 -4.628 1.00 35.74 2 LEU C O 1
ATOM 3555 N N . ALA C 1 3 ? 32.357 -27.264 -5.048 1.00 29.07 3 ALA C N 1
ATOM 3556 C CA . ALA C 1 3 ? 32.475 -28.715 -4.933 1.00 29.05 3 ALA C CA 1
ATOM 3557 C C . ALA C 1 3 ? 32.578 -29.173 -3.476 1.00 28.85 3 ALA C C 1
ATOM 3558 O O . ALA C 1 3 ? 33.199 -28.505 -2.649 1.00 29.24 3 ALA C O 1
ATOM 3560 N N . LYS C 1 4 ? 31.942 -30.318 -3.177 1.00 26.35 4 LYS C N 1
ATOM 3561 C CA . LYS C 1 4 ? 32.208 -31.077 -1.956 1.00 26.55 4 LYS C CA 1
ATOM 3562 C C . LYS C 1 4 ? 33.556 -31.765 -2.108 1.00 28.02 4 LYS C C 1
ATOM 3563 O O . LYS C 1 4 ? 33.808 -32.423 -3.119 1.00 31.70 4 LYS C O 1
ATOM 3569 N N . ARG C 1 5 ? 34.428 -31.605 -1.116 1.00 28.04 5 ARG C N 1
ATOM 3570 C CA . ARG C 1 5 ? 35.840 -31.936 -1.254 1.00 26.48 5 ARG C CA 1
ATOM 3571 C C . ARG C 1 5 ? 36.204 -33.311 -0.697 1.00 25.78 5 ARG C C 1
ATOM 3572 O O . ARG C 1 5 ? 35.738 -33.704 0.380 1.00 27.23 5 ARG C O 1
ATOM 3580 N N . ILE C 1 6 ? 37.085 -34.005 -1.412 1.00 26.33 6 ILE C N 1
ATOM 3581 C CA . ILE C 1 6 ? 37.744 -35.225 -0.943 1.00 28.62 6 ILE C CA 1
ATOM 3582 C C . ILE C 1 6 ? 39.179 -34.859 -0.562 1.00 27.80 6 ILE C C 1
ATOM 3583 O O . ILE C 1 6 ? 39.950 -34.366 -1.395 1.00 26.87 6 ILE C O 1
ATOM 3588 N N . ILE C 1 7 ? 39.539 -35.074 0.699 1.00 28.04 7 ILE C N 1
ATOM 3589 C CA . ILE C 1 7 ? 40.812 -34.613 1.243 1.00 27.94 7 ILE C CA 1
ATOM 3590 C C . ILE C 1 7 ? 41.617 -35.827 1.690 1.00 31.42 7 ILE C C 1
ATOM 3591 O O . ILE C 1 7 ? 41.095 -36.718 2.379 1.00 29.46 7 ILE C O 1
ATOM 3596 N N . ALA C 1 8 ? 42.888 -35.865 1.307 1.00 26.93 8 ALA C N 1
ATOM 3597 C CA . ALA C 1 8 ? 43.772 -36.908 1.792 1.00 29.18 8 ALA C CA 1
ATOM 3598 C C . ALA C 1 8 ? 44.590 -36.351 2.947 1.00 29.73 8 ALA C C 1
ATOM 3599 O O . ALA C 1 8 ? 45.129 -35.244 2.867 1.00 29.96 8 ALA C O 1
ATOM 3601 N N . CYS C 1 9 ? 44.707 -37.130 4.009 1.00 29.81 9 CYS C N 1
ATOM 3602 C CA . CYS C 1 9 ? 45.499 -36.742 5.162 1.00 29.24 9 CYS C CA 1
ATOM 3603 C C . CYS C 1 9 ? 46.758 -37.595 5.142 1.00 33.21 9 CYS C C 1
ATOM 3604 O O . CYS C 1 9 ? 46.683 -38.831 5.083 1.00 33.92 9 CYS C O 1
ATOM 3607 N N . LEU C 1 10 ? 47.913 -36.942 5.160 1.00 30.70 10 LEU C N 1
ATOM 3608 C CA . LEU C 1 10 ? 49.197 -37.636 5.196 1.00 31.89 10 LEU C CA 1
ATOM 3609 C C . LEU C 1 10 ? 49.790 -37.423 6.579 1.00 33.22 10 LEU C C 1
ATOM 3610 O O . LEU C 1 10 ? 50.197 -36.304 6.920 1.00 33.71 10 LEU C O 1
ATOM 3615 N N . ASP C 1 11 ? 49.850 -38.490 7.366 1.00 32.57 11 ASP C N 1
ATOM 3616 C CA . ASP C 1 11 ? 50.525 -38.447 8.657 1.00 36.05 11 ASP C CA 1
ATOM 3617 C C . ASP C 1 11 ? 52.026 -38.600 8.428 1.00 38.97 11 ASP C C 1
ATOM 3618 O O . ASP C 1 11 ? 52.458 -39.534 7.748 1.00 36.51 11 ASP C O 1
ATOM 3623 N N . VAL C 1 12 ? 52.820 -37.649 8.924 1.00 35.30 12 VAL C N 1
ATOM 3624 C CA . VAL C 1 12 ? 54.238 -37.595 8.597 1.00 35.68 12 VAL C CA 1
ATOM 3625 C C . VAL C 1 12 ? 55.071 -37.541 9.871 1.00 37.95 12 VAL C C 1
ATOM 3626 O O . VAL C 1 12 ? 54.669 -36.932 10.869 1.00 38.85 12 VAL C O 1
ATOM 3630 N N . LYS C 1 13 ? 56.218 -38.210 9.836 1.00 36.05 13 LYS C N 1
ATOM 3631 C CA . LYS C 1 13 ? 57.191 -38.196 10.919 1.00 39.96 13 LYS C CA 1
ATOM 3632 C C . LYS C 1 13 ? 58.575 -38.115 10.290 1.00 42.17 13 LYS C C 1
ATOM 3633 O O . LYS C 1 13 ? 58.902 -38.923 9.414 1.00 41.59 13 LYS C O 1
ATOM 3639 N N . ASP C 1 14 ? 59.360 -37.110 10.688 1.00 45.86 14 ASP C N 1
ATOM 3640 C CA . ASP C 1 14 ? 60.725 -36.942 10.185 1.00 48.87 14 ASP C CA 1
ATOM 3641 C C . ASP C 1 14 ? 60.751 -36.934 8.653 1.00 48.44 14 ASP C C 1
ATOM 3642 O O . ASP C 1 14 ? 61.633 -37.516 8.022 1.00 45.58 14 ASP C O 1
ATOM 3647 N N . GLY C 1 15 ? 59.770 -36.280 8.045 1.00 45.73 15 GLY C N 1
ATOM 3648 C CA . GLY C 1 15 ? 59.724 -36.176 6.601 1.00 45.59 15 GLY C CA 1
ATOM 3649 C C . GLY C 1 15 ? 59.251 -37.406 5.847 1.00 50.61 15 GLY C C 1
ATOM 3650 O O . GLY C 1 15 ? 59.348 -37.417 4.615 1.00 48.50 15 GLY C O 1
ATOM 3651 N N . ARG C 1 16 ? 58.725 -38.432 6.528 1.00 43.16 16 ARG C N 1
ATOM 3652 C CA . ARG C 1 16 ? 58.267 -39.657 5.881 1.00 42.28 16 ARG C CA 1
ATOM 3653 C C . ARG C 1 16 ? 56.786 -39.872 6.165 1.00 39.24 16 ARG C C 1
ATOM 3654 O O . ARG C 1 16 ? 56.285 -39.487 7.224 1.00 38.32 16 ARG C O 1
ATOM 3662 N N . VAL C 1 17 ? 56.093 -40.531 5.235 1.00 42.35 17 VAL C N 1
ATOM 3663 C CA . VAL C 1 17 ? 54.704 -40.896 5.483 1.00 40.60 17 VAL C CA 1
ATOM 3664 C C . VAL C 1 17 ? 54.680 -42.038 6.484 1.00 43.29 17 VAL C C 1
ATOM 3665 O O . VAL C 1 17 ? 55.284 -43.090 6.251 1.00 44.39 17 VAL C O 1
ATOM 3669 N N . VAL C 1 18 ? 53.920 -41.876 7.568 1.00 45.74 18 VAL C N 1
ATOM 3670 C CA . VAL C 1 18 ? 53.955 -42.896 8.609 1.00 49.30 18 VAL C CA 1
ATOM 3671 C C . VAL C 1 18 ? 53.203 -44.112 8.084 1.00 54.35 18 VAL C C 1
ATOM 3672 O O . VAL C 1 18 ? 52.105 -43.987 7.526 1.00 55.99 18 VAL C O 1
ATOM 3676 N N . LYS C 1 19 ? 53.779 -45.294 8.274 1.00 56.30 19 LYS C N 1
ATOM 3677 C CA . LYS C 1 19 ? 53.233 -46.564 7.799 1.00 58.72 19 LYS C CA 1
ATOM 3678 C C . LYS C 1 19 ? 53.210 -46.682 6.271 1.00 57.24 19 LYS C C 1
ATOM 3679 O O . LYS C 1 19 ? 52.647 -47.643 5.742 1.00 57.46 19 LYS C O 1
ATOM 3685 N N . GLY C 1 20 ? 53.794 -45.728 5.543 1.00 49.67 20 GLY C N 1
ATOM 3686 C CA . GLY C 1 20 ? 53.855 -45.782 4.085 1.00 51.22 20 GLY C CA 1
ATOM 3687 C C . GLY C 1 20 ? 52.596 -46.025 3.266 1.00 55.04 20 GLY C C 1
ATOM 3688 O O . GLY C 1 20 ? 51.480 -45.761 3.720 1.00 47.63 20 GLY C O 1
ATOM 3689 N N . THR C 1 21 ? 52.774 -46.462 2.014 1.00 51.22 21 THR C N 1
ATOM 3690 C CA . THR C 1 21 ? 51.672 -46.613 1.063 1.00 49.36 21 THR C CA 1
ATOM 3691 C C . THR C 1 21 ? 51.879 -47.874 0.237 1.00 53.85 21 THR C C 1
ATOM 3692 O O . THR C 1 21 ? 52.947 -48.486 0.257 1.00 50.06 21 THR C O 1
ATOM 3696 N N . ASN C 1 22 ? 50.829 -48.271 -0.485 1.00 55.63 22 ASN C N 1
ATOM 3697 C CA . ASN C 1 22 ? 50.887 -49.396 -1.411 1.00 57.70 22 ASN C CA 1
ATOM 3698 C C . ASN C 1 22 ? 51.035 -48.959 -2.859 1.00 55.96 22 ASN C C 1
ATOM 3699 O O . ASN C 1 22 ? 50.687 -49.723 -3.765 1.00 59.07 22 ASN C O 1
ATOM 3704 N N . PHE C 1 23 ? 51.550 -47.759 -3.106 1.00 54.80 23 PHE C N 1
ATOM 3705 C CA . PHE C 1 23 ? 51.698 -47.273 -4.479 1.00 54.41 23 PHE C CA 1
ATOM 3706 C C . PHE C 1 23 ? 53.094 -47.651 -4.953 1.00 56.07 23 PHE C C 1
ATOM 3707 O O . PHE C 1 23 ? 54.059 -46.907 -4.774 1.00 56.43 23 PHE C O 1
ATOM 3715 N N . GLU C 1 24 ? 53.185 -48.787 -5.645 1.00 60.18 24 GLU C N 1
ATOM 3716 C CA . GLU C 1 24 ? 54.485 -49.266 -6.090 1.00 64.96 24 GLU C CA 1
ATOM 3717 C C . GLU C 1 24 ? 54.962 -48.527 -7.330 1.00 64.67 24 GLU C C 1
ATOM 3718 O O . GLU C 1 24 ? 56.141 -48.617 -7.679 1.00 67.20 24 GLU C O 1
ATOM 3720 N N . ASN C 1 25 ? 54.084 -47.757 -7.968 1.00 66.36 25 ASN C N 1
ATOM 3721 C CA . ASN C 1 25 ? 54.482 -46.936 -9.100 1.00 67.25 25 ASN C CA 1
ATOM 3722 C C . ASN C 1 25 ? 55.384 -45.768 -8.699 1.00 67.99 25 ASN C C 1
ATOM 3723 O O . ASN C 1 25 ? 56.056 -45.199 -9.565 1.00 67.34 25 ASN C O 1
ATOM 3728 N N . LEU C 1 26 ? 55.423 -45.403 -7.419 1.00 56.29 26 LEU C N 1
ATOM 3729 C CA . LEU C 1 26 ? 56.185 -44.239 -6.998 1.00 55.39 26 LEU C CA 1
ATOM 3730 C C . LEU C 1 26 ? 57.672 -44.544 -6.888 1.00 56.13 26 LEU C C 1
ATOM 3731 O O . LEU C 1 26 ? 58.078 -45.663 -6.561 1.00 56.93 26 LEU C O 1
ATOM 3736 N N . ARG C 1 27 ? 58.486 -43.518 -7.158 1.00 46.35 27 ARG C N 1
ATOM 3737 C CA . ARG C 1 27 ? 59.924 -43.645 -6.950 1.00 49.11 27 ARG C CA 1
ATOM 3738 C C . ARG C 1 27 ? 60.209 -43.989 -5.494 1.00 47.20 27 ARG C C 1
ATOM 3739 O O . ARG C 1 27 ? 61.041 -44.847 -5.196 1.00 46.06 27 ARG C O 1
ATOM 3747 N N . ASP C 1 28 ? 59.542 -43.302 -4.572 1.00 49.29 28 ASP C N 1
ATOM 3748 C CA . ASP C 1 28 ? 59.660 -43.573 -3.143 1.00 52.85 28 ASP C CA 1
ATOM 3749 C C . ASP C 1 28 ? 58.249 -43.539 -2.566 1.00 53.96 28 ASP C C 1
ATOM 3750 O O . ASP C 1 28 ? 57.641 -42.467 -2.478 1.00 48.21 28 ASP C O 1
ATOM 3755 N N . SER C 1 29 ? 57.762 -44.667 -2.065 1.00 58.08 29 SER C N 1
ATOM 3756 C CA . SER C 1 29 ? 56.347 -44.730 -1.717 1.00 57.80 29 SER C CA 1
ATOM 3757 C C . SER C 1 29 ? 56.075 -44.239 -0.306 1.00 56.30 29 SER C C 1
ATOM 3758 O O . SER C 1 29 ? 54.915 -44.215 0.115 1.00 61.26 29 SER C O 1
ATOM 3761 N N . GLY C 1 30 ? 57.115 -43.854 0.430 1.00 48.88 30 GLY C N 1
ATOM 3762 C CA . GLY C 1 30 ? 56.950 -43.171 1.695 1.00 44.37 30 GLY C CA 1
ATOM 3763 C C . GLY C 1 30 ? 57.372 -41.726 1.637 1.00 44.70 30 GLY C C 1
ATOM 3764 O O . GLY C 1 30 ? 57.555 -41.101 2.699 1.00 42.60 30 GLY C O 1
ATOM 3765 N N . ASP C 1 31 ? 57.545 -41.159 0.450 1.00 41.83 31 ASP C N 1
ATOM 3766 C CA . ASP C 1 31 ? 57.940 -39.767 0.317 1.00 42.16 31 ASP C CA 1
ATOM 3767 C C . ASP C 1 31 ? 56.677 -38.916 0.271 1.00 40.67 31 ASP C C 1
ATOM 3768 O O . ASP C 1 31 ? 55.906 -39.027 -0.692 1.00 37.84 31 ASP C O 1
ATOM 3773 N N . PRO C 1 32 ? 56.448 -38.038 1.258 1.00 41.09 32 PRO C N 1
ATOM 3774 C CA . PRO C 1 32 ? 55.187 -37.270 1.299 1.00 41.22 32 PRO C CA 1
ATOM 3775 C C . PRO C 1 32 ? 54.993 -36.364 0.102 1.00 41.97 32 PRO C C 1
ATOM 3776 O O . PRO C 1 32 ? 53.852 -36.131 -0.306 1.00 37.70 32 PRO C O 1
ATOM 3780 N N . VAL C 1 33 ? 56.076 -35.784 -0.423 1.00 40.76 33 VAL C N 1
ATOM 3781 C CA . VAL C 1 33 ? 55.957 -34.851 -1.537 1.00 41.87 33 VAL C CA 1
ATOM 3782 C C . VAL C 1 33 ? 55.550 -35.586 -2.808 1.00 43.47 33 VAL C C 1
ATOM 3783 O O . VAL C 1 33 ? 54.633 -35.159 -3.518 1.00 41.12 33 VAL C O 1
ATOM 3787 N N . GLU C 1 34 ? 56.234 -36.694 -3.124 1.00 40.58 34 GLU C N 1
ATOM 3788 C CA . GLU C 1 34 ? 55.860 -37.485 -4.295 1.00 40.36 34 GLU C CA 1
ATOM 3789 C C . GLU C 1 34 ? 54.432 -38.014 -4.160 1.00 38.09 34 GLU C C 1
ATOM 3790 O O . GLU C 1 34 ? 53.677 -38.044 -5.137 1.00 39.31 34 GLU C O 1
ATOM 3796 N N . LEU C 1 35 ? 54.041 -38.422 -2.958 1.00 37.26 35 LEU C N 1
ATOM 3797 C CA . LEU C 1 35 ? 52.684 -38.915 -2.765 1.00 38.75 35 LEU C CA 1
ATOM 3798 C C . LEU C 1 35 ? 51.657 -37.790 -2.910 1.00 34.99 35 LEU C C 1
ATOM 3799 O O . LEU C 1 35 ? 50.625 -37.972 -3.563 1.00 39.20 35 LEU C O 1
ATOM 3804 N N . GLY C 1 36 ? 51.932 -36.609 -2.343 1.00 36.25 36 GLY C N 1
ATOM 3805 C CA . GLY C 1 36 ? 51.026 -35.478 -2.535 1.00 35.25 36 GLY C CA 1
ATOM 3806 C C . GLY C 1 36 ? 50.864 -35.106 -3.997 1.00 36.63 36 GLY C C 1
ATOM 3807 O O . GLY C 1 36 ? 49.750 -34.859 -4.474 1.00 33.75 36 GLY C O 1
ATOM 3808 N N . LYS C 1 37 ? 51.972 -35.081 -4.727 1.00 37.38 37 LYS C N 1
ATOM 3809 C CA . LYS C 1 37 ? 51.948 -34.837 -6.166 1.00 42.50 37 LYS C CA 1
ATOM 3810 C C . LYS C 1 37 ? 51.090 -35.873 -6.877 1.00 42.47 37 LYS C C 1
ATOM 3811 O O . LYS C 1 37 ? 50.307 -35.545 -7.775 1.00 44.29 37 LYS C O 1
ATOM 3817 N N . PHE C 1 38 ? 51.253 -37.139 -6.502 1.00 41.79 38 PHE C N 1
ATOM 3818 C CA . PHE C 1 38 ? 50.452 -38.207 -7.088 1.00 39.49 38 PHE C CA 1
ATOM 3819 C C . PHE C 1 38 ? 48.972 -38.020 -6.769 1.00 36.80 38 PHE C C 1
ATOM 3820 O O . PHE C 1 38 ? 48.113 -38.210 -7.641 1.00 35.52 38 PHE C O 1
ATOM 3828 N N . TYR C 1 39 ? 48.649 -37.649 -5.526 1.00 35.57 39 TYR C N 1
ATOM 3829 C CA . TYR C 1 39 ? 47.240 -37.447 -5.173 1.00 33.74 39 TYR C CA 1
ATOM 3830 C C . TYR C 1 39 ? 46.613 -36.302 -5.971 1.00 35.63 39 TYR C C 1
ATOM 3831 O O . TYR C 1 39 ? 45.448 -36.391 -6.394 1.00 31.01 39 TYR C O 1
ATOM 3840 N N . SER C 1 40 ? 47.345 -35.200 -6.159 1.00 32.87 40 SER C N 1
ATOM 3841 C CA . SER C 1 40 ? 46.863 -34.164 -7.074 1.00 34.74 40 SER C CA 1
ATOM 3842 C C . SER C 1 40 ? 46.587 -34.743 -8.454 1.00 37.81 40 SER C C 1
ATOM 3843 O O . SER C 1 40 ? 45.561 -34.442 -9.070 1.00 34.97 40 SER C O 1
ATOM 3846 N N . GLU C 1 41 ? 47.479 -35.610 -8.938 1.00 37.30 41 GLU C N 1
ATOM 3847 C CA . GLU C 1 41 ? 47.332 -36.120 -10.297 1.00 41.33 41 GLU C CA 1
ATOM 3848 C C . GLU C 1 41 ? 46.069 -36.976 -10.450 1.00 40.87 41 GLU C C 1
ATOM 3849 O O . GLU C 1 41 ? 45.461 -36.996 -11.525 1.00 41.81 41 GLU C O 1
ATOM 3855 N N . ILE C 1 42 ? 45.665 -37.711 -9.409 1.00 37.22 42 ILE C N 1
ATOM 3856 C CA . ILE C 1 42 ? 44.513 -38.610 -9.526 1.00 40.87 42 ILE C CA 1
ATOM 3857 C C . ILE C 1 42 ? 43.208 -37.983 -9.034 1.00 39.66 42 ILE C C 1
ATOM 3858 O O . ILE C 1 42 ? 42.173 -38.660 -9.047 1.00 39.57 42 ILE C O 1
ATOM 3863 N N . GLY C 1 43 ? 43.229 -36.750 -8.526 1.00 35.93 43 GLY C N 1
ATOM 3864 C CA . GLY C 1 43 ? 41.965 -36.090 -8.244 1.00 31.93 43 GLY C CA 1
ATOM 3865 C C . GLY C 1 43 ? 41.653 -35.690 -6.812 1.00 35.67 43 GLY C C 1
ATOM 3866 O O . GLY C 1 43 ? 40.532 -35.253 -6.543 1.00 31.99 43 GLY C O 1
ATOM 3867 N N . ILE C 1 44 ? 42.595 -35.850 -5.878 1.00 31.64 44 ILE C N 1
ATOM 3868 C CA . ILE C 1 44 ? 42.371 -35.350 -4.522 1.00 28.52 44 ILE C CA 1
ATOM 3869 C C . ILE C 1 44 ? 42.250 -33.826 -4.573 1.00 29.71 44 ILE C C 1
ATOM 3870 O O . ILE C 1 44 ? 42.949 -33.153 -5.342 1.00 30.32 44 ILE C O 1
ATOM 3875 N N . ASP C 1 45 ? 41.339 -33.269 -3.768 1.00 27.47 45 ASP C N 1
ATOM 3876 C CA . ASP C 1 45 ? 41.047 -31.844 -3.865 1.00 27.34 45 ASP C CA 1
ATOM 3877 C C . ASP C 1 45 ? 41.933 -30.992 -2.971 1.00 28.44 45 ASP C C 1
ATOM 3878 O O . ASP C 1 45 ? 42.197 -29.838 -3.314 1.00 28.35 45 ASP C O 1
ATOM 3883 N N . GLU C 1 46 ? 42.391 -31.525 -1.834 1.00 27.75 46 GLU C N 1
ATOM 3884 C CA . GLU C 1 46 ? 43.277 -30.824 -0.913 1.00 30.27 46 GLU C CA 1
ATOM 3885 C C . GLU C 1 46 ? 44.050 -31.856 -0.127 1.00 30.48 46 GLU C C 1
ATOM 3886 O O . GLU C 1 46 ? 43.624 -33.007 0.002 1.00 31.76 46 GLU C O 1
ATOM 3892 N N . LEU C 1 47 ? 45.187 -31.423 0.426 1.00 27.26 47 LEU C N 1
ATOM 3893 C CA . LEU C 1 47 ? 46.019 -32.273 1.264 1.00 30.49 47 LEU C CA 1
ATOM 3894 C C . LEU C 1 47 ? 46.097 -31.720 2.684 1.00 31.59 47 LEU C C 1
ATOM 3895 O O . LEU C 1 47 ? 46.152 -30.502 2.882 1.00 31.71 47 LEU C O 1
ATOM 3900 N N . VAL C 1 48 ? 46.080 -32.610 3.678 1.00 31.23 48 VAL C N 1
ATOM 3901 C CA . VAL C 1 48 ? 46.439 -32.258 5.053 1.00 30.69 48 VAL C CA 1
ATOM 3902 C C . VAL C 1 48 ? 47.670 -33.072 5.448 1.00 32.29 48 VAL C C 1
ATOM 3903 O O . VAL C 1 48 ? 47.689 -34.298 5.282 1.00 30.05 48 VAL C O 1
ATOM 3907 N N . PHE C 1 49 ? 48.701 -32.390 5.956 1.00 31.70 49 PHE C N 1
ATOM 3908 C CA . PHE C 1 49 ? 49.905 -33.025 6.489 1.00 32.68 49 PHE C CA 1
ATOM 3909 C C . PHE C 1 49 ? 49.890 -32.852 8.004 1.00 31.37 49 PHE C C 1
ATOM 3910 O O . PHE C 1 49 ? 49.922 -31.721 8.488 1.00 33.34 49 PHE C O 1
ATOM 3918 N N . LEU C 1 50 ? 49.815 -33.959 8.751 1.00 31.77 50 LEU C N 1
ATOM 3919 C CA . LEU C 1 50 ? 49.803 -33.902 10.213 1.00 33.91 50 LEU C CA 1
ATOM 3920 C C . LEU C 1 50 ? 51.116 -34.502 10.703 1.00 35.54 50 LEU C C 1
ATOM 3921 O O . LEU C 1 50 ? 51.350 -35.711 10.578 1.00 37.62 50 LEU C O 1
ATOM 3926 N N . ASP C 1 51 ? 51.962 -33.654 11.264 1.00 34.88 51 ASP C N 1
ATOM 3927 C CA . ASP C 1 51 ? 53.298 -34.052 11.669 1.00 38.06 51 ASP C CA 1
ATOM 3928 C C . ASP C 1 51 ? 53.338 -34.508 13.122 1.00 40.61 51 ASP C C 1
ATOM 3929 O O . ASP C 1 51 ? 52.751 -33.860 13.997 1.00 37.62 51 ASP C O 1
ATOM 3934 N N . ILE C 1 52 ? 54.013 -35.632 13.367 1.00 38.31 52 ILE C N 1
ATOM 3935 C CA . ILE C 1 52 ? 54.186 -36.188 14.705 1.00 40.18 52 ILE C CA 1
ATOM 3936 C C . ILE C 1 52 ? 55.667 -36.345 15.053 1.00 44.46 52 ILE C C 1
ATOM 3937 O O . ILE C 1 52 ? 56.031 -37.190 15.861 1.00 44.43 52 ILE C O 1
ATOM 3942 N N . THR C 1 53 ? 56.529 -35.567 14.408 1.00 43.32 53 THR C N 1
ATOM 3943 C CA . THR C 1 53 ? 57.957 -35.614 14.694 1.00 43.79 53 THR C CA 1
ATOM 3944 C C . THR C 1 53 ? 58.215 -35.238 16.154 1.00 49.26 53 THR C C 1
ATOM 3945 O O . THR C 1 53 ? 57.489 -34.428 16.745 1.00 44.54 53 THR C O 1
ATOM 3949 N N . ALA C 1 54 ? 59.241 -35.859 16.743 1.00 52.06 54 ALA C N 1
ATOM 3950 C CA . ALA C 1 54 ? 59.583 -35.597 18.135 1.00 54.26 54 ALA C CA 1
ATOM 3951 C C . ALA C 1 54 ? 59.825 -34.103 18.307 1.00 56.13 54 ALA C C 1
ATOM 3952 O O . ALA C 1 54 ? 60.382 -33.446 17.423 1.00 55.02 54 ALA C O 1
ATOM 3954 N N . SER C 1 55 ? 59.453 -33.570 19.469 1.00 59.40 55 SER C N 1
ATOM 3955 C CA . SER C 1 55 ? 59.384 -32.119 19.595 1.00 64.88 55 SER C CA 1
ATOM 3956 C C . SER C 1 55 ? 60.740 -31.413 19.504 1.00 68.52 55 SER C C 1
ATOM 3957 O O . SER C 1 55 ? 60.766 -30.215 19.206 1.00 68.55 55 SER C O 1
ATOM 3960 N N . VAL C 1 56 ? 61.866 -32.101 19.715 1.00 63.13 56 VAL C N 1
ATOM 3961 C CA . VAL C 1 56 ? 63.128 -31.373 19.607 1.00 68.30 56 VAL C CA 1
ATOM 3962 C C . VAL C 1 56 ? 63.459 -31.088 18.144 1.00 65.00 56 VAL C C 1
ATOM 3963 O O . VAL C 1 56 ? 64.119 -30.091 17.830 1.00 63.80 56 VAL C O 1
ATOM 3967 N N . GLU C 1 57 ? 63.012 -31.953 17.235 1.00 63.12 57 GLU C N 1
ATOM 3968 C CA . GLU C 1 57 ? 63.165 -31.840 15.788 1.00 62.71 57 GLU C CA 1
ATOM 3969 C C . GLU C 1 57 ? 61.968 -31.178 15.086 1.00 58.13 57 GLU C C 1
ATOM 3970 O O . GLU C 1 57 ? 62.061 -30.875 13.892 1.00 53.78 57 GLU C O 1
ATOM 3976 N N . LYS C 1 58 ? 60.879 -30.877 15.809 1.00 49.27 58 LYS C N 1
ATOM 3977 C CA . LYS C 1 58 ? 59.589 -30.678 15.132 1.00 48.65 58 LYS C CA 1
ATOM 3978 C C . LYS C 1 58 ? 59.514 -29.373 14.327 1.00 49.20 58 LYS C C 1
ATOM 3979 O O . LYS C 1 58 ? 59.077 -29.383 13.169 1.00 43.43 58 LYS C O 1
ATOM 3985 N N . ARG C 1 59 ? 59.956 -28.250 14.897 1.00 49.81 59 ARG C N 1
ATOM 3986 C CA . ARG C 1 59 ? 59.803 -26.969 14.208 1.00 54.50 59 ARG C CA 1
ATOM 3987 C C . ARG C 1 59 ? 60.555 -26.938 12.879 1.00 51.63 59 ARG C C 1
ATOM 3988 O O . ARG C 1 59 ? 60.013 -26.517 11.850 1.00 47.03 59 ARG C O 1
ATOM 3996 N N . LYS C 1 60 ? 61.799 -27.402 12.877 1.00 48.31 60 LYS C N 1
ATOM 3997 C CA . LYS C 1 60 ? 62.588 -27.391 11.654 1.00 50.77 60 LYS C CA 1
ATOM 3998 C C . LYS C 1 60 ? 62.075 -28.428 10.662 1.00 45.77 60 LYS C C 1
ATOM 3999 O O . LYS C 1 60 ? 62.026 -28.171 9.452 1.00 47.78 60 LYS C O 1
ATOM 4005 N N . THR C 1 61 ? 61.657 -29.594 11.159 1.00 44.81 61 THR C N 1
ATOM 4006 C CA . THR C 1 61 ? 61.129 -30.638 10.286 1.00 47.25 61 THR C CA 1
ATOM 4007 C C . THR C 1 61 ? 59.862 -30.195 9.556 1.00 46.59 61 THR C C 1
ATOM 4008 O O . THR C 1 61 ? 59.706 -30.454 8.351 1.00 41.97 61 THR C O 1
ATOM 4012 N N . MET C 1 62 ? 58.951 -29.515 10.263 1.00 40.15 62 MET C N 1
ATOM 4013 C CA . MET C 1 62 ? 57.733 -29.033 9.613 1.00 41.52 62 MET C CA 1
ATOM 4014 C C . MET C 1 62 ? 58.031 -27.926 8.605 1.00 41.46 62 MET C C 1
ATOM 4015 O O . MET C 1 62 ? 57.387 -27.853 7.550 1.00 39.25 62 MET C O 1
ATOM 4020 N N . LEU C 1 63 ? 58.968 -27.029 8.930 1.00 43.39 63 LEU C N 1
ATOM 4021 C CA . LEU C 1 63 ? 59.324 -25.972 7.989 1.00 45.36 63 LEU C CA 1
ATOM 4022 C C . LEU C 1 63 ? 59.911 -26.563 6.712 1.00 44.63 63 LEU C C 1
ATOM 4023 O O . LEU C 1 63 ? 59.618 -26.101 5.608 1.00 44.60 63 LEU C O 1
ATOM 4028 N N . GLU C 1 64 ? 60.735 -27.601 6.853 1.00 43.25 64 GLU C N 1
ATOM 4029 C CA . GLU C 1 64 ? 61.356 -28.238 5.700 1.00 45.12 64 GLU C CA 1
ATOM 4030 C C . GLU C 1 64 ? 60.321 -28.975 4.860 1.00 42.76 64 GLU C C 1
ATOM 4031 O O . GLU C 1 64 ? 60.359 -28.926 3.624 1.00 38.78 64 GLU C O 1
ATOM 4037 N N . LEU C 1 65 ? 59.333 -29.582 5.515 1.00 43.41 65 LEU C N 1
ATOM 4038 C CA . LEU C 1 65 ? 58.256 -30.245 4.790 1.00 42.45 65 LEU C CA 1
ATOM 4039 C C . LEU C 1 65 ? 57.413 -29.241 4.016 1.00 39.47 65 LEU C C 1
ATOM 4040 O O . LEU C 1 65 ? 57.107 -29.454 2.837 1.00 35.77 65 LEU C O 1
ATOM 4045 N N . VAL C 1 66 ? 57.035 -28.133 4.656 1.00 36.44 66 VAL C N 1
ATOM 4046 C CA . VAL C 1 66 ? 56.252 -27.120 3.952 1.00 34.55 66 VAL C CA 1
ATOM 4047 C C . VAL C 1 66 ? 57.025 -26.590 2.752 1.00 38.49 66 VAL C C 1
ATOM 4048 O O . VAL C 1 66 ? 56.464 -26.417 1.662 1.00 40.27 66 VAL C O 1
ATOM 4052 N N . GLU C 1 67 ? 58.330 -26.354 2.916 1.00 39.42 67 GLU C N 1
ATOM 4053 C CA . GLU C 1 67 ? 59.110 -25.825 1.804 1.00 42.75 67 GLU C CA 1
ATOM 4054 C C . GLU C 1 67 ? 59.170 -26.813 0.646 1.00 40.75 67 GLU C C 1
ATOM 4055 O O . GLU C 1 67 ? 58.992 -26.424 -0.515 1.00 40.84 67 GLU C O 1
ATOM 4061 N N . LYS C 1 68 ? 59.363 -28.103 0.943 1.00 40.38 68 LYS C N 1
ATOM 4062 C CA . LYS C 1 68 ? 59.439 -29.098 -0.127 1.00 42.10 68 LYS C CA 1
ATOM 4063 C C . LYS C 1 68 ? 58.076 -29.343 -0.765 1.00 41.81 68 LYS C C 1
ATOM 4064 O O . LYS C 1 68 ? 57.981 -29.506 -1.989 1.00 42.08 68 LYS C O 1
ATOM 4070 N N . VAL C 1 69 ? 57.002 -29.338 0.031 1.00 39.26 69 VAL C N 1
ATOM 4071 C CA . VAL C 1 69 ? 55.672 -29.520 -0.551 1.00 39.12 69 VAL C CA 1
ATOM 4072 C C . VAL C 1 69 ? 55.317 -28.331 -1.437 1.00 38.27 69 VAL C C 1
ATOM 4073 O O . VAL C 1 69 ? 54.926 -28.499 -2.597 1.00 37.24 69 VAL C O 1
ATOM 4077 N N . ALA C 1 70 ? 55.496 -27.111 -0.922 1.00 36.98 70 ALA C N 1
ATOM 4078 C CA . ALA C 1 70 ? 55.158 -25.915 -1.690 1.00 41.82 70 ALA C CA 1
ATOM 4079 C C . ALA C 1 70 ? 55.955 -25.831 -2.986 1.00 44.83 70 ALA C C 1
ATOM 4080 O O . ALA C 1 70 ? 55.517 -25.183 -3.942 1.00 47.54 70 ALA C O 1
ATOM 4082 N N . GLU C 1 71 ? 57.140 -26.453 -3.022 1.00 44.83 71 GLU C N 1
ATOM 4083 C CA . GLU C 1 71 ? 57.980 -26.438 -4.210 1.00 47.99 71 GLU C CA 1
ATOM 4084 C C . GLU C 1 71 ? 57.332 -27.174 -5.381 1.00 45.42 71 GLU C C 1
ATOM 4085 O O . GLU C 1 71 ? 57.537 -26.794 -6.538 1.00 47.47 71 GLU C O 1
ATOM 4091 N N . GLN C 1 72 ? 56.577 -28.240 -5.106 1.00 42.71 72 GLN C N 1
ATOM 4092 C CA . GLN C 1 72 ? 56.109 -29.149 -6.145 1.00 45.37 72 GLN C CA 1
ATOM 4093 C C . GLN C 1 72 ? 54.601 -29.336 -6.241 1.00 45.75 72 GLN C C 1
ATOM 4094 O O . GLN C 1 72 ? 54.134 -29.870 -7.256 1.00 44.76 72 GLN C O 1
ATOM 4100 N N . ILE C 1 73 ? 53.822 -28.911 -5.261 1.00 39.01 73 ILE C N 1
ATOM 4101 C CA . ILE C 1 73 ? 52.420 -29.316 -5.217 1.00 39.28 73 ILE C CA 1
ATOM 4102 C C . ILE C 1 73 ? 51.586 -28.201 -5.817 1.00 39.70 73 ILE C C 1
ATOM 4103 O O . ILE C 1 73 ? 51.887 -27.013 -5.635 1.00 39.31 73 ILE C O 1
ATOM 4108 N N . ASP C 1 74 ? 50.520 -28.581 -6.515 1.00 32.94 74 ASP C N 1
ATOM 4109 C CA . ASP C 1 74 ? 49.711 -27.619 -7.247 1.00 34.87 74 ASP C CA 1
ATOM 4110 C C . ASP C 1 74 ? 48.243 -27.671 -6.805 1.00 32.67 74 ASP C C 1
ATOM 4111 O O . ASP C 1 74 ? 47.337 -27.402 -7.610 1.00 30.89 74 ASP C O 1
ATOM 4116 N N . ILE C 1 75 ? 48.013 -28.067 -5.564 1.00 30.93 75 ILE C N 1
ATOM 4117 C CA . ILE C 1 75 ? 46.702 -27.981 -4.901 1.00 30.66 75 ILE C CA 1
ATOM 4118 C C . ILE C 1 75 ? 46.907 -27.441 -3.494 1.00 30.52 75 ILE C C 1
ATOM 4119 O O . ILE C 1 75 ? 48.028 -27.463 -2.964 1.00 32.71 75 ILE C O 1
ATOM 4124 N N . PRO C 1 76 ? 45.845 -26.951 -2.855 1.00 31.32 76 PRO C N 1
ATOM 4125 C CA . PRO C 1 76 ? 46.007 -26.402 -1.497 1.00 30.65 76 PRO C CA 1
ATOM 4126 C C . PRO C 1 76 ? 46.369 -27.470 -0.485 1.00 30.70 76 PRO C C 1
ATOM 4127 O O . PRO C 1 76 ? 46.003 -28.643 -0.614 1.00 28.27 76 PRO C O 1
ATOM 4131 N N . PHE C 1 77 ? 47.119 -27.054 0.531 1.00 26.91 77 PHE C N 1
ATOM 4132 C CA . PHE C 1 77 ? 47.455 -27.970 1.603 1.00 28.27 77 PHE C CA 1
ATOM 4133 C C . PHE C 1 77 ? 47.440 -27.230 2.933 1.00 29.82 77 PHE C C 1
ATOM 4134 O O . PHE C 1 77 ? 47.662 -26.012 3.009 1.00 31.56 77 PHE C O 1
ATOM 4142 N N . THR C 1 78 ? 47.072 -27.985 3.953 1.00 29.22 78 THR C N 1
ATOM 4143 C CA . THR C 1 78 ? 47.075 -27.594 5.351 1.00 30.35 78 THR C CA 1
ATOM 4144 C C . THR C 1 78 ? 48.179 -28.353 6.079 1.00 36.23 78 THR C C 1
ATOM 4145 O O . THR C 1 78 ? 48.446 -29.519 5.774 1.00 32.06 78 THR C O 1
ATOM 4149 N N . VAL C 1 79 ? 48.846 -27.693 7.016 1.00 33.22 79 VAL C N 1
ATOM 4150 C CA . VAL C 1 79 ? 49.837 -28.357 7.848 1.00 34.42 79 VAL C CA 1
ATOM 4151 C C . VAL C 1 79 ? 49.383 -28.215 9.296 1.00 33.94 79 VAL C C 1
ATOM 4152 O O . VAL C 1 79 ? 48.831 -27.177 9.680 1.00 32.39 79 VAL C O 1
ATOM 4156 N N . GLY C 1 80 ? 49.517 -29.298 10.069 1.00 35.21 80 GLY C N 1
ATOM 4157 C CA . GLY C 1 80 ? 49.154 -29.281 11.469 1.00 34.66 80 GLY C CA 1
ATOM 4158 C C . GLY C 1 80 ? 49.931 -30.292 12.287 1.00 36.50 80 GLY C C 1
ATOM 4159 O O . GLY C 1 80 ? 50.760 -31.055 11.772 1.00 33.41 80 GLY C O 1
ATOM 4160 N N . GLY C 1 81 ? 49.637 -30.287 13.592 1.00 35.94 81 GLY C N 1
ATOM 4161 C CA . GLY C 1 81 ? 50.287 -31.154 14.559 1.00 34.92 81 GLY C CA 1
ATOM 4162 C C . GLY C 1 81 ? 51.258 -30.422 15.460 1.00 35.91 81 GLY C C 1
ATOM 4163 O O . GLY C 1 81 ? 52.400 -30.165 15.068 1.00 39.74 81 GLY C O 1
ATOM 4164 N N . GLY C 1 82 ? 50.826 -30.086 16.677 1.00 36.51 82 GLY C N 1
ATOM 4165 C CA . GLY C 1 82 ? 51.735 -29.437 17.609 1.00 37.49 82 GLY C CA 1
ATOM 4166 C C . GLY C 1 82 ? 52.082 -28.005 17.274 1.00 41.46 82 GLY C C 1
ATOM 4167 O O . GLY C 1 82 ? 53.159 -27.527 17.660 1.00 43.67 82 GLY C O 1
ATOM 4168 N N . ILE C 1 83 ? 51.226 -27.303 16.533 1.00 39.14 83 ILE C N 1
ATOM 4169 C CA . ILE C 1 83 ? 51.454 -25.882 16.279 1.00 38.19 83 ILE C CA 1
ATOM 4170 C C . ILE C 1 83 ? 50.930 -25.118 17.491 1.00 43.16 83 ILE C C 1
ATOM 4171 O O . ILE C 1 83 ? 49.720 -25.043 17.709 1.00 41.68 83 ILE C O 1
ATOM 4176 N N . HIS C 1 84 ? 51.836 -24.540 18.283 1.00 42.24 84 HIS C N 1
ATOM 4177 C CA . HIS C 1 84 ? 51.464 -24.048 19.604 1.00 45.22 84 HIS C CA 1
ATOM 4178 C C . HIS C 1 84 ? 51.373 -22.534 19.738 1.00 45.45 84 HIS C C 1
ATOM 4179 O O . HIS C 1 84 ? 50.876 -22.065 20.764 1.00 47.78 84 HIS C O 1
ATOM 4186 N N . ASP C 1 85 ? 51.823 -21.747 18.764 1.00 42.99 85 ASP C N 1
ATOM 4187 C CA . ASP C 1 85 ? 51.806 -20.306 18.985 1.00 47.02 85 ASP C CA 1
ATOM 4188 C C . ASP C 1 85 ? 51.785 -19.587 17.646 1.00 44.89 85 ASP C C 1
ATOM 4189 O O . ASP C 1 85 ? 51.904 -20.200 16.580 1.00 42.82 85 ASP C O 1
ATOM 4194 N N . PHE C 1 86 ? 51.605 -18.268 17.722 1.00 43.14 86 PHE C N 1
ATOM 4195 C CA . PHE C 1 86 ? 51.453 -17.476 16.509 1.00 43.79 86 PHE C CA 1
ATOM 4196 C C . PHE C 1 86 ? 52.695 -17.536 15.629 1.00 45.69 86 PHE C C 1
ATOM 4197 O O . PHE C 1 86 ? 52.583 -17.626 14.403 1.00 42.82 86 PHE C O 1
ATOM 4205 N N . GLU C 1 87 ? 53.891 -17.401 16.207 1.00 53.12 87 GLU C N 1
ATOM 4206 C CA . GLU C 1 87 ? 55.060 -17.372 15.328 1.00 51.94 87 GLU C CA 1
ATOM 4207 C C . GLU C 1 87 ? 55.321 -18.701 14.642 1.00 46.28 87 GLU C C 1
ATOM 4208 O O . GLU C 1 87 ? 55.852 -18.721 13.521 1.00 46.50 87 GLU C O 1
ATOM 4214 N N . THR C 1 88 ? 55.065 -19.820 15.318 1.00 44.12 88 THR C N 1
ATOM 4215 C CA . THR C 1 88 ? 55.142 -21.093 14.611 1.00 46.68 88 THR C CA 1
ATOM 4216 C C . THR C 1 88 ? 54.177 -21.094 13.433 1.00 42.02 88 THR C C 1
ATOM 4217 O O . THR C 1 88 ? 54.561 -21.416 12.305 1.00 41.05 88 THR C O 1
ATOM 4221 N N . ALA C 1 89 ? 52.927 -20.679 13.668 1.00 39.34 89 ALA C N 1
ATOM 4222 C CA . ALA C 1 89 ? 51.942 -20.675 12.590 1.00 40.19 89 ALA C CA 1
ATOM 4223 C C . ALA C 1 89 ? 52.357 -19.718 11.479 1.00 40.38 89 ALA C C 1
ATOM 4224 O O . ALA C 1 89 ? 52.263 -20.050 10.290 1.00 38.29 89 ALA C O 1
ATOM 4226 N N . SER C 1 90 ? 52.853 -18.539 11.858 1.00 42.58 90 SER C N 1
ATOM 4227 C CA . SER C 1 90 ? 53.266 -17.530 10.889 1.00 44.50 90 SER C CA 1
ATOM 4228 C C . SER C 1 90 ? 54.397 -18.031 9.994 1.00 47.42 90 SER C C 1
ATOM 4229 O O . SER C 1 90 ? 54.356 -17.863 8.771 1.00 43.38 90 SER C O 1
ATOM 4232 N N . GLU C 1 91 ? 55.417 -18.654 10.589 1.00 47.05 91 GLU C N 1
ATOM 4233 C CA . GLU C 1 91 ? 56.549 -19.116 9.791 1.00 48.13 91 GLU C CA 1
ATOM 4234 C C . GLU C 1 91 ? 56.128 -20.237 8.834 1.00 45.89 91 GLU C C 1
ATOM 4235 O O . GLU C 1 91 ? 56.632 -20.310 7.704 1.00 43.32 91 GLU C O 1
ATOM 4241 N N . LEU C 1 92 ? 55.170 -21.082 9.235 1.00 41.05 92 LEU C N 1
ATOM 4242 C CA . LEU C 1 92 ? 54.696 -22.132 8.327 1.00 40.20 92 LEU C CA 1
ATOM 4243 C C . LEU C 1 92 ? 53.903 -21.552 7.161 1.00 37.56 92 LEU C C 1
ATOM 4244 O O . LEU C 1 92 ? 54.077 -21.982 6.017 1.00 38.22 92 LEU C O 1
ATOM 4249 N N . ILE C 1 93 ? 53.017 -20.588 7.425 1.00 38.52 93 ILE C N 1
ATOM 4250 C CA . ILE C 1 93 ? 52.263 -19.971 6.335 1.00 37.50 93 ILE C CA 1
ATOM 4251 C C . ILE C 1 93 ? 53.195 -19.225 5.391 1.00 41.23 93 ILE C C 1
ATOM 4252 O O . ILE C 1 93 ? 53.083 -19.350 4.170 1.00 40.19 93 ILE C O 1
ATOM 4257 N N . LEU C 1 94 ? 54.158 -18.473 5.937 1.00 43.14 94 LEU C N 1
ATOM 4258 C CA . LEU C 1 94 ? 55.064 -17.718 5.079 1.00 45.04 94 LEU C CA 1
ATOM 4259 C C . LEU C 1 94 ? 55.962 -18.644 4.261 1.00 47.74 94 LEU C C 1
ATOM 4260 O O . LEU C 1 94 ? 56.307 -18.323 3.119 1.00 50.37 94 LEU C O 1
ATOM 4265 N N . ARG C 1 95 ? 56.303 -19.816 4.799 1.00 45.20 95 ARG C N 1
ATOM 4266 C CA . ARG C 1 95 ? 57.091 -20.776 4.040 1.00 44.43 95 ARG C CA 1
ATOM 4267 C C . ARG C 1 95 ? 56.289 -21.409 2.906 1.00 46.66 95 ARG C C 1
ATOM 4268 O O . ARG C 1 95 ? 56.882 -22.070 2.045 1.00 47.79 95 ARG C O 1
ATOM 4276 N N . GLY C 1 96 ? 54.961 -21.254 2.892 1.00 43.15 96 GLY C N 1
ATOM 4277 C CA . GLY C 1 96 ? 54.181 -21.745 1.775 1.00 39.56 96 GLY C CA 1
ATOM 4278 C C . GLY C 1 96 ? 52.922 -22.537 2.097 1.00 38.20 96 GLY C C 1
ATOM 4279 O O . GLY C 1 96 ? 52.206 -22.932 1.174 1.00 37.20 96 GLY C O 1
ATOM 4280 N N . ALA C 1 97 ? 52.595 -22.759 3.368 1.00 35.80 97 ALA C N 1
ATOM 4281 C CA . ALA C 1 97 ? 51.378 -23.516 3.655 1.00 36.57 97 ALA C CA 1
ATOM 4282 C C . ALA C 1 97 ? 50.161 -22.634 3.398 1.00 37.50 97 ALA C C 1
ATOM 4283 O O . ALA C 1 97 ? 50.173 -21.447 3.702 1.00 37.41 97 ALA C O 1
ATOM 4285 N N . ASP C 1 98 ? 49.100 -23.216 2.823 1.00 34.95 98 ASP C N 1
ATOM 4286 C CA . ASP C 1 98 ? 47.908 -22.416 2.584 1.00 33.75 98 ASP C CA 1
ATOM 4287 C C . ASP C 1 98 ? 47.112 -22.200 3.861 1.00 31.93 98 ASP C C 1
ATOM 4288 O O . ASP C 1 98 ? 46.489 -21.147 4.021 1.00 32.51 98 ASP C O 1
ATOM 4293 N N . LYS C 1 99 ? 47.157 -23.158 4.784 1.00 29.04 99 LYS C N 1
ATOM 4294 C CA . LYS C 1 99 ? 46.417 -23.092 6.033 1.00 30.11 99 LYS C CA 1
ATOM 4295 C C . LYS C 1 99 ? 47.226 -23.802 7.101 1.00 30.19 99 LYS C C 1
ATOM 4296 O O . LYS C 1 99 ? 48.026 -24.690 6.805 1.00 30.50 99 LYS C O 1
ATOM 4302 N N . VAL C 1 100 ? 46.977 -23.440 8.355 1.00 30.27 100 VAL C N 1
ATOM 4303 C CA . VAL C 1 100 ? 47.530 -24.174 9.482 1.00 31.12 100 VAL C CA 1
ATOM 4304 C C . VAL C 1 100 ? 46.353 -24.721 10.272 1.00 32.11 100 VAL C C 1
ATOM 4305 O O . VAL C 1 100 ? 45.295 -24.089 10.350 1.00 31.66 100 VAL C O 1
ATOM 4309 N N . SER C 1 101 ? 46.539 -25.894 10.862 1.00 29.61 101 SER C N 1
ATOM 4310 C CA . SER C 1 101 ? 45.535 -26.523 11.702 1.00 31.57 101 SER C CA 1
ATOM 4311 C C . SER C 1 101 ? 46.021 -26.471 13.146 1.00 31.75 101 SER C C 1
ATOM 4312 O O . SER C 1 101 ? 47.153 -26.873 13.429 1.00 33.62 101 SER C O 1
ATOM 4315 N N . ILE C 1 102 ? 45.188 -25.935 14.046 1.00 31.67 102 ILE C N 1
ATOM 4316 C CA . ILE C 1 102 ? 45.512 -25.868 15.467 1.00 34.46 102 ILE C CA 1
ATOM 4317 C C . ILE C 1 102 ? 44.406 -26.553 16.255 1.00 35.48 102 ILE C C 1
ATOM 4318 O O . ILE C 1 102 ? 43.238 -26.560 15.855 1.00 30.67 102 ILE C O 1
ATOM 4323 N N . ASN C 1 103 ? 44.793 -27.160 17.368 1.00 36.11 103 ASN C N 1
ATOM 4324 C CA . ASN C 1 103 ? 43.873 -27.945 18.179 1.00 37.39 103 ASN C CA 1
ATOM 4325 C C . ASN C 1 103 ? 44.075 -27.623 19.660 1.00 38.23 103 ASN C C 1
ATOM 4326 O O . ASN C 1 103 ? 43.407 -26.737 20.209 1.00 38.29 103 ASN C O 1
ATOM 4331 N N . THR C 1 104 ? 45.003 -28.328 20.312 1.00 33.04 104 THR C N 1
ATOM 4332 C CA . THR C 1 104 ? 45.217 -28.120 21.741 1.00 34.54 104 THR C CA 1
ATOM 4333 C C . THR C 1 104 ? 45.513 -26.654 22.046 1.00 36.18 104 THR C C 1
ATOM 4334 O O . THR C 1 104 ? 44.979 -26.085 23.006 1.00 35.77 104 THR C O 1
ATOM 4338 N N . ALA C 1 105 ? 46.361 -26.021 21.234 1.00 36.56 105 ALA C N 1
ATOM 4339 C CA . ALA C 1 105 ? 46.721 -24.629 21.503 1.00 36.05 105 ALA C CA 1
ATOM 4340 C C . ALA C 1 105 ? 45.542 -23.684 21.279 1.00 40.84 105 ALA C C 1
ATOM 4341 O O . ALA C 1 105 ? 45.472 -22.626 21.913 1.00 40.03 105 ALA C O 1
ATOM 4343 N N . ALA C 1 106 ? 44.603 -24.038 20.398 1.00 39.69 106 ALA C N 1
ATOM 4344 C CA . ALA C 1 106 ? 43.417 -23.200 20.236 1.00 37.91 106 ALA C CA 1
ATOM 4345 C C . ALA C 1 106 ? 42.511 -23.292 21.460 1.00 40.39 106 ALA C C 1
ATOM 4346 O O . ALA C 1 106 ? 41.964 -22.280 21.916 1.00 39.60 106 ALA C O 1
ATOM 4348 N N . VAL C 1 107 ? 42.347 -24.498 22.011 1.00 37.49 107 VAL C N 1
ATOM 4349 C CA . VAL C 1 107 ? 41.527 -24.673 23.210 1.00 36.24 107 VAL C CA 1
ATOM 4350 C C . VAL C 1 107 ? 42.136 -23.914 24.385 1.00 40.93 107 VAL C C 1
ATOM 4351 O O . VAL C 1 107 ? 41.429 -23.247 25.153 1.00 42.36 107 VAL C O 1
ATOM 4355 N N . GLU C 1 108 ? 43.454 -24.008 24.552 1.00 39.59 108 GLU C N 1
ATOM 4356 C CA . GLU C 1 108 ? 44.093 -23.378 25.697 1.00 41.83 108 GLU C CA 1
ATOM 4357 C C . GLU C 1 108 ? 44.283 -21.882 25.503 1.00 46.71 108 GLU C C 1
ATOM 4358 O O . GLU C 1 108 ? 44.420 -21.158 26.491 1.00 47.56 108 GLU C O 1
ATOM 4364 N N . ASN C 1 109 ? 44.254 -21.398 24.263 1.00 45.21 109 ASN C N 1
ATOM 4365 C CA . ASN C 1 109 ? 44.391 -19.969 23.981 1.00 45.64 109 ASN C CA 1
ATOM 4366 C C . ASN C 1 109 ? 43.541 -19.624 22.766 1.00 44.14 109 ASN C C 1
ATOM 4367 O O . ASN C 1 109 ? 44.043 -19.529 21.637 1.00 43.83 109 ASN C O 1
ATOM 4372 N N . PRO C 1 110 ? 42.229 -19.435 22.958 1.00 45.06 110 PRO C N 1
ATOM 4373 C CA . PRO C 1 110 ? 41.359 -19.140 21.806 1.00 42.39 110 PRO C CA 1
ATOM 4374 C C . PRO C 1 110 ? 41.746 -17.878 21.046 1.00 45.41 110 PRO C C 1
ATOM 4375 O O . PRO C 1 110 ? 41.478 -17.793 19.848 1.00 38.05 110 PRO C O 1
ATOM 4379 N N . SER C 1 111 ? 42.391 -16.903 21.678 1.00 43.30 111 SER C N 1
ATOM 4380 C CA . SER C 1 111 ? 42.810 -15.733 20.906 1.00 45.97 111 SER C CA 1
ATOM 4381 C C . SER C 1 111 ? 43.895 -16.047 19.866 1.00 43.65 111 SER C C 1
ATOM 4382 O O . SER C 1 111 ? 44.134 -15.213 18.988 1.00 43.99 111 SER C O 1
ATOM 4385 N N . LEU C 1 112 ? 44.567 -17.203 19.948 1.00 41.42 112 LEU C N 1
ATOM 4386 C CA . LEU C 1 112 ? 45.488 -17.612 18.889 1.00 40.61 112 LEU C CA 1
ATOM 4387 C C . LEU C 1 112 ? 44.773 -17.726 17.547 1.00 37.94 112 LEU C C 1
ATOM 4388 O O . LEU C 1 112 ? 45.351 -17.411 16.498 1.00 36.21 112 LEU C O 1
ATOM 4393 N N . ILE C 1 113 ? 43.519 -18.201 17.558 1.00 39.56 113 ILE C N 1
ATOM 4394 C CA . ILE C 1 113 ? 42.703 -18.227 16.345 1.00 36.23 113 ILE C CA 1
ATOM 4395 C C . ILE C 1 113 ? 42.630 -16.834 15.737 1.00 39.86 113 ILE C C 1
ATOM 4396 O O . ILE C 1 113 ? 42.852 -16.635 14.532 1.00 40.84 113 ILE C O 1
ATOM 4401 N N . THR C 1 114 ? 42.291 -15.851 16.570 1.00 41.42 114 THR C N 1
ATOM 4402 C CA . THR C 1 114 ? 42.143 -14.470 16.117 1.00 42.01 114 THR C CA 1
ATOM 4403 C C . THR C 1 114 ? 43.469 -13.885 15.647 1.00 44.27 114 THR C C 1
ATOM 4404 O O . THR C 1 114 ? 43.515 -13.185 14.628 1.00 41.68 114 THR C O 1
ATOM 4408 N N . GLN C 1 115 ? 44.559 -14.184 16.366 1.00 47.10 115 GLN C N 1
ATOM 4409 C CA . GLN C 1 115 ? 45.876 -13.662 16.008 1.00 48.82 115 GLN C CA 1
ATOM 4410 C C . GLN C 1 115 ? 46.293 -14.121 14.620 1.00 48.89 115 GLN C C 1
ATOM 4411 O O . GLN C 1 115 ? 46.819 -13.334 13.830 1.00 47.29 115 GLN C O 1
ATOM 4417 N N . ILE C 1 116 ? 46.113 -15.409 14.318 1.00 43.20 116 ILE C N 1
ATOM 4418 C CA . ILE C 1 116 ? 46.454 -15.883 12.984 1.00 41.75 116 ILE C CA 1
ATOM 4419 C C . ILE C 1 116 ? 45.535 -15.248 11.949 1.00 39.52 116 ILE C C 1
ATOM 4420 O O . ILE C 1 116 ? 45.994 -14.755 10.913 1.00 43.15 116 ILE C O 1
ATOM 4425 N N . ALA C 1 117 ? 44.224 -15.252 12.215 1.00 38.20 117 ALA C N 1
ATOM 4426 C CA . ALA C 1 117 ? 43.258 -14.717 11.251 1.00 37.49 117 ALA C CA 1
ATOM 4427 C C . ALA C 1 117 ? 43.487 -13.235 10.976 1.00 42.55 117 ALA C C 1
ATOM 4428 O O . ALA C 1 117 ? 43.267 -12.760 9.857 1.00 47.83 117 ALA C O 1
ATOM 4430 N N . GLN C 1 118 ? 43.911 -12.482 11.982 1.00 42.47 118 GLN C N 1
ATOM 4431 C CA . GLN C 1 118 ? 44.051 -11.046 11.778 1.00 46.78 118 GLN C CA 1
ATOM 4432 C C . GLN C 1 118 ? 45.241 -10.712 10.887 1.00 48.53 118 GLN C C 1
ATOM 4433 O O . GLN C 1 118 ? 45.249 -9.663 10.241 1.00 49.87 118 GLN C O 1
ATOM 4439 N N . THR C 1 119 ? 46.251 -11.578 10.833 1.00 47.93 119 THR C N 1
ATOM 4440 C CA . THR C 1 119 ? 47.372 -11.318 9.936 1.00 46.97 119 THR C CA 1
ATOM 4441 C C . THR C 1 119 ? 47.193 -11.968 8.577 1.00 49.13 119 THR C C 1
ATOM 4442 O O . THR C 1 119 ? 47.522 -11.370 7.552 1.00 49.89 119 THR C O 1
ATOM 4446 N N . PHE C 1 120 ? 46.690 -13.195 8.539 1.00 43.48 120 PHE C N 1
ATOM 4447 C CA . PHE C 1 120 ? 46.665 -13.953 7.307 1.00 42.50 120 PHE C CA 1
ATOM 4448 C C . PHE C 1 120 ? 45.257 -14.156 6.766 1.00 40.80 120 PHE C C 1
ATOM 4449 O O . PHE C 1 120 ? 45.106 -14.770 5.710 1.00 40.17 120 PHE C O 1
ATOM 4457 N N . GLY C 1 121 ? 44.233 -13.690 7.469 1.00 37.89 121 GLY C N 1
ATOM 4458 C CA . GLY C 1 121 ? 42.858 -13.972 7.063 1.00 39.35 121 GLY C CA 1
ATOM 4459 C C . GLY C 1 121 ? 42.317 -15.248 7.686 1.00 39.51 121 GLY C C 1
ATOM 4460 O O . GLY C 1 121 ? 43.045 -16.211 7.954 1.00 34.56 121 GLY C O 1
ATOM 4461 N N . SER C 1 122 ? 40.993 -15.267 7.902 1.00 39.11 122 SER C N 1
ATOM 4462 C CA . SER C 1 122 ? 40.369 -16.467 8.460 1.00 39.01 122 SER C CA 1
ATOM 4463 C C . SER C 1 122 ? 40.574 -17.675 7.558 1.00 38.71 122 SER C C 1
ATOM 4464 O O . SER C 1 122 ? 40.606 -18.810 8.038 1.00 38.02 122 SER C O 1
ATOM 4467 N N . GLN C 1 123 ? 40.759 -17.459 6.263 1.00 36.63 123 GLN C N 1
ATOM 4468 C CA . GLN C 1 123 ? 40.928 -18.597 5.376 1.00 37.89 123 GLN C CA 1
ATOM 4469 C C . GLN C 1 123 ? 42.198 -19.385 5.659 1.00 37.95 123 GLN C C 1
ATOM 4470 O O . GLN C 1 123 ? 42.347 -20.481 5.126 1.00 34.20 123 GLN C O 1
ATOM 4476 N N . ALA C 1 124 ? 43.132 -18.847 6.451 1.00 37.78 124 ALA C N 1
ATOM 4477 C CA . ALA C 1 124 ? 44.359 -19.554 6.781 1.00 34.89 124 ALA C CA 1
ATOM 4478 C C . ALA C 1 124 ? 44.245 -20.416 8.026 1.00 34.90 124 ALA C C 1
ATOM 4479 O O . ALA C 1 124 ? 45.210 -21.110 8.355 1.00 37.06 124 ALA C O 1
ATOM 4481 N N . VAL C 1 125 ? 43.125 -20.359 8.749 1.00 33.86 125 VAL C N 1
ATOM 4482 C CA . VAL C 1 125 ? 42.993 -20.985 10.066 1.00 32.23 125 VAL C CA 1
ATOM 4483 C C . VAL C 1 125 ? 42.020 -22.156 9.986 1.00 32.60 125 VAL C C 1
ATOM 4484 O O . VAL C 1 125 ? 40.830 -21.963 9.726 1.00 33.69 125 VAL C O 1
ATOM 4488 N N . VAL C 1 126 ? 42.524 -23.360 10.225 1.00 31.58 126 VAL C N 1
ATOM 4489 C CA . VAL C 1 126 ? 41.708 -24.549 10.471 1.00 29.88 126 VAL C CA 1
ATOM 4490 C C . VAL C 1 126 ? 41.805 -24.858 11.957 1.00 32.69 126 VAL C C 1
ATOM 4491 O O . VAL C 1 126 ? 42.914 -24.918 12.505 1.00 32.08 126 VAL C O 1
ATOM 4495 N N . VAL C 1 127 ? 40.666 -25.002 12.624 1.00 28.54 127 VAL C N 1
ATOM 4496 C CA . VAL C 1 127 ? 40.655 -25.506 13.995 1.00 28.31 127 VAL C CA 1
ATOM 4497 C C . VAL C 1 127 ? 40.241 -26.967 13.942 1.00 29.55 127 VAL C C 1
ATOM 4498 O O . VAL C 1 127 ? 39.130 -27.289 13.521 1.00 28.26 127 VAL C O 1
ATOM 4502 N N . ALA C 1 128 ? 41.153 -27.857 14.333 1.00 27.89 128 ALA C N 1
ATOM 4503 C CA . ALA C 1 128 ? 40.840 -29.270 14.452 1.00 28.63 128 ALA C CA 1
ATOM 4504 C C . ALA C 1 128 ? 40.189 -29.480 15.811 1.00 31.20 128 ALA C C 1
ATOM 4505 O O . ALA C 1 128 ? 40.740 -29.064 16.838 1.00 31.57 128 ALA C O 1
ATOM 4507 N N . ILE C 1 129 ? 39.014 -30.097 15.815 1.00 29.64 129 ILE C N 1
ATOM 4508 C CA . ILE C 1 129 ? 38.269 -30.393 17.029 1.00 30.89 129 ILE C CA 1
ATOM 4509 C C . ILE C 1 129 ? 38.155 -31.911 17.145 1.00 35.47 129 ILE C C 1
ATOM 4510 O O . ILE C 1 129 ? 37.561 -32.557 16.275 1.00 32.84 129 ILE C O 1
ATOM 4515 N N . ASP C 1 130 ? 38.698 -32.476 18.226 1.00 32.80 130 ASP C N 1
ATOM 4516 C CA . ASP C 1 130 ? 38.575 -33.901 18.534 1.00 29.70 130 ASP C CA 1
ATOM 4517 C C . ASP C 1 130 ? 37.489 -34.059 19.592 1.00 32.02 130 ASP C C 1
ATOM 4518 O O . ASP C 1 130 ? 37.591 -33.466 20.670 1.00 33.19 130 ASP C O 1
ATOM 4523 N N . ALA C 1 131 ? 36.453 -34.855 19.298 1.00 32.09 131 ALA C N 1
ATOM 4524 C CA . ALA C 1 131 ? 35.312 -34.933 20.193 1.00 33.93 131 ALA C CA 1
ATOM 4525 C C . ALA C 1 131 ? 34.871 -36.376 20.394 1.00 34.39 131 ALA C C 1
ATOM 4526 O O . ALA C 1 131 ? 35.071 -37.241 19.537 1.00 35.22 131 ALA C O 1
ATOM 4528 N N . LYS C 1 132 ? 34.235 -36.611 21.540 1.00 36.41 132 LYS C N 1
ATOM 4529 C CA . LYS C 1 132 ? 33.887 -37.945 21.998 1.00 38.73 132 LYS C CA 1
ATOM 4530 C C . LYS C 1 132 ? 32.667 -37.847 22.909 1.00 39.83 132 LYS C C 1
ATOM 4531 O O . LYS C 1 132 ? 32.509 -36.868 23.650 1.00 39.94 132 LYS C O 1
ATOM 4537 N N . ARG C 1 133 ? 31.821 -38.876 22.874 1.00 37.97 133 ARG C N 1
ATOM 4538 C CA . ARG C 1 133 ? 30.694 -38.949 23.802 1.00 43.28 133 ARG C CA 1
ATOM 4539 C C . ARG C 1 133 ? 31.170 -39.297 25.205 1.00 44.03 133 ARG C C 1
ATOM 4540 O O . ARG C 1 133 ? 31.896 -40.275 25.397 1.00 42.87 133 ARG C O 1
ATOM 4548 N N . VAL C 1 134 ? 30.759 -38.493 26.183 1.00 42.51 134 VAL C N 1
ATOM 4549 C CA . VAL C 1 134 ? 30.989 -38.763 27.597 1.00 42.57 134 VAL C CA 1
ATOM 4550 C C . VAL C 1 134 ? 29.673 -38.529 28.325 1.00 47.86 134 VAL C C 1
ATOM 4551 O O . VAL C 1 134 ? 29.168 -37.398 28.349 1.00 49.17 134 VAL C O 1
ATOM 4555 N N . ASP C 1 135 ? 29.111 -39.591 28.901 1.00 51.01 135 ASP C N 1
ATOM 4556 C CA . ASP C 1 135 ? 27.867 -39.506 29.664 1.00 51.73 135 ASP C CA 1
ATOM 4557 C C . ASP C 1 135 ? 26.763 -38.804 28.876 1.00 50.00 135 ASP C C 1
ATOM 4558 O O . ASP C 1 135 ? 26.040 -37.953 29.400 1.00 49.87 135 ASP C O 1
ATOM 4563 N N . GLY C 1 136 ? 26.638 -39.158 27.601 1.00 48.68 136 GLY C N 1
ATOM 4564 C CA . GLY C 1 136 ? 25.577 -38.633 26.767 1.00 51.83 136 GLY C CA 1
ATOM 4565 C C . GLY C 1 136 ? 25.799 -37.249 26.203 1.00 55.14 136 GLY C C 1
ATOM 4566 O O . GLY C 1 136 ? 24.867 -36.687 25.617 1.00 59.22 136 GLY C O 1
ATOM 4567 N N . GLU C 1 137 ? 27.005 -36.687 26.330 1.00 46.72 137 GLU C N 1
ATOM 4568 C CA . GLU C 1 137 ? 27.307 -35.357 25.827 1.00 44.02 137 GLU C CA 1
ATOM 4569 C C . GLU C 1 137 ? 28.540 -35.420 24.944 1.00 42.71 137 GLU C C 1
ATOM 4570 O O . GLU C 1 137 ? 29.473 -36.174 25.230 1.00 42.36 137 GLU C O 1
ATOM 4576 N N . PHE C 1 138 ? 28.555 -34.601 23.895 1.00 40.15 138 PHE C N 1
ATOM 4577 C CA . PHE C 1 138 ? 29.734 -34.469 23.050 1.00 39.83 138 PHE C CA 1
ATOM 4578 C C . PHE C 1 138 ? 30.723 -33.512 23.718 1.00 38.30 138 PHE C C 1
ATOM 4579 O O . PHE C 1 138 ? 30.417 -32.328 23.901 1.00 40.27 138 PHE C O 1
ATOM 4587 N N . MET C 1 139 ? 31.901 -34.015 24.076 1.00 38.21 139 MET C N 1
ATOM 4588 C CA . MET C 1 139 ? 32.938 -33.229 24.735 1.00 37.98 139 MET C CA 1
ATOM 4589 C C . MET C 1 139 ? 34.170 -33.093 23.847 1.00 34.74 139 MET C C 1
ATOM 4590 O O . MET C 1 139 ? 34.510 -34.002 23.082 1.00 34.75 139 MET C O 1
ATOM 4595 N N . VAL C 1 140 ? 34.865 -31.968 24.006 1.00 34.02 140 VAL C N 1
ATOM 4596 C CA . VAL C 1 140 ? 36.119 -31.673 23.309 1.00 33.40 140 VAL C CA 1
ATOM 4597 C C . VAL C 1 140 ? 37.278 -32.278 24.090 1.00 36.57 140 VAL C C 1
ATOM 4598 O O . VAL C 1 140 ? 37.348 -32.135 25.317 1.00 38.87 140 VAL C O 1
ATOM 4602 N N . PHE C 1 141 ? 38.187 -32.960 23.388 1.00 31.73 141 PHE C N 1
ATOM 4603 C CA . PHE C 1 141 ? 39.382 -33.550 23.992 1.00 32.61 141 PHE C CA 1
ATOM 4604 C C . PHE C 1 141 ? 40.623 -32.912 23.387 1.00 33.66 141 PHE C C 1
ATOM 4605 O O . PHE C 1 141 ? 40.642 -32.597 22.197 1.00 32.33 141 PHE C O 1
ATOM 4613 N N . THR C 1 142 ? 41.649 -32.698 24.205 1.00 33.98 142 THR C N 1
ATOM 4614 C CA . THR C 1 142 ? 42.941 -32.209 23.735 1.00 33.10 142 THR C CA 1
ATOM 4615 C C . THR C 1 142 ? 44.012 -33.280 23.968 1.00 32.10 142 THR C C 1
ATOM 4616 O O . THR C 1 142 ? 43.725 -34.372 24.452 1.00 33.32 142 THR C O 1
ATOM 4620 N N . TYR C 1 143 ? 45.262 -32.956 23.619 1.00 33.15 143 TYR C N 1
ATOM 4621 C CA . TYR C 1 143 ? 46.402 -33.856 23.816 1.00 35.58 143 TYR C CA 1
ATOM 4622 C C . TYR C 1 143 ? 46.133 -35.213 23.149 1.00 38.47 143 TYR C C 1
ATOM 4623 O O . TYR C 1 143 ? 46.177 -36.266 23.788 1.00 34.80 143 TYR C O 1
ATOM 4632 N N . SER C 1 144 ? 45.864 -35.157 21.834 1.00 36.77 144 SER C N 1
ATOM 4633 C CA . SER C 1 144 ? 45.669 -36.343 20.990 1.00 38.39 144 SER C CA 1
ATOM 4634 C C . SER C 1 144 ? 44.574 -37.244 21.535 1.00 40.33 144 SER C C 1
ATOM 4635 O O . SER C 1 144 ? 44.754 -38.465 21.652 1.00 40.75 144 SER C O 1
ATOM 4638 N N . GLY C 1 145 ? 43.459 -36.637 21.937 1.00 34.08 145 GLY C N 1
ATOM 4639 C CA . GLY C 1 145 ? 42.319 -37.405 22.394 1.00 33.87 145 GLY C CA 1
ATOM 4640 C C . GLY C 1 145 ? 42.409 -37.925 23.810 1.00 40.45 145 GLY C C 1
ATOM 4641 O O . GLY C 1 145 ? 41.557 -38.720 24.213 1.00 42.68 145 GLY C O 1
ATOM 4642 N N . LYS C 1 146 ? 43.402 -37.501 24.593 1.00 38.57 146 LYS C N 1
ATOM 4643 C CA . LYS C 1 146 ? 43.609 -38.095 25.910 1.00 41.10 146 LYS C CA 1
ATOM 4644 C C . LYS C 1 146 ? 43.090 -37.254 27.074 1.00 41.26 146 LYS C C 1
ATOM 4645 O O . LYS C 1 146 ? 43.022 -37.772 28.191 1.00 40.68 146 LYS C O 1
ATOM 4651 N N . LYS C 1 147 ? 42.819 -35.961 26.880 1.00 37.96 147 LYS C N 1
ATOM 4652 C CA . LYS C 1 147 ? 42.366 -35.094 27.964 1.00 40.09 147 LYS C CA 1
ATOM 4653 C C . LYS C 1 147 ? 40.962 -34.576 27.676 1.00 37.93 147 LYS C C 1
ATOM 4654 O O . LYS C 1 147 ? 40.766 -33.832 26.712 1.00 37.28 147 LYS C O 1
ATOM 4660 N N . ASN C 1 148 ? 40.003 -34.934 28.525 1.00 36.58 148 ASN C N 1
ATOM 4661 C CA . ASN C 1 148 ? 38.662 -34.342 28.474 1.00 37.88 148 ASN C CA 1
ATOM 4662 C C . ASN C 1 148 ? 38.739 -32.907 28.991 1.00 39.60 148 ASN C C 1
ATOM 4663 O O . ASN C 1 148 ? 39.003 -32.692 30.174 1.00 40.39 148 ASN C O 1
ATOM 4668 N N . THR C 1 149 ? 38.517 -31.922 28.115 1.00 37.07 149 THR C N 1
ATOM 4669 C CA . THR C 1 149 ? 38.635 -30.522 28.529 1.00 37.73 149 THR C CA 1
ATOM 4670 C C . THR C 1 149 ? 37.474 -30.045 29.402 1.00 41.13 149 THR C C 1
ATOM 4671 O O . THR C 1 149 ? 37.596 -28.990 30.033 1.00 42.36 149 THR C O 1
ATOM 4675 N N . GLY C 1 150 ? 36.363 -30.779 29.456 1.00 40.69 150 GLY C N 1
ATOM 4676 C CA . GLY C 1 150 ? 35.160 -30.286 30.097 1.00 38.29 150 GLY C CA 1
ATOM 4677 C C . GLY C 1 150 ? 34.364 -29.285 29.276 1.00 43.14 150 GLY C C 1
ATOM 4678 O O . GLY C 1 150 ? 33.323 -28.808 29.748 1.00 44.22 150 GLY C O 1
ATOM 4679 N N . ILE C 1 151 ? 34.813 -28.955 28.069 1.00 40.05 151 ILE C N 1
ATOM 4680 C CA . ILE C 1 151 ? 34.110 -28.020 27.197 1.00 40.06 151 ILE C CA 1
ATOM 4681 C C . ILE C 1 151 ? 33.194 -28.805 26.267 1.00 40.32 151 ILE C C 1
ATOM 4682 O O . ILE C 1 151 ? 33.618 -29.788 25.643 1.00 34.56 151 ILE C O 1
ATOM 4687 N N . LEU C 1 152 ? 31.953 -28.350 26.144 1.00 41.60 152 LEU C N 1
ATOM 4688 C CA . LEU C 1 152 ? 30.993 -29.003 25.266 1.00 43.71 152 LEU C CA 1
ATOM 4689 C C . LEU C 1 152 ? 31.282 -28.677 23.807 1.00 39.30 152 LEU C C 1
ATOM 4690 O O . LEU C 1 152 ? 31.634 -27.541 23.458 1.00 40.34 152 LEU C O 1
ATOM 4695 N N . LEU C 1 153 ? 31.123 -29.689 22.954 1.00 37.27 153 LEU C N 1
ATOM 4696 C CA . LEU C 1 153 ? 31.278 -29.485 21.517 1.00 37.56 153 LEU C CA 1
ATOM 4697 C C . LEU C 1 153 ? 30.385 -28.347 21.013 1.00 36.98 153 LEU C C 1
ATOM 4698 O O . LEU C 1 153 ? 30.824 -27.518 20.209 1.00 35.33 153 LEU C O 1
ATOM 4703 N N . ARG C 1 154 ? 29.127 -28.293 21.472 1.00 38.35 154 ARG C N 1
ATOM 4704 C CA . ARG C 1 154 ? 28.218 -27.227 21.034 1.00 44.74 154 ARG C CA 1
ATOM 4705 C C . ARG C 1 154 ? 28.776 -25.839 21.344 1.00 47.94 154 ARG C C 1
ATOM 4706 O O . ARG C 1 154 ? 28.614 -24.906 20.549 1.00 46.83 154 ARG C O 1
ATOM 4714 N N . ASP C 1 155 ? 29.378 -25.666 22.526 1.00 44.40 155 ASP C N 1
ATOM 4715 C CA . ASP C 1 155 ? 29.942 -24.367 22.885 1.00 41.67 155 ASP C CA 1
ATOM 4716 C C . ASP C 1 155 ? 31.206 -24.059 22.091 1.00 39.70 155 ASP C C 1
ATOM 4717 O O . ASP C 1 155 ? 31.393 -22.929 21.618 1.00 37.56 155 ASP C O 1
ATOM 4722 N N . TRP C 1 156 ? 32.101 -25.039 21.955 1.00 39.69 156 TRP C N 1
ATOM 4723 C CA . TRP C 1 156 ? 33.390 -24.771 21.325 1.00 36.89 156 TRP C CA 1
ATOM 4724 C C . TRP C 1 156 ? 33.232 -24.426 19.848 1.00 38.95 156 TRP C C 1
ATOM 4725 O O . TRP C 1 156 ? 33.923 -23.535 19.333 1.00 38.98 156 TRP C O 1
ATOM 4736 N N . VAL C 1 157 ? 32.336 -25.123 19.149 1.00 36.17 157 VAL C N 1
ATOM 4737 C CA . VAL C 1 157 ? 32.109 -24.849 17.729 1.00 37.96 157 VAL C CA 1
ATOM 4738 C C . VAL C 1 157 ? 31.697 -23.391 17.524 1.00 38.68 157 VAL C C 1
ATOM 4739 O O . VAL C 1 157 ? 32.154 -22.715 16.589 1.00 36.88 157 VAL C O 1
ATOM 4743 N N . VAL C 1 158 ? 30.812 -22.889 18.378 1.00 37.47 158 VAL C N 1
ATOM 4744 C CA . VAL C 1 158 ? 30.356 -21.510 18.225 1.00 40.41 158 VAL C CA 1
ATOM 4745 C C . VAL C 1 158 ? 31.479 -20.530 18.553 1.00 41.10 158 VAL C C 1
ATOM 4746 O O . VAL C 1 158 ? 31.699 -19.553 17.831 1.00 41.27 158 VAL C O 1
ATOM 4750 N N . GLU C 1 159 ? 32.207 -20.784 19.642 1.00 38.16 159 GLU C N 1
ATOM 4751 C CA . GLU C 1 159 ? 33.305 -19.910 20.042 1.00 40.91 159 GLU C CA 1
ATOM 4752 C C . GLU C 1 159 ? 34.370 -19.856 18.957 1.00 39.03 159 GLU C C 1
ATOM 4753 O O . GLU C 1 159 ? 34.952 -18.795 18.682 1.00 38.93 159 GLU C O 1
ATOM 4759 N N . VAL C 1 160 ? 34.633 -20.999 18.329 1.00 37.07 160 VAL C N 1
ATOM 4760 C CA . VAL C 1 160 ? 35.659 -21.089 17.296 1.00 37.19 160 VAL C CA 1
ATOM 4761 C C . VAL C 1 160 ? 35.300 -20.199 16.115 1.00 37.57 160 VAL C C 1
ATOM 4762 O O . VAL C 1 160 ? 36.154 -19.488 15.572 1.00 38.11 160 VAL C O 1
ATOM 4766 N N . GLU C 1 161 ? 34.025 -20.190 15.720 1.00 36.25 161 GLU C N 1
ATOM 4767 C CA . GLU C 1 161 ? 33.601 -19.285 14.658 1.00 39.36 161 GLU C CA 1
ATOM 4768 C C . GLU C 1 161 ? 33.725 -17.822 15.095 1.00 39.85 161 GLU C C 1
ATOM 4769 O O . GLU C 1 161 ? 34.180 -16.972 14.317 1.00 42.06 161 GLU C O 1
ATOM 4775 N N . LYS C 1 162 ? 33.349 -17.506 16.338 1.00 40.45 162 LYS C N 1
ATOM 4776 C CA . LYS C 1 162 ? 33.417 -16.114 16.793 1.00 46.26 162 LYS C CA 1
ATOM 4777 C C . LYS C 1 162 ? 34.851 -15.600 16.818 1.00 47.29 162 LYS C C 1
ATOM 4778 O O . LYS C 1 162 ? 35.095 -14.409 16.594 1.00 45.80 162 LYS C O 1
ATOM 4784 N N . ARG C 1 163 ? 35.813 -16.476 17.118 1.00 40.76 163 ARG C N 1
ATOM 4785 C CA . ARG C 1 163 ? 37.208 -16.065 17.215 1.00 37.26 163 ARG C CA 1
ATOM 4786 C C . ARG C 1 163 ? 37.853 -15.842 15.855 1.00 38.20 163 ARG C C 1
ATOM 4787 O O . ARG C 1 163 ? 38.947 -15.264 15.795 1.00 42.74 163 ARG C O 1
ATOM 4795 N N . GLY C 1 164 ? 37.224 -16.297 14.783 1.00 41.92 164 GLY C N 1
ATOM 4796 C CA . GLY C 1 164 ? 37.685 -16.043 13.437 1.00 40.53 164 GLY C CA 1
ATOM 4797 C C . GLY C 1 164 ? 38.219 -17.240 12.648 1.00 38.47 164 GLY C C 1
ATOM 4798 O O . GLY C 1 164 ? 38.977 -17.027 11.692 1.00 38.51 164 GLY C O 1
ATOM 4799 N N . ALA C 1 165 ? 37.868 -18.474 13.018 1.00 35.55 165 ALA C N 1
ATOM 4800 C CA . ALA C 1 165 ? 38.352 -19.622 12.255 1.00 34.47 165 ALA C CA 1
ATOM 4801 C C . ALA C 1 165 ? 37.728 -19.627 10.859 1.00 34.55 165 ALA C C 1
ATOM 4802 O O . ALA C 1 165 ? 36.626 -19.119 10.654 1.00 33.99 165 ALA C O 1
ATOM 4804 N N . GLY C 1 166 ? 38.453 -20.201 9.890 1.00 31.58 166 GLY C N 1
ATOM 4805 C CA . GLY C 1 166 ? 37.942 -20.327 8.531 1.00 28.59 166 GLY C CA 1
ATOM 4806 C C . GLY C 1 166 ? 37.278 -21.665 8.269 1.00 30.79 166 GLY C C 1
ATOM 4807 O O . GLY C 1 166 ? 36.464 -21.785 7.348 1.00 32.75 166 GLY C O 1
ATOM 4808 N N . GLU C 1 167 ? 37.572 -22.670 9.091 1.00 29.90 167 GLU C N 1
ATOM 4809 C CA . GLU C 1 167 ? 37.143 -24.032 8.796 1.00 31.16 167 GLU C CA 1
ATOM 4810 C C . GLU C 1 167 ? 37.331 -24.891 10.045 1.00 31.22 167 GLU C C 1
ATOM 4811 O O . GLU C 1 167 ? 38.225 -24.637 10.857 1.00 31.42 167 GLU C O 1
ATOM 4817 N N . ILE C 1 168 ? 36.465 -25.891 10.211 1.00 28.40 168 ILE C N 1
ATOM 4818 C CA . ILE C 1 168 ? 36.565 -26.827 11.327 1.00 31.18 168 ILE C CA 1
ATOM 4819 C C . ILE C 1 168 ? 36.882 -28.204 10.769 1.00 32.72 168 ILE C C 1
ATOM 4820 O O . ILE C 1 168 ? 36.194 -28.695 9.862 1.00 30.04 168 ILE C O 1
ATOM 4825 N N . LEU C 1 169 ? 37.936 -28.813 11.284 1.00 29.82 169 LEU C N 1
ATOM 4826 C CA . LEU C 1 169 ? 38.245 -30.205 10.983 1.00 30.25 169 LEU C CA 1
ATOM 4827 C C . LEU C 1 169 ? 37.724 -31.029 12.157 1.00 30.31 169 LEU C C 1
ATOM 4828 O O . LEU C 1 169 ? 38.327 -31.033 13.235 1.00 32.42 169 LEU C O 1
ATOM 4833 N N . LEU C 1 170 ? 36.596 -31.725 11.953 1.00 32.54 170 LEU C N 1
ATOM 4834 C CA . LEU C 1 170 ? 35.869 -32.381 13.039 1.00 29.19 170 LEU C CA 1
ATOM 4835 C C . LEU C 1 170 ? 36.172 -33.881 13.058 1.00 33.45 170 LEU C C 1
ATOM 4836 O O . LEU C 1 170 ? 35.669 -34.624 12.214 1.00 30.40 170 LEU C O 1
ATOM 4841 N N . THR C 1 171 ? 36.944 -34.336 14.046 1.00 31.68 171 THR C N 1
ATOM 4842 C CA . THR C 1 171 ? 37.296 -35.747 14.196 1.00 33.22 171 THR C CA 1
ATOM 4843 C C . THR C 1 171 ? 36.535 -36.361 15.362 1.00 34.65 171 THR C C 1
ATOM 4844 O O . THR C 1 171 ? 36.545 -35.827 16.475 1.00 33.41 171 THR C O 1
ATOM 4848 N N . SER C 1 172 ? 35.873 -37.483 15.108 1.00 32.31 172 SER C N 1
ATOM 4849 C CA . SER C 1 172 ? 35.223 -38.240 16.162 1.00 32.22 172 SER C CA 1
ATOM 4850 C C . SER C 1 172 ? 36.214 -39.273 16.676 1.00 35.03 172 SER C C 1
ATOM 4851 O O . SER C 1 172 ? 36.633 -40.168 15.927 1.00 35.04 172 SER C O 1
ATOM 4854 N N . ILE C 1 173 ? 36.624 -39.122 17.937 1.00 34.60 173 ILE C N 1
ATOM 4855 C CA . ILE C 1 173 ? 37.494 -40.112 18.564 1.00 40.06 173 ILE C CA 1
ATOM 4856 C C . ILE C 1 173 ? 36.780 -41.455 18.646 1.00 42.26 173 ILE C C 1
ATOM 4857 O O . ILE C 1 173 ? 37.418 -42.512 18.625 1.00 51.74 173 ILE C O 1
ATOM 4862 N N . ASP C 1 174 ? 35.444 -41.439 18.706 1.00 49.25 174 ASP C N 1
ATOM 4863 C CA . ASP C 1 174 ? 34.684 -42.688 18.752 1.00 52.09 174 ASP C CA 1
ATOM 4864 C C . ASP C 1 174 ? 34.837 -43.508 17.467 1.00 57.30 174 ASP C C 1
ATOM 4865 O O . ASP C 1 174 ? 34.775 -44.744 17.513 1.00 55.84 174 ASP C O 1
ATOM 4870 N N . ARG C 1 175 ? 35.053 -42.851 16.317 1.00 46.28 175 ARG C N 1
ATOM 4871 C CA . ARG C 1 175 ? 35.151 -43.542 15.033 1.00 43.41 175 ARG C CA 1
ATOM 4872 C C . ARG C 1 175 ? 36.562 -43.579 14.470 1.00 45.12 175 ARG C C 1
ATOM 4873 O O . ARG C 1 175 ? 36.853 -44.425 13.611 1.00 43.40 175 ARG C O 1
ATOM 4881 N N . ASP C 1 176 ? 37.422 -42.663 14.907 1.00 51.30 176 ASP C N 1
ATOM 4882 C CA . ASP C 1 176 ? 38.792 -42.574 14.422 1.00 52.70 176 ASP C CA 1
ATOM 4883 C C . ASP C 1 176 ? 39.493 -43.924 14.501 1.00 59.03 176 ASP C C 1
ATOM 4884 O O . ASP C 1 176 ? 39.472 -44.594 15.541 1.00 55.69 176 ASP C O 1
ATOM 4889 N N . GLY C 1 177 ? 40.081 -44.330 13.377 1.00 63.97 177 GLY C N 1
ATOM 4890 C CA . GLY C 1 177 ? 40.825 -45.563 13.266 1.00 63.54 177 GLY C CA 1
ATOM 4891 C C . GLY C 1 177 ? 39.979 -46.804 13.114 1.00 65.63 177 GLY C C 1
ATOM 4892 O O . GLY C 1 177 ? 40.530 -47.883 12.861 1.00 76.50 177 GLY C O 1
ATOM 4893 N N . THR C 1 178 ? 38.664 -46.695 13.250 1.00 53.34 178 THR C N 1
ATOM 4894 C CA . THR C 1 178 ? 37.802 -47.791 12.862 1.00 51.24 178 THR C CA 1
ATOM 4895 C C . THR C 1 178 ? 37.615 -47.684 11.354 1.00 55.20 178 THR C C 1
ATOM 4896 O O . THR C 1 178 ? 38.140 -46.776 10.703 1.00 62.44 178 THR C O 1
ATOM 4900 N N . LYS C 1 179 ? 36.882 -48.613 10.775 1.00 54.03 179 LYS C N 1
ATOM 4901 C CA . LYS C 1 179 ? 36.588 -48.525 9.350 1.00 48.80 179 LYS C CA 1
ATOM 4902 C C . LYS C 1 179 ? 35.083 -48.663 9.157 1.00 44.43 179 LYS C C 1
ATOM 4903 O O . LYS C 1 179 ? 34.607 -49.125 8.123 1.00 41.37 179 LYS C O 1
ATOM 4909 N N . SER C 1 180 ? 34.333 -48.256 10.174 1.00 40.09 180 SER C N 1
ATOM 4910 C CA . SER C 1 180 ? 32.899 -48.469 10.260 1.00 44.00 180 SER C CA 1
ATOM 4911 C C . SER C 1 180 ? 32.077 -47.290 9.758 1.00 41.54 180 SER C C 1
ATOM 4912 O O . SER C 1 180 ? 30.853 -47.396 9.705 1.00 42.86 180 SER C O 1
ATOM 4915 N N . GLY C 1 181 ? 32.705 -46.176 9.393 1.00 34.24 181 GLY C N 1
ATOM 4916 C CA . GLY C 1 181 ? 31.954 -45.056 8.855 1.00 30.92 181 GLY C CA 1
ATOM 4917 C C . GLY C 1 181 ? 32.238 -43.794 9.623 1.00 31.39 181 GLY C C 1
ATOM 4918 O O . GLY C 1 181 ? 32.718 -43.864 10.760 1.00 31.52 181 GLY C O 1
ATOM 4919 N N . TYR C 1 182 ? 31.985 -42.640 9.010 1.00 31.43 182 TYR C N 1
ATOM 4920 C CA . TYR C 1 182 ? 32.102 -41.381 9.731 1.00 31.81 182 TYR C CA 1
ATOM 4921 C C . TYR C 1 182 ? 31.037 -41.296 10.823 1.00 33.25 182 TYR C C 1
ATOM 4922 O O . TYR C 1 182 ? 30.006 -41.982 10.788 1.00 31.45 182 TYR C O 1
ATOM 4931 N N . ASP C 1 183 ? 31.277 -40.409 11.788 1.00 27.89 183 ASP C N 1
ATOM 4932 C CA . ASP C 1 183 ? 30.335 -40.209 12.887 1.00 33.44 183 ASP C CA 1
ATOM 4933 C C . ASP C 1 183 ? 29.255 -39.237 12.413 1.00 32.33 183 ASP C C 1
ATOM 4934 O O . ASP C 1 183 ? 29.296 -38.033 12.670 1.00 35.87 183 ASP C O 1
ATOM 4939 N N . THR C 1 184 ? 28.278 -39.773 11.679 1.00 32.00 184 THR C N 1
ATOM 4940 C CA . THR C 1 184 ? 27.288 -38.896 11.059 1.00 31.46 184 THR C CA 1
ATOM 4941 C C . THR C 1 184 ? 26.369 -38.261 12.097 1.00 32.00 184 THR C C 1
ATOM 4942 O O . THR C 1 184 ? 25.858 -37.164 11.872 1.00 34.54 184 THR C O 1
ATOM 4946 N N . GLU C 1 185 ? 26.159 -38.918 13.242 1.00 31.08 185 GLU C N 1
ATOM 4947 C CA . GLU C 1 185 ? 25.412 -38.271 14.317 1.00 33.22 185 GLU C CA 1
ATOM 4948 C C . GLU C 1 185 ? 26.134 -37.019 14.797 1.00 33.30 185 GLU C C 1
ATOM 4949 O O . GLU C 1 185 ? 25.506 -35.979 15.022 1.00 34.50 185 GLU C O 1
ATOM 4955 N N . MET C 1 186 ? 27.460 -37.092 14.936 1.00 31.33 186 MET C N 1
ATOM 4956 C CA . MET C 1 186 ? 28.212 -35.928 15.385 1.00 29.18 186 MET C CA 1
ATOM 4957 C C . MET C 1 186 ? 28.191 -34.829 14.332 1.00 30.47 186 MET C C 1
ATOM 4958 O O . MET C 1 186 ? 28.098 -33.637 14.665 1.00 31.56 186 MET C O 1
ATOM 4963 N N . ILE C 1 187 ? 28.284 -35.204 13.056 1.00 29.12 187 ILE C N 1
ATOM 4964 C CA . ILE C 1 187 ? 28.266 -34.204 11.994 1.00 29.85 187 ILE C CA 1
ATOM 4965 C C . ILE C 1 187 ? 26.919 -33.486 11.969 1.00 32.41 187 ILE C C 1
ATOM 4966 O O . ILE C 1 187 ? 26.854 -32.253 11.855 1.00 32.53 187 ILE C O 1
ATOM 4971 N N . ARG C 1 188 ? 25.828 -34.245 12.084 1.00 32.48 188 ARG C N 1
ATOM 4972 C CA . ARG C 1 188 ? 24.493 -33.655 12.099 1.00 34.91 188 ARG C CA 1
ATOM 4973 C C . ARG C 1 188 ? 24.293 -32.761 13.311 1.00 36.99 188 ARG C C 1
ATOM 4974 O O . ARG C 1 188 ? 23.552 -31.777 13.236 1.00 34.30 188 ARG C O 1
ATOM 4982 N N . PHE C 1 189 ? 24.897 -33.127 14.448 1.00 35.69 189 PHE C N 1
ATOM 4983 C CA . PHE C 1 189 ? 24.833 -32.304 15.650 1.00 35.53 189 PHE C CA 1
ATOM 4984 C C . PHE C 1 189 ? 25.518 -30.958 15.432 1.00 37.48 189 PHE C C 1
ATOM 4985 O O . PHE C 1 189 ? 24.988 -29.914 15.821 1.00 38.02 189 PHE C O 1
ATOM 4993 N N . VAL C 1 190 ? 26.680 -30.955 14.771 1.00 33.67 190 VAL C N 1
ATOM 4994 C CA . VAL C 1 190 ? 27.449 -29.723 14.630 1.00 32.11 190 VAL C CA 1
ATOM 4995 C C . VAL C 1 190 ? 26.890 -28.832 13.516 1.00 35.34 190 VAL C C 1
ATOM 4996 O O . VAL C 1 190 ? 26.962 -27.596 13.608 1.00 33.77 190 VAL C O 1
ATOM 5000 N N . ARG C 1 191 ? 26.301 -29.428 12.477 1.00 35.04 191 ARG C N 1
ATOM 5001 C CA . ARG C 1 191 ? 25.932 -28.686 11.266 1.00 35.68 191 ARG C CA 1
ATOM 5002 C C . ARG C 1 191 ? 25.078 -27.440 11.512 1.00 39.06 191 ARG C C 1
ATOM 5003 O O . ARG C 1 191 ? 25.408 -26.376 10.953 1.00 36.78 191 ARG C O 1
ATOM 5011 N N . PRO C 1 192 ? 23.998 -27.478 12.305 1.00 37.13 192 PRO C N 1
ATOM 5012 C CA . PRO C 1 192 ? 23.197 -26.254 12.484 1.00 40.10 192 PRO C CA 1
ATOM 5013 C C . PRO C 1 192 ? 23.854 -25.221 13.376 1.00 44.33 192 PRO C C 1
ATOM 5014 O O . PRO C 1 192 ? 23.314 -24.118 13.504 1.00 43.23 192 PRO C O 1
ATOM 5018 N N . LEU C 1 193 ? 24.992 -25.530 13.999 1.00 41.60 193 LEU C N 1
ATOM 5019 C CA . LEU C 1 193 ? 25.580 -24.603 14.953 1.00 41.75 193 LEU C CA 1
ATOM 5020 C C . LEU C 1 193 ? 26.507 -23.599 14.301 1.00 41.42 193 LEU C C 1
ATOM 5021 O O . LEU 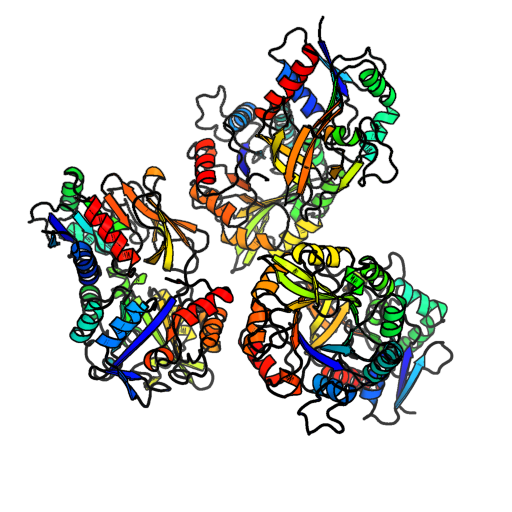C 1 193 ? 26.847 -22.588 14.922 1.00 43.45 193 LEU C O 1
ATOM 5026 N N . THR C 1 194 ? 26.929 -23.850 13.071 1.00 39.48 194 THR C N 1
ATOM 5027 C CA . THR C 1 194 ? 27.932 -23.004 12.467 1.00 40.03 194 THR C CA 1
ATOM 5028 C C . THR C 1 194 ? 27.705 -22.974 10.971 1.00 40.58 194 THR C C 1
ATOM 5029 O O . THR C 1 194 ? 27.219 -23.946 10.382 1.00 38.70 194 THR C O 1
ATOM 5033 N N . THR C 1 195 ? 28.117 -21.868 10.358 1.00 40.26 195 THR C N 1
ATOM 5034 C CA . THR C 1 195 ? 28.157 -21.746 8.910 1.00 40.11 195 THR C CA 1
ATOM 5035 C C . THR C 1 195 ? 29.537 -22.033 8.349 1.00 37.59 195 THR C C 1
ATOM 5036 O O . THR C 1 195 ? 29.702 -22.010 7.131 1.00 39.52 195 THR C O 1
ATOM 5040 N N . LEU C 1 196 ? 30.524 -22.326 9.195 1.00 37.10 196 LEU C N 1
ATOM 5041 C CA . LEU C 1 196 ? 31.851 -22.633 8.681 1.00 36.48 196 LEU C CA 1
ATOM 5042 C C . LEU C 1 196 ? 31.826 -23.953 7.922 1.00 33.22 196 LEU C C 1
ATOM 5043 O O . LEU C 1 196 ? 31.024 -24.842 8.232 1.00 34.13 196 LEU C O 1
ATOM 5048 N N . PRO C 1 197 ? 32.703 -24.108 6.927 1.00 36.39 197 PRO C N 1
ATOM 5049 C CA . PRO C 1 197 ? 32.884 -25.431 6.312 1.00 35.34 197 PRO C CA 1
ATOM 5050 C C . PRO C 1 197 ? 33.349 -26.452 7.340 1.00 36.65 197 PRO C C 1
ATOM 5051 O O . PRO C 1 197 ? 34.208 -26.173 8.182 1.00 37.17 197 PRO C O 1
ATOM 5055 N N . ILE C 1 198 ? 32.777 -27.651 7.262 1.00 31.83 198 ILE C N 1
ATOM 5056 C CA . ILE C 1 198 ? 33.094 -28.735 8.186 1.00 29.45 198 ILE C CA 1
ATOM 5057 C C . ILE C 1 198 ? 33.774 -29.851 7.410 1.00 32.27 198 ILE C C 1
ATOM 5058 O O . ILE C 1 198 ? 33.209 -30.362 6.432 1.00 29.34 198 ILE C O 1
ATOM 5063 N N . ILE C 1 199 ? 34.978 -30.237 7.847 1.00 25.59 199 ILE C N 1
ATOM 5064 C CA . ILE C 1 199 ? 35.675 -31.399 7.304 1.00 27.10 199 ILE C CA 1
ATOM 5065 C C . ILE C 1 199 ? 35.408 -32.587 8.222 1.00 28.68 199 ILE C C 1
ATOM 5066 O O . ILE C 1 199 ? 35.788 -32.567 9.400 1.00 29.96 199 ILE C O 1
ATOM 5071 N N . ALA C 1 200 ? 34.769 -33.619 7.677 1.00 26.83 200 ALA C N 1
ATOM 5072 C CA . ALA C 1 200 ? 34.540 -34.859 8.406 1.00 27.37 200 ALA C CA 1
ATOM 5073 C C . ALA C 1 200 ? 35.801 -35.697 8.432 1.00 25.90 200 ALA C C 1
ATOM 5074 O O . ALA C 1 200 ? 36.469 -35.884 7.406 1.00 26.24 200 ALA C O 1
ATOM 5076 N N . SER C 1 201 ? 36.115 -36.241 9.607 1.00 28.77 201 SER C N 1
ATOM 5077 C CA . SER C 1 201 ? 37.362 -36.962 9.760 1.00 28.70 201 SER C CA 1
ATOM 5078 C C . SER C 1 201 ? 37.176 -38.104 10.754 1.00 29.74 201 SER C C 1
ATOM 5079 O O . SER C 1 201 ? 36.542 -37.929 11.800 1.00 30.54 201 SER C O 1
ATOM 5082 N N . GLY C 1 202 ? 37.706 -39.276 10.405 1.00 27.60 202 GLY C N 1
ATOM 5083 C CA . GLY C 1 202 ? 37.677 -40.421 11.307 1.00 30.69 202 GLY C CA 1
ATOM 5084 C C . GLY C 1 202 ? 36.583 -41.429 10.991 1.00 32.71 202 GLY C C 1
ATOM 5085 O O . GLY C 1 202 ? 35.387 -41.111 11.105 1.00 30.88 202 GLY C O 1
ATOM 5086 N N . GLY C 1 203 ? 36.974 -42.637 10.580 1.00 31.45 203 GLY C N 1
ATOM 5087 C CA . GLY C 1 203 ? 36.039 -43.744 10.405 1.00 32.51 203 GLY C CA 1
ATOM 5088 C C . GLY C 1 203 ? 35.889 -44.261 8.985 1.00 34.83 203 GLY C C 1
ATOM 5089 O O . GLY C 1 203 ? 35.272 -45.321 8.798 1.00 34.36 203 GLY C O 1
ATOM 5090 N N . ALA C 1 204 ? 36.393 -43.557 7.972 1.00 30.72 204 ALA C N 1
ATOM 5091 C CA . ALA C 1 204 ? 36.157 -43.948 6.582 1.00 36.09 204 ALA C CA 1
ATOM 5092 C C . ALA C 1 204 ? 36.675 -45.350 6.292 1.00 38.32 204 ALA C C 1
ATOM 5093 O O . ALA C 1 204 ? 37.811 -45.689 6.629 1.00 38.08 204 ALA C O 1
ATOM 5095 N N . GLY C 1 205 ? 35.845 -46.163 5.635 1.00 32.91 205 GLY C N 1
ATOM 5096 C CA . GLY C 1 205 ? 36.279 -47.501 5.279 1.00 33.04 205 GLY C CA 1
ATOM 5097 C C . GLY C 1 205 ? 35.847 -47.922 3.889 1.00 36.44 205 GLY C C 1
ATOM 5098 O O . GLY C 1 205 ? 36.429 -48.843 3.315 1.00 35.36 205 GLY C O 1
ATOM 5099 N N . LYS C 1 206 ? 34.830 -47.262 3.332 1.00 33.14 206 LYS C N 1
ATOM 5100 C CA . LYS C 1 206 ? 34.359 -47.609 1.999 1.00 32.89 206 LYS C CA 1
ATOM 5101 C C . LYS C 1 206 ? 33.691 -46.396 1.378 1.00 31.20 206 LYS C C 1
ATOM 5102 O O . LYS C 1 206 ? 33.369 -45.422 2.065 1.00 32.07 206 LYS C O 1
ATOM 5108 N N . MET C 1 207 ? 33.462 -46.475 0.062 1.00 33.62 207 MET C N 1
ATOM 5109 C CA . MET C 1 207 ? 32.986 -45.307 -0.677 1.00 32.64 207 MET C CA 1
ATOM 5110 C C . MET C 1 207 ? 31.661 -44.793 -0.132 1.00 32.02 207 MET C C 1
ATOM 5111 O O . MET C 1 207 ? 31.441 -43.580 -0.085 1.00 34.00 207 MET C O 1
ATOM 5116 N N . GLU C 1 208 ? 30.751 -45.705 0.244 1.00 28.31 208 GLU C N 1
ATOM 5117 C CA . GLU C 1 208 ? 29.434 -45.304 0.732 1.00 30.60 208 GLU C CA 1
ATOM 5118 C C . GLU C 1 208 ? 29.539 -44.407 1.959 1.00 32.21 208 GLU C C 1
ATOM 5119 O O . GLU C 1 208 ? 28.643 -43.593 2.211 1.00 33.80 208 GLU C O 1
ATOM 5125 N N . HIS C 1 209 ? 30.623 -44.540 2.733 1.00 32.30 209 HIS C N 1
ATOM 5126 C CA . HIS C 1 209 ? 30.772 -43.732 3.937 1.00 30.34 209 HIS C CA 1
ATOM 5127 C C . HIS C 1 209 ? 30.877 -42.264 3.598 1.00 28.28 209 HIS C C 1
ATOM 5128 O O . HIS C 1 209 ? 30.423 -41.419 4.376 1.00 28.94 209 HIS C O 1
ATOM 5135 N N . PHE C 1 210 ? 31.458 -41.945 2.438 1.00 27.66 210 PHE C N 1
ATOM 5136 C CA . PHE C 1 210 ? 31.586 -40.549 2.030 1.00 30.01 210 PHE C CA 1
ATOM 5137 C C . PHE C 1 210 ? 30.225 -39.960 1.683 1.00 33.18 210 PHE C C 1
ATOM 5138 O O . PHE C 1 210 ? 29.954 -38.794 1.989 1.00 32.89 210 PHE C O 1
ATOM 5146 N N . LEU C 1 211 ? 29.366 -40.743 1.019 1.00 29.86 211 LEU C N 1
ATOM 5147 C CA . LEU C 1 211 ? 28.002 -40.286 0.751 1.00 30.86 211 LEU C CA 1
ATOM 5148 C C . LEU C 1 211 ? 27.266 -39.983 2.048 1.00 30.69 211 LEU C C 1
ATOM 5149 O O . LEU C 1 211 ? 26.628 -38.927 2.181 1.00 30.58 211 LEU C O 1
ATOM 5154 N N . GLU C 1 212 ? 27.365 -40.894 3.026 1.00 28.61 212 GLU C N 1
ATOM 5155 C CA . GLU C 1 212 ? 26.723 -40.688 4.322 1.00 30.24 212 GLU C CA 1
ATOM 5156 C C . GLU C 1 212 ? 27.211 -39.405 4.990 1.00 31.83 212 GLU C C 1
ATOM 5157 O O . GLU C 1 212 ? 26.420 -38.673 5.596 1.00 28.89 212 GLU C O 1
ATOM 5163 N N . ALA C 1 213 ? 28.518 -39.134 4.925 1.00 31.11 213 ALA C N 1
ATOM 5164 C CA . ALA C 1 213 ? 29.061 -37.919 5.532 1.00 27.59 213 ALA C CA 1
ATOM 5165 C C . ALA C 1 213 ? 28.545 -36.667 4.832 1.00 26.65 213 ALA C C 1
ATOM 5166 O O . ALA C 1 213 ? 28.262 -35.656 5.487 1.00 30.01 213 ALA C O 1
ATOM 5168 N N . PHE C 1 214 ? 28.436 -36.695 3.504 1.00 26.55 214 PHE C N 1
ATOM 5169 C CA . PHE C 1 214 ? 27.921 -35.517 2.803 1.00 29.53 214 PHE C CA 1
ATOM 5170 C C . PHE C 1 214 ? 26.429 -35.316 3.072 1.00 31.76 214 PHE C C 1
ATOM 5171 O O . PHE C 1 214 ? 25.965 -34.180 3.261 1.00 31.84 214 PHE C O 1
ATOM 5179 N N . LEU C 1 215 ? 25.670 -36.408 3.152 1.00 29.13 215 LEU C N 1
ATOM 5180 C CA . LEU C 1 215 ? 24.266 -36.298 3.519 1.00 30.21 215 LEU C CA 1
ATOM 5181 C C . LEU C 1 215 ? 24.105 -35.710 4.910 1.00 30.86 215 LEU C C 1
ATOM 5182 O O . LEU C 1 215 ? 23.130 -35.002 5.187 1.00 29.48 215 LEU C O 1
ATOM 5187 N N . ALA C 1 216 ? 25.034 -36.017 5.809 1.00 29.58 216 ALA C N 1
ATOM 5188 C CA . ALA C 1 216 ? 24.966 -35.464 7.152 1.00 31.82 216 ALA C CA 1
ATOM 5189 C C . ALA C 1 216 ? 25.344 -33.986 7.206 1.00 30.97 216 ALA C C 1
ATOM 5190 O O . ALA C 1 216 ? 25.088 -33.343 8.230 1.00 33.54 216 ALA C O 1
ATOM 5192 N N . GLY C 1 217 ? 25.885 -33.407 6.132 1.00 32.55 217 GLY C N 1
ATOM 5193 C CA . GLY C 1 217 ? 26.159 -31.972 6.130 1.00 31.87 217 GLY C CA 1
ATOM 5194 C C . GLY C 1 217 ? 27.621 -31.580 6.056 1.00 31.49 217 GLY C C 1
ATOM 5195 O O . GLY C 1 217 ? 27.924 -30.388 6.122 1.00 33.07 217 GLY C O 1
ATOM 5196 N N . ALA C 1 218 ? 28.537 -32.529 5.936 1.00 28.63 218 ALA C N 1
ATOM 5197 C CA . ALA C 1 218 ? 29.950 -32.191 5.785 1.00 29.38 218 ALA C CA 1
ATOM 5198 C C . ALA C 1 218 ? 30.208 -31.448 4.476 1.00 30.70 218 ALA C C 1
ATOM 5199 O O . ALA C 1 218 ? 29.607 -31.738 3.440 1.00 28.83 218 ALA C O 1
ATOM 5201 N N . ASP C 1 219 ? 31.131 -30.488 4.514 1.00 27.93 219 ASP C N 1
ATOM 5202 C CA . ASP C 1 219 ? 31.537 -29.849 3.274 1.00 30.08 219 ASP C CA 1
ATOM 5203 C C . ASP C 1 219 ? 32.695 -30.573 2.620 1.00 28.20 219 ASP C C 1
ATOM 5204 O O . ASP C 1 219 ? 32.939 -30.402 1.417 1.00 28.28 219 ASP C O 1
ATOM 5209 N N . ALA C 1 220 ? 33.388 -31.405 3.386 1.00 27.72 220 ALA C N 1
ATOM 5210 C CA . ALA C 1 220 ? 34.566 -32.106 2.918 1.00 25.48 220 ALA C CA 1
ATOM 5211 C C . ALA C 1 220 ? 34.684 -33.370 3.745 1.00 25.91 220 ALA C C 1
ATOM 5212 O O . ALA C 1 220 ? 34.202 -33.433 4.880 1.00 25.13 220 ALA C O 1
ATOM 5214 N N . ALA C 1 221 ? 35.314 -34.382 3.168 1.00 26.00 221 ALA C N 1
ATOM 5215 C CA . ALA C 1 221 ? 35.520 -35.647 3.857 1.00 24.67 221 ALA C CA 1
ATOM 5216 C C . ALA C 1 221 ? 36.998 -35.967 3.773 1.00 27.70 221 ALA C C 1
ATOM 5217 O O . ALA C 1 221 ? 37.552 -36.010 2.674 1.00 28.15 221 ALA C O 1
ATOM 5219 N N . LEU C 1 222 ? 37.628 -36.195 4.922 1.00 26.22 222 LEU C N 1
ATOM 5220 C CA . LEU C 1 222 ? 39.056 -36.476 5.007 1.00 28.33 222 LEU C CA 1
ATOM 5221 C C . LEU C 1 222 ? 39.286 -37.958 5.300 1.00 31.61 222 LEU C C 1
ATOM 5222 O O . LEU C 1 222 ? 38.530 -38.572 6.059 1.00 29.11 222 LEU C O 1
ATOM 5227 N N . ALA C 1 223 ? 40.314 -38.545 4.681 1.00 31.69 223 ALA C N 1
ATOM 5228 C CA . ALA C 1 223 ? 40.722 -39.908 4.999 1.00 31.51 223 ALA C CA 1
ATOM 5229 C C . ALA C 1 223 ? 42.209 -40.067 4.725 1.00 34.03 223 ALA C C 1
ATOM 5230 O O . ALA C 1 223 ? 42.826 -39.241 4.048 1.00 32.05 223 ALA C O 1
ATOM 5232 N N . ALA C 1 224 ? 42.789 -41.138 5.281 1.00 31.70 224 ALA C N 1
ATOM 5233 C CA . ALA C 1 224 ? 44.193 -41.459 5.062 1.00 34.20 224 ALA C CA 1
ATOM 5234 C C . ALA C 1 224 ? 44.435 -42.881 4.536 1.00 35.39 224 ALA C C 1
ATOM 5235 O O . ALA C 1 224 ? 44.682 -43.066 3.335 1.00 35.60 224 ALA C O 1
ATOM 5237 N N . SER C 1 225 ? 44.324 -43.896 5.407 1.00 38.69 225 SER C N 1
ATOM 5238 C CA . SER C 1 225 ? 44.721 -45.267 5.046 1.00 43.45 225 SER C CA 1
ATOM 5239 C C . SER C 1 225 ? 43.905 -45.825 3.877 1.00 41.85 225 SER C C 1
ATOM 5240 O O . SER C 1 225 ? 44.433 -46.606 3.069 1.00 37.78 225 SER C O 1
ATOM 5243 N N . VAL C 1 226 ? 42.604 -45.502 3.795 1.00 38.00 226 VAL C N 1
ATOM 5244 C CA . VAL C 1 226 ? 41.825 -46.078 2.694 1.00 38.80 226 VAL C CA 1
ATOM 5245 C C . VAL C 1 226 ? 42.391 -45.637 1.356 1.00 36.14 226 VAL C C 1
ATOM 5246 O O . VAL C 1 226 ? 42.301 -46.374 0.366 1.00 38.02 226 VAL C O 1
ATOM 5250 N N . PHE C 1 227 ? 43.000 -44.449 1.299 1.00 31.83 227 PHE C N 1
ATOM 5251 C CA . PHE C 1 227 ? 43.651 -44.032 0.060 1.00 33.84 227 PHE C CA 1
ATOM 5252 C C . PHE C 1 227 ? 45.059 -44.616 -0.051 1.00 38.84 227 PHE C C 1
ATOM 5253 O O . PHE C 1 227 ? 45.419 -45.191 -1.089 1.00 41.17 227 PHE C O 1
ATOM 5261 N N . HIS C 1 228 ? 45.862 -44.485 1.017 1.00 35.23 228 HIS C N 1
ATOM 5262 C CA . HIS C 1 228 ? 47.269 -44.894 0.966 1.00 38.90 228 HIS C CA 1
ATOM 5263 C C . HIS C 1 228 ? 47.418 -46.376 0.678 1.00 44.15 228 HIS C C 1
ATOM 5264 O O . HIS C 1 228 ? 48.348 -46.786 -0.031 1.00 45.58 228 HIS C O 1
ATOM 5271 N N . PHE C 1 229 ? 46.548 -47.201 1.263 1.00 42.32 229 PHE C N 1
ATOM 5272 C CA . PHE C 1 229 ? 46.632 -48.640 1.073 1.00 45.81 229 PHE C CA 1
ATOM 5273 C C . PHE C 1 229 ? 45.748 -49.114 -0.071 1.00 44.60 229 PHE C C 1
ATOM 5274 O O . PHE C 1 229 ? 45.636 -50.319 -0.292 1.00 46.91 229 PHE C O 1
ATOM 5282 N N . ARG C 1 230 ? 45.176 -48.186 -0.837 1.00 40.69 230 ARG C N 1
ATOM 5283 C CA . ARG C 1 230 ? 44.434 -48.495 -2.059 1.00 47.00 230 ARG C CA 1
ATOM 5284 C C . ARG C 1 230 ? 43.155 -49.283 -1.797 1.00 46.73 230 ARG C C 1
ATOM 5285 O O . ARG C 1 230 ? 42.736 -50.092 -2.626 1.00 48.30 230 ARG C O 1
ATOM 5293 N N . GLU C 1 231 ? 42.502 -49.036 -0.665 1.00 47.82 231 GLU C N 1
ATOM 5294 C CA . GLU C 1 231 ? 41.213 -49.669 -0.442 1.00 45.65 231 GLU C CA 1
ATOM 5295 C C . GLU C 1 231 ? 40.125 -48.937 -1.223 1.00 46.17 231 GLU C C 1
ATOM 5296 O O . GLU C 1 231 ? 39.162 -49.560 -1.686 1.00 43.35 231 GLU C O 1
ATOM 5302 N N . ILE C 1 232 ? 40.302 -47.635 -1.448 1.00 40.74 232 ILE C N 1
ATOM 5303 C CA . ILE C 1 232 ? 39.370 -46.829 -2.226 1.00 37.78 232 ILE C CA 1
ATOM 5304 C C . ILE C 1 232 ? 40.153 -46.118 -3.321 1.00 39.76 232 ILE C C 1
ATOM 5305 O O . ILE C 1 232 ? 41.168 -45.469 -3.043 1.00 40.59 232 ILE C O 1
ATOM 5310 N N . ASP C 1 233 ? 39.668 -46.216 -4.551 1.00 40.41 233 ASP C N 1
ATOM 5311 C CA . ASP C 1 233 ? 40.218 -45.479 -5.681 1.00 43.75 233 ASP C CA 1
ATOM 5312 C C . ASP C 1 233 ? 39.572 -44.092 -5.762 1.00 41.12 233 ASP C C 1
ATOM 5313 O O . ASP C 1 233 ? 38.345 -43.982 -5.825 1.00 37.25 233 ASP C O 1
ATOM 5318 N N . VAL C 1 234 ? 40.398 -43.035 -5.789 1.00 35.95 234 VAL C N 1
ATOM 5319 C CA . VAL C 1 234 ? 39.873 -41.667 -5.694 1.00 34.12 234 VAL C CA 1
ATOM 5320 C C . VAL C 1 234 ? 38.904 -41.362 -6.835 1.00 32.50 234 VAL C C 1
ATOM 5321 O O . VAL C 1 234 ? 37.820 -40.811 -6.618 1.00 32.69 234 VAL C O 1
ATOM 5325 N N . ARG C 1 235 ? 39.282 -41.691 -8.070 1.00 33.67 235 ARG C N 1
ATOM 5326 C CA . ARG C 1 235 ? 38.393 -41.431 -9.197 1.00 35.21 235 ARG C CA 1
ATOM 5327 C C . ARG C 1 235 ? 37.103 -42.250 -9.109 1.00 35.70 235 ARG C C 1
ATOM 5328 O O . ARG C 1 235 ? 36.022 -41.739 -9.414 1.00 33.66 235 ARG C O 1
ATOM 5336 N N . GLU C 1 236 ? 37.195 -43.526 -8.700 1.00 37.08 236 GLU C N 1
ATOM 5337 C CA . GLU C 1 236 ? 35.989 -44.334 -8.531 1.00 38.09 236 GLU C CA 1
ATOM 5338 C C . GLU C 1 236 ? 35.077 -43.730 -7.475 1.00 34.98 236 GLU C C 1
ATOM 5339 O O . GLU C 1 236 ? 33.854 -43.680 -7.651 1.00 33.87 236 GLU C O 1
ATOM 5345 N N . LEU C 1 237 ? 35.668 -43.216 -6.394 1.00 37.92 237 LEU C N 1
ATOM 5346 C CA . LEU C 1 237 ? 34.889 -42.575 -5.345 1.00 34.88 237 LEU C CA 1
ATOM 5347 C C . LEU C 1 237 ? 34.149 -41.352 -5.876 1.00 34.77 237 LEU C C 1
ATOM 5348 O O . LEU C 1 237 ? 32.945 -41.196 -5.650 1.00 36.76 237 LEU C O 1
ATOM 5353 N N . LYS C 1 238 ? 34.848 -40.481 -6.615 1.00 34.82 238 LYS C N 1
ATOM 5354 C CA . LYS C 1 238 ? 34.195 -39.284 -7.141 1.00 31.58 238 LYS C CA 1
ATOM 5355 C C . LYS C 1 238 ? 33.111 -39.632 -8.160 1.00 33.87 238 LYS C C 1
ATOM 5356 O O . LYS C 1 238 ? 32.058 -38.984 -8.202 1.00 29.73 238 LYS C O 1
ATOM 5362 N N . GLU C 1 239 ? 33.346 -40.654 -8.989 1.00 34.89 239 GLU C N 1
ATOM 5363 C CA . GLU C 1 239 ? 32.322 -41.076 -9.936 1.00 39.50 239 GLU C CA 1
ATOM 5364 C C . GLU C 1 239 ? 31.089 -41.597 -9.202 1.00 36.41 239 GLU C C 1
ATOM 5365 O O . GLU C 1 239 ? 29.951 -41.356 -9.621 1.00 37.56 239 GLU C O 1
ATOM 5371 N N . TYR C 1 240 ? 31.307 -42.321 -8.106 1.00 36.31 240 TYR C N 1
ATOM 5372 C CA . TYR C 1 240 ? 30.203 -42.826 -7.294 1.00 38.01 240 TYR C CA 1
ATOM 5373 C C . TYR C 1 240 ? 29.423 -41.683 -6.642 1.00 36.76 240 TYR C C 1
ATOM 5374 O O . TYR C 1 240 ? 28.183 -41.661 -6.667 1.00 34.91 240 TYR C O 1
ATOM 5383 N N . LEU C 1 241 ? 30.132 -40.732 -6.031 1.00 33.31 241 LEU C N 1
ATOM 5384 C CA . LEU C 1 241 ? 29.444 -39.619 -5.382 1.00 32.65 241 LEU C CA 1
ATOM 5385 C C . LEU C 1 241 ? 28.682 -38.777 -6.400 1.00 33.30 241 LEU C C 1
ATOM 5386 O O . LEU C 1 241 ? 27.534 -38.368 -6.158 1.00 34.08 241 LEU C O 1
ATOM 5391 N N . LYS C 1 242 ? 29.279 -38.541 -7.568 1.00 34.53 242 LYS C N 1
ATOM 5392 C CA . LYS C 1 242 ? 28.583 -37.738 -8.565 1.00 32.87 242 LYS C CA 1
ATOM 5393 C C . LYS C 1 242 ? 27.302 -38.424 -9.010 1.00 34.96 242 LYS C C 1
ATOM 5394 O O . LYS C 1 242 ? 26.262 -37.777 -9.194 1.00 33.91 242 LYS C O 1
ATOM 5400 N N . LYS C 1 243 ? 27.350 -39.742 -9.168 1.00 34.84 243 LYS C N 1
ATOM 5401 C CA . LYS C 1 243 ? 26.157 -40.470 -9.581 1.00 33.32 243 LYS C CA 1
ATOM 5402 C C . LYS C 1 243 ? 25.014 -40.316 -8.584 1.00 32.94 243 LYS C C 1
ATOM 5403 O O . LYS C 1 243 ? 23.850 -40.268 -8.979 1.00 36.02 243 LYS C O 1
ATOM 5409 N N . HIS C 1 244 ? 25.310 -40.235 -7.293 1.00 33.26 244 HIS C N 1
ATOM 5410 C CA . H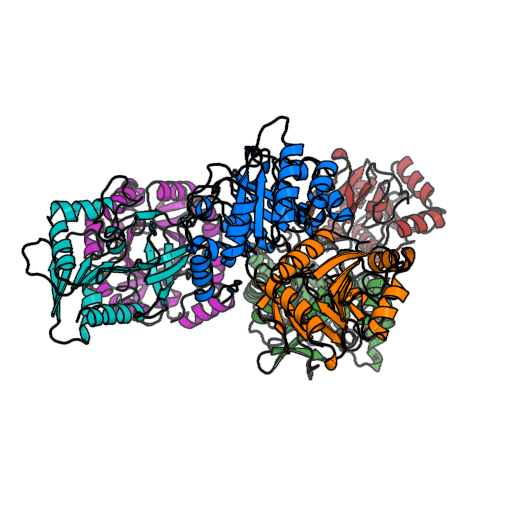IS C 1 244 ? 24.259 -40.150 -6.291 1.00 33.99 244 HIS C CA 1
ATOM 5411 C C . HIS C 1 244 ? 24.007 -38.718 -5.818 1.00 36.46 244 HIS C C 1
ATOM 5412 O O . HIS C 1 244 ? 23.571 -38.507 -4.676 1.00 35.84 244 HIS C O 1
ATOM 5419 N N . GLY C 1 245 ? 24.315 -37.727 -6.663 1.00 33.93 245 GLY C N 1
ATOM 5420 C CA . GLY C 1 245 ? 23.849 -36.375 -6.450 1.00 37.25 245 GLY C CA 1
ATOM 5421 C C . GLY C 1 245 ? 24.783 -35.444 -5.706 1.00 38.17 245 GLY C C 1
ATOM 5422 O O . GLY C 1 245 ? 24.400 -34.294 -5.458 1.00 37.71 245 GLY C O 1
ATOM 5423 N N . VAL C 1 246 ? 25.982 -35.885 -5.333 1.00 33.96 246 VAL C N 1
ATOM 5424 C CA . VAL C 1 246 ? 26.907 -35.012 -4.613 1.00 30.81 246 VAL C CA 1
ATOM 5425 C C . VAL C 1 246 ? 27.644 -34.164 -5.644 1.00 32.86 246 VAL C C 1
ATOM 5426 O O . VAL C 1 246 ? 28.126 -34.684 -6.659 1.00 31.84 246 VAL C O 1
ATOM 5430 N N . ASN C 1 247 ? 27.683 -32.845 -5.430 1.00 31.15 247 ASN C N 1
ATOM 5431 C CA . ASN C 1 247 ? 28.458 -32.008 -6.343 1.00 31.92 247 ASN C CA 1
ATOM 5432 C C . ASN C 1 247 ? 29.940 -32.142 -5.983 1.00 31.42 247 ASN C C 1
ATOM 5433 O O . ASN C 1 247 ? 30.480 -31.376 -5.178 1.00 31.42 247 ASN C O 1
ATOM 5438 N N . VAL C 1 248 ? 30.637 -33.016 -6.695 1.00 35.53 248 VAL C N 1
ATOM 5439 C CA . VAL C 1 248 ? 32.061 -33.238 -6.494 1.00 37.48 248 VAL C CA 1
ATOM 5440 C C . VAL C 1 248 ? 32.750 -32.726 -7.745 1.00 35.67 248 VAL C C 1
ATOM 5441 O O . VAL C 1 248 ? 32.137 -32.574 -8.796 1.00 34.35 248 VAL C O 1
ATOM 5445 N N . ARG C 1 249 ? 34.042 -32.453 -7.625 1.00 32.90 249 ARG C N 1
ATOM 5446 C CA . ARG C 1 249 ? 34.843 -32.076 -8.780 1.00 31.58 249 ARG C CA 1
ATOM 5447 C C . ARG C 1 249 ? 35.284 -33.347 -9.498 1.00 36.01 249 ARG C C 1
ATOM 5448 O O . ARG C 1 249 ? 36.017 -34.168 -8.938 1.00 32.76 249 ARG C O 1
ATOM 5456 N N . LEU C 1 250 ? 34.829 -33.534 -10.724 1.00 36.80 250 LEU C N 1
ATOM 5457 C CA . LEU C 1 250 ? 35.184 -34.742 -11.454 1.00 40.61 250 LEU C CA 1
ATOM 5458 C C . LEU C 1 250 ? 35.533 -34.322 -12.872 1.00 44.18 250 LEU C C 1
ATOM 5459 O O . LEU C 1 250 ? 34.636 -34.113 -13.690 1.00 46.91 250 LEU C O 1
ATOM 5464 N N . GLU C 1 251 ? 36.822 -34.203 -13.165 1.00 39.04 251 GLU C N 1
ATOM 5465 C CA . GLU C 1 251 ? 37.210 -33.727 -14.483 1.00 47.95 251 GLU C CA 1
ATOM 5466 C C . GLU C 1 251 ? 37.312 -34.904 -15.442 1.00 51.47 251 GLU C C 1
ATOM 5467 O O . GLU C 1 251 ? 37.488 -36.053 -15.032 1.00 49.89 251 GLU C O 1
ATOM 5473 N N . GLY C 1 252 ? 37.183 -34.603 -16.732 1.00 57.12 252 GLY C N 1
ATOM 5474 C CA . GLY C 1 252 ? 37.183 -35.628 -17.763 1.00 60.99 252 GLY C CA 1
ATOM 5475 C C . GLY C 1 252 ? 38.512 -36.344 -17.882 1.00 67.32 252 GLY C C 1
ATOM 5476 O O . GLY C 1 252 ? 39.533 -35.832 -17.417 1.00 68.65 252 GLY C O 1
ATOM 5477 N N . MET D 2 1 ? 65.935 -13.011 -28.861 1.00 91.54 -1 MET D N 1
ATOM 5478 C CA . MET D 2 1 ? 64.577 -13.488 -29.100 1.00 94.57 -1 MET D CA 1
ATOM 5479 C C . MET D 2 1 ? 64.344 -14.879 -28.510 1.00 89.96 -1 MET D C 1
ATOM 5480 O O . MET D 2 1 ? 65.270 -15.663 -28.311 1.00 100.35 -1 MET D O 1
ATOM 5485 N N . GLY D 2 2 ? 63.069 -15.166 -28.285 1.00 65.77 0 GLY D N 1
ATOM 5486 C CA . GLY D 2 2 ? 62.591 -16.121 -27.314 1.00 57.72 0 GLY D CA 1
ATOM 5487 C C . GLY D 2 2 ? 61.460 -15.512 -26.522 1.00 55.46 0 GLY D C 1
ATOM 5488 O O . GLY D 2 2 ? 61.074 -14.363 -26.722 1.00 63.92 0 GLY D O 1
ATOM 5489 N N . MET D 2 3 ? 60.926 -16.289 -25.602 1.00 55.37 1 MET D N 1
ATOM 5490 C CA . MET D 2 3 ? 59.726 -15.875 -24.886 1.00 51.03 1 MET D CA 1
ATOM 5491 C C . MET D 2 3 ? 60.116 -15.399 -23.489 1.00 48.86 1 MET D C 1
ATOM 5492 O O . MET D 2 3 ? 60.686 -16.170 -22.705 1.00 48.15 1 MET D O 1
ATOM 5497 N N . ARG D 2 4 ? 59.798 -14.138 -23.176 1.00 43.05 2 ARG D N 1
ATOM 5498 C CA . ARG D 2 4 ? 60.132 -13.534 -21.889 1.00 40.86 2 ARG D CA 1
ATOM 5499 C C . ARG D 2 4 ? 58.855 -13.401 -21.078 1.00 39.20 2 ARG D C 1
ATOM 5500 O O . ARG D 2 4 ? 57.927 -12.686 -21.481 1.00 38.71 2 ARG D O 1
ATOM 5508 N N . ILE D 2 5 ? 58.818 -14.069 -19.930 1.00 36.29 3 ILE D N 1
ATOM 5509 C CA . ILE D 2 5 ? 57.691 -14.001 -19.015 1.00 36.80 3 ILE D CA 1
ATOM 5510 C C . ILE D 2 5 ? 58.164 -13.294 -17.757 1.00 35.41 3 ILE D C 1
ATOM 5511 O O . ILE D 2 5 ? 59.255 -13.581 -17.257 1.00 36.28 3 ILE D O 1
ATOM 5516 N N . GLY D 2 6 ? 57.370 -12.344 -17.275 1.00 36.13 4 GLY D N 1
ATOM 5517 C CA . GLY D 2 6 ? 57.668 -11.631 -16.042 1.00 35.78 4 GLY D CA 1
ATOM 5518 C C . GLY D 2 6 ? 56.556 -11.852 -15.037 1.00 35.45 4 GLY D C 1
ATOM 5519 O O . GLY D 2 6 ? 55.385 -11.943 -15.412 1.00 36.30 4 GLY D O 1
ATOM 5520 N N . ILE D 2 7 ? 56.927 -11.949 -13.763 1.00 34.82 5 ILE D N 1
ATOM 5521 C CA . ILE D 2 7 ? 55.962 -12.062 -12.680 1.00 31.27 5 ILE D CA 1
ATOM 5522 C C . ILE D 2 7 ? 56.276 -10.974 -11.659 1.00 34.72 5 ILE D C 1
ATOM 5523 O O . ILE D 2 7 ? 57.347 -10.988 -11.041 1.00 32.83 5 ILE D O 1
ATOM 5528 N N . ILE D 2 8 ? 55.354 -10.023 -11.491 1.00 30.50 6 ILE D N 1
ATOM 5529 C CA . ILE D 2 8 ? 55.536 -8.992 -10.475 1.00 32.26 6 ILE D CA 1
ATOM 5530 C C . ILE D 2 8 ? 55.589 -9.648 -9.102 1.00 33.56 6 ILE D C 1
ATOM 5531 O O . ILE D 2 8 ? 54.733 -10.469 -8.742 1.00 32.75 6 ILE D O 1
ATOM 5536 N N . SER D 2 9 ? 56.617 -9.315 -8.331 1.00 31.02 7 SER D N 1
ATOM 5537 C CA . SER D 2 9 ? 56.927 -10.097 -7.146 1.00 31.11 7 SER D CA 1
ATOM 5538 C C . SER D 2 9 ? 56.840 -9.286 -5.867 1.00 34.79 7 SER D C 1
ATOM 5539 O O . SER D 2 9 ? 57.301 -9.762 -4.823 1.00 37.54 7 SER D O 1
ATOM 5542 N N . VAL D 2 10 ? 56.239 -8.092 -5.912 1.00 33.29 8 VAL D N 1
ATOM 5543 C CA . VAL D 2 10 ? 56.199 -7.240 -4.723 1.00 36.91 8 VAL D CA 1
ATOM 5544 C C . VAL D 2 10 ? 55.122 -7.665 -3.731 1.00 36.08 8 VAL D C 1
ATOM 5545 O O . VAL D 2 10 ? 55.168 -7.254 -2.564 1.00 37.22 8 VAL D O 1
ATOM 5549 N N . GLY D 2 11 ? 54.163 -8.483 -4.141 1.00 35.38 9 GLY D N 1
ATOM 5550 C CA . GLY D 2 11 ? 53.122 -8.892 -3.230 1.00 33.71 9 GLY D CA 1
ATOM 5551 C C . GLY D 2 11 ? 51.973 -7.906 -3.199 1.00 38.47 9 GLY D C 1
ATOM 5552 O O . GLY D 2 11 ? 51.854 -7.035 -4.065 1.00 41.37 9 GLY D O 1
ATOM 5553 N N . PRO D 2 12 ? 51.100 -8.011 -2.185 1.00 37.00 10 PRO D N 1
ATOM 5554 C CA . PRO D 2 12 ? 51.150 -8.872 -0.998 1.00 36.62 10 PRO D CA 1
ATOM 5555 C C . PRO D 2 12 ? 50.853 -10.329 -1.319 1.00 36.42 10 PRO D C 1
ATOM 5556 O O . PRO D 2 12 ? 50.367 -10.628 -2.410 1.00 30.94 10 PRO D O 1
ATOM 5560 N N . GLY D 2 13 ? 51.234 -11.237 -0.437 1.00 39.62 11 GLY D N 1
ATOM 5561 C CA . GLY D 2 13 ? 50.821 -12.619 -0.598 1.00 41.21 11 GLY D CA 1
ATOM 5562 C C . GLY D 2 13 ? 51.935 -13.468 -1.166 1.00 41.06 11 GLY D C 1
ATOM 5563 O O . GLY D 2 13 ? 53.019 -12.993 -1.521 1.00 34.65 11 GLY D O 1
ATOM 5564 N N . ASN D 2 14 ? 51.651 -14.758 -1.251 1.00 36.12 12 ASN D N 1
ATOM 5565 C CA . ASN D 2 14 ? 52.616 -15.700 -1.792 1.00 40.27 12 ASN D CA 1
ATOM 5566 C C . ASN D 2 14 ? 52.619 -15.579 -3.314 1.00 43.43 12 ASN D C 1
ATOM 5567 O O . ASN D 2 14 ? 51.622 -15.874 -3.969 1.00 43.82 12 ASN D O 1
ATOM 5572 N N . ILE D 2 15 ? 53.677 -15.019 -3.874 1.00 41.81 13 ILE D N 1
ATOM 5573 C CA . ILE D 2 15 ? 53.786 -14.938 -5.324 1.00 41.13 13 ILE D CA 1
ATOM 5574 C C . ILE D 2 15 ? 54.559 -16.114 -5.906 1.00 38.16 13 ILE D C 1
ATOM 5575 O O . ILE D 2 15 ? 54.453 -16.369 -7.116 1.00 38.76 13 ILE D O 1
ATOM 5580 N N . MET D 2 16 ? 55.393 -16.777 -5.106 1.00 32.29 14 MET D N 1
ATOM 5581 C CA . MET D 2 16 ? 56.223 -17.866 -5.597 1.00 34.20 14 MET D CA 1
ATOM 5582 C C . MET D 2 16 ? 55.407 -19.081 -6.047 1.00 35.51 14 MET D C 1
ATOM 5583 O O . MET D 2 16 ? 55.890 -19.860 -6.872 1.00 37.10 14 MET D O 1
ATOM 5588 N N . ASN D 2 17 ? 54.202 -19.287 -5.502 1.00 32.62 15 ASN D N 1
ATOM 5589 C CA . ASN D 2 17 ? 53.357 -20.371 -6.004 1.00 34.32 15 ASN D CA 1
ATOM 5590 C C . ASN D 2 17 ? 53.074 -20.174 -7.485 1.00 35.82 15 ASN D C 1
ATOM 5591 O O . ASN D 2 17 ? 53.105 -21.130 -8.272 1.00 31.23 15 ASN D O 1
ATOM 5596 N N . LEU D 2 18 ? 52.771 -18.935 -7.880 1.00 30.66 16 LEU D N 1
ATOM 5597 C CA . LEU D 2 18 ? 52.490 -18.671 -9.287 1.00 32.63 16 LEU D CA 1
ATOM 5598 C C . LEU D 2 18 ? 53.751 -18.797 -10.126 1.00 33.82 16 LEU D C 1
ATOM 5599 O O . LEU D 2 18 ? 53.706 -19.290 -11.261 1.00 34.11 16 LEU D O 1
ATOM 5604 N N . TYR D 2 19 ? 54.885 -18.332 -9.592 1.00 34.91 17 TYR D N 1
ATOM 5605 C CA . TYR D 2 19 ? 56.152 -18.514 -10.286 1.00 35.00 17 TYR D CA 1
ATOM 5606 C C . TYR D 2 19 ? 56.395 -19.986 -10.593 1.00 36.03 17 TYR D C 1
ATOM 5607 O O . TYR D 2 19 ? 56.709 -20.360 -11.728 1.00 32.92 17 TYR D O 1
ATOM 5616 N N . ARG D 2 20 ? 56.252 -20.846 -9.590 1.00 34.67 18 ARG D N 1
ATOM 5617 C CA . ARG D 2 20 ? 56.527 -22.258 -9.833 1.00 37.96 18 ARG D CA 1
ATOM 5618 C C . ARG D 2 20 ? 55.500 -22.865 -10.782 1.00 35.01 18 ARG D C 1
ATOM 5619 O O . ARG D 2 20 ? 55.840 -23.726 -11.600 1.00 34.65 18 ARG D O 1
ATOM 5627 N N . GLY D 2 21 ? 54.244 -22.425 -10.706 1.00 33.42 19 GLY D N 1
ATOM 5628 C CA . GLY D 2 21 ? 53.251 -22.936 -11.641 1.00 31.90 19 GLY D CA 1
ATOM 5629 C C . GLY D 2 21 ? 53.530 -22.498 -13.070 1.00 33.05 19 GLY D C 1
ATOM 5630 O O . GLY D 2 21 ? 53.368 -23.279 -14.007 1.00 32.43 19 GLY D O 1
ATOM 5631 N N . VAL D 2 22 ? 53.938 -21.236 -13.259 1.00 31.44 20 VAL D N 1
ATOM 5632 C CA . VAL D 2 22 ? 54.261 -20.751 -14.599 1.00 32.99 20 VAL D CA 1
ATOM 5633 C C . VAL D 2 22 ? 55.484 -21.477 -15.146 1.00 36.74 20 VAL D C 1
ATOM 5634 O O . VAL D 2 22 ? 55.559 -21.796 -16.340 1.00 36.35 20 VAL D O 1
ATOM 5638 N N . LYS D 2 23 ? 56.462 -21.752 -14.280 1.00 35.99 21 LYS D N 1
ATOM 5639 C CA . LYS D 2 23 ? 57.647 -22.469 -14.715 1.00 36.64 21 LYS D CA 1
ATOM 5640 C C . LYS D 2 23 ? 57.320 -23.905 -15.112 1.00 36.71 21 LYS D C 1
ATOM 5641 O O . LYS D 2 23 ? 57.868 -24.420 -16.094 1.00 36.73 21 LYS D O 1
ATOM 5647 N N . ARG D 2 24 ? 56.423 -24.572 -14.374 1.00 36.55 22 ARG D N 1
ATOM 5648 C CA . ARG D 2 24 ? 55.991 -25.906 -14.804 1.00 40.46 22 ARG D CA 1
ATOM 5649 C C . ARG D 2 24 ? 55.273 -25.827 -16.146 1.00 37.74 22 ARG D C 1
ATOM 5650 O O . ARG D 2 24 ? 55.499 -26.655 -17.031 1.00 35.94 22 ARG D O 1
ATOM 5658 N N . ALA D 2 25 ? 54.424 -24.809 -16.327 1.00 32.22 23 ALA D N 1
ATOM 5659 C CA . ALA D 2 25 ? 53.637 -24.714 -17.559 1.00 37.83 23 ALA D CA 1
ATOM 5660 C C . ALA D 2 25 ? 54.509 -24.391 -18.764 1.00 37.67 23 ALA D C 1
ATOM 5661 O O . ALA D 2 25 ? 54.159 -24.734 -19.894 1.00 38.19 23 ALA D O 1
ATOM 5663 N N . SER D 2 26 ? 55.625 -23.713 -18.552 1.00 38.88 24 SER D N 1
ATOM 5664 C CA . SER D 2 26 ? 56.492 -23.292 -19.641 1.00 39.31 24 SER D CA 1
ATOM 5665 C C . SER D 2 26 ? 57.493 -24.360 -20.056 1.00 39.53 24 SER D C 1
ATOM 5666 O O . SER D 2 26 ? 58.258 -24.133 -20.995 1.00 38.04 24 SER D O 1
ATOM 5669 N N . GLU D 2 27 ? 57.519 -25.519 -19.383 1.00 39.00 25 GLU D N 1
ATOM 5670 C CA . GLU D 2 27 ? 58.650 -26.429 -19.570 1.00 43.41 25 GLU D CA 1
ATOM 5671 C C . GLU D 2 27 ? 58.690 -27.053 -20.963 1.00 43.74 25 GLU D C 1
ATOM 5672 O O . GLU D 2 27 ? 59.764 -27.422 -21.439 1.00 42.14 25 GLU D O 1
ATOM 5678 N N . ASN D 2 28 ? 57.556 -27.188 -21.630 1.00 41.48 26 ASN D N 1
ATOM 5679 C CA . ASN D 2 28 ? 57.544 -27.776 -22.967 1.00 44.97 26 ASN D CA 1
ATOM 5680 C C . ASN D 2 28 ? 57.676 -26.751 -24.096 1.00 42.70 26 ASN D C 1
ATOM 5681 O O . ASN D 2 28 ? 57.635 -27.140 -25.273 1.00 46.87 26 ASN D O 1
ATOM 5686 N N . PHE D 2 29 ? 57.854 -25.475 -23.778 1.00 40.00 27 PHE D N 1
ATOM 5687 C CA . PHE D 2 29 ? 57.991 -24.423 -24.775 1.00 39.53 27 PHE D CA 1
ATOM 5688 C C . PHE D 2 29 ? 59.465 -24.077 -24.980 1.00 46.94 27 PHE D C 1
ATOM 5689 O O . PHE D 2 29 ? 60.276 -24.181 -24.056 1.00 42.38 27 PHE D O 1
ATOM 5697 N N . GLU D 2 30 ? 59.794 -23.625 -26.195 1.00 41.58 28 GLU D N 1
ATOM 5698 C CA . GLU D 2 30 ? 61.170 -23.281 -26.539 1.00 47.47 28 GLU D CA 1
ATOM 5699 C C . GLU D 2 30 ? 61.539 -21.869 -26.103 1.00 46.69 28 GLU D C 1
ATOM 5700 O O . GLU D 2 30 ? 60.713 -20.949 -26.147 1.00 51.70 28 GLU D O 1
ATOM 5706 N N . ASP D 2 31 ? 62.782 -21.723 -25.635 1.00 45.62 29 ASP D N 1
ATOM 5707 C CA . ASP D 2 31 ? 63.415 -20.425 -25.408 1.00 49.70 29 ASP D CA 1
ATOM 5708 C C . ASP D 2 31 ? 62.607 -19.562 -24.439 1.00 45.15 29 ASP D C 1
ATOM 5709 O O . ASP D 2 31 ? 62.410 -18.367 -24.657 1.00 43.34 29 ASP D O 1
ATOM 5714 N N . VAL D 2 32 ? 62.179 -20.155 -23.336 1.00 46.81 30 VAL D N 1
ATOM 5715 C CA . VAL D 2 32 ? 61.365 -19.446 -22.354 1.00 49.72 30 VAL D CA 1
ATOM 5716 C C . VAL D 2 32 ? 62.214 -19.082 -21.145 1.00 54.95 30 VAL D C 1
ATOM 5717 O O . VAL D 2 32 ? 62.881 -19.941 -20.558 1.00 63.24 30 VAL D O 1
ATOM 5721 N N . SER D 2 33 ? 62.226 -17.795 -20.805 1.00 47.58 31 SER D N 1
ATOM 5722 C CA . SER D 2 33 ? 62.813 -17.316 -19.567 1.00 48.29 31 SER D CA 1
ATOM 5723 C C . SER D 2 33 ? 61.710 -16.677 -18.719 1.00 42.94 31 SER D C 1
ATOM 5724 O O . SER D 2 33 ? 60.730 -16.129 -19.245 1.00 40.92 31 SER D O 1
ATOM 5727 N N . ILE D 2 34 ? 61.856 -16.791 -17.400 1.00 35.43 32 ILE D N 1
ATOM 5728 C CA . ILE D 2 34 ? 60.893 -16.274 -16.441 1.00 37.98 32 ILE D CA 1
ATOM 5729 C C . ILE D 2 34 ? 61.652 -15.445 -15.423 1.00 40.18 32 ILE D C 1
ATOM 5730 O O . ILE D 2 34 ? 62.639 -15.918 -14.854 1.00 40.50 32 ILE D O 1
ATOM 5735 N N . GLU D 2 35 ? 61.195 -14.220 -15.182 1.00 38.45 33 GLU D N 1
ATOM 5736 C CA . GLU D 2 35 ? 61.876 -13.344 -14.237 1.00 40.57 33 GLU D CA 1
ATOM 5737 C C . GLU D 2 35 ? 60.876 -12.788 -13.240 1.00 38.16 33 GLU D C 1
ATOM 5738 O O . GLU D 2 35 ? 59.722 -12.512 -13.587 1.00 35.62 33 GLU D O 1
ATOM 5744 N N . LEU D 2 36 ? 61.331 -12.639 -11.998 1.00 37.47 34 LEU D N 1
ATOM 5745 C CA . LEU D 2 36 ? 60.579 -11.914 -10.988 1.00 36.12 34 LEU D CA 1
ATOM 5746 C C . LEU D 2 36 ? 60.812 -10.416 -11.186 1.00 38.53 34 LEU D C 1
ATOM 5747 O O . LEU D 2 36 ? 61.946 -9.979 -11.378 1.00 40.70 34 LEU D O 1
ATOM 5752 N N . VAL D 2 37 ? 59.742 -9.631 -11.142 1.00 36.63 35 VAL D N 1
ATOM 5753 C CA . VAL D 2 37 ? 59.801 -8.211 -11.463 1.00 37.97 35 VAL D CA 1
ATOM 5754 C C . VAL D 2 37 ? 59.490 -7.421 -10.201 1.00 40.26 35 VAL D C 1
ATOM 5755 O O . VAL D 2 37 ? 58.374 -7.507 -9.671 1.00 36.49 35 VAL D O 1
ATOM 5759 N N . GLU D 2 38 ? 60.469 -6.651 -9.715 1.00 41.06 36 GLU D N 1
ATOM 5760 C CA . GLU D 2 38 ? 60.226 -5.776 -8.574 1.00 41.48 36 GLU D CA 1
ATOM 5761 C C . GLU D 2 38 ? 60.577 -4.322 -8.865 1.00 41.13 36 GLU D C 1
ATOM 5762 O O . GLU D 2 38 ? 60.476 -3.486 -7.967 1.00 42.62 36 GLU D O 1
ATOM 5768 N N . SER D 2 39 ? 60.949 -3.988 -10.092 1.00 41.84 37 SER D N 1
ATOM 5769 C CA . SER D 2 39 ? 61.286 -2.619 -10.453 1.00 41.05 37 SER D CA 1
ATOM 5770 C C . SER D 2 39 ? 61.050 -2.457 -11.947 1.00 42.82 37 SER D C 1
ATOM 5771 O O . SER D 2 39 ? 60.894 -3.457 -12.656 1.00 36.15 37 SER D O 1
ATOM 5774 N N . PRO D 2 40 ? 60.972 -1.221 -12.451 1.00 40.00 38 PRO D N 1
ATOM 5775 C CA . PRO D 2 40 ? 60.819 -1.020 -13.898 1.00 40.53 38 PRO D CA 1
ATOM 5776 C C . PRO D 2 40 ? 62.115 -1.143 -14.686 1.00 41.81 38 PRO D C 1
ATOM 5777 O O . PRO D 2 40 ? 62.102 -0.928 -15.906 1.00 46.23 38 PRO D O 1
ATOM 5781 N N . ARG D 2 41 ? 63.234 -1.462 -14.034 1.00 41.75 39 ARG D N 1
ATOM 5782 C CA . ARG D 2 41 ? 64.524 -1.559 -14.722 1.00 45.74 39 ARG D CA 1
ATOM 5783 C C . ARG D 2 41 ? 64.687 -2.952 -15.337 1.00 49.06 39 ARG D C 1
ATOM 5784 O O . ARG D 2 41 ? 65.573 -3.726 -14.983 1.00 48.60 39 ARG D O 1
ATOM 5792 N N . ASN D 2 42 ? 63.795 -3.254 -16.282 1.00 46.14 40 ASN D N 1
ATOM 5793 C CA . ASN D 2 42 ? 63.763 -4.527 -16.988 1.00 47.20 40 ASN D CA 1
ATOM 5794 C C . ASN D 2 42 ? 63.249 -4.257 -18.395 1.00 48.30 40 ASN D C 1
ATOM 5795 O O . ASN D 2 42 ? 62.372 -3.406 -18.590 1.00 47.41 40 ASN D O 1
ATOM 5800 N N . ASP D 2 43 ? 63.733 -5.034 -19.364 1.00 43.87 41 ASP D N 1
ATOM 5801 C CA . ASP D 2 43 ? 63.151 -4.942 -20.694 1.00 42.91 41 ASP D CA 1
ATOM 5802 C C . ASP D 2 43 ? 61.744 -5.518 -20.662 1.00 41.98 41 ASP D C 1
ATOM 5803 O O . ASP D 2 43 ? 61.424 -6.367 -19.830 1.00 37.38 41 ASP D O 1
ATOM 5808 N N . LEU D 2 44 ? 60.915 -5.067 -21.602 1.00 41.37 42 LEU D N 1
ATOM 5809 C CA . LEU D 2 44 ? 59.526 -5.504 -21.648 1.00 47.37 42 LEU D CA 1
ATOM 5810 C C . LEU D 2 44 ? 59.446 -7.018 -21.809 1.00 42.19 42 LEU D C 1
ATOM 5811 O O . LEU D 2 44 ? 60.284 -7.637 -22.475 1.00 40.78 42 LEU D O 1
ATOM 5816 N N . TYR D 2 45 ? 58.433 -7.605 -21.181 1.00 40.93 43 TYR D N 1
ATOM 5817 C CA . TYR D 2 45 ? 58.129 -9.023 -21.303 1.00 37.49 43 TYR D CA 1
ATOM 5818 C C . TYR D 2 45 ? 57.068 -9.253 -22.374 1.00 37.41 43 TYR D C 1
ATOM 5819 O O . TYR D 2 45 ? 56.259 -8.370 -22.682 1.00 39.87 43 TYR D O 1
ATOM 5828 N N . ASP D 2 46 ? 57.078 -10.457 -22.944 1.00 37.97 44 ASP D N 1
ATOM 5829 C CA . ASP D 2 46 ? 55.990 -10.836 -23.830 1.00 39.54 44 ASP D CA 1
ATOM 5830 C C . ASP D 2 46 ? 54.726 -11.081 -23.033 1.00 36.95 44 ASP D C 1
ATOM 5831 O O . ASP D 2 46 ? 53.620 -10.873 -23.541 1.00 36.70 44 ASP D O 1
ATOM 5836 N N . LEU D 2 47 ? 54.881 -11.458 -21.767 1.00 35.42 45 LEU D N 1
ATOM 5837 C CA . LEU D 2 47 ? 53.769 -11.876 -20.927 1.00 35.39 45 LEU D CA 1
ATOM 5838 C C . LEU D 2 47 ? 54.108 -11.461 -19.507 1.00 36.16 45 LEU D C 1
ATOM 5839 O O . LEU D 2 47 ? 55.121 -11.910 -18.958 1.00 33.61 45 LEU D O 1
ATOM 5844 N N . LEU D 2 48 ? 53.288 -10.585 -18.925 1.00 33.59 46 LEU D N 1
ATOM 5845 C CA . LEU D 2 48 ? 53.531 -10.051 -17.588 1.00 33.04 46 LEU D CA 1
ATOM 5846 C C . LEU D 2 48 ? 52.381 -10.424 -16.668 1.00 32.49 46 LEU D C 1
ATOM 5847 O O . LEU D 2 48 ? 51.234 -10.036 -16.925 1.00 32.16 46 LEU D O 1
ATOM 5852 N N . PHE D 2 49 ? 52.691 -11.104 -15.563 1.00 32.44 47 PHE D N 1
ATOM 5853 C CA . PHE D 2 49 ? 51.685 -11.488 -14.580 1.00 33.29 47 PHE D CA 1
ATOM 5854 C C . PHE D 2 49 ? 51.666 -10.508 -13.419 1.00 32.20 47 PHE D C 1
ATOM 5855 O O . PHE D 2 49 ? 52.722 -10.086 -12.921 1.00 33.45 47 PHE D O 1
ATOM 5863 N N . ILE D 2 50 ? 50.463 -10.178 -12.975 1.00 33.27 48 ILE D N 1
ATOM 5864 C CA . ILE D 2 50 ? 50.236 -9.401 -11.764 1.00 33.63 48 ILE D CA 1
ATOM 5865 C C . ILE D 2 50 ? 49.511 -10.282 -10.769 1.00 34.28 48 ILE D C 1
ATOM 5866 O O . ILE D 2 50 ? 48.287 -10.472 -10.872 1.00 32.69 48 ILE D O 1
ATOM 5871 N N . PRO D 2 51 ? 50.215 -10.883 -9.822 1.00 36.86 49 PRO D N 1
ATOM 5872 C CA . PRO D 2 51 ? 49.575 -11.772 -8.853 1.00 35.61 49 PRO D CA 1
ATOM 5873 C C . PRO D 2 51 ? 49.259 -11.025 -7.576 1.00 38.77 49 PRO D C 1
ATOM 5874 O O . PRO D 2 51 ? 49.364 -9.801 -7.515 1.00 41.08 49 PRO D O 1
ATOM 5878 N N . GLY D 2 52 ? 48.844 -11.750 -6.561 1.00 33.12 50 GLY D N 1
ATOM 5879 C CA . GLY D 2 52 ? 48.759 -11.216 -5.215 1.00 35.99 50 GLY D CA 1
ATOM 5880 C C . GLY D 2 52 ? 47.603 -11.796 -4.440 1.00 35.37 50 GLY D C 1
ATOM 5881 O O . GLY D 2 52 ? 46.586 -12.193 -4.993 1.00 32.84 50 GLY D O 1
ATOM 5882 N N . VAL D 2 53 ? 47.745 -11.807 -3.121 1.00 37.44 51 VAL D N 1
ATOM 5883 C CA . VAL D 2 53 ? 46.688 -12.232 -2.211 1.00 40.01 51 VAL D CA 1
ATOM 5884 C C . VAL D 2 53 ? 46.739 -11.236 -1.072 1.00 38.72 51 VAL D C 1
ATOM 5885 O O . VAL D 2 53 ? 47.794 -11.066 -0.453 1.00 37.55 51 VAL D O 1
ATOM 5889 N N . GLY D 2 54 ? 45.649 -10.518 -0.847 1.00 34.78 52 GLY D N 1
ATOM 5890 C CA . GLY D 2 54 ? 45.726 -9.460 0.136 1.00 38.35 52 GLY D CA 1
ATOM 5891 C C . GLY D 2 54 ? 44.674 -8.397 -0.116 1.00 38.19 52 GLY D C 1
ATOM 5892 O O . GLY D 2 54 ? 43.753 -8.578 -0.908 1.00 35.75 52 GLY D O 1
ATOM 5893 N N . HIS D 2 55 ? 44.871 -7.281 0.566 1.00 39.77 53 HIS D N 1
ATOM 5894 C CA . HIS D 2 55 ? 43.970 -6.146 0.511 1.00 40.05 53 HIS D CA 1
ATOM 5895 C C . HIS D 2 55 ? 44.240 -5.317 -0.747 1.00 39.52 53 HIS D C 1
ATOM 5896 O O . HIS D 2 55 ? 45.392 -5.086 -1.122 1.00 41.45 53 HIS D O 1
ATOM 5903 N N . PHE D 2 56 ? 43.159 -4.886 -1.408 1.00 39.43 54 PHE D N 1
ATOM 5904 C CA . PHE D 2 56 ? 43.267 -4.111 -2.648 1.00 37.31 54 PHE D CA 1
ATOM 5905 C C . PHE D 2 56 ? 44.143 -2.874 -2.457 1.00 37.78 54 PHE D C 1
ATOM 5906 O O . PHE D 2 56 ? 44.948 -2.530 -3.333 1.00 36.76 54 PHE D O 1
ATOM 5914 N N . GLY D 2 57 ? 43.994 -2.188 -1.319 1.00 37.88 55 GLY D N 1
ATOM 5915 C CA . GLY D 2 57 ? 44.797 -0.997 -1.061 1.00 37.53 55 GLY D CA 1
ATOM 5916 C C . GLY D 2 57 ? 46.284 -1.300 -0.972 1.00 39.29 55 GLY D C 1
ATOM 5917 O O . GLY D 2 57 ? 47.123 -0.499 -1.404 1.00 41.23 55 GLY D O 1
ATOM 5918 N N . GLU D 2 58 ? 46.634 -2.443 -0.377 1.00 38.15 56 GLU D N 1
ATOM 5919 C CA . GLU D 2 58 ? 48.035 -2.837 -0.281 1.00 41.56 56 GLU D CA 1
ATOM 5920 C C . GLU D 2 58 ? 48.586 -3.268 -1.641 1.00 39.29 56 GLU D C 1
ATOM 5921 O O . GLU D 2 58 ? 49.733 -2.950 -1.975 1.00 39.17 56 GLU D O 1
ATOM 5927 N N . GLY D 2 59 ? 47.778 -3.957 -2.451 1.00 34.67 57 GLY D N 1
ATOM 5928 C CA . GLY D 2 59 ? 48.212 -4.297 -3.804 1.00 34.54 57 GLY D CA 1
ATOM 5929 C C . GLY D 2 59 ? 48.598 -3.069 -4.612 1.00 37.02 57 GLY D C 1
ATOM 5930 O O . GLY D 2 59 ? 49.659 -3.027 -5.247 1.00 34.32 57 GLY D O 1
ATOM 5931 N N . MET D 2 60 ? 47.733 -2.054 -4.595 1.00 35.15 58 MET D N 1
ATOM 5932 C CA . MET D 2 60 ? 47.994 -0.810 -5.311 1.00 36.89 58 MET D CA 1
ATOM 5933 C C . MET D 2 60 ? 49.170 -0.052 -4.700 1.00 36.44 58 MET D C 1
ATOM 5934 O O . MET D 2 60 ? 50.008 0.498 -5.426 1.00 37.94 58 MET D O 1
ATOM 5939 N N . ARG D 2 61 ? 49.244 -0.001 -3.368 1.00 37.62 59 ARG D N 1
ATOM 5940 C CA . ARG D 2 61 ? 50.360 0.681 -2.718 1.00 41.03 59 ARG D CA 1
ATOM 5941 C C . ARG D 2 61 ? 51.699 0.106 -3.177 1.00 42.52 59 ARG D C 1
ATOM 5942 O O . ARG D 2 61 ? 52.637 0.851 -3.501 1.00 41.49 59 ARG D O 1
ATOM 5950 N N . ARG D 2 62 ? 51.810 -1.225 -3.204 1.00 39.91 60 ARG D N 1
ATOM 5951 C CA . ARG D 2 62 ? 53.082 -1.851 -3.558 1.00 37.98 60 ARG D CA 1
ATOM 5952 C C . ARG D 2 62 ? 53.430 -1.662 -5.032 1.00 41.41 60 ARG D C 1
ATOM 5953 O O . ARG D 2 62 ? 54.608 -1.521 -5.370 1.00 40.52 60 ARG D O 1
ATOM 5961 N N . LEU D 2 63 ? 52.436 -1.670 -5.932 1.00 36.45 61 LEU D N 1
ATOM 5962 C CA . LEU D 2 63 ? 52.742 -1.345 -7.328 1.00 35.12 61 LEU D CA 1
ATOM 5963 C C . LEU D 2 63 ? 53.237 0.094 -7.473 1.00 38.03 61 LEU D C 1
ATOM 5964 O O . LEU D 2 63 ? 54.195 0.360 -8.211 1.00 37.72 61 LEU D O 1
ATOM 5969 N N . ARG D 2 64 ? 52.585 1.036 -6.790 1.00 36.61 62 ARG D N 1
ATOM 5970 C CA . ARG D 2 64 ? 52.966 2.442 -6.897 1.00 39.05 62 ARG D CA 1
ATOM 5971 C C . ARG D 2 64 ? 54.329 2.704 -6.269 1.00 42.10 62 ARG D C 1
ATOM 5972 O O . ARG D 2 64 ? 55.169 3.398 -6.852 1.00 39.89 62 ARG D O 1
ATOM 5980 N N . GLU D 2 65 ? 54.547 2.225 -5.046 1.00 40.36 63 GLU D N 1
ATOM 5981 C CA . GLU D 2 65 ? 55.809 2.536 -4.385 1.00 42.02 63 GLU D CA 1
ATOM 5982 C C . GLU D 2 65 ? 57.000 1.895 -5.099 1.00 44.43 63 GLU D C 1
ATOM 5983 O O . GLU D 2 65 ? 58.127 2.375 -4.952 1.00 43.42 63 GLU D O 1
ATOM 5989 N N . ASN D 2 66 ? 56.794 0.805 -5.838 1.00 41.16 64 ASN D N 1
ATOM 5990 C CA . ASN D 2 66 ? 57.882 0.192 -6.589 1.00 40.99 64 ASN D CA 1
ATOM 5991 C C . ASN D 2 66 ? 57.934 0.685 -8.031 1.00 43.08 64 ASN D C 1
ATOM 5992 O O . ASN D 2 66 ? 58.672 0.119 -8.840 1.00 38.81 64 ASN D O 1
ATOM 5997 N N . ASP D 2 67 ? 57.157 1.719 -8.369 1.00 43.52 65 ASP D N 1
ATOM 5998 C CA . ASP D 2 67 ? 57.273 2.402 -9.660 1.00 47.95 65 ASP D CA 1
ATOM 5999 C C . ASP D 2 67 ? 56.968 1.438 -10.808 1.00 45.64 65 ASP D C 1
ATOM 6000 O O . ASP D 2 67 ? 57.682 1.380 -11.811 1.00 44.05 65 ASP D O 1
ATOM 6005 N N . LEU D 2 68 ? 55.886 0.674 -10.651 1.00 40.98 66 LEU D N 1
ATOM 6006 C CA . LEU D 2 68 ? 55.498 -0.345 -11.617 1.00 38.40 66 LEU D CA 1
ATOM 6007 C C . LEU D 2 68 ? 54.274 0.031 -12.449 1.00 40.84 66 LEU D C 1
ATOM 6008 O O . LEU D 2 68 ? 53.898 -0.731 -13.351 1.00 36.67 66 LEU D O 1
ATOM 6013 N N . ILE D 2 69 ? 53.640 1.173 -12.168 1.00 41.25 67 ILE D N 1
ATOM 6014 C CA . ILE D 2 69 ? 52.423 1.563 -12.887 1.00 41.83 67 ILE D CA 1
ATOM 6015 C C . ILE D 2 69 ? 52.720 1.817 -14.357 1.00 45.03 67 ILE D C 1
ATOM 6016 O O . ILE D 2 69 ? 52.066 1.264 -15.249 1.00 41.74 67 ILE D O 1
ATOM 6021 N N . ASP D 2 70 ? 53.696 2.688 -14.631 1.00 41.04 68 ASP D N 1
ATOM 6022 C CA . ASP D 2 70 ? 54.056 2.982 -16.009 1.00 41.56 68 ASP D CA 1
ATOM 6023 C C . ASP D 2 70 ? 54.655 1.760 -16.686 1.00 39.69 68 ASP D C 1
ATOM 6024 O O . ASP D 2 70 ? 54.520 1.603 -17.906 1.00 42.69 68 ASP D O 1
ATOM 6029 N N . PHE D 2 71 ? 55.315 0.889 -15.916 1.00 40.04 69 PHE D N 1
ATOM 6030 C CA . PHE D 2 71 ? 55.824 -0.359 -16.473 1.00 41.45 69 PHE D CA 1
ATOM 6031 C C . PHE D 2 71 ? 54.684 -1.230 -16.996 1.00 38.29 69 PHE D C 1
ATOM 6032 O O . PHE D 2 71 ? 54.769 -1.788 -18.098 1.00 38.69 69 PHE D O 1
ATOM 6040 N N . VAL D 2 72 ? 53.600 -1.343 -16.227 1.00 38.04 70 VAL D N 1
ATOM 6041 C CA . VAL D 2 72 ? 52.434 -2.083 -16.695 1.00 36.94 70 VAL D CA 1
ATOM 6042 C C . VAL D 2 72 ? 51.836 -1.394 -17.911 1.00 38.45 70 VAL D C 1
ATOM 6043 O O . VAL D 2 72 ? 51.520 -2.042 -18.916 1.00 35.24 70 VAL D O 1
ATOM 6047 N N . ARG D 2 73 ? 51.737 -0.060 -17.862 1.00 38.89 71 ARG D N 1
ATOM 6048 C CA . ARG D 2 73 ? 51.185 0.704 -18.977 1.00 41.82 71 ARG D CA 1
ATOM 6049 C C . ARG D 2 73 ? 51.973 0.480 -20.267 1.00 41.07 71 ARG D C 1
ATOM 6050 O O . ARG D 2 73 ? 51.379 0.338 -21.342 1.00 43.77 71 ARG D O 1
ATOM 6058 N N . LYS D 2 74 ? 53.309 0.442 -20.184 1.00 39.64 72 LYS D N 1
ATOM 6059 C CA . LYS D 2 74 ? 54.113 0.189 -21.379 1.00 41.86 72 LYS D CA 1
ATOM 6060 C C . LYS D 2 74 ? 53.766 -1.154 -22.021 1.00 42.70 72 LYS D C 1
ATOM 6061 O O . LYS D 2 74 ? 53.764 -1.282 -23.251 1.00 40.17 72 LYS D O 1
ATOM 6067 N N . HIS D 2 75 ? 53.473 -2.166 -21.211 1.00 37.77 73 HIS D N 1
ATOM 6068 C CA . HIS D 2 75 ? 53.112 -3.469 -21.773 1.00 41.21 73 HIS D CA 1
ATOM 6069 C C . HIS D 2 75 ? 51.768 -3.406 -22.493 1.00 44.78 73 HIS D C 1
ATOM 6070 O O . HIS D 2 75 ? 51.617 -3.945 -23.600 1.00 43.78 73 HIS D O 1
ATOM 6077 N N . VAL D 2 76 ? 50.771 -2.773 -21.872 1.00 41.82 74 VAL D N 1
ATOM 6078 C CA . VAL D 2 76 ? 49.472 -2.617 -22.527 1.00 43.81 74 VAL D CA 1
ATOM 6079 C C . VAL D 2 76 ? 49.630 -1.860 -23.844 1.00 46.85 74 VAL D C 1
ATOM 6080 O O . VAL D 2 76 ? 49.135 -2.290 -24.891 1.00 42.49 74 VAL D O 1
ATOM 6084 N N . GLU D 2 77 ? 50.374 -0.750 -23.822 1.00 43.85 75 GLU D N 1
ATOM 6085 C CA . GLU D 2 77 ? 50.472 0.079 -25.021 1.00 47.65 75 GLU D CA 1
ATOM 6086 C C . GLU D 2 77 ? 51.284 -0.602 -26.113 1.00 48.31 75 GLU D C 1
ATOM 6087 O O . GLU D 2 77 ? 51.071 -0.333 -27.301 1.00 54.60 75 GLU D O 1
ATOM 6093 N N . ASP D 2 78 ? 52.185 -1.510 -25.748 1.00 50.42 76 ASP D N 1
ATOM 6094 C CA . ASP D 2 78 ? 52.952 -2.234 -26.748 1.00 50.78 76 ASP D CA 1
ATOM 6095 C C . ASP D 2 78 ? 52.327 -3.573 -27.099 1.00 50.36 76 ASP D C 1
ATOM 6096 O O . ASP D 2 78 ? 53.017 -4.434 -27.661 1.00 47.36 76 ASP D O 1
ATOM 6101 N N . GLU D 2 79 ? 51.043 -3.775 -26.773 1.00 50.48 77 GLU D N 1
ATOM 6102 C CA . GLU D 2 79 ? 50.327 -4.957 -27.243 1.00 52.26 77 GLU D CA 1
ATOM 6103 C C . GLU D 2 79 ? 50.961 -6.248 -26.692 1.00 48.42 77 GLU D C 1
ATOM 6104 O O . GLU D 2 79 ? 50.923 -7.301 -27.327 1.00 46.56 77 GLU D O 1
ATOM 6110 N N . ARG D 2 80 ? 51.562 -6.185 -25.502 1.00 41.30 78 ARG D N 1
ATOM 6111 C CA . ARG D 2 80 ? 52.027 -7.361 -24.780 1.00 40.75 78 ARG D CA 1
ATOM 6112 C C . ARG D 2 80 ? 50.943 -7.829 -23.817 1.00 40.16 78 ARG D C 1
ATOM 6113 O O . ARG D 2 80 ? 50.086 -7.048 -23.410 1.00 43.36 78 ARG D O 1
ATOM 6121 N N . TYR D 2 81 ? 50.990 -9.118 -23.450 1.00 37.97 79 TYR D N 1
ATOM 6122 C CA . TYR D 2 81 ? 49.963 -9.695 -22.590 1.00 33.60 79 TYR D CA 1
ATOM 6123 C C . TYR D 2 81 ? 50.186 -9.319 -21.133 1.00 38.28 79 TYR D C 1
ATOM 6124 O O . TYR D 2 81 ? 51.288 -9.483 -20.601 1.00 36.39 79 TYR D O 1
ATOM 6133 N N . VAL D 2 82 ? 49.128 -8.822 -20.489 1.00 34.88 80 VAL D N 1
ATOM 6134 C CA . VAL D 2 82 ? 49.119 -8.501 -19.066 1.00 33.51 80 VAL D CA 1
ATOM 6135 C C . VAL D 2 82 ? 48.013 -9.323 -18.417 1.00 32.85 80 VAL D C 1
ATOM 6136 O O . VAL D 2 82 ? 46.859 -9.265 -18.858 1.00 33.17 80 VAL D O 1
ATOM 6140 N N . VAL D 2 83 ? 48.360 -10.101 -17.387 1.00 31.62 81 VAL D N 1
ATOM 6141 C CA . VAL D 2 83 ? 47.438 -11.082 -16.814 1.00 31.04 81 VAL D CA 1
ATOM 6142 C C . VAL D 2 83 ? 47.403 -10.923 -15.297 1.00 30.14 81 VAL D C 1
ATOM 6143 O O . VAL D 2 83 ? 48.403 -11.186 -14.615 1.00 32.35 81 VAL D O 1
ATOM 6147 N N . GLY D 2 84 ? 46.244 -10.536 -14.765 1.00 28.90 82 GLY D N 1
ATOM 6148 C CA . GLY D 2 84 ? 46.061 -10.453 -13.332 1.00 30.28 82 GLY D CA 1
ATOM 6149 C C . GLY D 2 84 ? 45.510 -11.758 -12.777 1.00 32.34 82 GLY D C 1
ATOM 6150 O O . GLY D 2 84 ? 44.620 -12.373 -13.361 1.00 32.02 82 GLY D O 1
ATOM 6151 N N . VAL D 2 85 ? 46.069 -12.184 -11.645 1.00 28.99 83 VAL D N 1
ATOM 6152 C CA . VAL D 2 85 ? 45.657 -13.401 -10.957 1.00 28.60 83 VAL D CA 1
ATOM 6153 C C . VAL D 2 85 ? 45.230 -13.039 -9.537 1.00 31.01 83 VAL D C 1
ATOM 6154 O O . VAL D 2 85 ? 45.979 -12.366 -8.818 1.00 32.01 83 VAL D O 1
ATOM 6158 N N . ALA D 2 86 ? 44.015 -13.458 -9.148 1.00 30.93 84 ALA D N 1
ATOM 6159 C CA . ALA D 2 86 ? 43.487 -13.317 -7.779 1.00 34.02 84 ALA D CA 1
ATOM 6160 C C . ALA D 2 86 ? 43.381 -11.831 -7.453 1.00 33.50 84 ALA D C 1
ATOM 6161 O O . ALA D 2 86 ? 42.612 -11.134 -8.136 1.00 35.76 84 ALA D O 1
ATOM 6163 N N . LEU D 2 87 ? 44.073 -11.306 -6.429 1.00 31.08 85 LEU D N 1
ATOM 6164 C CA . LEU D 2 87 ? 44.020 -9.861 -6.222 1.00 34.45 85 LEU D CA 1
ATOM 6165 C C . LEU D 2 87 ? 44.409 -9.139 -7.503 1.00 33.48 85 LEU D C 1
ATOM 6166 O O . LEU D 2 87 ? 43.796 -8.125 -7.868 1.00 33.38 85 LEU D O 1
ATOM 6171 N N . GLY D 2 88 ? 45.402 -9.682 -8.225 1.00 30.93 86 GLY D N 1
ATOM 6172 C CA . GLY D 2 88 ? 45.869 -9.030 -9.439 1.00 32.48 86 GLY D CA 1
ATOM 6173 C C . GLY D 2 88 ? 44.771 -8.794 -10.455 1.00 33.77 86 GLY D C 1
ATOM 6174 O O . GLY D 2 88 ? 44.789 -7.794 -11.175 1.00 33.76 86 GLY D O 1
ATOM 6175 N N . MET D 2 89 ? 43.791 -9.690 -10.523 1.00 32.75 87 MET D N 1
ATOM 6176 C CA . MET D 2 89 ? 42.674 -9.437 -11.433 1.00 30.79 87 MET D CA 1
ATOM 6177 C C . MET D 2 89 ? 41.839 -8.239 -10.979 1.00 32.04 87 MET D C 1
ATOM 6178 O O . MET D 2 89 ? 41.402 -7.429 -11.809 1.00 31.70 87 MET D O 1
ATOM 6183 N N . GLN D 2 90 ? 41.591 -8.113 -9.671 1.00 31.33 88 GLN D N 1
ATOM 6184 C CA . GLN D 2 90 ? 40.799 -6.980 -9.196 1.00 35.51 88 GLN D CA 1
ATOM 6185 C C . GLN D 2 90 ? 41.544 -5.660 -9.397 1.00 33.37 88 GLN D C 1
ATOM 6186 O O . GLN D 2 90 ? 40.916 -4.628 -9.649 1.00 34.25 88 GLN D O 1
ATOM 6192 N N . LEU D 2 91 ? 42.877 -5.677 -9.300 1.00 33.32 89 LEU D N 1
ATOM 6193 C CA . LEU D 2 91 ? 43.662 -4.460 -9.507 1.00 36.56 89 LEU D CA 1
ATOM 6194 C C . LEU D 2 91 ? 43.498 -3.889 -10.910 1.00 36.80 89 LEU D C 1
ATOM 6195 O O . LEU D 2 91 ? 43.720 -2.697 -11.105 1.00 37.84 89 LEU D O 1
ATOM 6200 N N . LEU D 2 92 ? 43.107 -4.707 -11.894 1.00 33.11 90 LEU D N 1
ATOM 6201 C CA . LEU D 2 92 ? 42.889 -4.208 -13.253 1.00 35.12 90 LEU D CA 1
ATOM 6202 C C . LEU D 2 92 ? 41.756 -3.190 -13.343 1.00 39.06 90 LEU D C 1
ATOM 6203 O O . LEU D 2 92 ? 41.667 -2.463 -14.339 1.00 39.74 90 LEU D O 1
ATOM 6208 N N . PHE D 2 93 ? 40.855 -3.158 -12.367 1.00 35.05 91 PHE D N 1
ATOM 6209 C CA . PHE D 2 93 ? 39.666 -2.333 -12.474 1.00 36.42 91 PHE D CA 1
ATOM 6210 C C . PHE D 2 93 ? 39.900 -0.957 -11.840 1.00 39.59 91 PHE D C 1
ATOM 6211 O O . PHE D 2 93 ? 41.030 -0.583 -11.501 1.00 39.79 91 PHE D O 1
ATOM 6219 N N . GLU D 2 94 ? 38.829 -0.168 -11.713 1.00 40.03 92 GLU D N 1
ATOM 6220 C CA . GLU D 2 94 ? 38.971 1.243 -11.358 1.00 42.48 92 GLU D CA 1
ATOM 6221 C C . GLU D 2 94 ? 38.980 1.502 -9.853 1.00 42.75 92 GLU D C 1
ATOM 6222 O O . GLU D 2 94 ? 39.674 2.423 -9.401 1.00 45.34 92 GLU D O 1
ATOM 6228 N N . GLU D 2 95 ? 38.235 0.725 -9.069 1.00 36.87 93 GLU D N 1
ATOM 6229 C CA . GLU D 2 95 ? 38.191 0.899 -7.620 1.00 40.16 93 GLU D CA 1
ATOM 6230 C C . GLU D 2 95 ? 37.535 -0.346 -7.031 1.00 41.12 93 GLU D C 1
ATOM 6231 O O . GLU D 2 95 ? 36.977 -1.173 -7.756 1.00 40.82 93 GLU D O 1
ATOM 6237 N N . SER D 2 96 ? 37.595 -0.465 -5.706 1.00 43.20 94 SER D N 1
ATOM 6238 C CA . SER D 2 96 ? 37.026 -1.615 -5.019 1.00 39.77 94 SER D CA 1
ATOM 6239 C C . SER D 2 96 ? 36.424 -1.162 -3.701 1.00 43.23 94 SER D C 1
ATOM 6240 O O . SER D 2 96 ? 36.910 -0.206 -3.086 1.00 45.13 94 SER D O 1
ATOM 6243 N N . GLU D 2 97 ? 35.329 -1.816 -3.302 1.00 38.94 95 GLU D N 1
ATOM 6244 C CA . GLU D 2 97 ? 34.735 -1.580 -1.990 1.00 40.75 95 GLU D CA 1
ATOM 6245 C C . GLU D 2 97 ? 35.671 -1.994 -0.862 1.00 42.17 95 GLU D C 1
ATOM 6246 O O . GLU D 2 97 ? 35.499 -1.536 0.269 1.00 45.95 95 GLU D O 1
ATOM 6252 N N . GLU D 2 98 ? 36.643 -2.869 -1.138 1.00 37.95 96 GLU D N 1
ATOM 6253 C CA . GLU D 2 98 ? 37.589 -3.273 -0.104 1.00 38.78 96 GLU D CA 1
ATOM 6254 C C . GLU D 2 98 ? 38.458 -2.106 0.349 1.00 40.95 96 GLU D C 1
ATOM 6255 O O . GLU D 2 98 ? 38.879 -2.071 1.508 1.00 43.60 96 GLU D O 1
ATOM 6261 N N . ALA D 2 99 ? 38.719 -1.136 -0.534 1.00 39.76 97 ALA D N 1
ATOM 6262 C CA . ALA D 2 99 ? 39.621 -0.015 -0.238 1.00 43.13 97 ALA D CA 1
ATOM 6263 C C . ALA D 2 99 ? 39.014 1.285 -0.750 1.00 43.68 97 ALA D C 1
ATOM 6264 O O . ALA D 2 99 ? 39.401 1.793 -1.813 1.00 43.15 97 ALA D O 1
ATOM 6266 N N . PRO D 2 100 ? 38.051 1.853 -0.011 1.00 45.54 98 PRO D N 1
ATOM 6267 C CA . PRO D 2 100 ? 37.297 3.016 -0.508 1.00 47.70 98 PRO D CA 1
ATOM 6268 C C . PRO D 2 100 ? 38.205 4.181 -0.884 1.00 49.36 98 PRO D C 1
ATOM 6269 O O . PRO D 2 100 ? 39.084 4.586 -0.115 1.00 46.97 98 PRO D O 1
ATOM 6273 N N . GLY D 2 101 ? 37.976 4.720 -2.084 1.00 45.69 99 GLY D N 1
ATOM 6274 C CA . GLY D 2 101 ? 38.692 5.881 -2.556 1.00 47.35 99 GLY D CA 1
ATOM 6275 C C . GLY D 2 101 ? 40.039 5.597 -3.193 1.00 51.01 99 GLY D C 1
ATOM 6276 O O . GLY D 2 101 ? 40.664 6.528 -3.723 1.00 49.63 99 GLY D O 1
ATOM 6277 N N . VAL D 2 102 ? 40.525 4.358 -3.152 1.00 47.88 100 VAL D N 1
ATOM 6278 C CA . VAL D 2 102 ? 41.804 4.018 -3.767 1.00 44.85 100 VAL D CA 1
ATOM 6279 C C . VAL D 2 102 ? 41.572 3.666 -5.230 1.00 47.81 100 VAL D C 1
ATOM 6280 O O . VAL D 2 102 ? 40.706 2.851 -5.558 1.00 43.60 100 VAL D O 1
ATOM 6284 N N . LYS D 2 103 ? 42.348 4.279 -6.117 1.00 47.70 101 LYS D N 1
ATOM 6285 C CA . LYS D 2 103 ? 42.203 4.010 -7.539 1.00 48.85 101 LYS D CA 1
ATOM 6286 C C . LYS D 2 103 ? 42.980 2.753 -7.931 1.00 47.40 101 LYS D C 1
ATOM 6287 O O . LYS D 2 103 ? 44.120 2.551 -7.503 1.00 41.51 101 LYS D O 1
ATOM 6293 N N . GLY D 2 104 ? 42.343 1.890 -8.722 1.00 43.83 102 GLY D N 1
ATOM 6294 C CA . GLY D 2 104 ? 43.008 0.724 -9.271 1.00 41.06 102 GLY D CA 1
ATOM 6295 C C . GLY D 2 104 ? 43.844 1.092 -10.490 1.00 46.71 102 GLY D C 1
ATOM 6296 O O . GLY D 2 104 ? 44.095 2.263 -10.780 1.00 44.97 102 GLY D O 1
ATOM 6297 N N . LEU D 2 105 ? 44.308 0.059 -11.201 1.00 36.65 103 LEU D N 1
ATOM 6298 C CA . LEU D 2 105 ? 45.054 0.281 -12.436 1.00 36.76 103 LEU D CA 1
ATOM 6299 C C . LEU D 2 105 ? 44.180 0.876 -13.537 1.00 38.83 103 LEU D C 1
ATOM 6300 O O . LEU D 2 105 ? 44.701 1.555 -14.432 1.00 41.64 103 LEU D O 1
ATOM 6305 N N . SER D 2 106 ? 42.862 0.666 -13.464 1.00 43.04 104 SER D N 1
ATOM 6306 C CA . SER D 2 106 ? 41.902 1.199 -14.431 1.00 41.67 104 SER D CA 1
ATOM 6307 C C . SER D 2 106 ? 42.227 0.766 -15.855 1.00 42.58 104 SER D C 1
ATOM 6308 O O . SER D 2 106 ? 42.061 1.527 -16.809 1.00 45.78 104 SER D O 1
ATOM 6311 N N . LEU D 2 107 ? 42.642 -0.482 -16.011 1.00 41.26 105 LEU D N 1
ATOM 6312 C CA . LEU D 2 107 ? 42.865 -1.018 -17.345 1.00 43.06 105 LEU D CA 1
ATOM 6313 C C . LEU D 2 107 ? 41.595 -1.580 -17.966 1.00 42.54 105 LEU D C 1
ATOM 6314 O O . LEU D 2 107 ? 41.492 -1.633 -19.196 1.00 42.25 105 LEU D O 1
ATOM 6319 N N . ILE D 2 108 ? 40.631 -1.997 -17.155 1.00 41.88 106 ILE D N 1
ATOM 6320 C CA . ILE D 2 108 ? 39.331 -2.429 -17.644 1.00 42.97 106 ILE D CA 1
ATOM 6321 C C . ILE D 2 108 ? 38.277 -1.615 -16.915 1.00 45.03 106 ILE D C 1
ATOM 6322 O O . ILE D 2 108 ? 38.337 -1.486 -15.688 1.00 41.03 106 ILE D O 1
ATOM 6327 N N . GLU D 2 109 ? 37.295 -1.100 -17.655 1.00 42.36 107 GLU D N 1
ATOM 6328 C CA . GLU D 2 109 ? 36.228 -0.337 -17.021 1.00 46.60 107 GLU D CA 1
ATOM 6329 C C . GLU D 2 109 ? 35.429 -1.243 -16.096 1.00 45.36 107 GLU D C 1
ATOM 6330 O O . GLU D 2 109 ? 35.114 -2.384 -16.437 1.00 42.48 107 GLU D O 1
ATOM 6336 N N . GLY D 2 110 ? 35.108 -0.730 -14.915 1.00 45.31 108 GLY D N 1
ATOM 6337 C CA . GLY D 2 110 ? 34.306 -1.446 -13.954 1.00 43.02 108 GLY D CA 1
ATOM 6338 C C . GLY D 2 110 ? 34.913 -1.334 -12.581 1.00 44.35 108 GLY D C 1
ATOM 6339 O O . GLY D 2 110 ? 35.923 -0.650 -12.369 1.00 46.21 108 GLY D O 1
ATOM 6340 N N . ASN D 2 111 ? 34.335 -2.067 -11.635 1.00 41.28 109 ASN D N 1
ATOM 6341 C CA . ASN D 2 111 ? 34.749 -1.935 -10.249 1.00 42.94 109 ASN D CA 1
ATOM 6342 C C . ASN D 2 111 ? 34.570 -3.272 -9.551 1.00 42.70 109 ASN D C 1
ATOM 6343 O O . ASN D 2 111 ? 34.118 -4.255 -10.148 1.00 40.77 109 ASN D O 1
ATOM 6348 N N . VAL D 2 112 ? 34.916 -3.293 -8.265 1.00 37.17 110 VAL D N 1
ATOM 6349 C CA . VAL D 2 112 ? 34.988 -4.517 -7.472 1.00 38.00 110 VAL D CA 1
ATOM 6350 C C . VAL D 2 112 ? 34.132 -4.317 -6.225 1.00 43.94 110 VAL D C 1
ATOM 6351 O O . VAL D 2 112 ? 34.259 -3.297 -5.532 1.00 43.83 110 VAL D O 1
ATOM 6355 N N . VAL D 2 113 ? 33.224 -5.264 -5.968 1.00 40.79 111 VAL D N 1
ATOM 6356 C CA . VAL D 2 113 ? 32.267 -5.176 -4.873 1.00 38.98 111 VAL D CA 1
ATOM 6357 C C . VAL D 2 113 ? 32.307 -6.479 -4.085 1.00 41.07 111 VAL D C 1
ATOM 6358 O O . VAL D 2 113 ? 32.821 -7.498 -4.552 1.00 36.19 111 VAL D O 1
ATOM 6362 N N . LYS D 2 114 ? 31.764 -6.435 -2.869 1.00 38.26 112 LYS D N 1
ATOM 6363 C CA . LYS D 2 114 ? 31.683 -7.635 -2.043 1.00 41.71 112 LYS D CA 1
ATOM 6364 C C . LYS D 2 114 ? 30.721 -8.650 -2.655 1.00 39.80 112 LYS D C 1
ATOM 6365 O O . LYS D 2 114 ? 29.672 -8.280 -3.172 1.00 38.05 112 LYS D O 1
ATOM 6371 N N . LEU D 2 115 ? 31.083 -9.940 -2.597 1.00 38.56 113 LEU D N 1
ATOM 6372 C CA . LEU D 2 115 ? 30.144 -11.001 -2.961 1.00 37.96 113 LEU D CA 1
ATOM 6373 C C . LEU D 2 115 ? 28.898 -10.916 -2.085 1.00 43.48 113 LEU D C 1
ATOM 6374 O O . LEU D 2 115 ? 28.952 -10.437 -0.950 1.00 44.66 113 LEU D O 1
ATOM 6379 N N . ARG D 2 116 ? 27.768 -11.423 -2.583 1.00 43.13 114 ARG D N 1
ATOM 6380 C CA . ARG D 2 116 ? 26.569 -11.188 -1.790 1.00 48.65 114 ARG D CA 1
ATOM 6381 C C . ARG D 2 116 ? 26.396 -12.222 -0.694 1.00 47.76 114 ARG D C 1
ATOM 6382 O O . ARG D 2 116 ? 25.605 -11.994 0.223 1.00 47.13 114 ARG D O 1
ATOM 6390 N N . SER D 2 117 ? 27.083 -13.359 -0.794 1.00 45.85 115 SER D N 1
ATOM 6391 C CA . SER D 2 117 ? 26.812 -14.495 0.081 1.00 42.99 115 SER D CA 1
ATOM 6392 C C . SER D 2 117 ? 27.073 -14.145 1.543 1.00 49.59 115 SER D C 1
ATOM 6393 O O . SER D 2 117 ? 27.922 -13.313 1.874 1.00 45.98 115 SER D O 1
ATOM 6396 N N . ARG D 2 118 ? 26.320 -14.794 2.427 1.00 49.25 116 ARG D N 1
ATOM 6397 C CA . ARG D 2 118 ? 26.560 -14.678 3.855 1.00 55.39 116 ARG D CA 1
ATOM 6398 C C . ARG D 2 118 ? 27.738 -15.525 4.336 1.00 57.02 116 ARG D C 1
ATOM 6399 O O . ARG D 2 118 ? 28.167 -15.354 5.482 1.00 59.46 116 ARG D O 1
ATOM 6407 N N . ARG D 2 119 ? 28.228 -16.468 3.516 1.00 51.83 117 ARG D N 1
ATOM 6408 C CA . ARG D 2 119 ? 29.379 -17.314 3.836 1.00 49.04 117 ARG D CA 1
ATOM 6409 C C . ARG D 2 119 ? 30.587 -16.822 3.036 1.00 46.09 117 ARG D C 1
ATOM 6410 O O . ARG D 2 119 ? 30.716 -17.115 1.845 1.00 39.41 117 ARG D O 1
ATOM 6418 N N . LEU D 2 120 ? 31.477 -16.084 3.690 1.00 41.05 118 LEU D N 1
ATOM 6419 C CA . LEU D 2 120 ? 32.632 -15.527 3.003 1.00 39.35 118 LEU D CA 1
ATOM 6420 C C . LEU D 2 120 ? 33.900 -15.835 3.786 1.00 41.25 118 LEU D C 1
ATOM 6421 O O . LEU D 2 120 ? 33.866 -15.923 5.020 1.00 45.44 118 LEU D O 1
ATOM 6426 N N . PRO D 2 121 ? 35.037 -16.022 3.094 1.00 37.88 119 PRO D N 1
ATOM 6427 C CA . PRO D 2 121 ? 35.231 -15.907 1.641 1.00 35.14 119 PRO D CA 1
ATOM 6428 C C . PRO D 2 121 ? 34.622 -17.046 0.839 1.00 35.48 119 PRO D C 1
ATOM 6429 O O . PRO D 2 121 ? 34.323 -18.102 1.399 1.00 33.24 119 PRO D O 1
ATOM 6433 N N . HIS D 2 122 ? 34.417 -16.807 -0.455 1.00 32.70 120 HIS D N 1
ATOM 6434 C CA . HIS D 2 122 ? 34.233 -17.885 -1.413 1.00 30.11 120 HIS D CA 1
ATOM 6435 C C . HIS D 2 122 ? 35.550 -18.647 -1.449 1.00 29.85 120 HIS D C 1
ATOM 6436 O O . HIS D 2 122 ? 36.563 -18.105 -1.903 1.00 33.52 120 HIS D O 1
ATOM 6443 N N . MET D 2 123 ? 35.561 -19.884 -0.962 1.00 26.43 121 MET D N 1
ATOM 6444 C CA . MET D 2 123 ? 36.819 -20.604 -0.768 1.00 30.43 121 MET D CA 1
ATOM 6445 C C . MET D 2 123 ? 36.590 -22.075 -1.093 1.00 32.81 121 MET D C 1
ATOM 6446 O O . MET D 2 123 ? 35.744 -22.713 -0.467 1.00 29.55 121 MET D O 1
ATOM 6451 N N . GLY D 2 124 ? 37.323 -22.604 -2.057 1.00 28.78 122 GLY D N 1
ATOM 6452 C CA . GLY D 2 124 ? 37.147 -23.984 -2.464 1.00 27.55 122 GLY D CA 1
ATOM 6453 C C . GLY D 2 124 ? 37.140 -24.071 -3.976 1.00 28.59 122 GLY D C 1
ATOM 6454 O O . GLY D 2 124 ? 37.450 -23.114 -4.686 1.00 29.43 122 GLY D O 1
ATOM 6455 N N . TRP D 2 125 ? 36.784 -25.237 -4.482 1.00 26.11 123 TRP D N 1
ATOM 6456 C CA . TRP D 2 125 ? 36.792 -25.482 -5.916 1.00 26.77 123 TRP D CA 1
ATOM 6457 C C . TRP D 2 125 ? 35.427 -25.134 -6.495 1.00 29.91 123 TRP D C 1
ATOM 6458 O O . TRP D 2 125 ? 34.400 -25.622 -6.005 1.00 28.29 123 TRP D O 1
ATOM 6469 N N . ASN D 2 126 ? 35.414 -24.334 -7.560 1.00 28.43 124 ASN D N 1
ATOM 6470 C CA . ASN D 2 126 ? 34.157 -23.950 -8.185 1.00 31.44 124 ASN D CA 1
ATOM 6471 C C . ASN D 2 126 ? 34.338 -23.969 -9.697 1.00 30.13 124 ASN D C 1
ATOM 6472 O O . ASN D 2 126 ? 35.449 -23.861 -10.217 1.00 29.69 124 ASN D O 1
ATOM 6477 N N . GLU D 2 127 ? 33.231 -24.131 -10.402 1.00 30.56 125 GLU D N 1
ATOM 6478 C CA . GLU D 2 127 ? 33.278 -24.324 -11.839 1.00 32.32 125 GLU D CA 1
ATOM 6479 C C . GLU D 2 127 ? 33.394 -22.989 -12.570 1.00 32.42 125 GLU D C 1
ATOM 6480 O O . GLU D 2 127 ? 32.755 -21.998 -12.197 1.00 32.74 125 GLU D O 1
ATOM 6486 N N . VAL D 2 128 ? 34.235 -22.957 -13.603 1.00 31.24 126 VAL D N 1
ATOM 6487 C CA . VAL D 2 128 ? 34.358 -21.808 -14.483 1.00 31.62 126 VAL D CA 1
ATOM 6488 C C . VAL D 2 128 ? 33.884 -22.224 -15.866 1.00 31.42 126 VAL D C 1
ATOM 6489 O O . VAL D 2 128 ? 34.370 -23.221 -16.417 1.00 33.29 126 VAL D O 1
ATOM 6493 N N . ILE D 2 129 ? 32.955 -21.453 -16.439 1.00 31.61 127 ILE D N 1
ATOM 6494 C CA . ILE D 2 129 ? 32.506 -21.650 -17.816 1.00 34.46 127 ILE D CA 1
ATOM 6495 C C . ILE D 2 129 ? 33.060 -20.491 -18.638 1.00 34.76 127 ILE D C 1
ATOM 6496 O O . ILE D 2 129 ? 32.714 -19.327 -18.397 1.00 31.90 127 ILE D O 1
ATOM 6501 N N . PHE D 2 130 ? 33.926 -20.808 -19.597 1.00 33.48 128 PHE D N 1
ATOM 6502 C CA . PHE D 2 130 ? 34.606 -19.810 -20.413 1.00 35.91 128 PHE D CA 1
ATOM 6503 C C . PHE D 2 130 ? 33.834 -19.565 -21.702 1.00 40.41 128 PHE D C 1
ATOM 6504 O O . PHE D 2 130 ? 33.180 -20.462 -22.228 1.00 38.33 128 PHE D O 1
ATOM 6512 N N . LYS D 2 131 ? 33.923 -18.338 -22.215 1.00 40.23 129 LYS D N 1
ATOM 6513 C CA . LYS D 2 131 ? 33.308 -18.046 -23.506 1.00 42.94 129 LYS D CA 1
ATOM 6514 C C . LYS D 2 131 ? 34.051 -18.718 -24.651 1.00 42.80 129 LYS D C 1
ATOM 6515 O O . LYS D 2 131 ? 33.432 -19.088 -25.652 1.00 41.77 129 LYS D O 1
ATOM 6521 N N . ASP D 2 132 ? 35.372 -18.845 -24.541 1.00 37.35 130 ASP D N 1
ATOM 6522 C CA . ASP D 2 132 ? 36.208 -19.423 -25.588 1.00 40.19 130 ASP D CA 1
ATOM 6523 C C . ASP D 2 132 ? 37.589 -19.646 -24.990 1.00 37.40 130 ASP D C 1
ATOM 6524 O O . ASP D 2 132 ? 37.866 -19.225 -23.865 1.00 38.02 130 ASP D O 1
ATOM 6529 N N . THR D 2 133 ? 38.441 -20.338 -25.755 1.00 36.66 131 THR D N 1
ATOM 6530 C CA . THR D 2 133 ? 39.891 -20.411 -25.562 1.00 35.99 131 THR D CA 1
ATOM 6531 C C . THR D 2 133 ? 40.339 -21.290 -24.400 1.00 38.08 131 THR D C 1
ATOM 6532 O O . THR D 2 133 ? 41.101 -22.237 -24.610 1.00 37.00 131 THR D O 1
ATOM 6536 N N . PHE D 2 134 ? 39.886 -20.997 -23.168 1.00 34.59 132 PHE D N 1
ATOM 6537 C CA . PHE D 2 134 ? 40.426 -21.648 -21.980 1.00 35.55 132 PHE D CA 1
ATOM 6538 C C . PHE D 2 134 ? 39.529 -22.796 -21.542 1.00 36.62 132 PHE D C 1
ATOM 6539 O O . PHE D 2 134 ? 38.360 -22.856 -21.922 1.00 35.73 132 PHE D O 1
ATOM 6547 N N . PRO D 2 135 ? 40.048 -23.765 -20.775 1.00 39.41 133 PRO D N 1
ATOM 6548 C CA . PRO D 2 135 ? 39.265 -24.995 -20.511 1.00 36.77 133 PRO D CA 1
ATOM 6549 C C . PRO D 2 135 ? 38.254 -24.841 -19.376 1.00 37.78 133 PRO D C 1
ATOM 6550 O O . PRO D 2 135 ? 38.588 -24.387 -18.275 1.00 34.37 133 PRO D O 1
ATOM 6554 N N . ASN D 2 136 ? 37.021 -25.261 -19.643 1.00 33.33 134 ASN D N 1
ATOM 6555 C CA . ASN D 2 136 ? 35.979 -25.283 -18.622 1.00 34.50 134 ASN D CA 1
ATOM 6556 C C . ASN D 2 136 ? 36.304 -26.335 -17.565 1.00 33.75 134 ASN D C 1
ATOM 6557 O O . ASN D 2 136 ? 36.774 -27.429 -17.887 1.00 32.82 134 ASN D O 1
ATOM 6562 N N . GLY D 2 137 ? 35.971 -26.038 -16.316 1.00 31.41 135 GLY D N 1
ATOM 6563 C CA . GLY D 2 137 ? 36.191 -26.983 -15.241 1.00 32.17 135 GLY D CA 1
ATOM 6564 C C . GLY D 2 137 ? 36.292 -26.266 -13.909 1.00 34.82 135 GLY D C 1
ATOM 6565 O O . GLY D 2 137 ? 35.963 -25.081 -13.787 1.00 32.99 135 GLY D O 1
ATOM 6566 N N . TYR D 2 138 ? 36.755 -27.016 -12.906 1.00 28.21 136 TYR D N 1
ATOM 6567 C CA . TYR D 2 138 ? 36.802 -26.519 -11.538 1.00 30.36 136 TYR D CA 1
ATOM 6568 C C . TYR D 2 138 ? 38.181 -25.956 -11.231 1.00 29.72 136 TYR D C 1
ATOM 6569 O O . TYR D 2 138 ? 39.198 -26.612 -11.482 1.00 30.28 136 TYR D O 1
ATOM 6578 N N . TYR D 2 139 ? 38.210 -24.736 -10.710 1.00 27.03 137 TYR D N 1
ATOM 6579 C CA . TYR D 2 139 ? 39.438 -24.081 -10.300 1.00 26.90 137 TY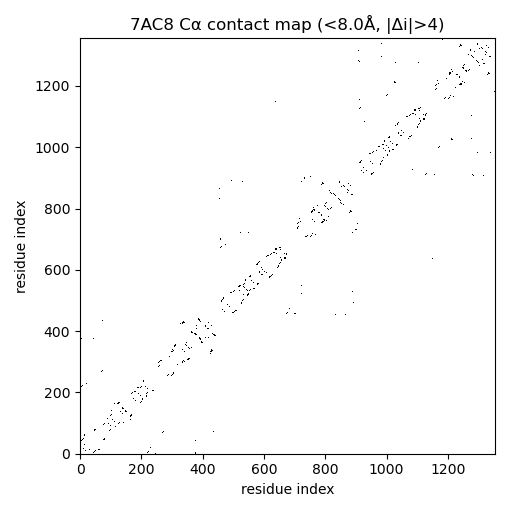R D CA 1
ATOM 6580 C C . TYR D 2 139 ? 39.319 -23.707 -8.826 1.00 28.51 137 TYR D C 1
ATOM 6581 O O . TYR D 2 139 ? 38.229 -23.707 -8.259 1.00 27.87 137 TYR D O 1
ATOM 6590 N N . TYR D 2 140 ? 40.451 -23.407 -8.193 1.00 26.79 138 TYR D N 1
ATOM 6591 C CA . TYR D 2 140 ? 40.466 -23.131 -6.766 1.00 29.87 138 TYR D CA 1
ATOM 6592 C C . TYR D 2 140 ? 40.367 -21.624 -6.505 1.00 29.87 138 TYR D C 1
ATOM 6593 O O . TYR D 2 140 ? 41.188 -20.844 -7.007 1.00 30.06 138 TYR D O 1
ATOM 6602 N N . PHE D 2 141 ? 39.385 -21.230 -5.677 1.00 29.65 139 PHE D N 1
ATOM 6603 C CA . PHE D 2 141 ? 39.079 -19.841 -5.343 1.00 26.01 139 PHE D CA 1
ATOM 6604 C C . PHE D 2 141 ? 39.313 -19.562 -3.863 1.00 28.43 139 PHE D C 1
ATOM 6605 O O . PHE D 2 141 ? 39.040 -20.403 -3.006 1.00 26.68 139 PHE D O 1
ATOM 6613 N N . VAL D 2 142 ? 39.771 -18.355 -3.555 1.00 27.57 140 VAL D N 1
ATOM 6614 C CA . VAL D 2 142 ? 39.660 -17.874 -2.181 1.00 29.07 140 VAL D CA 1
ATOM 6615 C C . VAL D 2 142 ? 39.590 -16.347 -2.207 1.00 32.30 140 VAL D C 1
ATOM 6616 O O . VAL D 2 142 ? 40.613 -15.653 -2.313 1.00 31.68 140 VAL D O 1
ATOM 6620 N N . HIS D 2 143 ? 38.370 -15.807 -2.106 1.00 29.74 141 HIS D N 1
ATOM 6621 C CA . HIS D 2 143 ? 38.175 -14.370 -2.261 1.00 32.65 141 HIS D CA 1
ATOM 6622 C C . HIS D 2 143 ? 36.817 -13.956 -1.697 1.00 35.09 141 HIS D C 1
ATOM 6623 O O . HIS D 2 143 ? 35.882 -14.761 -1.606 1.00 32.80 141 HIS D O 1
ATOM 6630 N N . THR D 2 144 ? 36.747 -12.695 -1.273 1.00 32.06 142 THR D N 1
ATOM 6631 C CA . THR D 2 144 ? 35.541 -12.072 -0.740 1.00 32.30 142 THR D CA 1
ATOM 6632 C C . THR D 2 144 ? 34.891 -11.080 -1.705 1.00 33.15 142 THR D C 1
ATOM 6633 O O . THR D 2 144 ? 33.678 -10.852 -1.628 1.00 32.96 142 THR D O 1
ATOM 6637 N N . TYR D 2 145 ? 35.658 -10.505 -2.622 1.00 33.46 143 TYR D N 1
ATOM 6638 C CA . TYR D 2 145 ? 35.180 -9.465 -3.523 1.00 34.35 143 TYR D CA 1
ATOM 6639 C C . TYR D 2 145 ? 35.183 -9.985 -4.961 1.00 33.39 143 TYR D C 1
ATOM 6640 O O . TYR D 2 145 ? 35.894 -10.938 -5.300 1.00 33.48 143 TYR D O 1
ATOM 6649 N N . ARG D 2 146 ? 34.375 -9.351 -5.811 1.00 34.91 144 ARG D N 1
ATOM 6650 C CA . ARG D 2 146 ? 34.189 -9.784 -7.194 1.00 34.45 144 ARG D CA 1
ATOM 6651 C C . ARG D 2 146 ? 34.154 -8.570 -8.114 1.00 36.60 144 ARG D C 1
ATOM 6652 O O . ARG D 2 146 ? 33.802 -7.464 -7.701 1.00 35.95 144 ARG D O 1
ATOM 6660 N N . ALA D 2 147 ? 34.470 -8.808 -9.383 1.00 32.98 145 ALA D N 1
ATOM 6661 C CA . ALA D 2 147 ? 34.415 -7.773 -10.404 1.00 36.65 145 ALA D CA 1
ATOM 6662 C C . ALA D 2 147 ? 32.988 -7.519 -10.868 1.00 37.67 145 ALA D C 1
ATOM 6663 O O . ALA D 2 147 ? 32.134 -8.411 -10.858 1.00 34.30 145 ALA D O 1
ATOM 6665 N N . VAL D 2 148 ? 32.731 -6.268 -11.249 1.00 40.79 146 VAL D N 1
ATOM 6666 C CA . VAL D 2 148 ? 31.510 -5.867 -11.940 1.00 40.62 146 VAL D CA 1
ATOM 6667 C C . VAL D 2 148 ? 31.929 -5.104 -13.188 1.00 46.16 146 VAL D C 1
ATOM 6668 O O . VAL D 2 148 ? 32.542 -4.034 -13.084 1.00 44.19 146 VAL D O 1
ATOM 6672 N N . CYS D 2 149 ? 31.639 -5.659 -14.360 1.00 43.74 147 CYS D N 1
ATOM 6673 C CA . CYS D 2 149 ? 32.101 -5.056 -15.601 1.00 45.00 147 CYS D CA 1
ATOM 6674 C C . CYS D 2 149 ? 31.058 -5.321 -16.680 1.00 46.86 147 CYS D C 1
ATOM 6675 O O . CYS D 2 149 ? 30.150 -6.135 -16.502 1.00 45.16 147 CYS D O 1
ATOM 6678 N N . GLU D 2 150 ? 31.237 -4.678 -17.831 1.00 46.43 148 GLU D N 1
ATOM 6679 C CA . GLU D 2 150 ? 30.353 -4.931 -18.961 1.00 49.59 148 GLU D CA 1
ATOM 6680 C C . GLU D 2 150 ? 30.539 -6.331 -19.540 1.00 47.21 148 GLU D C 1
ATOM 6681 O O . GLU D 2 150 ? 31.603 -6.948 -19.427 1.00 45.14 148 GLU D O 1
ATOM 6687 N N . GLU D 2 151 ? 29.471 -6.814 -20.182 1.00 43.61 149 GLU D N 1
ATOM 6688 C CA . GLU D 2 151 ? 29.410 -8.191 -20.664 1.00 43.45 149 GLU D CA 1
ATOM 6689 C C . GLU D 2 151 ? 30.535 -8.495 -21.645 1.00 45.08 149 GLU D C 1
ATOM 6690 O O . GLU D 2 151 ? 31.110 -9.591 -21.623 1.00 40.06 149 GLU D O 1
ATOM 6696 N N . GLU D 2 152 ? 30.867 -7.534 -22.510 1.00 44.38 150 GLU D N 1
ATOM 6697 C CA . GLU D 2 152 ? 31.924 -7.735 -23.494 1.00 46.46 150 GLU D CA 1
ATOM 6698 C C . GLU D 2 152 ? 33.275 -8.038 -22.854 1.00 45.29 150 GLU D C 1
ATOM 6699 O O . GLU D 2 152 ? 34.168 -8.552 -23.536 1.00 39.15 150 GLU D O 1
ATOM 6705 N N . HIS D 2 153 ? 33.481 -7.669 -21.593 1.00 37.67 151 HIS D N 1
ATOM 6706 C CA . HIS D 2 153 ? 34.745 -7.958 -20.930 1.00 40.56 151 HIS D CA 1
ATOM 6707 C C . HIS D 2 153 ? 34.694 -9.216 -20.068 1.00 41.96 151 HIS D C 1
ATOM 6708 O O . HIS D 2 153 ? 35.708 -9.575 -19.461 1.00 36.15 151 HIS D O 1
ATOM 6715 N N . VAL D 2 154 ? 33.542 -9.875 -19.971 1.00 39.51 152 VAL D N 1
ATOM 6716 C CA . VAL D 2 154 ? 33.448 -11.119 -19.215 1.00 37.49 152 VAL D CA 1
ATOM 6717 C C . VAL D 2 154 ? 34.022 -12.245 -20.063 1.00 37.37 152 VAL D C 1
ATOM 6718 O O . VAL D 2 154 ? 33.638 -12.423 -21.222 1.00 37.96 152 VAL D O 1
ATOM 6722 N N . LEU D 2 155 ? 34.978 -12.979 -19.507 1.00 36.16 153 LEU D N 1
ATOM 6723 C CA . LEU D 2 155 ? 35.571 -14.117 -20.193 1.00 34.26 153 LEU D CA 1
ATOM 6724 C C . LEU D 2 155 ? 35.100 -15.439 -19.609 1.00 34.48 153 LEU D C 1
ATOM 6725 O O . LEU D 2 155 ? 34.813 -16.374 -20.356 1.00 37.25 153 LEU D O 1
ATOM 6730 N N . GLY D 2 156 ? 34.920 -15.517 -18.300 1.00 33.84 154 GLY D N 1
ATOM 6731 C CA . GLY D 2 156 ? 34.392 -16.722 -17.692 1.00 33.67 154 GLY D CA 1
ATOM 6732 C C . GLY D 2 156 ? 33.482 -16.372 -16.539 1.00 34.67 154 GLY D C 1
ATOM 6733 O O . GLY D 2 156 ? 33.607 -15.312 -15.921 1.00 31.14 154 GLY D O 1
ATOM 6734 N N . THR D 2 157 ? 32.534 -17.270 -16.268 1.00 32.38 155 THR D N 1
ATOM 6735 C CA . THR D 2 157 ? 31.567 -17.024 -15.214 1.00 34.76 155 THR D CA 1
ATOM 6736 C C . THR D 2 157 ? 31.561 -18.196 -14.254 1.00 33.01 155 THR D C 1
ATOM 6737 O O . THR D 2 157 ? 31.865 -19.332 -14.630 1.00 31.37 155 THR D O 1
ATOM 6741 N N . THR D 2 158 ? 31.239 -17.886 -13.001 1.00 31.73 156 THR D N 1
ATOM 6742 C CA . THR D 2 158 ? 31.172 -18.848 -11.913 1.00 31.03 156 THR D CA 1
ATOM 6743 C C . THR D 2 158 ? 29.960 -18.501 -11.072 1.00 35.35 156 THR D C 1
ATOM 6744 O O . THR D 2 158 ? 29.584 -17.330 -10.973 1.00 35.29 156 THR D O 1
ATOM 6748 N N . GLU D 2 159 ? 29.325 -19.512 -10.491 1.00 31.11 157 GLU D N 1
ATOM 6749 C CA . GLU D 2 159 ? 28.215 -19.274 -9.580 1.00 33.51 157 GLU D CA 1
ATOM 6750 C C . GLU D 2 159 ? 28.561 -19.704 -8.159 1.00 33.56 157 GLU D C 1
ATOM 6751 O O . GLU D 2 159 ? 28.915 -20.864 -7.925 1.00 36.64 157 GLU D O 1
ATOM 6757 N N . TYR D 2 160 ? 28.409 -18.792 -7.203 1.00 37.40 158 TYR D N 1
ATOM 6758 C CA . TYR D 2 160 ? 28.610 -19.116 -5.793 1.00 37.43 158 TYR D CA 1
ATOM 6759 C C . TYR D 2 160 ? 27.393 -18.666 -4.999 1.00 40.32 158 TYR D C 1
ATOM 6760 O O . TYR D 2 160 ? 27.081 -17.464 -4.959 1.00 36.46 158 TYR D O 1
ATOM 6769 N N . ASP D 2 161 ? 26.724 -19.624 -4.354 1.00 36.97 159 ASP D N 1
ATOM 6770 C CA . ASP D 2 161 ? 25.610 -19.332 -3.452 1.00 41.90 159 ASP D CA 1
ATOM 6771 C C . ASP D 2 161 ? 24.532 -18.524 -4.165 1.00 43.75 159 ASP D C 1
ATOM 6772 O O . ASP D 2 161 ? 24.015 -17.537 -3.632 1.00 41.78 159 ASP D O 1
ATOM 6777 N N . GLY D 2 162 ? 24.226 -18.920 -5.405 1.00 43.77 160 GLY D N 1
ATOM 6778 C CA . GLY D 2 162 ? 23.185 -18.288 -6.185 1.00 43.16 160 GLY D CA 1
ATOM 6779 C C . GLY D 2 162 ? 23.622 -17.081 -6.998 1.00 43.82 160 GLY D C 1
ATOM 6780 O O . GLY D 2 162 ? 22.836 -16.587 -7.810 1.00 49.28 160 GLY D O 1
ATOM 6781 N N . GLU D 2 163 ? 24.841 -16.585 -6.819 1.00 42.31 161 GLU D N 1
ATOM 6782 C CA . GLU D 2 163 ? 25.269 -15.365 -7.492 1.00 40.44 161 GLU D CA 1
ATOM 6783 C C . GLU D 2 163 ? 26.277 -15.697 -8.587 1.00 38.69 161 GLU D C 1
ATOM 6784 O O . GLU D 2 163 ? 27.326 -16.291 -8.309 1.00 37.06 161 GLU D O 1
ATOM 6790 N N . ILE D 2 164 ? 25.983 -15.253 -9.811 1.00 39.86 162 ILE D N 1
ATOM 6791 C CA . ILE D 2 164 ? 26.851 -15.459 -10.970 1.00 39.85 162 ILE D CA 1
ATOM 6792 C C . ILE D 2 164 ? 27.741 -14.232 -11.137 1.00 40.04 162 ILE D C 1
ATOM 6793 O O . ILE D 2 164 ? 27.250 -13.100 -11.182 1.00 38.74 162 ILE D O 1
ATOM 6798 N N . PHE D 2 165 ? 29.052 -14.437 -11.179 1.00 37.70 163 PHE D N 1
ATOM 6799 C CA . PHE D 2 165 ? 29.992 -13.328 -11.252 1.00 35.50 163 PHE D CA 1
ATOM 6800 C C . PHE D 2 165 ? 31.091 -13.671 -12.250 1.00 33.45 163 PHE D C 1
ATOM 6801 O O . PHE D 2 165 ? 31.286 -14.846 -12.581 1.00 34.19 163 PHE D O 1
ATOM 6809 N N . PRO D 2 166 ? 31.840 -12.649 -12.760 1.00 36.42 164 PRO D N 1
ATOM 6810 C CA . PRO D 2 166 ? 32.959 -12.926 -13.674 1.00 36.49 164 PRO D CA 1
ATOM 6811 C C . PRO D 2 166 ? 34.175 -13.507 -12.967 1.00 34.61 164 PRO D C 1
ATOM 6812 O O . PRO D 2 166 ? 34.883 -12.813 -12.225 1.00 34.33 164 PRO D O 1
ATOM 6816 N N . SER D 2 167 ? 34.413 -14.795 -13.163 1.00 32.95 165 SER D N 1
ATOM 6817 C CA . SER D 2 167 ? 35.629 -15.397 -12.631 1.00 32.52 165 SER D CA 1
ATOM 6818 C C . SER D 2 167 ? 36.820 -15.202 -13.555 1.00 30.92 165 SER D C 1
ATOM 6819 O O . SER D 2 167 ? 37.942 -15.568 -13.181 1.00 31.58 165 SER D O 1
ATOM 6822 N N . ALA D 2 168 ? 36.596 -14.709 -14.775 1.00 32.95 166 ALA D N 1
ATOM 6823 C CA . ALA D 2 168 ? 37.688 -14.345 -15.669 1.00 32.84 166 ALA D CA 1
ATOM 6824 C C . ALA D 2 168 ? 37.222 -13.195 -16.551 1.00 33.86 166 ALA D C 1
ATOM 6825 O O . ALA D 2 168 ? 36.039 -13.110 -16.910 1.00 32.05 166 ALA D O 1
ATOM 6827 N N . VAL D 2 169 ? 38.161 -12.296 -16.892 1.00 30.48 167 VAL D N 1
ATOM 6828 C CA . VAL D 2 169 ? 37.842 -11.109 -17.674 1.00 32.47 167 VAL D CA 1
ATOM 6829 C C . VAL D 2 169 ? 38.888 -10.941 -18.769 1.00 36.50 167 VAL D C 1
ATOM 6830 O O . VAL D 2 169 ? 39.988 -11.493 -18.704 1.00 34.96 167 VAL D O 1
ATOM 6834 N N . ARG D 2 170 ? 38.503 -10.215 -19.820 1.00 36.20 168 ARG D N 1
ATOM 6835 C CA . ARG D 2 170 ? 39.402 -9.991 -20.945 1.00 36.62 168 ARG D CA 1
ATOM 6836 C C . ARG D 2 170 ? 39.099 -8.654 -21.598 1.00 38.93 168 ARG D C 1
ATOM 6837 O O . ARG D 2 170 ? 37.937 -8.347 -21.877 1.00 41.69 168 ARG D O 1
ATOM 6845 N N . LYS D 2 171 ? 40.146 -7.867 -21.843 1.00 38.50 169 LYS D N 1
ATOM 6846 C CA . LYS D 2 171 ? 40.046 -6.679 -22.691 1.00 39.83 169 LYS D CA 1
ATOM 6847 C C . LYS D 2 171 ? 41.280 -6.642 -23.585 1.00 39.97 169 LYS D C 1
ATOM 6848 O O . LYS D 2 171 ? 42.375 -6.318 -23.111 1.00 34.09 169 LYS D O 1
ATOM 6854 N N . GLY D 2 172 ? 41.103 -6.970 -24.870 1.00 40.21 170 GLY D N 1
ATOM 6855 C CA . GLY D 2 172 ? 42.243 -7.091 -25.766 1.00 40.81 170 GLY D CA 1
ATOM 6856 C C . GLY D 2 172 ? 43.198 -8.146 -25.232 1.00 43.89 170 GLY D C 1
ATOM 6857 O O . GLY D 2 172 ? 42.820 -9.306 -25.006 1.00 39.98 170 GLY D O 1
ATOM 6858 N N . ARG D 2 173 ? 44.443 -7.744 -24.977 1.00 39.22 171 ARG D N 1
ATOM 6859 C CA . ARG D 2 173 ? 45.453 -8.652 -24.447 1.00 38.55 171 ARG D CA 1
ATOM 6860 C C . ARG D 2 173 ? 45.666 -8.463 -22.943 1.00 39.35 171 ARG D C 1
ATOM 6861 O O . ARG D 2 173 ? 46.732 -8.813 -22.414 1.00 36.46 171 ARG D O 1
ATOM 6869 N N . ILE D 2 174 ? 44.675 -7.903 -22.257 1.00 35.49 172 ILE D N 1
ATOM 6870 C CA . ILE D 2 174 ? 44.622 -7.857 -20.803 1.00 34.38 172 ILE D CA 1
ATOM 6871 C C . ILE D 2 174 ? 43.658 -8.948 -20.352 1.00 35.62 172 ILE D C 1
ATOM 6872 O O . ILE D 2 174 ? 42.495 -8.962 -20.779 1.00 35.84 172 ILE D O 1
ATOM 6877 N N . LEU D 2 175 ? 44.145 -9.891 -19.536 1.00 34.53 173 LEU D N 1
ATOM 6878 C CA . LEU D 2 175 ? 43.341 -10.979 -18.993 1.00 35.86 173 LEU D CA 1
ATOM 6879 C C . LEU D 2 175 ? 43.341 -10.923 -17.470 1.00 36.55 173 LEU D C 1
ATOM 6880 O O . LEU D 2 175 ? 44.313 -10.483 -16.850 1.00 37.27 173 LEU D O 1
ATOM 6885 N N . GLY D 2 176 ? 42.252 -11.368 -16.869 1.00 33.64 174 GLY D N 1
ATOM 6886 C CA . GLY D 2 176 ? 42.202 -11.544 -15.424 1.00 30.19 174 GLY D CA 1
ATOM 6887 C C . GLY D 2 176 ? 41.555 -12.869 -15.078 1.00 30.75 174 GLY D C 1
ATOM 6888 O O . GLY D 2 176 ? 40.605 -13.286 -15.730 1.00 30.87 174 GLY D O 1
ATOM 6889 N N . PHE D 2 177 ? 42.082 -13.522 -14.036 1.00 29.25 175 PHE D N 1
ATOM 6890 C CA . PHE D 2 177 ? 41.492 -14.748 -13.500 1.00 28.94 175 PHE D CA 1
ATOM 6891 C C . PHE D 2 177 ? 41.325 -14.572 -11.996 1.00 31.16 175 PHE D C 1
ATOM 6892 O O . PHE D 2 177 ? 42.296 -14.263 -11.293 1.00 31.23 175 PHE D O 1
ATOM 6900 N N . GLN D 2 178 ? 40.093 -14.756 -11.502 1.00 28.92 176 GLN D N 1
ATOM 6901 C CA . GLN D 2 178 ? 39.807 -14.526 -10.088 1.00 29.45 176 GLN D CA 1
ATOM 6902 C C . GLN D 2 178 ? 40.323 -15.666 -9.220 1.00 31.61 176 GLN D C 1
ATOM 6903 O O . GLN D 2 178 ? 40.623 -15.458 -8.039 1.00 34.34 176 GLN D O 1
ATOM 6909 N N . PHE D 2 179 ? 40.421 -16.865 -9.783 1.00 27.92 177 PHE D N 1
ATOM 6910 C CA . PHE D 2 179 ? 40.876 -18.061 -9.085 1.00 28.92 177 PHE D CA 1
ATOM 6911 C C . PHE D 2 179 ? 42.406 -18.162 -9.162 1.00 30.68 177 PHE D C 1
ATOM 6912 O O . PHE D 2 179 ? 43.066 -17.336 -9.791 1.00 27.97 177 PHE D O 1
ATOM 6920 N N . HIS D 2 180 ? 42.972 -19.223 -8.557 1.00 31.89 178 HIS D N 1
ATOM 6921 C CA . HIS D 2 180 ? 44.412 -19.492 -8.502 1.00 28.72 178 HIS D CA 1
ATOM 6922 C C . HIS D 2 180 ? 44.713 -20.680 -9.398 1.00 30.54 178 HIS D C 1
ATOM 6923 O O . HIS D 2 180 ? 44.638 -21.834 -8.936 1.00 27.44 178 HIS D O 1
ATOM 6930 N N . PRO D 2 181 ? 45.068 -20.472 -10.675 1.00 28.60 179 PRO D N 1
ATOM 6931 C CA . PRO D 2 181 ? 45.356 -21.638 -11.528 1.00 28.24 179 PRO D CA 1
ATOM 6932 C C . PRO D 2 181 ? 46.535 -22.448 -11.008 1.00 30.27 179 PRO D C 1
ATOM 6933 O O . PRO D 2 181 ? 46.589 -23.666 -11.224 1.00 33.57 179 PRO D O 1
ATOM 6937 N N . GLU D 2 182 ? 47.456 -21.811 -10.284 1.00 29.53 180 GLU D N 1
ATOM 6938 C CA . GLU D 2 182 ? 48.610 -22.496 -9.713 1.00 31.67 180 GLU D CA 1
ATOM 6939 C C . GLU D 2 182 ? 48.231 -23.390 -8.540 1.00 32.51 180 GLU D C 1
ATOM 6940 O O . GLU D 2 182 ? 49.077 -24.156 -8.071 1.00 31.25 180 GLU D O 1
ATOM 6946 N N . LYS D 2 183 ? 46.983 -23.312 -8.060 1.00 31.31 181 LYS D N 1
ATOM 6947 C CA . LYS D 2 183 ? 46.474 -24.216 -7.035 1.00 31.85 181 LYS D CA 1
ATOM 6948 C C . LYS D 2 183 ? 45.319 -25.055 -7.571 1.00 31.47 181 LYS D C 1
ATOM 6949 O O . LYS D 2 183 ? 44.591 -25.672 -6.789 1.00 30.45 181 LYS D O 1
ATOM 6955 N N . SER D 2 184 ? 45.196 -25.175 -8.894 1.00 27.73 182 SER D N 1
ATOM 6956 C CA . SER D 2 184 ? 44.059 -25.863 -9.493 1.00 29.09 182 SER D CA 1
ATOM 6957 C C . SER D 2 184 ? 44.493 -27.105 -10.261 1.00 29.52 182 SER D C 1
ATOM 6958 O O . SER D 2 184 ? 43.860 -27.479 -11.252 1.00 30.72 182 SER D O 1
ATOM 6961 N N . SER D 2 185 ? 45.540 -27.774 -9.770 1.00 28.07 183 SER D N 1
ATOM 6962 C CA . SER D 2 185 ? 45.943 -29.092 -10.242 1.00 29.17 183 SER D CA 1
ATOM 6963 C C . SER D 2 185 ? 46.100 -29.085 -11.764 1.00 29.71 183 SER D C 1
ATOM 6964 O O . SER D 2 185 ? 46.590 -28.099 -12.324 1.00 31.60 183 SER D O 1
ATOM 6967 N N . LYS D 2 186 ? 45.662 -30.152 -12.444 1.00 30.85 184 LYS D N 1
ATOM 6968 C CA . LYS D 2 186 ? 45.968 -30.315 -13.870 1.00 33.83 184 LYS D CA 1
ATOM 6969 C C . LYS D 2 186 ? 45.329 -29.241 -14.739 1.00 33.50 184 LYS D C 1
ATOM 6970 O O . LYS D 2 186 ? 45.925 -28.806 -15.730 1.00 31.45 184 LYS D O 1
ATOM 6976 N N . ILE D 2 187 ? 44.084 -28.860 -14.455 1.00 30.91 185 ILE D N 1
ATOM 6977 C CA . ILE D 2 187 ? 43.437 -27.899 -15.339 1.00 29.61 185 ILE D CA 1
ATOM 6978 C C . ILE D 2 187 ? 44.079 -26.528 -15.182 1.00 27.94 185 ILE D C 1
ATOM 6979 O O . ILE D 2 187 ? 44.135 -25.749 -16.141 1.00 28.18 185 ILE D O 1
ATOM 6984 N N . GLY D 2 188 ? 44.591 -26.209 -13.995 1.00 27.82 186 GLY D N 1
ATOM 6985 C CA . GLY D 2 188 ? 45.303 -24.950 -13.834 1.00 29.14 186 GLY D CA 1
ATOM 6986 C C . GLY D 2 188 ? 46.569 -24.884 -14.669 1.00 29.67 186 GLY D C 1
ATOM 6987 O O . GLY D 2 188 ? 46.910 -23.835 -15.232 1.00 31.03 186 GLY D O 1
ATOM 6988 N N . ARG D 2 189 ? 47.285 -25.999 -14.763 1.00 27.70 187 ARG D N 1
ATOM 6989 C CA . ARG D 2 189 ? 48.440 -26.035 -15.649 1.00 33.42 187 ARG D CA 1
ATOM 6990 C C . ARG D 2 189 ? 48.019 -25.858 -17.105 1.00 32.66 187 ARG D C 1
ATOM 6991 O O . ARG D 2 189 ? 48.663 -25.115 -17.861 1.00 30.63 187 ARG D O 1
ATOM 6999 N N . LYS D 2 190 ? 46.921 -26.503 -17.510 1.00 28.99 188 LYS D N 1
ATOM 7000 C CA . LYS D 2 190 ? 46.465 -26.340 -18.889 1.00 30.85 188 LYS D CA 1
ATOM 7001 C C . LYS D 2 190 ? 46.037 -24.906 -19.159 1.00 30.83 188 LYS D C 1
ATOM 7002 O O . LYS D 2 190 ? 46.271 -24.383 -20.251 1.00 29.66 188 LYS D O 1
ATOM 7008 N N . LEU D 2 191 ? 45.452 -24.233 -18.163 1.00 30.72 189 LEU D N 1
ATOM 7009 C CA . LEU D 2 191 ? 45.090 -22.832 -18.356 1.00 30.79 189 LEU D CA 1
ATOM 7010 C C . LEU D 2 191 ? 46.333 -21.959 -18.489 1.00 29.74 189 LEU D C 1
ATOM 7011 O O . LEU D 2 191 ? 46.387 -21.070 -19.346 1.00 28.92 189 LEU D O 1
ATOM 7016 N N . LEU D 2 192 ? 47.344 -22.188 -17.651 1.00 30.09 190 LEU D N 1
ATOM 7017 C CA . LEU D 2 192 ? 48.559 -21.381 -17.762 1.00 30.77 190 LEU D CA 1
ATOM 7018 C C . LEU D 2 192 ? 49.290 -21.653 -19.073 1.00 31.42 190 LEU D C 1
ATOM 7019 O O . LEU D 2 192 ? 49.852 -20.726 -19.675 1.00 31.87 190 LEU D O 1
ATOM 7024 N N . GLU D 2 193 ? 49.297 -22.913 -19.535 1.00 27.84 191 GLU D N 1
ATOM 7025 C CA . GLU D 2 193 ? 49.869 -23.217 -20.847 1.00 29.97 191 GLU D CA 1
ATOM 7026 C C . GLU D 2 193 ? 49.119 -22.484 -21.949 1.00 30.57 191 GLU D C 1
ATOM 7027 O O . GLU D 2 193 ? 49.729 -22.010 -22.917 1.00 33.16 191 GLU D O 1
ATOM 7033 N N . LYS D 2 194 ? 47.783 -22.415 -21.844 1.00 31.76 192 LYS D N 1
ATOM 7034 C CA . LYS D 2 194 ? 47.017 -21.712 -22.869 1.00 32.51 192 LYS D CA 1
ATOM 7035 C C . LYS D 2 194 ? 47.315 -20.211 -22.849 1.00 31.59 192 LYS D C 1
ATOM 7036 O O . LYS D 2 194 ? 47.353 -19.565 -23.903 1.00 33.27 192 LYS D O 1
ATOM 7042 N N . VAL D 2 195 ? 47.581 -19.644 -21.664 1.00 30.54 193 VAL D N 1
ATOM 7043 C CA . VAL D 2 195 ? 47.985 -18.238 -21.588 1.00 29.40 193 VAL D CA 1
ATOM 7044 C C . VAL D 2 195 ? 49.310 -18.029 -22.321 1.00 32.12 193 VAL D C 1
ATOM 7045 O O . VAL D 2 195 ? 49.481 -17.066 -23.075 1.00 31.79 193 VAL D O 1
ATOM 7049 N N . ILE D 2 196 ? 50.282 -18.909 -22.078 1.00 32.76 194 ILE D N 1
ATOM 7050 C CA . ILE D 2 196 ? 51.544 -18.848 -22.813 1.00 34.16 194 ILE D CA 1
ATOM 7051 C C . ILE D 2 196 ? 51.297 -18.969 -24.318 1.00 37.66 194 ILE D C 1
ATOM 7052 O O . ILE D 2 196 ? 51.864 -18.211 -25.123 1.00 38.53 194 ILE D O 1
ATOM 7057 N N . GLU D 2 197 ? 50.434 -19.909 -24.723 1.00 32.99 195 GLU D N 1
ATOM 7058 C CA . GLU D 2 197 ? 50.164 -20.084 -26.145 1.00 35.09 195 GLU D CA 1
ATOM 7059 C C . GLU D 2 197 ? 49.548 -18.831 -26.758 1.00 39.06 195 GLU D C 1
ATOM 7060 O O . GLU D 2 197 ? 49.912 -18.448 -27.875 1.00 41.43 195 GLU D O 1
ATOM 7066 N N . CYS D 2 198 ? 48.632 -18.164 -26.045 1.00 37.01 196 CYS D N 1
ATOM 7067 C CA . CYS D 2 198 ? 48.101 -16.903 -26.567 1.00 39.99 196 CYS D CA 1
ATOM 7068 C C . CYS D 2 198 ? 49.203 -15.863 -26.701 1.00 42.98 196 CYS D C 1
ATOM 7069 O O . CYS D 2 198 ? 49.199 -15.065 -27.643 1.00 39.02 196 CYS D O 1
ATOM 7072 N N . SER D 2 199 ? 50.182 -15.891 -25.793 1.00 43.03 197 SER D N 1
ATOM 7073 C CA . SER D 2 199 ? 51.206 -14.849 -25.709 1.00 46.68 197 SER D CA 1
ATOM 7074 C C . SER D 2 199 ? 52.354 -15.058 -26.665 1.00 50.07 197 SER D C 1
ATOM 7075 O O . SER D 2 199 ? 53.170 -14.143 -26.820 1.00 56.12 197 SER D O 1
ATOM 7078 N N . LEU D 2 200 ? 52.462 -16.239 -27.274 1.00 47.67 198 LEU D N 1
ATOM 7079 C CA . LEU D 2 200 ? 53.445 -16.408 -28.335 1.00 55.78 198 LEU D CA 1
ATOM 7080 C C . LEU D 2 200 ? 53.018 -15.625 -29.560 1.00 63.26 198 LEU D C 1
ATOM 7081 O O . LEU D 2 200 ? 53.866 -15.133 -30.313 1.00 71.29 198 LEU D O 1
ATOM 7086 N N . SER D 2 201 ? 51.708 -15.466 -29.737 1.00 88.35 199 SER D N 1
ATOM 7087 C CA . SER D 2 201 ? 51.116 -15.068 -31.003 1.00 99.12 199 SER D CA 1
ATOM 7088 C C . SER D 2 201 ? 51.056 -13.552 -31.159 1.00 101.14 199 SER D C 1
ATOM 7089 O O . SER D 2 201 ? 51.158 -13.031 -32.264 1.00 94.49 199 SER D O 1
ATOM 7092 N N . MET E 1 1 ? 4.822 -38.240 10.520 1.00 47.18 1 MET E N 1
ATOM 7093 C CA . MET E 1 1 ? 5.612 -38.159 9.296 1.00 41.63 1 MET E CA 1
ATOM 7094 C C . MET E 1 1 ? 5.608 -39.511 8.572 1.00 36.81 1 MET E C 1
ATOM 7095 O O . MET E 1 1 ? 5.886 -40.547 9.192 1.00 34.81 1 MET E O 1
ATOM 7100 N N . LEU E 1 2 ? 5.309 -39.494 7.268 1.00 33.47 2 LEU E N 1
ATOM 7101 C CA . LEU E 1 2 ? 5.255 -40.729 6.490 1.00 34.32 2 LEU E CA 1
ATOM 7102 C C . LEU E 1 2 ? 6.579 -41.494 6.542 1.00 36.74 2 LEU E C 1
ATOM 7103 O O . LEU E 1 2 ? 7.665 -40.903 6.467 1.00 35.37 2 LEU E O 1
ATOM 7108 N N . ALA E 1 3 ? 6.490 -42.815 6.728 1.00 33.69 3 ALA E N 1
ATOM 7109 C CA . ALA E 1 3 ? 7.659 -43.684 6.615 1.00 33.40 3 ALA E CA 1
ATOM 7110 C C . ALA E 1 3 ? 7.816 -44.164 5.173 1.00 33.96 3 ALA E C 1
ATOM 7111 O O . ALA E 1 3 ? 6.834 -44.532 4.516 1.00 33.27 3 ALA E O 1
ATOM 7113 N N . LYS E 1 4 ? 9.063 -44.223 4.713 1.00 35.62 4 LYS E N 1
ATOM 7114 C CA . LYS E 1 4 ? 9.391 -44.862 3.442 1.00 33.74 4 LYS E CA 1
ATOM 7115 C C . LYS E 1 4 ? 9.222 -46.373 3.575 1.00 33.66 4 LYS E C 1
ATOM 7116 O O . LYS E 1 4 ? 9.745 -46.971 4.516 1.00 32.89 4 LYS E O 1
ATOM 7122 N N . ARG E 1 5 ? 8.549 -47.007 2.612 1.00 30.17 5 ARG E N 1
ATOM 7123 C CA . ARG E 1 5 ? 8.193 -48.416 2.741 1.00 30.34 5 ARG E CA 1
ATOM 7124 C C . ARG E 1 5 ? 9.355 -49.285 2.279 1.00 28.44 5 ARG E C 1
ATOM 7125 O O . ARG E 1 5 ? 9.972 -49.017 1.243 1.00 29.29 5 ARG E O 1
ATOM 7133 N N . ILE E 1 6 ? 9.617 -50.358 3.020 1.00 29.55 6 ILE E N 1
ATOM 7134 C CA . ILE E 1 6 ? 10.515 -51.419 2.570 1.00 31.89 6 ILE E CA 1
ATOM 7135 C C . ILE E 1 6 ? 9.626 -52.576 2.127 1.00 30.30 6 ILE E C 1
ATOM 7136 O O . ILE E 1 6 ? 8.865 -53.128 2.930 1.00 30.59 6 ILE E O 1
ATOM 7141 N N . ILE E 1 7 ? 9.713 -52.950 0.853 1.00 26.83 7 ILE E N 1
ATOM 7142 C CA . ILE E 1 7 ? 8.743 -53.847 0.238 1.00 29.53 7 ILE E CA 1
ATOM 7143 C C . ILE E 1 7 ? 9.442 -55.125 -0.228 1.00 31.47 7 ILE E C 1
ATOM 7144 O O . ILE E 1 7 ? 10.500 -55.060 -0.859 1.00 30.71 7 ILE E O 1
ATOM 7149 N N . ALA E 1 8 ? 8.858 -56.283 0.097 1.00 31.06 8 ALA E N 1
ATOM 7150 C CA . ALA E 1 8 ? 9.312 -57.575 -0.421 1.00 29.70 8 ALA E CA 1
ATOM 7151 C C . ALA E 1 8 ? 8.397 -58.029 -1.554 1.00 32.91 8 ALA E C 1
ATOM 7152 O O . ALA E 1 8 ? 7.182 -57.824 -1.503 1.00 34.30 8 ALA E O 1
ATOM 7154 N N . CYS E 1 9 ? 8.992 -58.585 -2.606 1.00 31.84 9 CYS E N 1
ATOM 7155 C CA . CYS E 1 9 ? 8.255 -59.079 -3.769 1.00 33.36 9 CYS E CA 1
ATOM 7156 C C . CYS E 1 9 ? 8.373 -60.591 -3.937 1.00 36.48 9 CYS E C 1
ATOM 7157 O O . CYS E 1 9 ? 9.484 -61.137 -3.942 1.00 36.76 9 CYS E O 1
ATOM 7160 N N . LEU E 1 10 ? 7.239 -61.257 -4.129 1.00 37.81 10 LEU E N 1
ATOM 7161 C CA . LEU E 1 10 ? 7.217 -62.693 -4.433 1.00 38.29 10 LEU E CA 1
ATOM 7162 C C . LEU E 1 10 ? 6.878 -62.848 -5.915 1.00 39.08 10 LEU E C 1
ATOM 7163 O O . LEU E 1 10 ? 5.718 -62.693 -6.320 1.00 40.48 10 LEU E O 1
ATOM 7168 N N . ASP E 1 11 ? 7.886 -63.159 -6.723 1.00 37.43 11 ASP E N 1
ATOM 7169 C CA . ASP E 1 11 ? 7.663 -63.523 -8.115 1.00 39.22 11 ASP E CA 1
ATOM 7170 C C . ASP E 1 11 ? 7.365 -65.008 -8.128 1.00 40.66 11 ASP E C 1
ATOM 7171 O O . ASP E 1 11 ? 8.210 -65.807 -7.710 1.00 42.45 11 ASP E O 1
ATOM 7176 N N . VAL E 1 12 ? 6.195 -65.384 -8.635 1.00 38.11 12 VAL E N 1
ATOM 7177 C CA . VAL E 1 12 ? 5.712 -66.755 -8.503 1.00 40.77 12 VAL E CA 1
ATOM 7178 C C . VAL E 1 12 ? 5.509 -67.339 -9.893 1.00 43.44 12 VAL E C 1
ATOM 7179 O O . VAL E 1 12 ? 4.911 -66.697 -10.766 1.00 43.70 12 VAL E O 1
ATOM 7183 N N . LYS E 1 13 ? 6.001 -68.564 -10.078 1.00 41.87 13 LYS E N 1
ATOM 7184 C CA . LYS E 1 13 ? 5.850 -69.342 -11.299 1.00 45.71 13 LYS E CA 1
ATOM 7185 C C . LYS E 1 13 ? 5.667 -70.790 -10.883 1.00 45.50 13 LYS E C 1
ATOM 7186 O O . LYS E 1 13 ? 6.479 -71.300 -10.108 1.00 44.54 13 LYS E O 1
ATOM 7192 N N . ASP E 1 14 ? 4.584 -71.425 -11.346 1.00 50.06 14 ASP E N 1
ATOM 7193 C CA . ASP E 1 14 ? 4.308 -72.836 -11.058 1.00 51.20 14 ASP E CA 1
ATOM 7194 C C . ASP E 1 14 ? 4.325 -73.127 -9.555 1.00 51.65 14 ASP E C 1
ATOM 7195 O O . ASP E 1 14 ? 4.932 -74.099 -9.090 1.00 49.02 14 ASP E O 1
ATOM 7200 N N . GLY E 1 15 ? 3.713 -72.232 -8.780 1.00 49.13 15 GLY E N 1
ATOM 7201 C CA . GLY E 1 15 ? 3.575 -72.427 -7.354 1.00 47.98 15 GLY E CA 1
ATOM 7202 C C . GLY E 1 15 ? 4.813 -72.204 -6.516 1.00 48.05 15 GLY E C 1
ATOM 7203 O O . GLY E 1 15 ? 4.788 -72.522 -5.324 1.00 50.01 15 GLY E O 1
ATOM 7204 N N . ARG E 1 16 ? 5.900 -71.692 -7.085 1.00 44.42 16 ARG E N 1
ATOM 7205 C CA . ARG E 1 16 ? 7.107 -71.432 -6.324 1.00 43.95 16 ARG E CA 1
ATOM 7206 C C . ARG E 1 16 ? 7.525 -69.979 -6.480 1.00 40.18 16 ARG E C 1
ATOM 7207 O O . ARG E 1 16 ? 7.224 -69.333 -7.488 1.00 40.04 16 ARG E O 1
ATOM 7215 N N . VAL E 1 17 ? 8.195 -69.460 -5.461 1.00 39.26 17 VAL E N 1
ATOM 7216 C CA . VAL E 1 17 ? 8.877 -68.182 -5.604 1.00 37.73 17 VAL E CA 1
ATOM 7217 C C . VAL E 1 17 ? 10.126 -68.431 -6.434 1.00 39.04 17 VAL E C 1
ATOM 7218 O O . VAL E 1 17 ? 10.852 -69.401 -6.189 1.00 43.12 17 VAL E O 1
ATOM 7222 N N . VAL E 1 18 ? 10.330 -67.607 -7.466 1.00 36.78 18 VAL E N 1
ATOM 7223 C CA . VAL E 1 18 ? 11.433 -67.735 -8.415 1.00 40.92 18 VAL E CA 1
ATOM 7224 C C . VAL E 1 18 ? 12.100 -66.373 -8.561 1.00 41.80 18 VAL E C 1
ATOM 7225 O O . VAL E 1 18 ? 11.500 -65.333 -8.272 1.00 42.38 18 VAL E O 1
ATOM 7229 N N . LYS E 1 19 ? 13.381 -66.379 -8.918 1.00 43.78 19 LYS E N 1
ATOM 7230 C CA . LYS E 1 19 ? 14.065 -65.114 -9.139 1.00 41.83 19 LYS E CA 1
ATOM 7231 C C . LYS E 1 19 ? 15.138 -65.285 -10.201 1.00 44.01 19 LYS E C 1
ATOM 7232 O O . LYS E 1 19 ? 15.944 -66.211 -10.133 1.00 42.80 19 LYS E O 1
ATOM 7238 N N . GLY E 1 20 ? 15.140 -64.393 -11.181 1.00 42.83 20 GLY E N 1
ATOM 7239 C CA . GLY E 1 20 ? 16.119 -64.467 -12.243 1.00 43.08 20 GLY E CA 1
ATOM 7240 C C . GLY E 1 20 ? 16.974 -63.211 -12.262 1.00 41.03 20 GLY E C 1
ATOM 7241 O O . GLY E 1 20 ? 16.998 -62.438 -11.295 1.00 38.73 20 GLY E O 1
ATOM 7242 N N . THR E 1 21 ? 17.642 -62.972 -13.385 1.00 42.74 21 THR E N 1
ATOM 7243 C CA . THR E 1 21 ? 18.560 -61.850 -13.537 1.00 41.86 21 THR E CA 1
ATOM 7244 C C . THR E 1 21 ? 18.250 -61.263 -14.900 1.00 44.55 21 THR E C 1
ATOM 7245 O O . THR E 1 21 ? 18.248 -61.998 -15.892 1.00 41.02 21 THR E O 1
ATOM 7249 N N . ASN E 1 22 ? 17.974 -59.954 -14.958 1.00 43.68 22 ASN E N 1
ATOM 7250 C CA . ASN E 1 22 ? 17.638 -59.318 -16.232 1.00 44.50 22 ASN E CA 1
ATOM 7251 C C . ASN E 1 22 ? 16.392 -59.968 -16.844 1.00 45.98 22 ASN E C 1
ATOM 7252 O O . ASN E 1 22 ? 16.270 -60.082 -18.066 1.00 47.59 22 ASN E O 1
ATOM 7257 N N . PHE E 1 23 ? 15.497 -60.464 -15.979 1.00 41.95 23 PHE E N 1
ATOM 7258 C CA . PHE E 1 23 ? 14.242 -61.113 -16.357 1.00 42.96 23 PHE E CA 1
ATOM 7259 C C . PHE E 1 23 ? 14.457 -62.468 -17.031 1.00 45.63 23 PHE E C 1
ATOM 7260 O O . PHE E 1 23 ? 13.558 -62.975 -17.708 1.00 46.08 23 PHE E O 1
ATOM 7268 N N . GLU E 1 24 ? 15.630 -63.077 -16.857 1.00 45.14 24 GLU E N 1
ATOM 7269 C CA . GLU E 1 24 ? 15.926 -64.368 -17.462 1.00 51.41 24 GLU E CA 1
ATOM 7270 C C . GLU E 1 24 ? 16.607 -65.269 -16.439 1.00 51.83 24 GLU E C 1
ATOM 7271 O O . GLU E 1 24 ? 17.010 -64.824 -15.357 1.00 50.15 24 GLU E O 1
ATOM 7277 N N . ASN E 1 25 ? 16.717 -66.555 -16.794 1.00 53.32 25 ASN E N 1
ATOM 7278 C CA . ASN E 1 25 ? 17.384 -67.565 -15.968 1.00 51.80 25 ASN E CA 1
ATOM 7279 C C . ASN E 1 25 ? 16.787 -67.598 -14.560 1.00 47.64 25 ASN E C 1
ATOM 7280 O O . ASN E 1 25 ? 17.453 -67.329 -13.555 1.00 49.18 25 ASN E O 1
ATOM 7285 N N . LEU E 1 26 ? 15.511 -67.952 -14.499 1.00 45.98 26 LEU E N 1
ATOM 7286 C CA . LEU E 1 26 ? 14.853 -67.960 -13.208 1.00 47.47 26 LEU E CA 1
ATOM 7287 C C . LEU E 1 26 ? 15.332 -69.156 -12.396 1.00 49.67 26 LEU E C 1
ATOM 7288 O O . LEU E 1 26 ? 15.612 -70.229 -12.927 1.00 54.18 26 LEU E O 1
ATOM 7293 N N . ARG E 1 27 ? 15.426 -68.951 -11.096 1.00 53.42 27 ARG E N 1
ATOM 7294 C CA . ARG E 1 27 ? 15.838 -69.980 -10.164 1.00 51.77 27 ARG E CA 1
ATOM 7295 C C . ARG E 1 27 ? 14.811 -70.092 -9.059 1.00 51.49 27 ARG E C 1
ATOM 7296 O O . ARG E 1 27 ? 14.253 -69.085 -8.609 1.00 47.17 27 ARG E O 1
ATOM 7304 N N . ASP E 1 28 ? 14.598 -71.319 -8.618 1.00 50.25 28 ASP E N 1
ATOM 7305 C CA . ASP E 1 28 ? 13.694 -71.605 -7.518 1.00 53.66 28 ASP E CA 1
ATOM 7306 C C . ASP E 1 28 ? 14.220 -70.984 -6.232 1.00 50.20 28 ASP E C 1
ATOM 7307 O O . ASP E 1 28 ? 15.388 -71.180 -5.883 1.00 55.95 28 ASP E O 1
ATOM 7312 N N . SER E 1 29 ? 13.405 -70.141 -5.587 1.00 47.58 29 SER E N 1
ATOM 7313 C CA . SER E 1 29 ? 13.839 -69.423 -4.396 1.00 48.00 29 SER E CA 1
ATOM 7314 C C . SER E 1 29 ? 13.033 -69.689 -3.127 1.00 50.93 29 SER E C 1
ATOM 7315 O O . SER E 1 29 ? 13.433 -69.199 -2.063 1.00 57.90 29 SER E O 1
ATOM 7318 N N . GLY E 1 30 ? 11.921 -70.414 -3.179 1.00 47.05 30 GLY E N 1
ATOM 7319 C CA . GLY E 1 30 ? 11.227 -70.764 -1.956 1.00 44.69 30 GLY E CA 1
ATOM 7320 C C . GLY E 1 30 ? 9.733 -70.956 -2.158 1.00 45.42 30 GLY E C 1
ATOM 7321 O O . GLY E 1 30 ? 9.228 -70.966 -3.277 1.00 42.12 30 GLY E O 1
ATOM 7322 N N . ASP E 1 31 ? 9.047 -71.128 -1.021 1.00 41.73 31 ASP E N 1
ATOM 7323 C CA . ASP E 1 31 ? 7.607 -71.368 -0.961 1.00 44.17 31 ASP E CA 1
ATOM 7324 C C . ASP E 1 31 ? 6.827 -70.064 -0.758 1.00 43.43 31 ASP E C 1
ATOM 7325 O O . ASP E 1 31 ? 7.107 -69.337 0.202 1.00 40.19 31 ASP E O 1
ATOM 7330 N N . PRO E 1 32 ? 5.854 -69.735 -1.619 1.00 42.58 32 PRO E N 1
ATOM 7331 C CA . PRO E 1 32 ? 5.161 -68.432 -1.484 1.00 43.37 32 PRO E CA 1
ATOM 7332 C C . PRO E 1 32 ? 4.465 -68.221 -0.145 1.00 42.39 32 PRO E C 1
ATOM 7333 O O . PRO E 1 32 ? 4.556 -67.131 0.427 1.00 38.14 32 PRO E O 1
ATOM 7337 N N . VAL E 1 33 ? 3.809 -69.242 0.397 1.00 41.86 33 VAL E N 1
ATOM 7338 C CA . VAL E 1 33 ? 3.089 -69.062 1.655 1.00 44.53 33 VAL E CA 1
ATOM 7339 C C . VAL E 1 33 ? 4.071 -68.865 2.806 1.00 43.19 33 VAL E C 1
ATOM 7340 O O . VAL E 1 33 ? 3.901 -67.966 3.637 1.00 43.40 33 VAL E O 1
ATOM 7344 N N . GLU E 1 34 ? 5.112 -69.703 2.875 1.00 44.13 34 GLU E N 1
ATOM 7345 C CA . GLU E 1 34 ? 6.101 -69.574 3.946 1.00 46.32 34 GLU E CA 1
ATOM 7346 C C . GLU E 1 34 ? 6.843 -68.242 3.883 1.00 42.76 34 GLU E C 1
ATOM 7347 O O . GLU E 1 34 ? 7.086 -67.613 4.921 1.00 41.95 34 GLU E O 1
ATOM 7353 N N . LEU E 1 35 ? 7.222 -67.790 2.684 1.00 38.94 35 LEU E N 1
ATOM 7354 C CA . LEU E 1 35 ? 7.942 -66.521 2.599 1.00 39.87 35 LEU E CA 1
ATOM 7355 C C . LEU E 1 35 ? 7.024 -65.346 2.925 1.00 39.51 35 LEU E C 1
ATOM 7356 O O . LEU E 1 35 ? 7.421 -64.430 3.653 1.00 37.96 35 LEU E O 1
ATOM 7361 N N . GLY E 1 36 ? 5.787 -65.365 2.411 1.00 39.79 36 GLY E N 1
ATOM 7362 C CA . GLY E 1 36 ? 4.849 -64.301 2.739 1.00 40.21 36 GLY E CA 1
ATOM 7363 C C . GLY E 1 36 ? 4.596 -64.200 4.229 1.00 38.39 36 GLY E C 1
ATOM 7364 O O . GLY E 1 36 ? 4.624 -63.108 4.804 1.00 39.55 36 GLY E O 1
ATOM 7365 N N . LYS E 1 37 ? 4.400 -65.338 4.882 1.00 39.77 37 LYS E N 1
ATOM 7366 C CA . LYS E 1 37 ? 4.261 -65.358 6.332 1.00 40.73 37 LYS E CA 1
ATOM 7367 C C . LYS E 1 37 ? 5.497 -64.774 7.017 1.00 39.93 37 LYS E C 1
ATOM 7368 O O . LYS E 1 37 ? 5.386 -63.936 7.920 1.00 41.94 37 LYS E O 1
ATOM 7374 N N . PHE E 1 38 ? 6.692 -65.181 6.571 1.00 40.40 38 PHE E N 1
ATOM 7375 C CA . PHE E 1 38 ? 7.930 -64.711 7.192 1.00 39.73 38 PHE E CA 1
ATOM 7376 C C . PHE E 1 38 ? 8.103 -63.199 7.046 1.00 36.93 38 PHE E C 1
ATOM 7377 O O . PHE E 1 38 ? 8.429 -62.503 8.013 1.00 36.30 38 PHE E O 1
ATOM 7385 N N . TYR E 1 39 ? 7.879 -62.670 5.844 1.00 37.89 39 TYR E N 1
ATOM 7386 C CA . TYR E 1 39 ? 8.050 -61.235 5.615 1.00 36.39 39 TYR E CA 1
ATOM 7387 C C . TYR E 1 39 ? 7.041 -60.407 6.421 1.00 40.18 39 TYR E C 1
ATOM 7388 O O . TYR E 1 39 ? 7.380 -59.339 6.949 1.00 39.98 39 TYR E O 1
ATOM 7397 N N . SER E 1 40 ? 5.790 -60.868 6.499 1.00 35.53 40 SER E N 1
ATOM 7398 C CA . SER E 1 40 ? 4.786 -60.220 7.355 1.00 41.14 40 SER E CA 1
ATOM 7399 C C . SER E 1 40 ? 5.259 -60.111 8.809 1.00 39.29 40 SER E C 1
ATOM 7400 O O . SER E 1 40 ? 5.002 -59.102 9.476 1.00 41.02 40 SER E O 1
ATOM 7403 N N . GLU E 1 41 ? 5.905 -61.160 9.328 1.00 40.81 41 GLU E N 1
ATOM 7404 C CA . GLU E 1 41 ? 6.349 -61.199 10.727 1.00 43.92 41 GLU E CA 1
ATOM 7405 C C . GLU E 1 41 ? 7.581 -60.335 11.015 1.00 47.49 41 GLU E C 1
ATOM 7406 O O . GLU E 1 41 ? 7.715 -59.813 12.127 1.00 48.88 41 GLU E O 1
ATOM 7412 N N . ILE E 1 42 ? 8.520 -60.212 10.065 1.00 42.51 42 ILE E N 1
ATOM 7413 C CA . ILE E 1 42 ? 9.854 -59.684 10.386 1.00 44.25 42 ILE E CA 1
ATOM 7414 C C . ILE E 1 42 ? 10.029 -58.182 10.205 1.00 42.22 42 ILE E C 1
ATOM 7415 O O . ILE E 1 42 ? 11.133 -57.677 10.451 1.00 44.63 42 ILE E O 1
ATOM 7420 N N . GLY E 1 43 ? 9.029 -57.461 9.715 1.00 39.97 43 GLY E N 1
ATOM 7421 C CA . GLY E 1 43 ? 9.131 -56.013 9.634 1.00 37.30 43 GLY E CA 1
ATOM 7422 C C . GLY E 1 43 ? 9.039 -55.449 8.233 1.00 40.35 43 GLY E C 1
ATOM 7423 O O . GLY E 1 43 ? 9.172 -54.227 8.071 1.00 39.65 43 GLY E O 1
ATOM 7424 N N . ILE E 1 44 ? 8.810 -56.280 7.209 1.00 33.08 44 ILE E N 1
ATOM 7425 C CA . ILE E 1 44 ? 8.532 -55.758 5.880 1.00 31.56 44 ILE E CA 1
ATOM 7426 C C . ILE E 1 44 ? 7.228 -54.959 5.942 1.00 34.70 44 ILE E C 1
ATOM 7427 O O . ILE E 1 44 ? 6.296 -55.307 6.681 1.00 34.25 44 ILE E O 1
ATOM 7432 N N . ASP E 1 45 ? 7.179 -53.853 5.198 1.00 32.22 45 ASP E N 1
ATOM 7433 C CA . ASP E 1 45 ? 6.075 -52.904 5.272 1.00 32.56 45 ASP E CA 1
ATOM 7434 C C . ASP E 1 45 ? 4.942 -53.219 4.303 1.00 34.15 45 ASP E C 1
ATOM 7435 O O . ASP E 1 45 ? 3.814 -52.753 4.518 1.00 35.60 45 ASP E O 1
ATOM 7440 N N . GLU E 1 46 ? 5.237 -53.909 3.196 1.00 33.62 46 GLU E N 1
ATOM 7441 C CA . GLU E 1 46 ? 4.237 -54.273 2.197 1.00 33.79 46 GLU E CA 1
ATOM 7442 C C . GLU E 1 46 ? 4.741 -55.487 1.419 1.00 34.86 46 GLU E C 1
ATOM 7443 O O . GLU E 1 46 ? 5.939 -55.618 1.166 1.00 33.40 46 GLU E O 1
ATOM 7449 N N . LEU E 1 47 ? 3.812 -56.327 0.971 1.00 31.76 47 LEU E N 1
ATOM 7450 C CA . LEU E 1 47 ? 4.143 -57.535 0.226 1.00 32.42 47 LEU E CA 1
ATOM 7451 C C . LEU E 1 47 ? 3.554 -57.413 -1.167 1.00 32.41 47 LEU E C 1
ATOM 7452 O O . LEU E 1 47 ? 2.372 -57.071 -1.316 1.00 34.07 47 LEU E O 1
ATOM 7457 N N . VAL E 1 48 ? 4.349 -57.747 -2.177 1.00 30.50 48 VAL E N 1
ATOM 7458 C CA . VAL E 1 48 ? 3.881 -57.805 -3.560 1.00 34.20 48 VAL E CA 1
ATOM 7459 C C . VAL E 1 48 ? 3.938 -59.256 -4.039 1.00 38.47 48 VAL E C 1
ATOM 7460 O O . VAL E 1 48 ? 4.919 -59.968 -3.784 1.00 36.25 48 VAL E O 1
ATOM 7464 N N . PHE E 1 49 ? 2.845 -59.711 -4.646 1.00 37.56 49 PHE E N 1
ATOM 7465 C CA . PHE E 1 49 ? 2.726 -61.024 -5.289 1.00 37.59 49 PHE E CA 1
ATOM 7466 C C . PHE E 1 49 ? 2.557 -60.814 -6.791 1.00 37.63 49 PHE E C 1
ATOM 7467 O O . PHE E 1 49 ? 1.597 -60.167 -7.215 1.00 37.67 49 PHE E O 1
ATOM 7475 N N . LEU E 1 50 ? 3.505 -61.304 -7.588 1.00 36.42 50 LEU E N 1
ATOM 7476 C CA . LEU E 1 50 ? 3.453 -61.175 -9.045 1.00 38.50 50 LEU E CA 1
ATOM 7477 C C . LEU E 1 50 ? 3.414 -62.543 -9.728 1.00 43.38 50 LEU E C 1
ATOM 7478 O O . LEU E 1 50 ? 4.358 -63.338 -9.604 1.00 39.76 50 LEU E O 1
ATOM 7483 N N . ASP E 1 51 ? 2.334 -62.807 -10.462 1.00 42.27 51 ASP E N 1
ATOM 7484 C CA . ASP E 1 51 ? 2.195 -64.035 -11.242 1.00 43.82 51 ASP E CA 1
ATOM 7485 C C . ASP E 1 51 ? 2.900 -63.692 -12.549 1.00 44.33 51 ASP E C 1
ATOM 7486 O O . ASP E 1 51 ? 2.292 -63.159 -13.487 1.00 43.18 51 ASP E O 1
ATOM 7491 N N . ILE E 1 52 ? 4.166 -64.113 -12.674 1.00 40.96 52 ILE E N 1
ATOM 7492 C CA . ILE E 1 52 ? 5.001 -63.468 -13.686 1.00 44.85 52 ILE E CA 1
ATOM 7493 C C . ILE E 1 52 ? 4.947 -64.130 -15.048 1.00 47.24 52 ILE E C 1
ATOM 7494 O O . ILE E 1 52 ? 5.524 -63.585 -15.989 1.00 51.07 52 ILE E O 1
ATOM 7499 N N . THR E 1 53 ? 4.178 -65.198 -15.217 1.00 48.92 53 THR E N 1
ATOM 7500 C CA . THR E 1 53 ? 4.022 -65.830 -16.520 1.00 52.03 53 THR E CA 1
ATOM 7501 C C . THR E 1 53 ? 2.588 -65.765 -17.020 1.00 53.45 53 THR E C 1
ATOM 7502 O O . THR E 1 53 ? 2.311 -66.246 -18.120 1.00 52.46 53 THR E O 1
ATOM 7506 N N . ALA E 1 54 ? 1.683 -65.112 -16.290 1.00 47.30 54 ALA E N 1
ATOM 7507 C CA . ALA E 1 54 ? 0.272 -65.217 -16.655 1.00 49.10 54 ALA E CA 1
ATOM 7508 C C . ALA E 1 54 ? -0.014 -64.487 -17.963 1.00 53.21 54 ALA E C 1
ATOM 7509 O O . ALA E 1 54 ? -0.802 -64.967 -18.787 1.00 53.93 54 ALA E O 1
ATOM 7511 N N . SER E 1 55 ? 0.646 -63.352 -18.190 1.00 49.49 55 SER E N 1
ATOM 7512 C CA . SER E 1 55 ? 0.380 -62.584 -19.399 1.00 53.68 55 SER E CA 1
ATOM 7513 C C . SER E 1 55 ? 0.903 -63.319 -20.632 1.00 57.54 55 SER E C 1
ATOM 7514 O O . SER E 1 55 ? 0.216 -63.394 -21.660 1.00 56.28 55 SER E O 1
ATOM 7517 N N . VAL E 1 56 ? 2.092 -63.918 -20.530 1.00 56.99 56 VAL E N 1
ATOM 7518 C CA . VAL E 1 56 ? 2.639 -64.643 -21.673 1.00 61.46 56 VAL E CA 1
ATOM 7519 C C . VAL E 1 56 ? 1.876 -65.947 -21.900 1.00 63.75 56 VAL E C 1
ATOM 7520 O O . VAL E 1 56 ? 1.824 -66.446 -23.028 1.00 70.77 56 VAL E O 1
ATOM 7524 N N . GLU E 1 57 ? 1.259 -66.508 -20.856 1.00 65.94 57 GLU E N 1
ATOM 7525 C CA . GLU E 1 57 ? 0.458 -67.725 -20.973 1.00 71.34 57 GLU E CA 1
ATOM 7526 C C . GLU E 1 57 ? -1.018 -67.443 -21.274 1.00 73.72 57 GLU E C 1
ATOM 7527 O O . GLU E 1 57 ? -1.836 -68.366 -21.200 1.00 78.95 57 GLU E O 1
ATOM 7533 N N . LYS E 1 58 ? -1.367 -66.195 -21.596 1.00 67.48 58 LYS E N 1
ATOM 7534 C CA . LYS E 1 58 ? -2.745 -65.766 -21.884 1.00 72.09 58 LYS E CA 1
ATOM 7535 C C . LYS E 1 58 ? -3.765 -66.312 -20.885 1.00 72.56 58 LYS E C 1
ATOM 7536 O O . LYS E 1 58 ? -4.794 -66.881 -21.261 1.00 73.55 58 LYS E O 1
ATOM 7542 N N . ARG E 1 59 ? -3.498 -66.110 -19.596 1.00 65.28 59 ARG E N 1
ATOM 7543 C CA . ARG E 1 59 ? -4.415 -66.587 -18.571 1.00 66.77 59 ARG E CA 1
ATOM 7544 C C . ARG E 1 59 ? -4.516 -65.589 -17.426 1.00 66.62 59 ARG E C 1
ATOM 7545 O O . ARG E 1 59 ? -3.710 -64.662 -17.294 1.00 61.97 59 ARG E O 1
ATOM 7553 N N . LYS E 1 60 ? -5.535 -65.806 -16.600 1.00 68.15 60 LYS E N 1
ATOM 7554 C CA . LYS E 1 60 ? -5.833 -64.972 -15.449 1.00 70.49 60 LYS E CA 1
ATOM 7555 C C . LYS E 1 60 ? -4.824 -65.232 -14.330 1.00 63.42 60 LYS E C 1
ATOM 7556 O O . LYS E 1 60 ? -4.063 -66.203 -14.355 1.00 56.39 60 LYS E O 1
ATOM 7562 N N . THR E 1 61 ? -4.839 -64.349 -13.329 1.00 61.93 61 THR E N 1
ATOM 7563 C CA . THR E 1 61 ? -3.984 -64.510 -12.156 1.00 58.06 61 THR E CA 1
ATOM 7564 C C . THR E 1 61 ? -4.314 -65.809 -11.416 1.00 57.96 61 THR E C 1
ATOM 7565 O O . THR E 1 61 ? -5.471 -66.239 -11.383 1.00 54.68 61 THR E O 1
ATOM 7569 N N . MET E 1 62 ? -3.284 -66.433 -10.818 1.00 64.25 62 MET E N 1
ATOM 7570 C CA . MET E 1 62 ? -3.440 -67.614 -9.961 1.00 72.35 62 MET E CA 1
ATOM 7571 C C . MET E 1 62 ? -4.150 -67.243 -8.659 1.00 70.81 62 MET E C 1
ATOM 7572 O O . MET E 1 62 ? -3.507 -67.067 -7.615 1.00 70.76 62 MET E O 1
ATOM 7577 N N . LEU E 1 63 ? -5.481 -67.170 -8.710 1.00 59.00 63 LEU E N 1
ATOM 7578 C CA . LEU E 1 63 ? -6.260 -66.657 -7.589 1.00 56.33 63 LEU E CA 1
ATOM 7579 C C . LEU E 1 63 ? -6.135 -67.502 -6.315 1.00 51.80 63 LEU E C 1
ATOM 7580 O O . LEU E 1 63 ? -6.018 -66.952 -5.212 1.00 50.73 63 LEU E O 1
ATOM 7585 N N . GLU E 1 64 ? -6.143 -68.834 -6.427 1.00 56.09 64 GLU E N 1
ATOM 7586 C CA . GLU E 1 64 ? -6.156 -69.649 -5.204 1.00 58.72 64 GLU E CA 1
ATOM 7587 C C . GLU E 1 64 ? -4.866 -69.581 -4.386 1.00 54.51 64 GLU E C 1
ATOM 7588 O O . GLU E 1 64 ? -4.920 -69.609 -3.155 1.00 47.99 64 GLU E O 1
ATOM 7594 N N . LEU E 1 65 ? -3.715 -69.481 -5.041 1.00 51.24 65 LEU E N 1
ATOM 7595 C CA . LEU E 1 65 ? -2.456 -69.281 -4.325 1.00 52.46 65 LEU E CA 1
ATOM 7596 C C . LEU E 1 65 ? -2.381 -67.875 -3.715 1.00 51.06 65 LEU E C 1
ATOM 7597 O O . LEU E 1 65 ? -1.809 -67.687 -2.633 1.00 49.00 65 LEU E O 1
ATOM 7602 N N . VAL E 1 66 ? -2.907 -66.866 -4.416 1.00 48.66 66 VAL E N 1
ATOM 7603 C CA . VAL E 1 66 ? -2.961 -65.522 -3.837 1.00 45.68 66 VAL E CA 1
ATOM 7604 C C . VAL E 1 66 ? -3.713 -65.556 -2.506 1.00 44.95 66 VAL E C 1
ATOM 7605 O O . VAL E 1 66 ? -3.299 -64.937 -1.513 1.00 43.20 66 VAL E O 1
ATOM 7609 N N . GLU E 1 67 ? -4.812 -66.307 -2.457 1.00 45.78 67 GLU E N 1
ATOM 7610 C CA . GLU E 1 67 ? -5.599 -66.381 -1.232 1.00 46.89 67 GLU E CA 1
ATOM 7611 C C . GLU E 1 67 ? -4.852 -67.106 -0.118 1.00 47.68 67 GLU E C 1
ATOM 7612 O O . GLU E 1 67 ? -4.996 -66.754 1.060 1.00 46.36 67 GLU E O 1
ATOM 7618 N N . LYS E 1 68 ? -4.070 -68.135 -0.464 1.00 47.94 68 LYS E N 1
ATOM 7619 C CA . LYS E 1 68 ? -3.324 -68.857 0.559 1.00 49.54 68 LYS E CA 1
ATOM 7620 C C . LYS E 1 68 ? -2.267 -67.954 1.185 1.00 49.39 68 LYS E C 1
ATOM 7621 O O . LYS E 1 68 ? -2.042 -68.000 2.401 1.00 49.03 68 LYS E O 1
ATOM 7627 N N . VAL E 1 69 ? -1.646 -67.090 0.385 1.00 42.67 69 VAL E N 1
ATOM 7628 C CA . VAL E 1 69 ? -0.704 -66.137 0.959 1.00 41.77 69 VAL E CA 1
ATOM 7629 C C . VAL E 1 69 ? -1.450 -65.120 1.822 1.00 43.80 69 VAL E C 1
ATOM 7630 O O . VAL E 1 69 ? -1.068 -64.859 2.972 1.00 39.28 69 VAL E O 1
ATOM 7634 N N . ALA E 1 70 ? -2.562 -64.577 1.304 1.00 40.65 70 ALA E N 1
ATOM 7635 C CA . ALA E 1 70 ? -3.289 -63.547 2.048 1.00 43.81 70 ALA E CA 1
ATOM 7636 C C . ALA E 1 70 ? -3.730 -64.037 3.426 1.00 45.58 70 ALA E C 1
ATOM 7637 O O . ALA E 1 70 ? -3.754 -63.252 4.380 1.00 40.31 70 ALA E O 1
ATOM 7639 N N . GLU E 1 71 ? -3.978 -65.343 3.569 1.00 47.49 71 GLU E N 1
ATOM 7640 C CA . GLU E 1 71 ? -4.443 -65.921 4.831 1.00 55.56 71 GLU E CA 1
ATOM 7641 C C . GLU E 1 71 ? -3.428 -65.779 5.964 1.00 54.24 71 GLU E C 1
ATOM 7642 O O . GLU E 1 71 ? -3.816 -65.803 7.138 1.00 56.42 71 GLU E O 1
ATOM 7648 N N . GLN E 1 72 ? -2.150 -65.622 5.647 1.00 48.02 72 GLN E N 1
ATOM 7649 C CA . GLN E 1 72 ? -1.070 -65.708 6.621 1.00 48.17 72 GLN E CA 1
ATOM 7650 C C . GLN E 1 72 ? -0.444 -64.354 6.929 1.00 49.92 72 GLN E C 1
ATOM 7651 O O . GLN E 1 72 ? 0.535 -64.306 7.690 1.00 48.90 72 GLN E O 1
ATOM 7657 N N . ILE E 1 73 ? -0.877 -63.285 6.250 1.00 46.25 73 ILE E N 1
ATOM 7658 C CA . ILE E 1 73 ? -0.235 -61.979 6.339 1.00 41.09 73 ILE E CA 1
ATOM 7659 C C . ILE E 1 73 ? -1.192 -60.937 6.906 1.00 42.31 73 ILE E C 1
ATOM 7660 O O . ILE E 1 73 ? -2.413 -61.015 6.728 1.00 43.14 73 ILE E O 1
ATOM 7665 N N . ASP E 1 74 ? -0.625 -59.965 7.626 1.00 41.56 74 ASP E N 1
ATOM 7666 C CA . ASP E 1 74 ? -1.381 -58.844 8.178 1.00 41.71 74 ASP E CA 1
ATOM 7667 C C . ASP E 1 74 ? -0.712 -57.519 7.792 1.00 38.32 74 ASP E C 1
ATOM 7668 O O . ASP E 1 74 ? -0.819 -56.515 8.502 1.00 39.10 74 ASP E O 1
ATOM 7673 N N . ILE E 1 75 ? -0.053 -57.501 6.643 1.00 33.83 75 ILE E N 1
ATOM 7674 C CA . ILE E 1 75 ? 0.522 -56.285 6.085 1.00 33.15 75 ILE E CA 1
ATOM 7675 C C . ILE E 1 75 ? -0.092 -56.125 4.695 1.00 34.80 75 ILE E C 1
ATOM 7676 O O . ILE E 1 75 ? -0.592 -57.105 4.113 1.00 32.07 75 ILE E O 1
ATOM 7681 N N . PRO E 1 76 ? -0.043 -54.917 4.125 1.00 36.96 76 PRO E N 1
ATOM 7682 C CA . PRO E 1 76 ? -0.727 -54.698 2.842 1.00 36.17 76 PRO E CA 1
ATOM 7683 C C . PRO E 1 76 ? -0.174 -55.602 1.754 1.00 37.89 76 PRO E C 1
ATOM 7684 O O . PRO E 1 76 ? 1.023 -55.910 1.705 1.00 36.10 76 PRO E O 1
ATOM 7688 N N . PHE E 1 77 ? -1.059 -55.944 0.826 1.00 36.30 77 PHE E N 1
ATOM 7689 C CA . PHE E 1 77 ? -0.800 -56.940 -0.195 1.00 35.32 77 PHE E CA 1
ATOM 7690 C C . PHE E 1 77 ? -1.151 -56.344 -1.546 1.00 35.11 77 PHE E C 1
ATOM 7691 O O . PHE E 1 77 ? -2.324 -56.085 -1.829 1.00 36.63 77 PHE E O 1
ATOM 7699 N N . THR E 1 78 ? -0.145 -56.177 -2.396 1.00 33.27 78 THR E N 1
ATOM 7700 C CA . THR E 1 78 ? -0.351 -55.732 -3.765 1.00 35.69 78 THR E CA 1
ATOM 7701 C C . THR E 1 78 ? -0.176 -56.970 -4.630 1.00 39.80 78 THR E C 1
ATOM 7702 O O . THR E 1 78 ? 0.821 -57.688 -4.499 1.00 39.02 78 THR E O 1
ATOM 7706 N N . VAL E 1 79 ? -1.146 -57.220 -5.503 1.00 38.35 79 VAL E N 1
ATOM 7707 C CA . VAL E 1 79 ? -1.163 -58.428 -6.321 1.00 40.00 79 VAL E CA 1
ATOM 7708 C C . VAL E 1 79 ? -1.269 -58.048 -7.787 1.00 39.07 79 VAL E C 1
ATOM 7709 O O . VAL E 1 79 ? -2.142 -57.263 -8.172 1.00 43.70 79 VAL E O 1
ATOM 7713 N N . GLY E 1 80 ? -0.445 -58.674 -8.614 1.00 41.81 80 GLY E N 1
ATOM 7714 C CA . GLY E 1 80 ? -0.475 -58.410 -10.034 1.00 40.25 80 GLY E CA 1
ATOM 7715 C C . GLY E 1 80 ? 0.010 -59.617 -10.795 1.00 39.79 80 GLY E C 1
ATOM 7716 O O . GLY E 1 80 ? 0.330 -60.658 -10.217 1.00 41.22 80 GLY E O 1
ATOM 7717 N N . GLY E 1 81 ? 0.056 -59.463 -12.112 1.00 42.08 81 GLY E N 1
ATOM 7718 C CA . GLY E 1 81 ? 0.450 -60.557 -12.972 1.00 42.13 81 GLY E CA 1
ATOM 7719 C C . GLY E 1 81 ? -0.758 -61.129 -13.673 1.00 45.27 81 GLY E C 1
ATOM 7720 O O . GLY E 1 81 ? -1.548 -61.860 -13.069 1.00 44.40 81 GLY E O 1
ATOM 7721 N N . GLY E 1 82 ? -0.917 -60.792 -14.949 1.00 49.42 82 GLY E N 1
ATOM 7722 C CA . GLY E 1 82 ? -2.011 -61.326 -15.732 1.00 47.24 82 GLY E CA 1
ATOM 7723 C C . GLY E 1 82 ? -3.358 -60.721 -15.426 1.00 49.55 82 GLY E C 1
ATOM 7724 O O . GLY E 1 82 ? -4.385 -61.347 -15.700 1.00 50.12 82 GLY E O 1
ATOM 7725 N N . ILE E 1 83 ? -3.398 -59.511 -14.877 1.00 44.98 83 ILE E N 1
ATOM 7726 C CA . ILE E 1 83 ? -4.675 -58.837 -14.685 1.00 47.63 83 ILE E CA 1
ATOM 7727 C C . ILE E 1 83 ? -5.035 -58.164 -16.002 1.00 52.45 83 ILE E C 1
ATOM 7728 O O . ILE E 1 83 ? -4.420 -57.171 -16.393 1.00 51.23 83 ILE E O 1
ATOM 7733 N N . HIS E 1 84 ? -6.011 -58.719 -16.707 1.00 55.95 84 HIS E N 1
ATOM 7734 C CA . HIS E 1 84 ? -6.298 -58.251 -18.048 1.00 62.21 84 HIS E CA 1
ATOM 7735 C C . HIS E 1 84 ? -7.608 -57.488 -18.145 1.00 61.15 84 HIS E C 1
ATOM 7736 O O . HIS E 1 84 ? -7.868 -56.874 -19.186 1.00 59.60 84 HIS E O 1
ATOM 7743 N N . ASP E 1 85 ? -8.428 -57.489 -17.095 1.00 55.02 85 ASP E N 1
ATOM 7744 C CA . ASP E 1 85 ? -9.718 -56.820 -17.180 1.00 56.31 85 ASP E CA 1
ATOM 7745 C C . ASP E 1 85 ? -10.205 -56.444 -15.787 1.00 56.27 85 ASP E C 1
ATOM 7746 O O . ASP E 1 85 ? -9.633 -56.837 -14.765 1.00 53.60 85 ASP E O 1
ATOM 7751 N N . PHE E 1 86 ? -11.286 -55.663 -15.776 1.00 55.19 86 PHE E N 1
ATOM 7752 C CA . PHE E 1 86 ? -11.862 -55.163 -14.529 1.00 56.49 86 PHE E CA 1
ATOM 7753 C C . PHE E 1 86 ? -12.269 -56.310 -13.604 1.00 56.92 86 PHE E C 1
ATOM 7754 O O . PHE E 1 86 ? -12.043 -56.252 -12.388 1.00 54.06 86 PHE E O 1
ATOM 7762 N N . GLU E 1 87 ? -12.879 -57.357 -14.168 1.00 55.42 87 GLU E N 1
ATOM 7763 C CA . GLU E 1 87 ? -13.406 -58.464 -13.368 1.00 58.01 87 GLU E CA 1
ATOM 7764 C C . GLU E 1 87 ? -12.308 -59.196 -12.594 1.00 53.76 87 GLU E C 1
ATOM 7765 O O . GLU E 1 87 ? -12.511 -59.578 -11.437 1.00 52.56 87 GLU E O 1
ATOM 7771 N N . THR E 1 88 ? -11.165 -59.462 -13.231 1.00 54.23 88 THR E N 1
ATOM 7772 C CA . THR E 1 88 ? -10.035 -60.049 -12.506 1.00 53.92 88 THR E CA 1
ATOM 7773 C C . THR E 1 88 ? -9.590 -59.149 -11.351 1.00 48.74 88 THR E C 1
ATOM 7774 O O . THR E 1 88 ? -9.352 -59.619 -10.231 1.00 47.39 88 THR E O 1
ATOM 7778 N N . ALA E 1 89 ? -9.459 -57.845 -11.613 1.00 48.80 89 ALA E N 1
ATOM 7779 C CA . ALA E 1 89 ? -9.046 -56.922 -10.561 1.00 49.28 89 ALA E CA 1
ATOM 7780 C C . ALA E 1 89 ? -10.058 -56.902 -9.422 1.00 50.34 89 ALA E C 1
ATOM 7781 O O . ALA E 1 89 ? -9.680 -56.940 -8.243 1.00 49.87 89 ALA E O 1
ATOM 7783 N N . SER E 1 90 ? -11.352 -56.853 -9.760 1.00 50.61 90 SER E N 1
ATOM 7784 C CA . SER E 1 90 ? -12.393 -56.829 -8.737 1.00 53.58 90 SER E CA 1
ATOM 7785 C C . SER E 1 90 ? -12.337 -58.081 -7.875 1.00 52.96 90 SER E C 1
ATOM 7786 O O . SER E 1 90 ? -12.439 -58.001 -6.645 1.00 49.68 90 SER E O 1
ATOM 7789 N N . GLU E 1 91 ? -12.186 -59.250 -8.506 1.00 54.15 91 GLU E N 1
ATOM 7790 C CA . GLU E 1 91 ? -12.141 -60.488 -7.740 1.00 56.09 91 GLU E CA 1
ATOM 7791 C C . GLU E 1 91 ? -10.902 -60.547 -6.854 1.00 53.10 91 GLU E C 1
ATOM 7792 O O . GLU E 1 91 ? -10.971 -61.040 -5.721 1.00 52.95 91 GLU E O 1
ATOM 7798 N N . LEU E 1 92 ? -9.773 -59.998 -7.323 1.00 46.24 92 LEU E N 1
ATOM 7799 C CA . LEU E 1 92 ? -8.571 -60.008 -6.492 1.00 47.87 92 LEU E CA 1
ATOM 7800 C C . LEU E 1 92 ? -8.733 -59.119 -5.266 1.00 45.45 92 LEU E C 1
ATOM 7801 O O . LEU E 1 92 ? -8.373 -59.524 -4.153 1.00 44.61 92 LEU E O 1
ATOM 7806 N N . ILE E 1 93 ? -9.286 -57.911 -5.444 1.00 44.05 93 ILE E N 1
ATOM 7807 C CA . ILE E 1 93 ? -9.493 -57.020 -4.301 1.00 46.15 93 ILE E CA 1
ATOM 7808 C C . ILE E 1 93 ? -10.481 -57.649 -3.323 1.00 45.85 93 ILE E C 1
ATOM 7809 O O . ILE E 1 93 ? -10.338 -57.523 -2.099 1.00 43.20 93 ILE E O 1
ATOM 7814 N N . LEU E 1 94 ? -11.503 -58.332 -3.845 1.00 49.67 94 LEU E N 1
ATOM 7815 C CA . LEU E 1 94 ? -12.437 -59.016 -2.962 1.00 49.95 94 LEU E CA 1
ATOM 7816 C C . LEU E 1 94 ? -11.780 -60.205 -2.248 1.00 51.01 94 LEU E C 1
ATOM 7817 O O . LEU E 1 94 ? -11.953 -60.357 -1.036 1.00 50.24 94 LEU E O 1
ATOM 7822 N N . ARG E 1 95 ? -10.941 -60.988 -2.954 1.00 53.61 95 ARG E N 1
ATOM 7823 C CA . ARG E 1 95 ? -10.234 -62.133 -2.355 1.00 61.31 95 ARG E CA 1
ATOM 7824 C C . ARG E 1 95 ? -9.170 -61.800 -1.314 1.00 61.79 95 ARG E C 1
ATOM 7825 O O . ARG E 1 95 ? -9.049 -62.529 -0.315 1.00 61.97 95 ARG E O 1
ATOM 7833 N N . GLY E 1 96 ? -8.303 -60.829 -1.581 1.00 42.10 96 GLY E N 1
ATOM 7834 C CA . GLY E 1 96 ? -7.247 -60.545 -0.620 1.00 42.86 96 GLY E CA 1
ATOM 7835 C C . GLY E 1 96 ? -6.242 -59.474 -1.001 1.00 42.27 96 GLY E C 1
ATOM 7836 O O . GLY E 1 96 ? -5.322 -59.190 -0.227 1.00 45.05 96 GLY E O 1
ATOM 7837 N N . ALA E 1 97 ? -6.363 -58.895 -2.193 1.00 40.83 97 ALA E N 1
ATOM 7838 C CA . ALA E 1 97 ? -5.477 -57.798 -2.564 1.00 40.22 97 ALA E CA 1
ATOM 7839 C C . ALA E 1 97 ? -5.978 -56.477 -1.995 1.00 42.03 97 ALA E C 1
ATOM 7840 O O . ALA E 1 97 ? -7.179 -56.202 -1.985 1.00 44.38 97 ALA E O 1
ATOM 7842 N N . ASP E 1 98 ? -5.054 -55.678 -1.460 1.00 43.68 98 ASP E N 1
ATOM 7843 C CA . ASP E 1 98 ? -5.378 -54.310 -1.069 1.00 38.37 98 ASP E CA 1
ATOM 7844 C C . ASP E 1 98 ? -5.196 -53.349 -2.231 1.00 39.53 98 ASP E C 1
ATOM 7845 O O . ASP E 1 98 ? -5.812 -52.276 -2.259 1.00 40.20 98 ASP E O 1
ATOM 7850 N N . LYS E 1 99 ? -4.330 -53.721 -3.169 1.00 35.56 99 LYS E N 1
ATOM 7851 C CA . LYS E 1 99 ? -4.023 -52.962 -4.371 1.00 39.58 99 LYS E CA 1
ATOM 7852 C C . LYS E 1 99 ? -3.736 -53.977 -5.470 1.00 36.82 99 LYS E C 1
ATOM 7853 O O . LYS E 1 99 ? -3.358 -55.114 -5.197 1.00 39.78 99 LYS E O 1
ATOM 7859 N N . VAL E 1 100 ? -3.913 -53.562 -6.714 1.00 35.17 100 VAL E N 1
ATOM 7860 C CA . VAL E 1 100 ? -3.616 -54.433 -7.839 1.00 37.47 100 VAL E CA 1
ATOM 7861 C C . VAL E 1 100 ? -2.561 -53.779 -8.714 1.00 42.04 100 VAL E C 1
ATOM 7862 O O . VAL E 1 100 ? -2.488 -52.552 -8.838 1.00 38.23 100 VAL E O 1
ATOM 7866 N N . SER E 1 101 ? -1.717 -54.619 -9.304 1.00 37.85 101 SER E N 1
ATOM 7867 C CA . SER E 1 101 ? -0.668 -54.161 -10.196 1.00 40.64 101 SER E CA 1
ATOM 7868 C C . SER E 1 101 ? -0.994 -54.607 -11.620 1.00 43.88 101 SER E C 1
ATOM 7869 O O . SER E 1 101 ? -1.261 -55.784 -11.857 1.00 44.98 101 SER E O 1
ATOM 7872 N N . ILE E 1 102 ? -1.012 -53.663 -12.558 1.00 41.78 102 ILE E N 1
ATOM 7873 C CA . ILE E 1 102 ? -1.234 -53.966 -13.969 1.00 44.32 102 ILE E CA 1
ATOM 7874 C C . ILE E 1 102 ? -0.053 -53.433 -14.776 1.00 47.29 102 ILE E C 1
ATOM 7875 O O . ILE E 1 102 ? 0.506 -52.372 -14.468 1.00 41.24 102 ILE E O 1
ATOM 7880 N N . ASN E 1 103 ? 0.327 -54.177 -15.810 1.00 44.31 103 ASN E N 1
ATOM 7881 C CA . ASN E 1 103 ? 1.460 -53.805 -16.642 1.00 44.30 103 ASN E CA 1
ATOM 7882 C C . ASN E 1 103 ? 1.064 -54.002 -18.103 1.00 46.19 103 ASN E C 1
ATOM 7883 O O . ASN E 1 103 ? 0.611 -53.062 -18.772 1.00 46.99 103 ASN E O 1
ATOM 7888 N N . THR E 1 104 ? 1.214 -55.231 -18.591 1.00 43.38 104 THR E N 1
ATOM 7889 C CA . THR E 1 104 ? 0.936 -55.533 -19.995 1.00 48.37 104 THR E CA 1
ATOM 7890 C C . THR E 1 104 ? -0.460 -55.071 -20.415 1.00 51.53 104 THR E C 1
ATOM 7891 O O . THR E 1 104 ? -0.627 -54.446 -21.471 1.00 53.83 104 THR E O 1
ATOM 7895 N N . ALA E 1 105 ? -1.481 -55.367 -19.596 1.00 47.97 105 ALA E N 1
ATOM 7896 C CA . ALA E 1 105 ? -2.841 -54.990 -19.975 1.00 49.52 105 ALA E CA 1
ATOM 7897 C C . ALA E 1 105 ? -3.052 -53.482 -19.913 1.00 52.70 105 ALA E C 1
ATOM 7898 O O . ALA E 1 105 ? -3.890 -52.944 -20.647 1.00 54.82 105 ALA E O 1
ATOM 7900 N N . ALA E 1 106 ? -2.301 -52.779 -19.062 1.00 47.46 106 ALA E N 1
ATOM 7901 C CA . ALA E 1 106 ? -2.411 -51.326 -19.032 1.00 47.77 106 ALA E CA 1
ATOM 7902 C C . ALA E 1 106 ? -1.842 -50.716 -20.308 1.00 51.33 106 ALA E C 1
ATOM 7903 O O . ALA E 1 106 ? -2.429 -49.788 -20.877 1.00 52.90 106 ALA E O 1
ATOM 7905 N N . VAL E 1 107 ? -0.721 -51.253 -20.791 1.00 47.90 107 VAL E N 1
ATOM 7906 C CA . VAL E 1 107 ? -0.114 -50.735 -22.011 1.00 51.23 107 VAL E CA 1
ATOM 7907 C C . VAL E 1 107 ? -1.056 -50.930 -23.188 1.00 56.30 107 VAL E C 1
ATOM 7908 O O . VAL E 1 107 ? -1.299 -50.005 -23.972 1.00 54.82 107 VAL E O 1
ATOM 7912 N N . GLU E 1 108 ? -1.642 -52.116 -23.300 1.00 60.00 108 GLU E N 1
ATOM 7913 C CA . GLU E 1 108 ? -2.501 -52.406 -24.437 1.00 66.57 108 GLU E CA 1
ATOM 7914 C C . GLU E 1 108 ? -3.887 -51.783 -24.296 1.00 67.77 108 GLU E C 1
ATOM 7915 O O . GLU E 1 108 ? -4.580 -51.624 -25.306 1.00 69.88 108 GLU E O 1
ATOM 7921 N N . ASN E 1 109 ? -4.303 -51.416 -23.083 1.00 64.54 109 ASN E N 1
ATOM 7922 C CA . ASN E 1 109 ? -5.599 -50.767 -22.865 1.00 64.07 109 ASN E CA 1
ATOM 7923 C C . ASN E 1 109 ? -5.497 -49.807 -21.695 1.00 60.83 109 ASN E C 1
ATOM 7924 O O . ASN E 1 109 ? -5.912 -50.122 -20.568 1.00 58.64 109 ASN E O 1
ATOM 7929 N N . PRO E 1 110 ? -4.956 -48.605 -21.915 1.00 55.40 110 PRO E N 1
ATOM 7930 C CA . PRO E 1 110 ? -4.783 -47.666 -20.797 1.00 53.24 110 PRO E CA 1
ATOM 7931 C C . PRO E 1 110 ? -6.084 -47.294 -20.109 1.00 52.61 110 PRO E C 1
ATOM 7932 O O . PRO E 1 110 ? -6.057 -46.917 -18.935 1.00 47.27 110 PRO E O 1
ATOM 7936 N N . SER E 1 111 ? -7.228 -47.391 -20.783 1.00 55.92 111 SER E N 1
ATOM 7937 C CA . SER E 1 111 ? -8.468 -47.109 -20.069 1.00 58.25 111 SER E CA 1
ATOM 7938 C C . SER E 1 111 ? -8.744 -48.127 -18.958 1.00 52.36 111 SER E C 1
ATOM 7939 O O . SER E 1 111 ? -9.616 -47.881 -18.119 1.00 51.13 111 SER E O 1
ATOM 7942 N N . LEU E 1 112 ? -8.047 -49.267 -18.945 1.00 53.53 112 LEU E N 1
ATOM 7943 C CA . LEU E 1 112 ? -8.171 -50.199 -17.825 1.00 52.45 112 LEU E CA 1
ATOM 7944 C C . LEU E 1 112 ? -7.758 -49.547 -16.505 1.00 53.39 112 LEU E C 1
ATOM 7945 O O . LEU E 1 112 ? -8.352 -49.825 -15.453 1.00 47.74 112 LEU E O 1
ATOM 7950 N N . ILE E 1 113 ? -6.725 -48.694 -16.542 1.00 46.37 113 ILE E N 1
ATOM 7951 C CA . ILE E 1 113 ? -6.313 -47.949 -15.352 1.00 46.56 113 ILE E CA 1
ATOM 7952 C C . ILE E 1 113 ? -7.493 -47.166 -14.796 1.00 50.74 113 ILE E C 1
ATOM 7953 O O . ILE E 1 113 ? -7.800 -47.221 -13.597 1.00 44.65 113 ILE E O 1
ATOM 7958 N N . THR E 1 114 ? -8.162 -46.413 -15.674 1.00 49.41 114 THR E N 1
ATOM 7959 C CA . THR E 1 114 ? -9.279 -45.566 -15.277 1.00 51.40 114 THR E CA 1
ATOM 7960 C C . THR E 1 114 ? -10.461 -46.395 -14.795 1.00 52.23 114 THR E C 1
ATOM 7961 O O . THR E 1 114 ? -11.136 -46.023 -13.828 1.00 51.53 114 THR E O 1
ATOM 7965 N N . GLN E 1 115 ? -10.729 -47.519 -15.463 1.00 49.90 115 GLN E N 1
ATOM 7966 C CA . GLN E 1 115 ? -11.877 -48.339 -15.095 1.00 53.65 115 GLN E CA 1
ATOM 7967 C C . GLN E 1 115 ? -11.747 -48.867 -13.669 1.00 47.95 115 GLN E C 1
ATOM 7968 O O . GLN E 1 115 ? -12.684 -48.769 -12.869 1.00 44.43 115 GLN E O 1
ATOM 7974 N N . ILE E 1 116 ? -10.582 -49.411 -13.326 1.00 50.59 116 ILE E N 1
ATOM 7975 C CA . ILE E 1 116 ? -10.376 -49.894 -11.964 1.00 45.05 116 ILE E CA 1
ATOM 7976 C C . ILE E 1 116 ? -10.437 -48.738 -10.968 1.00 45.74 116 ILE E C 1
ATOM 7977 O O . ILE E 1 116 ? -11.049 -48.854 -9.896 1.00 44.50 116 ILE E O 1
ATOM 7982 N N . ALA E 1 117 ? -9.781 -47.615 -11.290 1.00 41.73 117 ALA E N 1
ATOM 7983 C CA . ALA E 1 117 ? -9.770 -46.475 -10.374 1.00 42.85 117 ALA E CA 1
ATOM 7984 C C . ALA E 1 117 ? -11.176 -45.938 -10.111 1.00 49.22 117 ALA E C 1
ATOM 7985 O O . ALA E 1 117 ? -11.454 -45.441 -9.012 1.00 45.60 117 ALA E O 1
ATOM 7987 N N . GLN E 1 118 ? -12.072 -46.018 -11.098 1.00 45.69 118 GLN E N 1
ATOM 7988 C CA . GLN E 1 118 ? -13.401 -45.436 -10.916 1.00 53.12 118 GLN E CA 1
ATOM 7989 C C . GLN E 1 118 ? -14.237 -46.219 -9.908 1.00 51.86 118 GLN E C 1
ATOM 7990 O O . GLN E 1 118 ? -15.143 -45.648 -9.289 1.00 50.60 118 GLN E O 1
ATOM 7996 N N . THR E 1 119 ? -13.971 -47.520 -9.742 1.00 47.86 119 THR E N 1
ATOM 7997 C CA . THR E 1 119 ? -14.670 -48.303 -8.725 1.00 48.30 119 THR E CA 1
ATOM 7998 C C . THR E 1 119 ? -13.917 -48.355 -7.398 1.00 47.18 119 THR E C 1
ATOM 7999 O O . THR E 1 119 ? -14.520 -48.163 -6.336 1.00 46.43 119 THR E O 1
ATOM 8003 N N . PHE E 1 120 ? -12.600 -48.531 -7.437 1.00 45.39 120 PHE E N 1
ATOM 8004 C CA . PHE E 1 120 ? -11.831 -48.798 -6.237 1.00 42.79 120 PHE E CA 1
ATOM 8005 C C . PHE E 1 120 ? -11.008 -47.603 -5.774 1.00 41.74 120 PHE E C 1
ATOM 8006 O O . PHE E 1 120 ? -10.462 -47.650 -4.669 1.00 42.33 120 PHE E O 1
ATOM 8014 N N . GLY E 1 121 ? -10.972 -46.517 -6.540 1.00 42.37 121 GLY E N 1
ATOM 8015 C CA . GLY E 1 121 ? -10.121 -45.382 -6.219 1.00 43.70 121 GLY E CA 1
ATOM 8016 C C . GLY E 1 121 ? -8.756 -45.512 -6.861 1.00 43.92 121 GLY E C 1
ATOM 8017 O O . GLY E 1 121 ? -8.243 -46.614 -7.088 1.00 43.54 121 GLY E O 1
ATOM 8018 N N . SER E 1 122 ? -8.149 -44.353 -7.170 1.00 37.66 122 SER E N 1
ATOM 8019 C CA . SER E 1 122 ? -6.828 -44.372 -7.796 1.00 37.08 122 SER E CA 1
ATOM 8020 C C . SER E 1 122 ? -5.794 -45.044 -6.906 1.00 37.28 122 SER E C 1
ATOM 8021 O O . SER E 1 122 ? -4.845 -45.674 -7.400 1.00 34.49 122 SER E O 1
ATOM 8024 N N . GLN E 1 123 ? -5.981 -44.956 -5.590 1.00 37.18 123 GLN E N 1
ATOM 8025 C CA . GLN E 1 123 ? -5.003 -45.495 -4.662 1.00 34.54 123 GLN E CA 1
ATOM 8026 C C . GLN E 1 123 ? -4.905 -47.020 -4.738 1.00 38.30 123 GLN E C 1
ATOM 8027 O O . GLN E 1 123 ? -3.970 -47.591 -4.167 1.00 37.56 123 GLN E O 1
ATOM 8033 N N . ALA E 1 124 ? -5.854 -47.693 -5.399 1.00 38.45 124 ALA E N 1
ATOM 8034 C CA . ALA E 1 124 ? -5.800 -49.145 -5.542 1.00 38.41 124 ALA E CA 1
ATOM 8035 C C . ALA E 1 124 ? -5.060 -49.609 -6.797 1.00 38.41 124 ALA E C 1
ATOM 8036 O O . ALA E 1 124 ? -4.815 -50.815 -6.947 1.00 39.24 124 ALA E O 1
ATOM 8038 N N . VAL E 1 125 ? -4.675 -48.696 -7.684 1.00 37.59 125 VAL E N 1
ATOM 8039 C CA . VAL E 1 125 ? -4.145 -49.049 -8.998 1.00 37.31 125 VAL E CA 1
ATOM 8040 C C . VAL E 1 125 ? -2.650 -48.746 -8.988 1.00 39.59 125 VAL E C 1
ATOM 8041 O O . VAL E 1 125 ? -2.231 -47.577 -9.005 1.00 36.76 125 VAL E O 1
ATOM 8045 N N . VAL E 1 126 ? -1.849 -49.806 -9.023 1.00 38.25 126 VAL E N 1
ATOM 8046 C CA . VAL E 1 126 ? -0.409 -49.719 -9.246 1.00 33.87 126 VAL E CA 1
ATOM 8047 C C . VAL E 1 126 ? -0.154 -50.090 -10.696 1.00 37.77 126 VAL E C 1
ATOM 8048 O O . VAL E 1 126 ? -0.594 -51.147 -11.159 1.00 39.30 126 VAL E O 1
ATOM 8052 N N . VAL E 1 127 ? 0.536 -49.229 -11.429 1.00 34.41 127 VAL E N 1
ATOM 8053 C CA . VAL E 1 127 ? 0.999 -49.595 -12.757 1.00 36.06 127 VAL E CA 1
ATOM 8054 C C . VAL E 1 127 ? 2.468 -49.966 -12.640 1.00 38.00 127 VAL E C 1
ATOM 8055 O O . VAL E 1 127 ? 3.307 -49.134 -12.267 1.00 38.54 127 VAL E O 1
ATOM 8059 N N . ALA E 1 128 ? 2.771 -51.230 -12.914 1.00 35.87 128 ALA E N 1
ATOM 8060 C CA . ALA E 1 128 ? 4.150 -51.685 -12.964 1.00 34.29 128 ALA E CA 1
ATOM 8061 C C . ALA E 1 128 ? 4.711 -51.375 -14.344 1.00 39.88 128 ALA E C 1
ATOM 8062 O O . ALA E 1 128 ? 4.103 -51.721 -15.359 1.00 42.18 128 ALA E O 1
ATOM 8064 N N . ILE E 1 129 ? 5.842 -50.682 -14.386 1.00 37.52 129 ILE E N 1
ATOM 8065 C CA . ILE E 1 129 ? 6.516 -50.375 -15.639 1.00 41.25 129 ILE E CA 1
ATOM 8066 C C . ILE E 1 129 ? 7.876 -51.053 -15.602 1.00 44.19 129 ILE E C 1
ATOM 8067 O O . ILE E 1 129 ? 8.683 -50.782 -14.701 1.00 39.43 129 ILE E O 1
ATOM 8072 N N . ASP E 1 130 ? 8.121 -51.935 -16.570 1.00 40.28 130 ASP E N 1
ATOM 8073 C CA . ASP E 1 130 ? 9.418 -52.572 -16.778 1.00 42.38 130 ASP E CA 1
ATOM 8074 C C . ASP E 1 130 ? 10.095 -51.843 -17.927 1.00 46.76 130 ASP E C 1
ATOM 8075 O O . ASP E 1 130 ? 9.545 -51.780 -19.031 1.00 43.96 130 ASP E O 1
ATOM 8080 N N . ALA E 1 131 ? 11.286 -51.312 -17.685 1.00 41.02 131 ALA E N 1
ATOM 8081 C CA . ALA E 1 131 ? 11.926 -50.472 -18.682 1.00 42.65 131 ALA E CA 1
ATOM 8082 C C . ALA E 1 131 ? 13.382 -50.875 -18.817 1.00 41.49 131 ALA E C 1
ATOM 8083 O O . ALA E 1 131 ? 13.982 -51.414 -17.880 1.00 39.68 131 ALA E O 1
ATOM 8085 N N . LYS E 1 132 ? 13.937 -50.588 -19.993 1.00 45.09 132 LYS E N 1
ATOM 8086 C CA . LYS E 1 132 ? 15.265 -51.021 -20.394 1.00 49.66 132 LYS E CA 1
ATOM 8087 C C . LYS E 1 132 ? 15.826 -49.994 -21.373 1.00 50.93 132 LYS E C 1
ATOM 8088 O O . LYS E 1 132 ? 15.078 -49.377 -22.139 1.00 47.92 132 LYS E O 1
ATOM 8094 N N . ARG E 1 133 ? 17.145 -49.806 -21.339 1.00 47.03 133 ARG E N 1
ATOM 8095 C CA . ARG E 1 133 ? 17.803 -48.963 -22.334 1.00 53.39 133 ARG E CA 1
ATOM 8096 C C . ARG E 1 133 ? 17.828 -49.662 -23.686 1.00 58.37 133 ARG E C 1
ATOM 8097 O O . ARG E 1 133 ? 18.306 -50.794 -23.797 1.00 63.54 133 ARG E O 1
ATOM 8105 N N . VAL E 1 134 ? 17.349 -48.972 -24.719 1.00 51.35 134 VAL E N 1
ATOM 8106 C CA . VAL E 1 134 ? 17.417 -49.446 -26.103 1.00 54.82 134 VAL E CA 1
ATOM 8107 C C . VAL E 1 134 ? 17.972 -48.303 -26.939 1.00 58.72 134 VAL E C 1
ATOM 8108 O O . VAL E 1 134 ? 17.313 -47.264 -27.082 1.00 58.24 134 VAL E O 1
ATOM 8112 N N . ASP E 1 135 ? 19.176 -48.486 -27.491 1.00 64.10 135 ASP E N 1
ATOM 8113 C CA . ASP E 1 135 ? 19.814 -47.475 -28.341 1.00 66.16 135 ASP E CA 1
ATOM 8114 C C . ASP E 1 135 ? 19.808 -46.096 -27.677 1.00 67.73 135 ASP E C 1
ATOM 8115 O O . ASP E 1 135 ? 19.486 -45.081 -28.303 1.00 70.75 135 ASP E O 1
ATOM 8120 N N . GLY E 1 136 ? 20.144 -46.058 -26.386 1.00 66.08 136 GLY E N 1
ATOM 8121 C CA . GLY E 1 136 ? 20.233 -44.801 -25.666 1.00 67.30 136 GLY E CA 1
ATOM 8122 C C . GLY E 1 136 ? 18.922 -44.214 -25.179 1.00 65.60 136 GLY E C 1
ATOM 8123 O O . GLY E 1 136 ? 18.912 -43.059 -24.734 1.00 64.62 136 GLY E O 1
ATOM 8124 N N . GLU E 1 137 ? 17.817 -44.961 -25.244 1.00 66.14 137 GLU E N 1
ATOM 8125 C CA . GLU E 1 137 ? 16.515 -44.479 -24.799 1.00 62.30 137 GLU E CA 1
ATOM 8126 C C . GLU E 1 137 ? 15.891 -45.481 -23.841 1.00 57.53 137 GLU E C 1
ATOM 8127 O O . GLU E 1 137 ? 16.069 -46.691 -23.992 1.00 56.95 137 GLU E O 1
ATOM 8133 N N . PHE E 1 138 ? 15.146 -44.969 -22.858 1.00 56.04 138 PHE E N 1
ATOM 8134 C CA . PHE E 1 138 ? 14.404 -45.823 -21.932 1.00 51.45 138 PHE E CA 1
ATOM 8135 C C . PHE E 1 138 ? 13.100 -46.262 -22.591 1.00 52.18 138 PHE E C 1
ATOM 8136 O O . PHE E 1 138 ? 12.223 -45.428 -22.846 1.00 48.97 138 PHE E O 1
ATOM 8144 N N . MET E 1 139 ? 12.955 -47.566 -22.833 1.00 51.36 139 MET E N 1
ATOM 8145 C CA . MET E 1 139 ? 11.788 -48.122 -23.506 1.00 52.43 139 MET E CA 1
ATOM 8146 C C . MET E 1 139 ? 10.959 -48.965 -22.544 1.00 47.11 139 MET E C 1
ATOM 8147 O O . MET E 1 139 ? 11.492 -49.613 -21.640 1.00 48.14 139 MET E O 1
ATOM 8152 N N . VAL E 1 140 ? 9.648 -48.973 -22.767 1.00 46.83 140 VAL E N 1
ATOM 8153 C CA . VAL E 1 140 ? 8.715 -49.765 -21.969 1.00 44.91 140 VAL E CA 1
ATOM 8154 C C . VAL E 1 140 ? 8.603 -51.160 -22.572 1.00 47.03 140 VAL E C 1
ATOM 8155 O O . VAL E 1 140 ? 8.380 -51.305 -23.779 1.00 53.68 140 VAL E O 1
ATOM 8159 N N . PHE E 1 141 ? 8.736 -52.191 -21.736 1.00 44.73 141 PHE E N 1
ATOM 8160 C CA . PHE E 1 141 ? 8.610 -53.577 -22.180 1.00 47.21 141 PHE E CA 1
ATOM 8161 C C . PHE E 1 141 ? 7.457 -54.275 -21.467 1.00 50.09 141 PHE E C 1
ATOM 8162 O O . PHE E 1 141 ? 7.265 -54.106 -20.258 1.00 43.83 141 PHE E O 1
ATOM 8170 N N . THR E 1 142 ? 6.713 -55.089 -22.209 1.00 49.49 142 THR E N 1
ATOM 8171 C CA . THR E 1 142 ? 5.636 -55.901 -21.653 1.00 50.29 142 THR E CA 1
ATOM 8172 C C . THR E 1 142 ? 5.963 -57.390 -21.815 1.00 51.81 142 THR E C 1
ATOM 8173 O O . THR E 1 142 ? 7.006 -57.769 -22.361 1.00 52.13 142 THR E O 1
ATOM 8177 N N . TYR E 1 143 ? 5.038 -58.234 -21.347 1.00 50.80 143 TYR E N 1
ATOM 8178 C CA . TYR E 1 143 ? 5.125 -59.694 -21.483 1.00 50.98 143 TYR E CA 1
ATOM 8179 C C . TYR E 1 143 ? 6.424 -60.240 -20.889 1.00 50.51 143 TYR E C 1
ATOM 8180 O O . TYR E 1 143 ? 7.258 -60.819 -21.589 1.00 49.68 143 TYR E O 1
ATOM 8189 N N . SER E 1 144 ? 6.589 -60.032 -19.579 1.00 48.32 144 SER E N 1
ATOM 8190 C CA . SER E 1 144 ? 7.749 -60.547 -18.843 1.00 48.32 144 SER E CA 1
ATOM 8191 C C . SER E 1 144 ? 9.055 -60.051 -19.454 1.00 50.71 144 SER E C 1
ATOM 8192 O O . SER E 1 144 ? 10.020 -60.804 -19.582 1.00 48.35 144 SER E O 1
ATOM 8195 N N . GLY E 1 145 ? 9.076 -58.786 -19.873 1.00 48.41 145 GLY E N 1
ATOM 8196 C CA . GLY E 1 145 ? 10.290 -58.192 -20.395 1.00 48.76 145 GLY E CA 1
ATOM 8197 C C . GLY E 1 145 ? 10.646 -58.555 -21.824 1.00 55.56 145 GLY E C 1
ATOM 8198 O O . GLY E 1 145 ? 11.752 -58.224 -22.265 1.00 60.97 145 GLY E O 1
ATOM 8199 N N . LYS E 1 146 ? 9.754 -59.211 -22.571 1.00 57.25 146 LYS E N 1
ATOM 8200 C CA . LYS E 1 146 ? 10.121 -59.716 -23.894 1.00 59.85 146 LYS E CA 1
ATOM 8201 C C . LYS E 1 146 ? 9.647 -58.848 -25.059 1.00 58.51 146 LYS E C 1
ATOM 8202 O O . LYS E 1 146 ? 10.226 -58.935 -26.145 1.00 64.01 146 LYS E O 1
ATOM 8208 N N . LYS E 1 147 ? 8.659 -57.979 -24.865 1.00 62.19 147 LYS E N 1
ATOM 8209 C CA . LYS E 1 147 ? 8.044 -57.205 -25.945 1.00 61.53 147 LYS E CA 1
ATOM 8210 C C . LYS E 1 147 ? 8.519 -55.770 -25.783 1.00 61.59 147 LYS E C 1
ATOM 8211 O O . LYS E 1 147 ? 8.157 -55.112 -24.810 1.00 57.30 147 LYS E O 1
ATOM 8217 N N . ASN E 1 148 ? 9.315 -55.286 -26.721 1.00 60.51 148 ASN E N 1
ATOM 8218 C CA . ASN E 1 148 ? 9.608 -53.860 -26.805 1.00 61.85 148 ASN E CA 1
ATOM 8219 C C . ASN E 1 148 ? 8.364 -53.182 -27.369 1.00 63.49 148 ASN E C 1
ATOM 8220 O O . ASN E 1 148 ? 7.983 -53.447 -28.511 1.00 64.30 148 ASN E O 1
ATOM 8225 N N . THR E 1 149 ? 7.681 -52.357 -26.566 1.00 57.77 149 THR E N 1
ATOM 8226 C CA . THR E 1 149 ? 6.449 -51.751 -27.067 1.00 59.36 149 THR E CA 1
ATOM 8227 C C . THR E 1 149 ? 6.694 -50.614 -28.049 1.00 61.96 149 THR E C 1
ATOM 8228 O O . THR E 1 149 ? 5.768 -50.244 -28.775 1.00 63.62 149 THR E O 1
ATOM 8232 N N . GLY E 1 150 ? 7.908 -50.069 -28.114 1.00 59.67 150 GLY E N 1
ATOM 8233 C CA . GLY E 1 150 ? 8.139 -48.856 -28.874 1.00 58.68 150 GLY E CA 1
ATOM 8234 C C . GLY E 1 150 ? 7.689 -47.573 -28.199 1.00 60.32 150 GLY E C 1
ATOM 8235 O O . GLY E 1 150 ? 7.848 -46.494 -28.785 1.00 59.73 150 GLY E O 1
ATOM 8236 N N . ILE E 1 151 ? 7.143 -47.652 -26.990 1.00 55.18 151 ILE E N 1
ATOM 8237 C CA . ILE E 1 151 ? 6.713 -46.479 -26.234 1.00 56.63 151 ILE E CA 1
ATOM 8238 C C . ILE E 1 151 ? 7.858 -46.055 -25.324 1.00 53.94 151 ILE E C 1
ATOM 8239 O O . ILE E 1 151 ? 8.445 -46.895 -24.633 1.00 53.23 151 ILE E O 1
ATOM 8244 N N . LEU E 1 152 ? 8.185 -44.762 -25.303 1.00 55.55 152 LEU E N 1
ATOM 8245 C CA . LEU E 1 152 ? 9.238 -44.333 -24.397 1.00 52.84 152 LEU E CA 1
ATOM 8246 C C . LEU E 1 152 ? 8.695 -44.217 -22.980 1.00 50.53 152 LEU E C 1
ATOM 8247 O O . LEU E 1 152 ? 7.542 -43.836 -22.762 1.00 48.71 152 LEU E O 1
ATOM 8252 N N . LEU E 1 153 ? 9.536 -44.596 -22.019 1.00 49.33 153 LEU E N 1
ATOM 8253 C CA . LEU E 1 153 ? 9.193 -44.473 -20.605 1.00 46.70 153 LEU E CA 1
ATOM 8254 C C . LEU E 1 153 ? 8.715 -43.060 -20.275 1.00 47.08 153 LEU E C 1
ATOM 8255 O O . LEU E 1 153 ? 7.747 -42.882 -19.528 1.00 44.62 153 LEU E O 1
ATOM 8260 N N . ARG E 1 154 ? 9.378 -42.050 -20.846 1.00 46.87 154 ARG E N 1
ATOM 8261 C CA . ARG E 1 154 ? 9.009 -40.656 -20.631 1.00 49.06 154 ARG E CA 1
ATOM 8262 C C . ARG E 1 154 ? 7.544 -40.402 -20.975 1.00 52.78 154 ARG E C 1
ATOM 8263 O O . ARG E 1 154 ? 6.827 -39.721 -20.233 1.00 52.94 154 ARG E O 1
ATOM 8271 N N . ASP E 1 155 ? 7.084 -40.935 -22.115 1.00 53.58 155 ASP E N 1
ATOM 8272 C CA . ASP E 1 155 ? 5.685 -40.761 -22.516 1.00 55.92 155 ASP E CA 1
ATOM 8273 C C . ASP E 1 155 ? 4.733 -41.585 -21.644 1.00 51.35 155 ASP E C 1
ATOM 8274 O O . ASP E 1 155 ? 3.679 -41.094 -21.217 1.00 49.83 155 ASP E O 1
ATOM 8279 N N . TRP E 1 156 ? 5.085 -42.842 -21.376 1.00 48.00 156 TRP E N 1
ATOM 8280 C CA . TRP E 1 156 ? 4.168 -43.739 -20.678 1.00 46.54 156 TRP E CA 1
ATOM 8281 C C . TRP E 1 156 ? 3.914 -43.289 -19.239 1.00 45.14 156 TRP E C 1
ATOM 8282 O O . TRP E 1 156 ? 2.790 -43.412 -18.741 1.00 47.45 156 TRP E O 1
ATOM 8293 N N . VAL E 1 157 ? 4.948 -42.800 -18.547 1.00 46.05 157 VAL E N 1
ATOM 8294 C CA . VAL E 1 157 ? 4.782 -42.344 -17.167 1.00 45.51 157 VAL E CA 1
ATOM 8295 C C . VAL E 1 157 ? 3.752 -41.221 -17.093 1.00 49.13 157 VAL E C 1
ATOM 8296 O O . VAL E 1 157 ? 2.886 -41.209 -16.208 1.00 48.53 157 VAL E O 1
ATOM 8300 N N . VAL E 1 158 ? 3.820 -40.270 -18.027 1.00 49.45 158 VAL E N 1
ATOM 8301 C CA . VAL E 1 158 ? 2.883 -39.151 -18.022 1.00 50.10 158 VAL E CA 1
ATOM 8302 C C . VAL E 1 158 ? 1.467 -39.645 -18.283 1.00 50.62 158 VAL E C 1
ATOM 8303 O O . VAL E 1 158 ? 0.518 -39.237 -17.604 1.00 49.70 158 VAL E O 1
ATOM 8307 N N . GLU E 1 159 ? 1.303 -40.528 -19.272 1.00 47.27 159 GLU E N 1
ATOM 8308 C CA . GLU E 1 159 ? -0.024 -41.055 -19.584 1.00 48.67 159 GLU E CA 1
ATOM 8309 C C . GLU E 1 159 ? -0.608 -41.815 -18.397 1.00 45.59 159 GLU E C 1
ATOM 8310 O O . GLU E 1 159 ? -1.796 -41.682 -18.086 1.00 46.45 159 GLU E O 1
ATOM 8316 N N . VAL E 1 160 ? 0.229 -42.584 -17.702 1.00 46.33 160 VAL E N 1
ATOM 8317 C CA . VAL E 1 160 ? -0.235 -43.411 -16.593 1.00 43.75 160 VAL E CA 1
ATOM 8318 C C . VAL E 1 160 ? -0.838 -42.553 -15.481 1.00 44.86 160 VAL E C 1
ATOM 8319 O O . VAL E 1 160 ? -1.913 -42.871 -14.950 1.00 44.72 160 VAL E O 1
ATOM 8323 N N . GLU E 1 161 ? -0.191 -41.433 -15.138 1.00 44.93 161 GLU E N 1
ATOM 8324 C CA . GLU E 1 161 ? -0.779 -40.539 -14.141 1.00 46.70 161 GLU E CA 1
ATOM 8325 C C . GLU E 1 161 ? -2.062 -39.913 -14.676 1.00 47.09 161 GLU E C 1
ATOM 8326 O O . GLU E 1 161 ? -3.074 -39.841 -13.965 1.00 41.39 161 GLU E O 1
ATOM 8332 N N . LYS E 1 162 ? -2.056 -39.524 -15.952 1.00 43.58 162 LYS E N 1
ATOM 8333 C CA . LYS E 1 162 ? -3.232 -38.903 -16.556 1.00 49.41 162 LYS E CA 1
ATOM 8334 C C . LYS E 1 162 ? -4.439 -39.834 -16.532 1.00 47.06 162 LYS E C 1
ATOM 8335 O O . LYS E 1 162 ? -5.575 -39.372 -16.372 1.00 48.30 162 LYS E O 1
ATOM 8341 N N . ARG E 1 163 ? -4.210 -41.147 -16.652 1.00 43.56 163 ARG E N 1
ATOM 8342 C CA . ARG E 1 163 ? -5.290 -42.127 -16.660 1.00 45.49 163 ARG E CA 1
ATOM 8343 C C . ARG E 1 163 ? -5.866 -42.409 -15.275 1.00 44.05 163 ARG E C 1
ATOM 8344 O O . ARG E 1 163 ? -6.938 -43.019 -15.175 1.00 47.15 163 ARG E O 1
ATOM 8352 N N . GLY E 1 164 ? -5.184 -42.020 -14.215 1.00 49.09 164 GLY E N 1
ATOM 8353 C CA . GLY E 1 164 ? -5.706 -42.178 -12.878 1.00 45.46 164 GLY E CA 1
ATOM 8354 C C . GLY E 1 164 ? -5.014 -43.209 -12.004 1.00 41.63 164 GLY E C 1
ATOM 8355 O O . GLY E 1 164 ? -5.609 -43.640 -11.009 1.00 41.82 164 GLY E O 1
ATOM 8356 N N . ALA E 1 165 ? -3.788 -43.611 -12.335 1.00 41.36 165 ALA E N 1
ATOM 8357 C CA . ALA E 1 165 ? -3.064 -44.561 -11.504 1.00 40.69 165 ALA E CA 1
ATOM 8358 C C . ALA E 1 165 ? -2.680 -43.927 -10.166 1.00 42.20 165 ALA E C 1
ATOM 8359 O O . ALA E 1 165 ? -2.534 -42.709 -10.048 1.00 41.42 165 ALA E O 1
ATOM 8361 N N . GLY E 1 166 ? -2.534 -44.770 -9.145 1.00 39.87 166 GLY E N 1
ATOM 8362 C CA . GLY E 1 166 ? -2.135 -44.314 -7.828 1.00 37.80 166 GLY E CA 1
ATOM 8363 C C . GLY E 1 166 ? -0.659 -44.430 -7.501 1.00 38.57 166 GLY E C 1
ATOM 8364 O O . GLY E 1 166 ? -0.198 -43.861 -6.507 1.00 36.99 166 GLY E O 1
ATOM 8365 N N . GLU E 1 167 ? 0.083 -45.218 -8.275 1.00 36.10 167 GLU E N 1
ATOM 8366 C CA . GLU E 1 167 ? 1.456 -45.549 -7.907 1.00 38.85 167 GLU E CA 1
ATOM 8367 C C . GLU E 1 167 ? 2.148 -46.185 -9.106 1.00 39.32 167 GLU E C 1
ATOM 8368 O O . GLU E 1 167 ? 1.505 -46.839 -9.935 1.00 35.96 167 GLU E O 1
ATOM 8374 N N . ILE E 1 168 ? 3.455 -45.965 -9.212 1.00 39.64 168 ILE E N 1
ATOM 8375 C CA . ILE E 1 168 ? 4.239 -46.592 -10.266 1.00 37.03 168 ILE E CA 1
ATOM 8376 C C . ILE E 1 168 ? 5.260 -47.507 -9.616 1.00 38.52 168 ILE E C 1
ATOM 8377 O O . ILE E 1 168 ? 6.061 -47.066 -8.782 1.00 36.51 168 ILE E O 1
ATOM 8382 N N . LEU E 1 169 ? 5.240 -48.780 -10.012 1.00 38.93 169 LEU E N 1
ATOM 8383 C CA . LEU E 1 169 ? 6.253 -49.747 -9.609 1.00 34.35 169 LEU E CA 1
ATOM 8384 C C . LEU E 1 169 ? 7.247 -49.767 -10.763 1.00 37.69 169 LEU E C 1
ATOM 8385 O O . LEU E 1 169 ? 6.974 -50.333 -11.827 1.00 38.27 169 LEU E O 1
ATOM 8390 N N . LEU E 1 170 ? 8.401 -49.127 -10.558 1.00 35.56 170 LEU E N 1
ATOM 8391 C CA . LEU E 1 170 ? 9.351 -48.866 -11.639 1.00 35.24 170 LEU E CA 1
ATOM 8392 C C . LEU E 1 170 ? 10.472 -49.897 -11.555 1.00 36.63 170 LEU E C 1
ATOM 8393 O O . LEU E 1 170 ? 11.395 -49.757 -10.738 1.00 32.79 170 LEU E O 1
ATOM 8398 N N . THR E 1 171 ? 10.444 -50.886 -12.459 1.00 35.15 171 THR E N 1
ATOM 8399 C CA . THR E 1 171 ? 11.431 -51.962 -12.464 1.00 35.67 171 THR E CA 1
ATOM 8400 C C . THR E 1 171 ? 12.411 -51.779 -13.616 1.00 38.75 171 THR E C 1
ATOM 8401 O O . THR E 1 171 ? 12.001 -51.652 -14.776 1.00 40.34 171 THR E O 1
ATOM 8405 N N . SER E 1 172 ? 13.705 -51.785 -13.295 1.00 33.64 172 SER E N 1
ATOM 8406 C CA . SER E 1 172 ? 14.762 -51.742 -14.300 1.00 36.63 172 SER E CA 1
ATOM 8407 C C . SER E 1 172 ? 15.140 -53.162 -14.665 1.00 36.38 172 SER E C 1
ATOM 8408 O O . SER E 1 172 ? 15.671 -53.899 -13.827 1.00 37.29 172 SER E O 1
ATOM 8411 N N . ILE E 1 173 ? 14.858 -53.551 -15.910 1.00 40.32 173 ILE E N 1
ATOM 8412 C CA . ILE E 1 173 ? 15.257 -54.873 -16.387 1.00 39.29 173 ILE E CA 1
ATOM 8413 C C . ILE E 1 173 ? 16.780 -55.003 -16.406 1.00 42.52 173 ILE E C 1
ATOM 8414 O O . ILE E 1 173 ? 17.330 -56.096 -16.206 1.00 42.51 173 ILE E O 1
ATOM 8419 N N . ASP E 1 174 ? 17.489 -53.892 -16.619 1.00 43.80 174 ASP E N 1
ATOM 8420 C CA . ASP E 1 174 ? 18.948 -53.911 -16.599 1.00 46.35 174 ASP E CA 1
ATOM 8421 C C . ASP E 1 174 ? 19.509 -54.241 -15.220 1.00 46.91 174 ASP E C 1
ATOM 8422 O O . ASP E 1 174 ? 20.637 -54.723 -15.126 1.00 45.17 174 ASP E O 1
ATOM 8427 N N . ARG E 1 175 ? 18.770 -53.970 -14.145 1.00 40.77 175 ARG E N 1
ATOM 8428 C CA . ARG E 1 175 ? 19.301 -54.199 -12.811 1.00 37.71 175 ARG E CA 1
ATOM 8429 C C . ARG E 1 175 ? 18.693 -55.402 -12.110 1.00 38.28 175 ARG E C 1
ATOM 8430 O O . ARG E 1 175 ? 19.275 -55.868 -11.124 1.00 36.16 175 ARG E O 1
ATOM 8438 N N . ASP E 1 176 ? 17.556 -55.906 -12.595 1.00 38.02 176 ASP E N 1
ATOM 8439 C CA . ASP E 1 176 ? 16.828 -57.006 -11.967 1.00 38.67 176 ASP E CA 1
ATOM 8440 C C . ASP E 1 176 ? 17.736 -58.165 -11.590 1.00 39.79 176 ASP E C 1
ATOM 8441 O O . ASP E 1 176 ? 18.388 -58.761 -12.451 1.00 39.55 176 ASP E O 1
ATOM 8446 N N . GLY E 1 177 ? 17.778 -58.487 -10.298 1.00 36.70 177 GLY E N 1
ATOM 8447 C CA . GLY E 1 177 ? 18.528 -59.644 -9.859 1.00 38.92 177 GLY E CA 1
ATOM 8448 C C . GLY E 1 177 ? 20.035 -59.506 -9.874 1.00 44.89 177 GLY E C 1
ATOM 8449 O O . GLY E 1 177 ? 20.720 -60.461 -9.485 1.00 42.15 177 GLY E O 1
ATOM 8450 N N . THR E 1 178 ? 20.584 -58.357 -10.303 1.00 39.72 178 THR E N 1
ATOM 8451 C CA . THR E 1 178 ? 22.037 -58.217 -10.403 1.00 40.41 178 THR E CA 1
ATOM 8452 C C . THR E 1 178 ? 22.720 -57.929 -9.077 1.00 42.44 178 THR E C 1
ATOM 8453 O O . THR E 1 178 ? 23.935 -58.111 -8.984 1.00 38.01 178 THR E O 1
ATOM 8457 N N . LYS E 1 179 ? 21.990 -57.452 -8.069 1.00 40.73 179 LYS E N 1
ATOM 8458 C CA . LYS E 1 179 ? 22.564 -57.067 -6.779 1.00 38.79 179 LYS E CA 1
ATOM 8459 C C . LYS E 1 179 ? 23.623 -55.967 -6.912 1.00 40.73 179 LYS E C 1
ATOM 8460 O O . LYS E 1 179 ? 24.458 -55.807 -6.024 1.00 36.73 179 LYS E O 1
ATOM 8466 N N . SER E 1 180 ? 23.614 -55.205 -8.009 1.00 35.22 180 SER E N 1
ATOM 8467 C CA . SER E 1 180 ? 24.608 -54.170 -8.260 1.00 40.97 180 SER E CA 1
ATOM 8468 C C . SER E 1 180 ? 24.096 -52.777 -7.900 1.00 40.65 180 SER E C 1
ATOM 8469 O O . SER E 1 180 ? 24.856 -51.810 -7.980 1.00 39.18 180 SER E O 1
ATOM 8472 N N . GLY E 1 181 ? 22.831 -52.659 -7.503 1.00 36.59 181 GLY E N 1
ATOM 8473 C CA . GLY E 1 181 ? 22.271 -51.400 -7.071 1.00 35.27 181 GLY E CA 1
ATOM 8474 C C . GLY E 1 181 ? 21.027 -51.094 -7.865 1.00 37.75 181 GLY E C 1
ATOM 8475 O O . GLY E 1 181 ? 20.857 -51.600 -8.977 1.00 39.05 181 GLY E O 1
ATOM 8476 N N . TYR E 1 182 ? 20.159 -50.258 -7.311 1.00 34.60 182 TYR E N 1
ATOM 8477 C CA . TYR E 1 182 ? 19.014 -49.793 -8.063 1.00 32.41 182 TYR E CA 1
ATOM 8478 C C . TYR E 1 182 ? 19.477 -48.940 -9.241 1.00 34.46 182 TYR E C 1
ATOM 8479 O O . TYR E 1 182 ? 20.586 -48.383 -9.264 1.00 31.98 182 TYR E O 1
ATOM 8488 N N . ASP E 1 183 ? 18.592 -48.820 -10.227 1.00 32.33 183 ASP E N 1
ATOM 8489 C CA . ASP E 1 183 ? 18.872 -48.022 -11.419 1.00 35.77 183 ASP E CA 1
ATOM 8490 C C . ASP E 1 183 ? 18.516 -46.574 -11.081 1.00 35.78 183 ASP E C 1
ATOM 8491 O O . ASP E 1 183 ? 17.454 -46.058 -11.426 1.00 33.01 183 ASP E O 1
ATOM 8496 N N . THR E 1 184 ? 19.434 -45.912 -10.369 1.00 34.19 184 THR E N 1
ATOM 8497 C CA . THR E 1 184 ? 19.129 -44.575 -9.874 1.00 35.09 184 THR E CA 1
ATOM 8498 C C . THR E 1 184 ? 19.064 -43.565 -11.008 1.00 36.59 184 THR E C 1
ATOM 8499 O O . THR E 1 184 ? 18.332 -42.568 -10.909 1.00 35.72 184 THR E O 1
ATOM 8503 N N . GLU E 1 185 ? 19.786 -43.817 -12.104 1.00 39.47 185 GLU E N 1
ATOM 8504 C CA . GLU E 1 185 ? 19.619 -42.965 -13.277 1.00 42.11 185 GLU E CA 1
ATOM 8505 C C . GLU E 1 185 ? 18.181 -43.035 -13.779 1.00 40.23 185 GLU E C 1
ATOM 8506 O O . GLU E 1 185 ? 17.562 -42.004 -14.069 1.00 40.07 185 GLU E O 1
ATOM 8512 N N . MET E 1 186 ? 17.610 -44.238 -13.824 1.00 34.53 186 MET E N 1
ATOM 8513 C CA . MET E 1 186 ? 16.224 -44.367 -14.261 1.00 35.37 186 MET E CA 1
ATOM 8514 C C . MET E 1 186 ? 15.263 -43.731 -13.257 1.00 34.40 186 MET E C 1
ATOM 8515 O O . MET E 1 186 ? 14.311 -43.045 -13.654 1.00 34.18 186 MET E O 1
ATOM 8520 N N . ILE E 1 187 ? 15.516 -43.895 -11.954 1.00 33.68 187 ILE E N 1
ATOM 8521 C CA . ILE E 1 187 ? 14.611 -43.292 -10.973 1.00 32.34 187 ILE E CA 1
ATOM 8522 C C . ILE E 1 187 ? 14.641 -41.771 -11.091 1.00 34.03 187 ILE E C 1
ATOM 8523 O O . ILE E 1 187 ? 13.590 -41.114 -11.099 1.00 34.55 187 ILE E O 1
ATOM 8528 N N . ARG E 1 188 ? 15.848 -41.193 -11.223 1.00 35.91 188 ARG E N 1
ATOM 8529 C CA . ARG E 1 188 ? 15.995 -39.742 -11.356 1.00 38.11 188 ARG E CA 1
ATOM 8530 C C . ARG E 1 188 ? 15.363 -39.225 -12.640 1.00 40.98 188 ARG E C 1
ATOM 8531 O O . ARG E 1 188 ? 14.868 -38.091 -12.674 1.00 39.02 188 ARG E O 1
ATOM 8539 N N . PHE E 1 189 ? 15.421 -40.016 -13.714 1.00 37.66 189 PHE E N 1
ATOM 8540 C CA . PHE E 1 189 ? 14.752 -39.652 -14.959 1.00 40.80 189 PHE E CA 1
ATOM 8541 C C . PHE E 1 189 ? 13.229 -39.575 -14.779 1.00 45.33 189 PHE E C 1
ATOM 8542 O O . PHE E 1 189 ? 12.574 -38.680 -15.327 1.00 47.44 189 PHE E O 1
ATOM 8550 N N . VAL E 1 190 ? 12.643 -40.507 -14.025 1.00 41.02 190 VAL E N 1
ATOM 8551 C CA . VAL E 1 190 ? 11.182 -40.553 -13.917 1.00 39.23 190 VAL E CA 1
ATOM 8552 C C . VAL E 1 190 ? 10.647 -39.555 -12.884 1.00 40.87 190 VAL E C 1
ATOM 8553 O O . VAL E 1 190 ? 9.529 -39.038 -13.032 1.00 39.37 190 VAL E O 1
ATOM 8557 N N . ARG E 1 191 ? 11.419 -39.266 -11.835 1.00 37.27 191 ARG E N 1
ATOM 8558 C CA . ARG E 1 191 ? 10.918 -38.463 -10.718 1.00 35.47 191 ARG E CA 1
ATOM 8559 C C . ARG E 1 191 ? 10.276 -37.136 -11.129 1.00 37.90 191 ARG E C 1
ATOM 8560 O O . ARG E 1 191 ? 9.186 -36.833 -10.620 1.00 35.79 191 ARG E O 1
ATOM 8568 N N . PRO E 1 192 ? 10.861 -36.302 -12.002 1.00 41.54 192 PRO E N 1
ATOM 8569 C CA . PRO E 1 192 ? 10.188 -35.031 -12.337 1.00 45.40 192 PRO E CA 1
ATOM 8570 C C . PRO E 1 192 ? 9.000 -35.188 -13.277 1.00 47.48 192 PRO E C 1
ATOM 8571 O O . PRO E 1 192 ? 8.284 -34.206 -13.512 1.00 49.92 192 PRO E O 1
ATOM 8575 N N . LEU E 1 193 ? 8.759 -36.385 -13.807 1.00 43.96 193 LEU E N 1
ATOM 8576 C CA . LEU E 1 193 ? 7.692 -36.625 -14.769 1.00 45.79 193 LEU E CA 1
ATOM 8577 C C . LEU E 1 193 ? 6.354 -36.973 -14.122 1.00 47.05 193 LEU E C 1
ATOM 8578 O O . LEU E 1 193 ? 5.334 -36.971 -14.817 1.00 45.64 193 LEU E O 1
ATOM 8583 N N . THR E 1 194 ? 6.324 -37.301 -12.830 1.00 43.11 194 THR E N 1
ATOM 8584 C CA . THR E 1 194 ? 5.079 -37.717 -12.198 1.00 39.99 194 THR E CA 1
ATOM 8585 C C . THR E 1 194 ? 5.085 -37.253 -10.748 1.00 39.35 194 THR E C 1
ATOM 8586 O O . THR E 1 194 ? 6.150 -37.092 -10.145 1.00 37.71 194 THR E O 1
ATOM 8590 N N . THR E 1 195 ? 3.891 -37.028 -10.193 1.00 39.07 195 THR E N 1
ATOM 8591 C CA . THR E 1 195 ? 3.745 -36.727 -8.770 1.00 37.89 195 THR E CA 1
ATOM 8592 C C . THR E 1 195 ? 3.330 -37.952 -7.967 1.00 39.45 195 THR E C 1
ATOM 8593 O O . THR E 1 195 ? 3.122 -37.845 -6.750 1.00 39.03 195 THR E O 1
ATOM 8597 N N . LEU E 1 196 ? 3.174 -39.095 -8.627 1.00 36.13 196 LEU E N 1
ATOM 8598 C CA . LEU E 1 196 ? 2.788 -40.325 -7.957 1.00 36.03 196 LEU E CA 1
ATOM 8599 C C . LEU E 1 196 ? 3.925 -40.874 -7.103 1.00 34.44 196 LEU E C 1
ATOM 8600 O O . LEU E 1 196 ? 5.104 -40.626 -7.381 1.00 34.29 196 LEU E O 1
ATOM 8605 N N . PRO E 1 197 ? 3.597 -41.634 -6.064 1.00 35.80 197 PRO E N 1
ATOM 8606 C CA . PRO E 1 197 ? 4.632 -42.439 -5.408 1.00 36.98 197 PRO E CA 1
ATOM 8607 C C . PRO E 1 197 ? 5.285 -43.382 -6.415 1.00 38.50 197 PRO E C 1
ATOM 8608 O O . PRO E 1 197 ? 4.618 -43.970 -7.279 1.00 37.03 197 PRO E O 1
ATOM 8612 N N . ILE E 1 198 ? 6.612 -43.490 -6.315 1.00 33.21 198 ILE E N 1
ATOM 8613 C CA . ILE E 1 198 ? 7.411 -44.379 -7.151 1.00 33.54 198 ILE E CA 1
ATOM 8614 C C . ILE E 1 198 ? 8.023 -45.443 -6.251 1.00 33.53 198 ILE E C 1
ATOM 8615 O O . ILE E 1 198 ? 8.674 -45.120 -5.251 1.00 35.07 198 ILE E O 1
ATOM 8620 N N . ILE E 1 199 ? 7.805 -46.706 -6.591 1.00 34.08 199 ILE E N 1
ATOM 8621 C CA . ILE E 1 199 ? 8.476 -47.814 -5.914 1.00 30.78 199 ILE E CA 1
ATOM 8622 C C . ILE E 1 199 ? 9.717 -48.168 -6.733 1.00 32.28 199 ILE E C 1
ATOM 8623 O O . ILE E 1 199 ? 9.608 -48.559 -7.899 1.00 33.19 199 ILE E O 1
ATOM 8628 N N . ALA E 1 200 ? 10.898 -48.023 -6.137 1.00 27.23 200 ALA E N 1
ATOM 8629 C CA . ALA E 1 200 ? 12.106 -48.458 -6.823 1.00 29.08 200 ALA E CA 1
ATOM 8630 C C . ALA E 1 200 ? 12.166 -49.970 -6.796 1.00 29.98 200 ALA E C 1
ATOM 8631 O O . ALA E 1 200 ? 11.876 -50.594 -5.766 1.00 29.08 200 ALA E O 1
ATOM 8633 N N . SER E 1 201 ? 12.530 -50.564 -7.939 1.00 32.58 201 SER E N 1
ATOM 8634 C CA . SER E 1 201 ? 12.515 -52.011 -8.042 1.00 32.84 201 SER E CA 1
ATOM 8635 C C . SER E 1 201 ? 13.620 -52.509 -8.965 1.00 32.55 201 SER E C 1
ATOM 8636 O O . SER E 1 201 ? 13.726 -52.068 -10.115 1.00 34.91 201 SER E O 1
ATOM 8639 N N . GLY E 1 202 ? 14.372 -53.502 -8.492 1.00 34.61 202 GLY E N 1
ATOM 8640 C CA . GLY E 1 202 ? 15.360 -54.158 -9.320 1.00 31.26 202 GLY E CA 1
ATOM 8641 C C . GLY E 1 202 ? 16.763 -53.689 -9.044 1.00 33.83 202 GLY E C 1
ATOM 8642 O O . GLY E 1 202 ? 17.081 -52.519 -9.273 1.00 33.73 202 GLY E O 1
ATOM 8643 N N . GLY E 1 203 ? 17.611 -54.581 -8.532 1.00 33.72 203 GLY E N 1
ATOM 8644 C CA . GLY E 1 203 ? 19.028 -54.286 -8.386 1.00 32.43 203 GLY E CA 1
ATOM 8645 C C . GLY E 1 203 ? 19.537 -54.299 -6.966 1.00 35.63 203 GLY E C 1
ATOM 8646 O O . GLY E 1 203 ? 20.765 -54.333 -6.774 1.00 34.53 203 GLY E O 1
ATOM 8647 N N . ALA E 1 204 ? 18.663 -54.312 -5.956 1.00 29.13 204 ALA E N 1
ATOM 8648 C CA . ALA E 1 204 ? 19.129 -54.206 -4.574 1.00 31.70 204 ALA E CA 1
ATOM 8649 C C . ALA E 1 204 ? 20.106 -55.329 -4.225 1.00 35.04 204 ALA E C 1
ATOM 8650 O O . ALA E 1 204 ? 19.828 -56.508 -4.463 1.00 35.08 204 ALA E O 1
ATOM 8652 N N . GLY E 1 205 ? 21.235 -54.963 -3.611 1.00 33.48 205 GLY E N 1
ATOM 8653 C CA . GLY E 1 205 ? 22.221 -55.958 -3.229 1.00 34.21 205 GLY E CA 1
ATOM 8654 C C . GLY E 1 205 ? 22.808 -55.736 -1.847 1.00 35.80 205 GLY E C 1
ATOM 8655 O O . GLY E 1 205 ? 23.361 -56.665 -1.260 1.00 36.77 205 GLY E O 1
ATOM 8656 N N . LYS E 1 206 ? 22.701 -54.518 -1.311 1.00 33.69 206 LYS E N 1
ATOM 8657 C CA . LYS E 1 206 ? 23.177 -54.242 0.039 1.00 32.79 206 LYS E CA 1
ATOM 8658 C C . LYS E 1 206 ? 22.398 -53.050 0.576 1.00 30.99 206 LYS E C 1
ATOM 8659 O O . LYS E 1 206 ? 21.712 -52.358 -0.169 1.00 31.00 206 LYS E O 1
ATOM 8665 N N . MET E 1 207 ? 22.518 -52.821 1.887 1.00 32.10 207 MET E N 1
ATOM 8666 C CA . MET E 1 207 ? 21.701 -51.813 2.563 1.00 35.41 207 MET E CA 1
ATOM 8667 C C . MET E 1 207 ? 21.897 -50.417 1.974 1.00 33.54 207 MET E C 1
ATOM 8668 O O . MET E 1 207 ? 20.932 -49.655 1.845 1.00 32.65 207 MET E O 1
ATOM 8673 N N . GLU E 1 208 ? 23.142 -50.062 1.627 1.00 29.69 208 GLU E N 1
ATOM 8674 C CA . GLU E 1 208 ? 23.421 -48.737 1.080 1.00 34.20 208 GLU E CA 1
ATOM 8675 C C . GLU E 1 208 ? 22.644 -48.482 -0.198 1.00 33.91 208 GLU E C 1
ATOM 8676 O O . GLU E 1 208 ? 22.403 -47.319 -0.544 1.00 32.17 208 GLU E O 1
ATOM 8682 N N . HIS E 1 209 ? 22.273 -49.548 -0.930 1.00 29.13 209 HIS E N 1
ATOM 8683 C CA . HIS E 1 209 ? 21.528 -49.369 -2.177 1.00 30.56 209 HIS E CA 1
ATOM 8684 C C . HIS E 1 209 ? 20.163 -48.755 -1.920 1.00 28.42 209 HIS E C 1
ATOM 8685 O O . HIS E 1 209 ? 19.635 -48.018 -2.767 1.00 30.39 209 HIS E O 1
ATOM 8692 N N . PHE E 1 210 ? 19.568 -49.041 -0.760 1.00 29.43 210 PHE E N 1
ATOM 8693 C CA . PHE E 1 210 ? 18.253 -48.483 -0.461 1.00 29.53 210 PHE E CA 1
ATOM 8694 C C . PHE E 1 210 ? 18.334 -46.977 -0.216 1.00 32.86 210 PHE E C 1
ATOM 8695 O O . PHE E 1 210 ? 17.475 -46.219 -0.675 1.00 32.07 210 PHE E O 1
ATOM 8703 N N . LEU E 1 211 ? 19.370 -46.528 0.500 1.00 31.02 211 LEU E N 1
ATOM 8704 C CA . LEU E 1 211 ? 19.594 -45.101 0.678 1.00 30.14 211 LEU E CA 1
ATOM 8705 C C . LEU E 1 211 ? 19.778 -44.415 -0.673 1.00 31.02 211 LEU E C 1
ATOM 8706 O O . LEU E 1 211 ? 19.231 -43.330 -0.906 1.00 33.46 211 LEU E O 1
ATOM 8711 N N . GLU E 1 212 ? 20.552 -45.031 -1.573 1.00 30.62 212 GLU E N 1
ATOM 8712 C CA . GLU E 1 212 ? 20.749 -44.454 -2.904 1.00 33.54 212 GLU E CA 1
ATOM 8713 C C . GLU E 1 212 ? 19.423 -44.277 -3.634 1.00 33.42 212 GLU E C 1
ATOM 8714 O O . GLU E 1 212 ? 19.206 -43.261 -4.306 1.00 33.20 212 GLU E O 1
ATOM 8720 N N . ALA E 1 213 ? 18.533 -45.270 -3.534 1.00 31.21 213 ALA E N 1
ATOM 8721 C CA . ALA E 1 213 ? 17.245 -45.190 -4.221 1.00 29.68 213 ALA E CA 1
ATOM 8722 C C . ALA E 1 213 ? 16.404 -44.051 -3.670 1.00 28.74 213 ALA E C 1
ATOM 8723 O O . ALA E 1 213 ? 15.708 -43.359 -4.426 1.00 29.37 213 ALA E O 1
ATOM 8725 N N . PHE E 1 214 ? 16.453 -43.836 -2.346 1.00 27.68 214 PHE E N 1
ATOM 8726 C CA . PHE E 1 214 ? 15.681 -42.758 -1.749 1.00 30.20 214 PHE E CA 1
ATOM 8727 C C . PHE E 1 214 ? 16.266 -41.402 -2.122 1.00 33.69 214 PHE E C 1
ATOM 8728 O O . PHE E 1 214 ? 15.521 -40.441 -2.330 1.00 34.36 214 PHE E O 1
ATOM 8736 N N . LEU E 1 215 ? 17.597 -41.308 -2.212 1.00 31.79 215 LEU E N 1
ATOM 8737 C CA . LEU E 1 215 ? 18.229 -40.078 -2.674 1.00 33.57 215 LEU E CA 1
ATOM 8738 C C . LEU E 1 215 ? 17.850 -39.775 -4.105 1.00 33.44 215 LEU E C 1
ATOM 8739 O O . LEU E 1 215 ? 17.746 -38.606 -4.484 1.00 34.33 215 LEU E O 1
ATOM 8744 N N . ALA E 1 216 ? 17.658 -40.814 -4.919 1.00 31.24 216 ALA E N 1
ATOM 8745 C CA . ALA E 1 216 ? 17.234 -40.590 -6.294 1.00 35.58 216 ALA E CA 1
ATOM 8746 C C . ALA E 1 216 ? 15.779 -40.157 -6.398 1.00 35.04 216 ALA E C 1
ATOM 8747 O O . ALA E 1 216 ? 15.333 -39.848 -7.507 1.00 34.52 216 ALA E O 1
ATOM 8749 N N . GLY E 1 217 ? 15.005 -40.197 -5.307 1.00 32.70 217 GLY E N 1
ATOM 8750 C CA . GLY E 1 217 ? 13.626 -39.738 -5.347 1.00 32.73 217 GLY E CA 1
ATOM 8751 C C . GLY E 1 217 ? 12.557 -40.815 -5.184 1.00 35.51 217 GLY E C 1
ATOM 8752 O O . GLY E 1 217 ? 11.364 -40.485 -5.242 1.00 36.29 217 GLY E O 1
ATOM 8753 N N . ALA E 1 218 ? 12.927 -42.081 -4.992 1.00 32.91 218 ALA E N 1
ATOM 8754 C CA . ALA E 1 218 ? 11.925 -43.116 -4.751 1.00 33.09 218 ALA E CA 1
ATOM 8755 C C . ALA E 1 218 ? 11.201 -42.858 -3.439 1.00 33.06 218 ALA E C 1
ATOM 8756 O O . ALA E 1 218 ? 11.782 -42.372 -2.470 1.00 33.57 218 ALA E O 1
ATOM 8758 N N . ASP E 1 219 ? 9.911 -43.191 -3.415 1.00 30.94 219 ASP E N 1
ATOM 8759 C CA . ASP E 1 219 ? 9.120 -43.135 -2.192 1.00 34.56 219 ASP E CA 1
ATOM 8760 C C . ASP E 1 219 ? 9.111 -44.453 -1.443 1.00 35.81 219 ASP E C 1
ATOM 8761 O O . ASP E 1 219 ? 8.745 -44.491 -0.261 1.00 37.43 219 ASP E O 1
ATOM 8766 N N . ALA E 1 220 ? 9.518 -45.525 -2.105 1.00 29.45 220 ALA E N 1
ATOM 8767 C CA . ALA E 1 220 ? 9.485 -46.853 -1.530 1.00 29.31 220 ALA E CA 1
ATOM 8768 C C . ALA E 1 220 ? 10.552 -47.657 -2.240 1.00 27.70 220 ALA E C 1
ATOM 8769 O O . ALA E 1 220 ? 10.901 -47.356 -3.382 1.00 31.56 220 ALA E O 1
ATOM 8771 N N . ALA E 1 221 ? 11.065 -48.687 -1.572 1.00 27.53 221 ALA E N 1
ATOM 8772 C CA . ALA E 1 221 ? 12.088 -49.534 -2.172 1.00 28.13 221 ALA E CA 1
ATOM 8773 C C . ALA E 1 221 ? 11.664 -50.989 -2.068 1.00 29.35 221 ALA E C 1
ATOM 8774 O O . ALA E 1 221 ? 11.427 -51.488 -0.963 1.00 29.37 221 ALA E O 1
ATOM 8776 N N . LEU E 1 222 ? 11.590 -51.670 -3.216 1.00 30.40 222 LEU E N 1
ATOM 8777 C CA . LEU E 1 222 ? 11.173 -53.062 -3.288 1.00 32.00 222 LEU E CA 1
ATOM 8778 C C . LEU E 1 222 ? 12.383 -53.939 -3.594 1.00 33.08 222 LEU E C 1
ATOM 8779 O O . LEU E 1 222 ? 13.235 -53.564 -4.402 1.00 30.89 222 LEU E O 1
ATOM 8784 N N . ALA E 1 223 ? 12.439 -55.129 -2.989 1.00 29.87 223 ALA E N 1
ATOM 8785 C CA . ALA E 1 223 ? 13.492 -56.071 -3.330 1.00 32.20 223 ALA E CA 1
ATOM 8786 C C . ALA E 1 223 ? 12.958 -57.493 -3.255 1.00 33.94 223 ALA E C 1
ATOM 8787 O O . ALA E 1 223 ? 11.958 -57.774 -2.589 1.00 33.08 223 ALA E O 1
ATOM 8789 N N . ALA E 1 224 ? 13.664 -58.393 -3.941 1.00 31.80 224 ALA E N 1
ATOM 8790 C CA . ALA E 1 224 ? 13.371 -59.818 -3.910 1.00 33.31 224 ALA E CA 1
ATOM 8791 C C . ALA E 1 224 ? 14.636 -60.576 -3.511 1.00 31.69 224 ALA E C 1
ATOM 8792 O O . ALA E 1 224 ? 14.690 -61.149 -2.413 1.00 33.58 224 ALA E O 1
ATOM 8794 N N . SER E 1 225 ? 15.680 -60.530 -4.359 1.00 32.43 225 SER E N 1
ATOM 8795 C CA . SER E 1 225 ? 16.845 -61.402 -4.172 1.00 35.84 225 SER E CA 1
ATOM 8796 C C . SER E 1 225 ? 17.461 -61.282 -2.770 1.00 37.61 225 SER E C 1
ATOM 8797 O O . SER E 1 225 ? 17.679 -62.297 -2.098 1.00 36.88 225 SER E O 1
ATOM 8800 N N . VAL E 1 226 ? 17.705 -60.054 -2.288 1.00 38.43 226 VAL E N 1
ATOM 8801 C CA . VAL E 1 226 ? 18.405 -59.889 -1.006 1.00 38.64 226 VAL E CA 1
ATOM 8802 C C . VAL E 1 226 ? 17.584 -60.417 0.159 1.00 39.37 226 VAL E C 1
ATOM 8803 O O . VAL E 1 226 ? 18.134 -60.716 1.225 1.00 39.03 226 VAL E O 1
ATOM 8807 N N . PHE E 1 227 ? 16.260 -60.449 0.021 1.00 34.39 227 PHE E N 1
ATOM 8808 C CA . PHE E 1 227 ? 15.425 -61.009 1.071 1.00 37.49 227 PHE E CA 1
ATOM 8809 C C . PHE E 1 227 ? 15.303 -62.531 0.947 1.00 38.24 227 PHE E C 1
ATOM 8810 O O . PHE E 1 227 ? 15.478 -63.243 1.940 1.00 41.82 227 PHE E O 1
ATOM 8818 N N . HIS E 1 228 ? 14.998 -63.054 -0.257 1.00 38.39 228 HIS E N 1
ATOM 8819 C CA . HIS E 1 228 ? 14.834 -64.507 -0.412 1.00 40.05 228 HIS E CA 1
ATOM 8820 C C . HIS E 1 228 ? 16.121 -65.248 -0.061 1.00 44.55 228 HIS E C 1
ATOM 8821 O O . HIS E 1 228 ? 16.081 -66.326 0.537 1.00 47.26 228 HIS E O 1
ATOM 8828 N N . PHE E 1 229 ? 17.278 -64.685 -0.417 1.00 44.24 229 PHE E N 1
ATOM 8829 C CA . PHE E 1 229 ? 18.557 -65.352 -0.185 1.00 45.49 229 PHE E CA 1
ATOM 8830 C C . PHE E 1 229 ? 19.159 -64.951 1.159 1.00 44.18 229 PHE E C 1
ATOM 8831 O O . PHE E 1 229 ? 20.295 -65.307 1.470 1.00 46.08 229 PHE E O 1
ATOM 8839 N N . ARG E 1 230 ? 18.402 -64.201 1.944 1.00 49.59 230 ARG E N 1
ATOM 8840 C CA . ARG E 1 230 ? 18.659 -63.848 3.337 1.00 51.58 230 ARG E CA 1
ATOM 8841 C C . ARG E 1 230 ? 19.978 -63.072 3.466 1.00 50.22 230 ARG E C 1
ATOM 8842 O O . ARG E 1 230 ? 20.725 -63.228 4.425 1.00 55.51 230 ARG E O 1
ATOM 8850 N N . GLU E 1 231 ? 20.298 -62.261 2.463 1.00 44.91 231 GLU E N 1
ATOM 8851 C CA . GLU E 1 231 ? 21.504 -61.439 2.446 1.00 44.61 231 GLU E CA 1
ATOM 8852 C C . GLU E 1 231 ? 21.385 -60.137 3.243 1.00 42.62 231 GLU E C 1
ATOM 8853 O O . GLU E 1 231 ? 22.408 -59.562 3.618 1.00 42.45 231 GLU E O 1
ATOM 8859 N N . ILE E 1 232 ? 20.182 -59.606 3.447 1.00 40.53 232 ILE E N 1
ATOM 8860 C CA . ILE E 1 232 ? 19.988 -58.381 4.214 1.00 40.97 232 ILE E CA 1
ATOM 8861 C C . ILE E 1 232 ? 18.956 -58.642 5.302 1.00 43.35 232 ILE E C 1
ATOM 8862 O O . ILE E 1 232 ? 17.902 -59.229 5.034 1.00 44.72 232 ILE E O 1
ATOM 8867 N N . ASP E 1 233 ? 19.264 -58.219 6.522 1.00 40.96 233 ASP E N 1
ATOM 8868 C CA . ASP E 1 233 ? 18.316 -58.262 7.629 1.00 45.10 233 ASP E CA 1
ATOM 8869 C C . ASP E 1 233 ? 17.474 -56.982 7.649 1.00 40.92 233 ASP E C 1
ATOM 8870 O O . ASP E 1 233 ? 18.021 -55.871 7.709 1.00 37.04 233 ASP E O 1
ATOM 8875 N N . VAL E 1 234 ? 16.143 -57.147 7.621 1.00 37.95 234 VAL E N 1
ATOM 8876 C CA . VAL E 1 234 ? 15.219 -56.020 7.446 1.00 36.66 234 VAL E CA 1
ATOM 8877 C C . VAL E 1 234 ? 15.346 -55.014 8.583 1.00 37.22 234 VAL E C 1
ATOM 8878 O O . VAL E 1 234 ? 15.358 -53.794 8.364 1.00 36.26 234 VAL E O 1
ATOM 8882 N N . ARG E 1 235 ? 15.392 -55.503 9.817 1.00 37.24 235 ARG E N 1
ATOM 8883 C CA . ARG E 1 235 ? 15.513 -54.593 10.947 1.00 40.49 235 ARG E CA 1
ATOM 8884 C C . ARG E 1 235 ? 16.829 -53.828 10.889 1.00 40.19 235 ARG E C 1
ATOM 8885 O O . ARG E 1 235 ? 16.878 -52.624 11.182 1.00 37.21 235 ARG E O 1
ATOM 8893 N N . GLU E 1 236 ? 17.898 -54.518 10.500 1.00 37.13 236 GLU E N 1
ATOM 8894 C CA . GLU E 1 236 ? 19.207 -53.900 10.389 1.00 41.40 236 GLU E CA 1
ATOM 8895 C C . GLU E 1 236 ? 19.177 -52.831 9.286 1.00 36.75 236 GLU E C 1
ATOM 8896 O O . GLU E 1 236 ? 19.736 -51.735 9.434 1.00 35.76 236 GLU E O 1
ATOM 8902 N N . LEU E 1 237 ? 18.491 -53.130 8.175 1.00 36.75 237 LEU E N 1
ATOM 8903 C CA . LEU E 1 237 ? 18.365 -52.171 7.081 1.00 35.60 237 LEU E CA 1
ATOM 8904 C C . LEU E 1 237 ? 17.609 -50.913 7.530 1.00 36.87 237 LEU E C 1
ATOM 8905 O O . LEU E 1 237 ? 18.035 -49.779 7.264 1.00 35.70 237 LEU E O 1
ATOM 8910 N N . LYS E 1 238 ? 16.492 -51.097 8.230 1.00 32.48 238 LYS E N 1
ATOM 8911 C CA . LYS E 1 238 ? 15.729 -49.951 8.721 1.00 35.54 238 LYS E CA 1
ATOM 8912 C C . LYS E 1 238 ? 16.530 -49.122 9.726 1.00 35.28 238 LYS E C 1
ATOM 8913 O O . LYS E 1 238 ? 16.444 -47.889 9.721 1.00 33.50 238 LYS E O 1
ATOM 8919 N N . GLU E 1 239 ? 17.300 -49.771 10.603 1.00 38.92 239 GLU E N 1
ATOM 8920 C CA . GLU E 1 239 ? 18.123 -48.999 11.528 1.00 43.58 239 GLU E CA 1
ATOM 8921 C C . GLU E 1 239 ? 19.190 -48.210 10.773 1.00 41.88 239 GLU E C 1
ATOM 8922 O O . GLU E 1 239 ? 19.480 -47.055 11.113 1.00 41.00 239 GLU E O 1
ATOM 8928 N N . TYR E 1 240 ? 19.765 -48.798 9.725 1.00 36.45 240 TYR E N 1
ATOM 8929 C CA . TYR E 1 240 ? 20.721 -48.050 8.916 1.00 35.86 240 TYR E CA 1
ATOM 8930 C C . TYR E 1 240 ? 20.050 -46.826 8.274 1.00 35.38 240 TYR E C 1
ATOM 8931 O O . TYR E 1 240 ? 20.575 -45.707 8.330 1.00 37.25 240 TYR E O 1
ATOM 8940 N N . LEU E 1 241 ? 18.875 -47.017 7.685 1.00 34.97 241 LEU E N 1
ATOM 8941 C CA . LEU E 1 241 ? 18.191 -45.930 6.979 1.00 34.82 241 LEU E CA 1
ATOM 8942 C C . LEU E 1 241 ? 17.805 -44.795 7.920 1.00 35.67 241 LEU E C 1
ATOM 8943 O O . LEU E 1 241 ? 17.934 -43.611 7.564 1.00 35.20 241 LEU E O 1
ATOM 8948 N N . LYS E 1 242 ? 17.360 -45.153 9.134 1.00 36.92 242 LYS E N 1
ATOM 8949 C CA . LYS E 1 242 ? 16.966 -44.182 10.154 1.00 41.00 242 LYS E CA 1
ATOM 8950 C C . LYS E 1 242 ? 18.152 -43.292 10.521 1.00 44.32 242 LYS E C 1
ATOM 8951 O O . LYS E 1 242 ? 18.044 -42.058 10.549 1.00 40.55 242 LYS E O 1
ATOM 8957 N N . LYS E 1 243 ? 19.327 -43.911 10.687 1.00 39.82 243 LYS E N 1
ATOM 8958 C CA . LYS E 1 243 ? 20.549 -43.207 11.046 1.00 42.81 243 LYS E CA 1
ATOM 8959 C C . LYS E 1 243 ? 20.920 -42.153 10.006 1.00 42.74 243 LYS E C 1
ATOM 8960 O O . LYS E 1 243 ? 21.380 -41.064 10.347 1.00 41.15 243 LYS E O 1
ATOM 8966 N N . HIS E 1 244 ? 20.669 -42.434 8.736 1.00 37.24 244 HIS E N 1
ATOM 8967 C CA . HIS E 1 244 ? 21.023 -41.517 7.666 1.00 36.50 244 HIS E CA 1
ATOM 8968 C C . HIS E 1 244 ? 19.846 -40.680 7.177 1.00 37.38 244 HIS E C 1
ATOM 8969 O O . HIS E 1 244 ? 19.815 -40.258 6.016 1.00 39.03 244 HIS E O 1
ATOM 8976 N N . GLY E 1 245 ? 18.859 -40.456 8.033 1.00 40.11 245 GLY E N 1
ATOM 8977 C CA . GLY E 1 245 ? 17.879 -39.430 7.774 1.00 44.31 245 GLY E CA 1
ATOM 8978 C C . GLY E 1 245 ? 16.630 -39.869 7.052 1.00 46.06 245 GLY E C 1
ATOM 8979 O O . GLY E 1 245 ? 15.820 -39.009 6.694 1.00 45.70 245 GLY E O 1
ATOM 8980 N N . VAL E 1 246 ? 16.491 -41.153 6.734 1.00 42.13 246 VAL E N 1
ATOM 8981 C CA . VAL E 1 246 ? 15.282 -41.651 6.093 1.00 39.22 246 VAL E CA 1
ATOM 8982 C C . VAL E 1 246 ? 14.312 -42.056 7.194 1.00 38.45 246 VAL E C 1
ATOM 8983 O O . VAL E 1 246 ? 14.672 -42.813 8.102 1.00 41.11 246 VAL E O 1
ATOM 8987 N N . ASN E 1 247 ? 13.094 -41.546 7.137 1.00 32.92 247 ASN E N 1
ATOM 8988 C CA . ASN E 1 247 ? 12.084 -41.983 8.090 1.00 35.17 247 ASN E CA 1
ATOM 8989 C C . ASN E 1 247 ? 11.555 -43.357 7.693 1.00 30.39 247 ASN E C 1
ATOM 8990 O O . ASN E 1 247 ? 11.108 -43.554 6.561 1.00 32.52 247 ASN E O 1
ATOM 8995 N N . VAL E 1 248 ? 11.758 -44.338 8.559 1.00 33.60 248 VAL E N 1
ATOM 8996 C CA . VAL E 1 248 ? 11.243 -45.685 8.350 1.00 34.91 248 VAL E CA 1
ATOM 8997 C C . VAL E 1 248 ? 10.466 -46.128 9.584 1.00 38.38 248 VAL E C 1
ATOM 8998 O O . VAL E 1 248 ? 10.690 -45.645 10.693 1.00 39.29 248 VAL E O 1
ATOM 9002 N N . ARG E 1 249 ? 9.591 -47.112 9.392 1.00 35.36 249 ARG E N 1
ATOM 9003 C CA . ARG E 1 249 ? 8.829 -47.696 10.492 1.00 38.84 249 ARG E CA 1
ATOM 9004 C C . ARG E 1 249 ? 9.683 -48.760 11.173 1.00 38.09 249 ARG E C 1
ATOM 9005 O O . ARG E 1 249 ? 10.093 -49.735 10.538 1.00 40.05 249 ARG E O 1
ATOM 9013 N N . LEU E 1 250 ? 9.933 -48.599 12.456 1.00 38.79 250 LEU E N 1
ATOM 9014 C CA . LEU E 1 250 ? 10.767 -49.538 13.204 1.00 49.08 250 LEU E CA 1
ATOM 9015 C C . LEU E 1 250 ? 9.905 -50.044 14.355 1.00 55.23 250 LEU E C 1
ATOM 9016 O O . LEU E 1 250 ? 9.617 -49.302 15.294 1.00 63.76 250 LEU E O 1
ATOM 9021 N N . GLU E 1 251 ? 9.440 -51.287 14.225 1.00 82.48 251 GLU E N 1
ATOM 9022 C CA . GLU E 1 251 ? 8.461 -51.958 15.098 1.00 94.59 251 GLU E CA 1
ATOM 9023 C C . GLU E 1 251 ? 7.367 -51.019 15.588 1.00 99.79 251 GLU E C 1
ATOM 9024 O O . GLU E 1 251 ? 6.216 -51.106 15.147 1.00 95.60 251 GLU E O 1
ATOM 9030 N N . MET F 2 3 ? -22.407 -62.308 20.513 1.00 107.04 1 MET F N 1
ATOM 9031 C CA . MET F 2 3 ? -21.932 -61.050 19.943 1.00 105.39 1 MET F CA 1
ATOM 9032 C C . MET F 2 3 ? -21.842 -61.169 18.420 1.00 95.68 1 MET F C 1
ATOM 9033 O O . MET F 2 3 ? -21.074 -61.975 17.900 1.00 93.65 1 MET F O 1
ATOM 9038 N N . ARG F 2 4 ? -22.610 -60.349 17.705 1.00 75.02 2 ARG F N 1
ATOM 9039 C CA . ARG F 2 4 ? -22.699 -60.435 16.252 1.00 71.71 2 ARG F CA 1
ATOM 9040 C C . ARG F 2 4 ? -22.052 -59.216 15.610 1.00 73.27 2 ARG F C 1
ATOM 9041 O O . ARG F 2 4 ? -22.456 -58.076 15.877 1.00 63.85 2 ARG F O 1
ATOM 9049 N N . ILE F 2 5 ? -21.047 -59.474 14.768 1.00 72.20 3 ILE F N 1
ATOM 9050 C CA . ILE F 2 5 ? -20.331 -58.460 14.004 1.00 66.44 3 ILE F CA 1
ATOM 9051 C C . ILE F 2 5 ? -20.701 -58.623 12.541 1.00 63.86 3 ILE F C 1
ATOM 9052 O O . ILE F 2 5 ? -20.706 -59.747 12.012 1.00 59.26 3 ILE F O 1
ATOM 9057 N N . GLY F 2 6 ? -21.015 -57.516 11.883 1.00 58.57 4 GLY F N 1
ATOM 9058 C CA . GLY F 2 6 ? -21.338 -57.515 10.476 1.00 55.61 4 GLY F CA 1
ATOM 9059 C C . GLY F 2 6 ? -20.333 -56.683 9.703 1.00 50.23 4 GLY F C 1
ATOM 9060 O O . GLY F 2 6 ? -19.823 -55.685 10.205 1.00 49.57 4 GLY F O 1
ATOM 9061 N N . ILE F 2 7 ? -20.039 -57.121 8.486 1.00 51.10 5 ILE F N 1
ATOM 9062 C CA . ILE F 2 7 ? -19.192 -56.373 7.568 1.00 50.94 5 ILE F CA 1
ATOM 9063 C C . ILE F 2 7 ? -19.974 -56.190 6.279 1.00 51.24 5 ILE F C 1
ATOM 9064 O O . ILE F 2 7 ? -20.312 -57.176 5.613 1.00 51.52 5 ILE F O 1
ATOM 9069 N N . ILE F 2 8 ? -20.284 -54.938 5.940 1.00 54.88 6 ILE F N 1
ATOM 9070 C CA . ILE F 2 8 ? -20.962 -54.667 4.679 1.00 56.93 6 ILE F CA 1
ATOM 9071 C C . ILE F 2 8 ? -20.082 -55.134 3.533 1.00 57.55 6 ILE F C 1
ATOM 9072 O O . ILE F 2 8 ? -18.934 -54.695 3.390 1.00 55.87 6 ILE F O 1
ATOM 9077 N N . SER F 2 9 ? -20.635 -55.989 2.677 1.00 52.44 7 SER F N 1
ATOM 9078 C CA . SER F 2 9 ? -19.829 -56.708 1.700 1.00 52.61 7 SER F CA 1
ATOM 9079 C C . SER F 2 9 ? -20.262 -56.462 0.260 1.00 55.38 7 SER F C 1
ATOM 9080 O O . SER F 2 9 ? -19.843 -57.212 -0.637 1.00 56.78 7 SER F O 1
ATOM 9083 N N . VAL F 2 10 ? -21.083 -55.442 0.002 1.00 48.81 8 VAL F N 1
ATOM 9084 C CA . VAL F 2 10 ? -21.484 -55.192 -1.377 1.00 52.34 8 VAL F CA 1
ATOM 9085 C C . VAL F 2 10 ? -20.343 -54.553 -2.156 1.00 51.13 8 VAL F C 1
ATOM 9086 O O . VAL F 2 10 ? -20.361 -54.550 -3.393 1.00 54.37 8 VAL F O 1
ATOM 9090 N N . GLY F 2 11 ? -19.353 -54.012 -1.458 1.00 48.09 9 GLY F N 1
ATOM 9091 C CA . GLY F 2 11 ? -18.210 -53.392 -2.073 1.00 47.18 9 GLY F CA 1
ATOM 9092 C C . GLY F 2 11 ? -18.510 -51.975 -2.520 1.00 47.05 9 GLY F C 1
ATOM 9093 O O . GLY F 2 11 ? -19.604 -51.454 -2.295 1.00 46.65 9 GLY F O 1
ATOM 9094 N N . PRO F 2 12 ? -17.540 -51.325 -3.191 1.00 51.19 10 PRO F N 1
ATOM 9095 C CA . PRO F 2 12 ? -16.240 -51.957 -3.442 1.00 48.51 10 PRO F CA 1
ATOM 9096 C C . PRO F 2 12 ? -15.402 -51.951 -2.166 1.00 46.01 10 PRO F C 1
ATOM 9097 O O . PRO F 2 12 ? -15.453 -50.963 -1.419 1.00 43.78 10 PRO F O 1
ATOM 9101 N N . GLY F 2 13 ? -14.595 -52.982 -1.953 1.00 48.63 11 GLY F N 1
ATOM 9102 C CA . GLY F 2 13 ? -13.690 -52.966 -0.823 1.00 45.50 11 GLY F CA 1
ATOM 9103 C C . GLY F 2 13 ? -12.936 -54.269 -0.695 1.00 48.59 11 GLY F C 1
ATOM 9104 O O . GLY F 2 13 ? -13.257 -55.268 -1.346 1.00 48.41 11 GLY F O 1
ATOM 9105 N N . ASN F 2 14 ? -11.909 -54.232 0.161 1.00 40.51 12 ASN F N 1
ATOM 9106 C CA . ASN F 2 14 ? -11.080 -55.400 0.466 1.00 45.82 12 ASN F CA 1
ATOM 9107 C C . ASN F 2 14 ? -11.780 -56.247 1.537 1.00 49.23 12 ASN F C 1
ATOM 9108 O O . ASN F 2 14 ? -11.281 -56.450 2.650 1.00 46.68 12 ASN F O 1
ATOM 9113 N N . ILE F 2 15 ? -12.888 -56.881 1.122 1.00 47.46 13 ILE F N 1
ATOM 9114 C CA . ILE F 2 15 ? -13.808 -57.483 2.089 1.00 47.10 13 ILE F CA 1
ATOM 9115 C C . ILE F 2 15 ? -13.143 -58.625 2.852 1.00 47.23 13 ILE F C 1
ATOM 9116 O O . ILE F 2 15 ? -13.196 -58.676 4.090 1.00 45.88 13 ILE F O 1
ATOM 9121 N N . MET F 2 16 ? -12.497 -59.553 2.139 1.00 41.08 14 MET F N 1
ATOM 9122 C CA . MET F 2 16 ? -11.944 -60.702 2.849 1.00 46.59 14 MET F CA 1
ATOM 9123 C C . MET F 2 16 ? -10.749 -60.329 3.731 1.00 45.12 14 MET F C 1
ATOM 9124 O O . MET F 2 16 ? -10.522 -60.979 4.758 1.00 43.78 14 MET F O 1
ATOM 9129 N N . ASN F 2 17 ? -9.985 -59.300 3.357 1.00 44.09 15 ASN F N 1
ATOM 9130 C CA . ASN F 2 17 ? -8.911 -58.821 4.223 1.00 43.58 15 ASN F CA 1
ATOM 9131 C C . ASN F 2 17 ? -9.458 -58.240 5.525 1.00 44.72 15 ASN F C 1
ATOM 9132 O O . ASN F 2 17 ? -8.927 -58.517 6.608 1.00 42.34 15 ASN F O 1
ATOM 9137 N N . LEU F 2 18 ? -10.521 -57.435 5.449 1.00 40.90 16 LEU F N 1
ATOM 9138 C CA . LEU F 2 18 ? -11.105 -56.914 6.678 1.00 41.76 16 LEU F CA 1
ATOM 9139 C C . LEU F 2 18 ? -11.762 -58.035 7.477 1.00 47.08 16 LEU F C 1
ATOM 9140 O O . LEU F 2 18 ? -11.634 -58.091 8.709 1.00 45.50 16 LEU F O 1
ATOM 9145 N N . TYR F 2 19 ? -12.441 -58.956 6.785 1.00 43.43 17 TYR F N 1
ATOM 9146 C CA . TYR F 2 19 ? -12.991 -60.127 7.461 1.00 49.27 17 TYR F CA 1
ATOM 9147 C C . TYR F 2 19 ? -11.911 -60.852 8.260 1.00 49.90 17 TYR F C 1
ATOM 9148 O O . TYR F 2 19 ? -12.106 -61.188 9.435 1.00 48.50 17 TYR F O 1
ATOM 9157 N N . ARG F 2 20 ? -10.759 -61.098 7.635 1.00 47.69 18 ARG F N 1
ATOM 9158 C CA . ARG F 2 20 ? -9.711 -61.823 8.340 1.00 50.59 18 ARG F CA 1
ATOM 9159 C C . ARG F 2 20 ? -9.136 -60.993 9.484 1.00 47.45 18 ARG F C 1
ATOM 9160 O O . ARG F 2 20 ? -8.845 -61.530 10.556 1.00 47.86 18 ARG F O 1
ATOM 9168 N N . GLY F 2 21 ? -9.017 -59.679 9.309 1.00 46.87 19 GLY F N 1
ATOM 9169 C CA . GLY F 2 21 ? -8.522 -58.866 10.404 1.00 47.14 19 GLY F CA 1
ATOM 9170 C C . GLY F 2 21 ? -9.472 -58.864 11.587 1.00 49.81 19 GLY F C 1
ATOM 9171 O O . GLY F 2 21 ? -9.045 -58.985 12.738 1.00 46.99 19 GLY F O 1
ATOM 9172 N N . VAL F 2 22 ? -10.777 -58.759 11.319 1.00 49.04 20 VAL F N 1
ATOM 9173 C CA . VAL F 2 22 ? -11.764 -58.827 12.392 1.00 50.77 20 VAL F CA 1
ATOM 9174 C C . VAL F 2 22 ? -11.778 -60.212 13.040 1.00 53.52 20 VAL F C 1
ATOM 9175 O O . VAL F 2 22 ? -11.861 -60.332 14.270 1.00 57.87 20 VAL F O 1
ATOM 9179 N N . LYS F 2 23 ? -11.666 -61.274 12.236 1.00 56.36 21 LYS F N 1
ATOM 9180 C CA . LYS F 2 23 ? -11.699 -62.619 12.808 1.00 60.86 21 LYS F CA 1
ATOM 9181 C C . LYS F 2 23 ? -10.471 -62.882 13.661 1.00 63.26 21 LYS F C 1
ATOM 9182 O O . LYS F 2 23 ? -10.573 -63.477 14.739 1.00 57.37 21 LYS F O 1
ATOM 9188 N N . ARG F 2 24 ? -9.300 -62.410 13.213 1.00 55.99 22 ARG F N 1
ATOM 9189 C CA . ARG F 2 24 ? -8.094 -62.527 14.023 1.00 55.21 22 ARG F CA 1
ATOM 9190 C C . ARG F 2 24 ? -8.247 -61.778 15.343 1.00 56.86 22 ARG F C 1
ATOM 9191 O O . ARG F 2 24 ? -7.793 -62.252 16.385 1.00 52.31 22 ARG F O 1
ATOM 9199 N N . ALA F 2 25 ? -8.833 -60.579 15.312 1.00 59.38 23 ALA F N 1
ATOM 9200 C CA . ALA F 2 25 ? -8.951 -59.788 16.537 1.00 64.92 23 ALA F CA 1
ATOM 9201 C C . ALA F 2 25 ? -10.027 -60.315 17.488 1.00 67.33 23 ALA F C 1
ATOM 9202 O O . ALA F 2 25 ? -9.878 -60.186 18.712 1.00 67.83 23 ALA F O 1
ATOM 9204 N N . SER F 2 26 ? -11.081 -60.943 16.955 1.00 58.22 24 SER F N 1
ATOM 9205 C CA . SER F 2 26 ? -12.209 -61.460 17.732 1.00 67.72 24 SER F CA 1
ATOM 9206 C C . SER F 2 26 ? -11.817 -62.770 18.396 1.00 71.30 24 SER F C 1
ATOM 9207 O O . SER F 2 26 ? -12.597 -63.338 19.169 1.00 70.31 24 SER F O 1
ATOM 9210 N N . GLU F 2 27 ? -10.546 -63.152 18.156 1.00 78.33 25 GLU F N 1
ATOM 9211 C CA . GLU F 2 27 ? -9.923 -64.429 18.525 1.00 85.38 25 GLU F CA 1
ATOM 9212 C C . GLU F 2 27 ? -9.946 -64.651 20.003 1.00 83.16 25 GLU F C 1
ATOM 9213 O O . GLU F 2 27 ? -10.030 -65.800 20.467 1.00 82.60 25 GLU F O 1
ATOM 9219 N N . ASN F 2 28 ? -9.689 -63.564 20.735 1.00 95.77 26 ASN F N 1
ATOM 9220 C CA . ASN F 2 28 ? -9.516 -63.545 22.168 1.00 103.48 26 ASN F CA 1
ATOM 9221 C C . ASN F 2 28 ? -10.819 -63.330 22.902 1.00 105.56 26 ASN F C 1
ATOM 9222 O O . ASN F 2 28 ? -10.812 -63.300 24.133 1.00 107.89 26 ASN F O 1
ATOM 9227 N N . PHE F 2 29 ? -11.918 -63.138 22.174 1.00 88.00 27 PHE F N 1
ATOM 9228 C CA . PHE F 2 29 ? -13.239 -62.960 22.752 1.00 85.43 27 PHE F CA 1
ATOM 9229 C C . PHE F 2 29 ? -14.047 -64.230 22.545 1.00 88.25 27 PHE F C 1
ATOM 9230 O O . PHE F 2 29 ? -13.860 -64.945 21.555 1.00 85.40 27 PHE F O 1
ATOM 9238 N N . GLU F 2 30 ? -14.943 -64.507 23.485 1.00 100.56 28 GLU F N 1
ATOM 9239 C CA . GLU F 2 30 ? -15.838 -65.641 23.364 1.00 104.70 28 GLU F CA 1
ATOM 9240 C C . GLU F 2 30 ? -17.156 -65.246 22.724 1.00 103.03 28 GLU F C 1
ATOM 9241 O O . GLU F 2 30 ? -17.662 -64.129 22.924 1.00 99.28 28 GLU F O 1
ATOM 9247 N N . ASP F 2 31 ? -17.692 -66.198 21.950 1.00 87.13 29 ASP F N 1
ATOM 9248 C CA . ASP F 2 31 ? -19.043 -66.106 21.411 1.00 84.37 29 ASP F CA 1
ATOM 9249 C C . ASP F 2 31 ? -19.198 -64.897 20.490 1.00 82.24 29 ASP F C 1
ATOM 9250 O O . ASP F 2 31 ? -20.196 -64.176 20.542 1.00 85.06 29 ASP F O 1
ATOM 9255 N N . VAL F 2 32 ? -18.215 -64.698 19.620 1.00 76.50 30 VAL F N 1
ATOM 9256 C CA . VAL F 2 32 ? -18.224 -63.622 18.641 1.00 74.34 30 VAL F CA 1
ATOM 9257 C C . VAL F 2 32 ? -18.506 -64.239 17.280 1.00 73.62 30 VAL F C 1
ATOM 9258 O O . VAL F 2 32 ? -17.808 -65.164 16.853 1.00 77.63 30 VAL F O 1
ATOM 9262 N N . SER F 2 33 ? -19.526 -63.726 16.602 1.00 75.63 31 SER F N 1
ATOM 9263 C CA . SER F 2 33 ? -19.893 -64.160 15.265 1.00 77.00 31 SER F CA 1
ATOM 9264 C C . SER F 2 33 ? -19.627 -63.037 14.269 1.00 71.69 31 SER F C 1
ATOM 9265 O O . SER F 2 33 ? -19.743 -61.853 14.600 1.00 64.59 31 SER F O 1
ATOM 9268 N N . ILE F 2 34 ? -19.241 -63.414 13.049 1.00 66.67 32 ILE F N 1
ATOM 9269 C CA . ILE F 2 34 ? -18.966 -62.459 11.984 1.00 66.99 32 ILE F CA 1
ATOM 9270 C C . ILE F 2 34 ? -19.709 -62.885 10.725 1.00 67.36 32 ILE F C 1
ATOM 9271 O O . ILE F 2 34 ? -19.563 -64.025 10.270 1.00 64.51 32 ILE F O 1
ATOM 9276 N N . GLU F 2 35 ? -20.468 -61.955 10.140 1.00 58.42 33 GLU F N 1
ATOM 9277 C CA . GLU F 2 35 ? -21.228 -62.218 8.927 1.00 65.18 33 GLU F CA 1
ATOM 9278 C C . GLU F 2 35 ? -20.987 -61.118 7.903 1.00 60.01 33 GLU F C 1
ATOM 9279 O O . GLU F 2 35 ? -20.831 -59.946 8.254 1.00 63.52 33 GLU F O 1
ATOM 9285 N N . LEU F 2 36 ? -20.968 -61.514 6.631 1.00 60.08 34 LEU F N 1
ATOM 9286 C CA . LEU F 2 36 ? -20.981 -60.569 5.522 1.00 60.54 34 LEU F CA 1
ATOM 9287 C C . LEU F 2 36 ? -22.416 -60.102 5.279 1.00 66.19 34 LEU F C 1
ATOM 9288 O O . LEU F 2 36 ? -23.349 -60.915 5.270 1.00 64.16 34 LEU F O 1
ATOM 9293 N N . VAL F 2 37 ? -22.595 -58.797 5.084 1.00 60.52 35 VAL F N 1
ATOM 9294 C CA . VAL F 2 37 ? -23.921 -58.188 4.994 1.00 60.50 35 VAL F CA 1
ATOM 9295 C C . VAL F 2 37 ? -24.096 -57.594 3.603 1.00 62.10 35 VAL F C 1
ATOM 9296 O O . VAL F 2 37 ? -23.378 -56.656 3.232 1.00 60.29 35 VAL F O 1
ATOM 9300 N N . GLU F 2 38 ? -25.081 -58.097 2.851 1.00 63.79 36 GLU F N 1
ATOM 9301 C CA . GLU F 2 38 ? -25.379 -57.539 1.537 1.00 64.40 36 GLU F CA 1
ATOM 9302 C C . GLU F 2 38 ? -26.780 -56.965 1.425 1.00 67.84 36 GLU F C 1
ATOM 9303 O O . GLU F 2 38 ? -27.136 -56.469 0.351 1.00 67.86 36 GLU F O 1
ATOM 9309 N N . SER F 2 39 ? -27.577 -57.001 2.487 1.00 68.71 37 SER F N 1
ATOM 9310 C CA . SER F 2 39 ? -28.936 -56.479 2.428 1.00 70.75 37 SER F CA 1
ATOM 9311 C C . SER F 2 39 ? -29.402 -56.169 3.841 1.00 69.04 37 SER F C 1
ATOM 9312 O O . SER F 2 39 ? -28.840 -56.687 4.813 1.00 70.53 37 SER F O 1
ATOM 9315 N N . PRO F 2 40 ? -30.465 -55.369 3.992 1.00 66.59 38 PRO F N 1
ATOM 9316 C CA . PRO F 2 40 ? -31.005 -55.116 5.332 1.00 69.27 38 PRO F CA 1
ATOM 9317 C C . PRO F 2 40 ? -31.823 -56.276 5.898 1.00 74.86 38 PRO F C 1
ATOM 9318 O O . PRO F 2 40 ? -32.364 -56.138 7.002 1.00 77.18 38 PRO F O 1
ATOM 9322 N N . ARG F 2 41 ? -31.883 -57.421 5.201 1.00 78.07 39 ARG F N 1
ATOM 9323 C CA . ARG F 2 41 ? -32.576 -58.630 5.668 1.00 87.34 39 ARG F CA 1
ATOM 9324 C C . ARG F 2 41 ? -31.732 -59.363 6.708 1.00 83.39 39 ARG F C 1
ATOM 9325 O O . ARG F 2 41 ? -31.356 -60.522 6.550 1.00 81.17 39 ARG F O 1
ATOM 9333 N N . ASN F 2 42 ? -31.457 -58.650 7.797 1.00 83.46 40 ASN F N 1
ATOM 9334 C CA . ASN F 2 42 ? -30.679 -59.177 8.907 1.00 82.56 40 ASN F CA 1
ATOM 9335 C C . ASN F 2 42 ? -31.123 -58.466 10.173 1.00 78.98 40 ASN F C 1
ATOM 9336 O O . ASN F 2 42 ? -31.587 -57.324 10.125 1.00 78.20 40 ASN F O 1
ATOM 9341 N N . ASP F 2 43 ? -30.986 -59.157 11.300 1.00 74.96 41 ASP F N 1
ATOM 9342 C CA . ASP F 2 43 ? -31.123 -58.497 12.587 1.00 75.37 41 ASP F CA 1
ATOM 9343 C C . ASP F 2 43 ? -29.912 -57.605 12.850 1.00 73.31 41 ASP F C 1
ATOM 9344 O O . ASP F 2 43 ? -28.825 -57.810 12.299 1.00 75.32 41 ASP F O 1
ATOM 9349 N N . LEU F 2 44 ? -30.108 -56.611 13.716 1.00 74.35 42 LEU F N 1
ATOM 9350 C CA . LEU F 2 44 ? -29.053 -55.645 14.002 1.00 74.13 42 LEU F CA 1
ATOM 9351 C C . LEU F 2 44 ? -27.809 -56.338 14.548 1.00 72.41 42 LEU F C 1
ATOM 9352 O O . LEU F 2 44 ? -27.887 -57.347 15.254 1.00 69.83 42 LEU F O 1
ATOM 9357 N N . TYR F 2 45 ? -26.652 -55.790 14.194 1.00 67.48 43 TYR F N 1
ATOM 9358 C CA . TYR F 2 45 ? -25.374 -56.242 14.715 1.00 63.89 43 TYR F CA 1
ATOM 9359 C C . TYR F 2 45 ? -24.976 -55.383 15.909 1.00 63.99 43 TYR F C 1
ATOM 9360 O O . TYR F 2 45 ? -25.413 -54.236 16.053 1.00 63.15 43 TYR F O 1
ATOM 9369 N N . ASP F 2 46 ? -24.152 -55.963 16.785 1.00 64.06 44 ASP F N 1
ATOM 9370 C CA . ASP F 2 46 ? -23.559 -55.162 17.849 1.00 66.03 44 ASP F CA 1
ATOM 9371 C C . ASP F 2 46 ? -22.495 -54.222 17.295 1.00 64.70 44 ASP F C 1
ATOM 9372 O O . ASP F 2 46 ? -22.258 -53.149 17.859 1.00 61.91 44 ASP F O 1
ATOM 9377 N N . LEU F 2 47 ? -21.870 -54.595 16.181 1.00 61.65 45 LEU F N 1
ATOM 9378 C CA . LEU F 2 47 ? -20.765 -53.833 15.609 1.00 57.61 45 LEU F CA 1
ATOM 9379 C C . LEU F 2 47 ? -20.805 -54.024 14.101 1.00 56.10 45 LEU F C 1
ATOM 9380 O O . LEU F 2 47 ? -20.711 -55.158 13.621 1.00 57.15 45 LEU F O 1
ATOM 9385 N N . LEU F 2 48 ? -20.976 -52.929 13.360 1.00 51.90 46 LEU F N 1
ATOM 9386 C CA . LEU F 2 48 ? -21.102 -52.967 11.906 1.00 53.90 46 LEU F CA 1
ATOM 9387 C C . LEU F 2 48 ? -19.936 -52.221 11.264 1.00 53.45 46 LEU F C 1
ATOM 9388 O O . LEU F 2 48 ? -19.721 -51.035 11.545 1.00 50.65 46 LEU F O 1
ATOM 9393 N N . PHE F 2 49 ? -19.211 -52.912 10.389 1.00 45.66 47 PHE F N 1
ATOM 9394 C CA . PHE F 2 49 ? -18.061 -52.363 9.680 1.00 46.99 47 PHE F CA 1
ATOM 9395 C C . PHE F 2 49 ? -18.422 -51.943 8.256 1.00 47.88 47 PHE F C 1
ATOM 9396 O O . PHE F 2 49 ? -19.139 -52.658 7.554 1.00 49.51 47 PHE F O 1
ATOM 9404 N N . ILE F 2 50 ? -17.886 -50.806 7.829 1.00 44.94 48 ILE F N 1
ATOM 9405 C CA . ILE F 2 50 ? -17.914 -50.337 6.444 1.00 47.96 48 ILE F CA 1
ATOM 9406 C C . ILE F 2 50 ? -16.477 -50.360 5.931 1.00 49.22 48 ILE F C 1
ATOM 9407 O O . ILE F 2 50 ? -15.629 -49.610 6.439 1.00 47.95 48 ILE F O 1
ATOM 9412 N N . PRO F 2 51 ? -16.145 -51.188 4.952 1.00 47.32 49 PRO F N 1
ATOM 9413 C CA . PRO F 2 51 ? -14.736 -51.398 4.607 1.00 45.65 49 PRO F CA 1
ATOM 9414 C C . PRO F 2 51 ? -14.154 -50.283 3.745 1.00 47.64 49 PRO F C 1
ATOM 9415 O O . PRO F 2 51 ? -14.835 -49.351 3.313 1.00 45.28 49 PRO F O 1
ATOM 9419 N N . GLY F 2 52 ? -12.856 -50.429 3.471 1.00 45.09 50 GLY F N 1
ATOM 9420 C CA . GLY F 2 52 ? -12.102 -49.530 2.633 1.00 40.08 50 GLY F CA 1
ATOM 9421 C C . GLY F 2 52 ? -11.696 -50.161 1.310 1.00 42.78 50 GLY F C 1
ATOM 9422 O O . GLY F 2 52 ? -12.072 -51.282 0.977 1.00 42.10 50 GLY F O 1
ATOM 9423 N N . VAL F 2 53 ? -10.900 -49.395 0.566 1.00 41.39 51 VAL F N 1
ATOM 9424 C CA . VAL F 2 53 ? -10.406 -49.721 -0.772 1.00 42.82 51 VAL F CA 1
ATOM 9425 C C . VAL F 2 53 ? -11.584 -49.571 -1.737 1.00 47.08 51 VAL F C 1
ATOM 9426 O O . VAL F 2 53 ? -12.202 -50.554 -2.163 1.00 48.35 51 VAL F O 1
ATOM 9430 N N . GLY F 2 54 ? -11.849 -48.334 -2.139 1.00 43.60 52 GLY F N 1
ATOM 9431 C CA . GLY F 2 54 ? -12.992 -48.052 -2.987 1.00 45.29 52 GLY F CA 1
ATOM 9432 C C . GLY F 2 54 ? -13.142 -46.559 -3.203 1.00 46.08 52 GLY F C 1
ATOM 9433 O O . GLY F 2 54 ? -12.557 -45.742 -2.479 1.00 45.36 52 GLY F O 1
ATOM 9434 N N . HIS F 2 55 ? -13.856 -46.231 -4.288 1.00 42.75 53 HIS F N 1
ATOM 9435 C CA . HIS F 2 55 ? -14.175 -44.872 -4.724 1.00 42.37 53 HIS F CA 1
ATOM 9436 C C . HIS F 2 55 ? -15.488 -44.431 -4.076 1.00 41.73 53 HIS F C 1
ATOM 9437 O O . HIS F 2 55 ? -16.445 -45.205 -4.018 1.00 43.40 53 HIS F O 1
ATOM 9444 N N . PHE F 2 56 ? -15.525 -43.181 -3.598 1.00 41.33 54 PHE F N 1
ATOM 9445 C CA . PHE F 2 56 ? -16.674 -42.670 -2.847 1.00 43.51 54 PHE F CA 1
ATOM 9446 C C . PHE F 2 56 ? -17.973 -42.793 -3.635 1.00 48.34 54 PHE F C 1
ATOM 9447 O O . PHE F 2 56 ? -19.003 -43.211 -3.090 1.00 46.15 54 PHE F O 1
ATOM 9455 N N . GLY F 2 57 ? -17.940 -42.447 -4.925 1.00 50.40 55 GLY F N 1
ATOM 9456 C CA . GLY F 2 57 ? -19.154 -42.489 -5.722 1.00 53.61 55 GLY F CA 1
ATOM 9457 C C . GLY F 2 57 ? -19.695 -43.894 -5.881 1.00 54.03 55 GLY F C 1
ATOM 9458 O O . GLY F 2 57 ? -20.904 -44.118 -5.783 1.00 49.51 55 GLY F O 1
ATOM 9459 N N . GLU F 2 58 ? -18.807 -44.864 -6.120 1.00 46.34 56 GLU F N 1
ATOM 9460 C CA . GLU F 2 58 ? -19.280 -46.240 -6.254 1.00 48.05 56 GLU F CA 1
ATOM 9461 C C . GLU F 2 58 ? -19.673 -46.826 -4.897 1.00 49.37 56 GLU F C 1
ATOM 9462 O O . GLU F 2 58 ? -20.648 -47.585 -4.803 1.00 48.25 56 GLU F O 1
ATOM 9468 N N . GLY F 2 59 ? -18.933 -46.474 -3.835 1.00 48.02 57 GLY F N 1
ATOM 9469 C CA . GLY F 2 59 ? -19.317 -46.897 -2.493 1.00 47.87 57 GLY F CA 1
ATOM 9470 C C . GLY F 2 59 ? -20.729 -46.464 -2.124 1.00 51.56 57 GLY F C 1
ATOM 9471 O O . GLY F 2 59 ? -21.527 -47.258 -1.614 1.00 52.28 57 GLY F O 1
ATOM 9472 N N . MET F 2 60 ? -21.054 -45.190 -2.368 1.00 49.13 58 MET F N 1
ATOM 9473 C CA . MET F 2 60 ? -22.406 -44.716 -2.072 1.00 49.98 58 MET F CA 1
ATOM 9474 C C . MET F 2 60 ? -23.437 -45.384 -2.976 1.00 52.29 58 MET F C 1
ATOM 9475 O O . MET F 2 60 ? -24.516 -45.773 -2.510 1.00 51.64 58 MET F O 1
ATOM 9480 N N . ARG F 2 61 ? -23.119 -45.533 -4.268 1.00 55.65 59 ARG F N 1
ATOM 9481 C CA . ARG F 2 61 ? -24.060 -46.147 -5.201 1.00 58.15 59 ARG F CA 1
ATOM 9482 C C . ARG F 2 61 ? -24.504 -47.517 -4.711 1.00 60.36 59 ARG F C 1
ATOM 9483 O O . ARG F 2 61 ? -25.699 -47.832 -4.710 1.00 58.78 59 ARG F O 1
ATOM 9491 N N . ARG F 2 62 ? -23.550 -48.348 -4.290 1.00 62.27 60 ARG F N 1
ATOM 9492 C CA . ARG F 2 62 ? -23.890 -49.702 -3.865 1.00 60.14 60 ARG F CA 1
ATOM 9493 C C . ARG F 2 62 ? -24.653 -49.715 -2.544 1.00 60.19 60 ARG F C 1
ATOM 9494 O O . ARG F 2 62 ? -25.529 -50.564 -2.354 1.00 58.31 60 ARG F O 1
ATOM 9502 N N . LEU F 2 63 ? -24.354 -48.789 -1.628 1.00 54.80 61 LEU F N 1
ATOM 9503 C CA . LEU F 2 63 ? -25.181 -48.665 -0.429 1.00 59.30 61 LEU F CA 1
ATOM 9504 C C . LEU F 2 63 ? -26.619 -48.287 -0.787 1.00 59.09 61 LEU F C 1
ATOM 9505 O O . LEU F 2 63 ? -27.572 -48.862 -0.243 1.00 58.32 61 LEU F O 1
ATOM 9510 N N . ARG F 2 64 ? -26.796 -47.347 -1.724 1.00 54.82 62 ARG F N 1
ATOM 9511 C CA . ARG F 2 64 ? -28.144 -46.958 -2.144 1.00 61.61 62 ARG F CA 1
ATOM 9512 C C . ARG F 2 64 ? -28.849 -48.111 -2.847 1.00 66.99 62 ARG F C 1
ATOM 9513 O O . ARG F 2 64 ? -30.016 -48.415 -2.555 1.00 60.96 62 ARG F O 1
ATOM 9521 N N . GLU F 2 65 ? -28.161 -48.739 -3.810 1.00 62.12 63 GLU F N 1
ATOM 9522 C CA . GLU F 2 65 ? -28.778 -49.786 -4.617 1.00 66.21 63 GLU F CA 1
ATOM 9523 C C . GLU F 2 65 ? -29.173 -50.986 -3.773 1.00 67.27 63 GLU F C 1
ATOM 9524 O O . GLU F 2 65 ? -30.138 -51.681 -4.102 1.00 71.47 63 GLU F O 1
ATOM 9530 N N . ASN F 2 66 ? -28.426 -51.275 -2.713 1.00 65.59 64 ASN F N 1
ATOM 9531 C CA . ASN F 2 66 ? -28.734 -52.415 -1.869 1.00 65.17 64 ASN F CA 1
ATOM 9532 C C . ASN F 2 66 ? -29.533 -52.028 -0.631 1.00 64.38 64 ASN F C 1
ATOM 9533 O O . ASN F 2 66 ? -29.742 -52.871 0.247 1.00 62.73 64 ASN F O 1
ATOM 9538 N N . ASP F 2 67 ? -29.989 -50.776 -0.547 1.00 65.11 65 ASP F N 1
ATOM 9539 C CA . ASP F 2 67 ? -30.892 -50.339 0.516 1.00 70.36 65 ASP F CA 1
ATOM 9540 C C . ASP F 2 67 ? -30.248 -50.520 1.891 1.00 69.95 65 ASP F C 1
ATOM 9541 O O . ASP F 2 67 ? -30.861 -51.027 2.828 1.00 69.27 65 ASP F O 1
ATOM 9546 N N . LEU F 2 68 ? -28.984 -50.117 2.009 1.00 64.74 66 LEU F N 1
ATOM 9547 C CA . LEU F 2 68 ? -28.244 -50.275 3.249 1.00 60.49 66 LEU F CA 1
ATOM 9548 C C . LEU F 2 68 ? -28.055 -48.965 4.004 1.00 59.45 66 LEU F C 1
ATOM 9549 O O . LEU F 2 68 ? -27.535 -48.988 5.126 1.00 58.49 66 LEU F O 1
ATOM 9554 N N . ILE F 2 69 ? -28.470 -47.831 3.431 1.00 58.92 67 ILE F N 1
ATOM 9555 C CA . ILE F 2 69 ? -28.291 -46.548 4.109 1.00 60.95 67 ILE F CA 1
ATOM 9556 C C . ILE F 2 69 ? -29.091 -46.515 5.409 1.00 64.13 67 ILE F C 1
ATOM 9557 O O . ILE F 2 69 ? -28.559 -46.209 6.483 1.00 61.71 67 ILE F O 1
ATOM 9562 N N . ASP F 2 70 ? -30.384 -46.819 5.332 1.00 66.07 68 ASP F N 1
ATOM 9563 C CA . ASP F 2 70 ? -31.197 -46.824 6.543 1.00 64.86 68 ASP F CA 1
ATOM 9564 C C . ASP F 2 70 ? -30.814 -47.965 7.483 1.00 62.87 68 ASP F C 1
ATOM 9565 O O . ASP F 2 70 ? -30.984 -47.838 8.701 1.00 63.78 68 ASP F O 1
ATOM 9570 N N . PHE F 2 71 ? -30.296 -49.077 6.949 1.00 62.90 69 PHE F N 1
ATOM 9571 C CA . PHE F 2 71 ? -29.803 -50.152 7.810 1.00 61.79 69 PHE F CA 1
ATOM 9572 C C . PHE F 2 71 ? -28.646 -49.670 8.682 1.00 60.22 69 PHE F C 1
ATOM 9573 O O . PHE F 2 71 ? -28.618 -49.930 9.891 1.00 60.25 69 PHE F O 1
ATOM 9581 N N . VAL F 2 72 ? -27.703 -48.933 8.094 1.00 56.54 70 VAL F N 1
ATOM 9582 C CA . VAL F 2 72 ? -26.620 -48.356 8.887 1.00 57.33 70 VAL F CA 1
ATOM 9583 C C . VAL F 2 72 ? -27.185 -47.375 9.909 1.00 61.07 70 VAL F C 1
ATOM 9584 O O . VAL F 2 72 ? -26.750 -47.337 11.068 1.00 59.90 70 VAL F O 1
ATOM 9588 N N . ARG F 2 73 ? -28.160 -46.562 9.493 1.00 63.28 71 ARG F N 1
ATOM 9589 C CA . ARG F 2 73 ? -28.767 -45.599 10.405 1.00 66.81 71 ARG F CA 1
ATOM 9590 C C . ARG F 2 73 ? -29.470 -46.280 11.581 1.00 69.21 71 ARG F C 1
ATOM 9591 O O . ARG F 2 73 ? -29.355 -45.812 12.721 1.00 65.94 71 ARG F O 1
ATOM 9599 N N . LYS F 2 74 ? -30.177 -47.395 11.340 1.00 65.80 72 LYS F N 1
ATOM 9600 C CA . LYS F 2 74 ? -30.789 -48.121 12.455 1.00 68.58 72 LYS F CA 1
ATOM 9601 C C . LYS F 2 74 ? -29.772 -48.521 13.500 1.00 68.32 72 LYS F C 1
ATOM 9602 O O . LYS F 2 74 ? -30.069 -48.483 14.700 1.00 67.08 72 LYS F O 1
ATOM 9608 N N . HIS F 2 75 ? -28.564 -48.886 13.075 1.00 62.77 73 HIS F N 1
ATOM 9609 C CA . HIS F 2 75 ? -27.543 -49.237 14.049 1.00 62.30 73 HIS F CA 1
ATOM 9610 C C . HIS F 2 75 ? -27.179 -48.027 14.894 1.00 61.16 73 HIS F C 1
ATOM 9611 O O . HIS F 2 75 ? -27.118 -48.115 16.126 1.00 66.95 73 HIS F O 1
ATOM 9618 N N . VAL F 2 76 ? -26.962 -46.877 14.252 1.00 55.54 74 VAL F N 1
ATOM 9619 C CA . VAL F 2 76 ? -26.670 -45.661 15.005 1.00 57.42 74 VAL F CA 1
ATOM 9620 C C . VAL F 2 76 ? -27.799 -45.357 15.984 1.00 62.55 74 VAL F C 1
ATOM 9621 O O . VAL F 2 76 ? -27.559 -45.049 17.157 1.00 66.71 74 VAL F O 1
ATOM 9625 N N . GLU F 2 77 ? -29.046 -45.465 15.527 1.00 72.53 75 GLU F N 1
ATOM 9626 C CA . GLU F 2 77 ? -30.152 -45.044 16.379 1.00 82.12 75 GLU F CA 1
ATOM 9627 C C . GLU F 2 77 ? -30.383 -46.039 17.514 1.00 81.42 75 GLU F C 1
ATOM 9628 O O . GLU F 2 77 ? -30.883 -45.663 18.580 1.00 82.78 75 GLU F O 1
ATOM 9634 N N . ASP F 2 78 ? -29.982 -47.301 17.336 1.00 77.97 76 ASP F N 1
ATOM 9635 C CA . ASP F 2 78 ? -30.086 -48.301 18.393 1.00 78.60 76 ASP F CA 1
ATOM 9636 C C . ASP F 2 78 ? -28.807 -48.429 19.223 1.00 77.04 76 ASP F C 1
ATOM 9637 O O . ASP F 2 78 ? -28.617 -49.444 19.902 1.00 73.51 76 ASP F O 1
ATOM 9642 N N . GLU F 2 79 ? -27.934 -47.424 19.179 1.00 80.69 77 GLU F N 1
ATOM 9643 C CA . GLU F 2 79 ? -26.714 -47.405 19.985 1.00 87.17 77 GLU F CA 1
ATOM 9644 C C . GLU F 2 79 ? -25.849 -48.638 19.726 1.00 80.65 77 GLU F C 1
ATOM 9645 O O . GLU F 2 79 ? -25.187 -49.156 20.629 1.00 80.72 77 GLU F O 1
ATOM 9651 N N . ARG F 2 80 ? -25.830 -49.093 18.475 1.00 67.95 78 ARG F N 1
ATOM 9652 C CA . ARG F 2 80 ? -24.860 -50.078 18.018 1.00 65.26 78 ARG F CA 1
ATOM 9653 C C . ARG F 2 80 ? -23.618 -49.361 17.490 1.00 65.27 78 ARG F C 1
ATOM 9654 O O . ARG F 2 80 ? -23.660 -48.186 17.121 1.00 65.10 78 ARG F O 1
ATOM 9662 N N . TYR F 2 81 ? -22.497 -50.074 17.473 1.00 64.12 79 TYR F N 1
ATOM 9663 C CA . TYR F 2 81 ? -21.260 -49.491 16.974 1.00 60.32 79 TYR F CA 1
ATOM 9664 C C . TYR F 2 81 ? -21.218 -49.538 15.449 1.00 55.46 79 TYR F C 1
ATOM 9665 O O . TYR F 2 81 ? -21.553 -50.559 14.841 1.00 55.27 79 TYR F O 1
ATOM 9674 N N . VAL F 2 82 ? -20.859 -48.413 14.833 1.00 51.75 80 VAL F N 1
ATOM 9675 C CA . VAL F 2 82 ? -20.634 -48.334 13.391 1.00 51.97 80 VAL F CA 1
ATOM 9676 C C . VAL F 2 82 ? -19.206 -47.848 13.158 1.00 51.03 80 VAL F C 1
ATOM 9677 O O . VAL F 2 82 ? -18.817 -46.779 13.651 1.00 50.89 80 VAL F O 1
ATOM 9681 N N . VAL F 2 83 ? -18.427 -48.621 12.403 1.00 51.77 81 VAL F N 1
ATOM 9682 C CA . VAL F 2 83 ? -17.002 -48.349 12.234 1.00 49.26 81 VAL F CA 1
ATOM 9683 C C . VAL F 2 83 ? -16.678 -48.343 10.744 1.00 46.45 81 VAL F C 1
ATOM 9684 O O . VAL F 2 83 ? -16.825 -49.370 10.064 1.00 46.49 81 VAL F O 1
ATOM 9688 N N . GLY F 2 84 ? -16.266 -47.185 10.235 1.00 43.07 82 GLY F N 1
ATOM 9689 C CA . GLY F 2 84 ? -15.806 -47.051 8.861 1.00 44.52 82 GLY F CA 1
ATOM 9690 C C . GLY F 2 84 ? -14.291 -47.146 8.773 1.00 46.18 82 GLY F C 1
ATOM 9691 O O . GLY F 2 84 ? -13.574 -46.530 9.563 1.00 45.57 82 GLY F O 1
ATOM 9692 N N . VAL F 2 85 ? -13.809 -47.873 7.767 1.00 42.62 83 VAL F N 1
ATOM 9693 C CA . VAL F 2 85 ? -12.376 -48.047 7.538 1.00 41.30 83 VAL F CA 1
ATOM 9694 C C . VAL F 2 85 ? -12.049 -47.421 6.187 1.00 42.04 83 VAL F C 1
ATOM 9695 O O . VAL F 2 85 ? -12.643 -47.798 5.167 1.00 42.04 83 VAL F O 1
ATOM 9699 N N . ALA F 2 86 ? -11.135 -46.443 6.185 1.00 38.86 84 ALA F N 1
ATOM 9700 C CA . ALA F 2 86 ? -10.631 -45.794 4.964 1.00 37.75 84 ALA F CA 1
ATOM 9701 C C . ALA F 2 86 ? -11.823 -45.173 4.246 1.00 39.18 84 ALA F C 1
ATOM 9702 O O . ALA F 2 86 ? -12.461 -44.271 4.824 1.00 42.27 84 ALA F O 1
ATOM 9704 N N . LEU F 2 87 ? -12.159 -45.595 3.019 1.00 42.20 85 LEU F N 1
ATOM 9705 C CA . LEU F 2 87 ? -13.363 -45.079 2.372 1.00 41.31 85 LEU F CA 1
ATOM 9706 C C . LEU F 2 87 ? -14.553 -45.179 3.310 1.00 42.87 85 LEU F C 1
ATOM 9707 O O . LEU F 2 87 ? -15.360 -44.252 3.392 1.00 40.87 85 LEU F O 1
ATOM 9712 N N . GLY F 2 88 ? -14.643 -46.277 4.068 1.00 41.59 86 GLY F N 1
ATOM 9713 C CA . GLY F 2 88 ? -15.763 -46.438 4.978 1.00 43.60 86 GLY F CA 1
ATOM 9714 C C . GLY F 2 88 ? -15.879 -45.296 5.968 1.00 44.94 86 GLY F C 1
ATOM 9715 O O . GLY F 2 88 ? -16.985 -44.899 6.333 1.00 44.20 86 GLY F O 1
ATOM 9716 N N . MET F 2 89 ? -14.744 -44.749 6.409 1.00 42.08 87 MET F N 1
ATOM 9717 C CA . MET F 2 89 ? -14.775 -43.570 7.277 1.00 41.74 87 MET F CA 1
ATOM 9718 C C . MET F 2 89 ? -15.231 -42.332 6.512 1.00 43.01 87 MET F C 1
ATOM 9719 O O . MET F 2 89 ? -16.041 -41.538 7.011 1.00 44.47 87 MET F O 1
ATOM 9724 N N . GLN F 2 90 ? -14.745 -42.164 5.285 1.00 39.11 88 GLN F N 1
ATOM 9725 C CA . GLN F 2 90 ? -15.137 -41.000 4.503 1.00 38.82 88 GLN F CA 1
ATOM 9726 C C . GLN F 2 90 ? -16.633 -41.009 4.197 1.00 44.24 88 GLN F C 1
ATOM 9727 O O . GLN F 2 90 ? -17.268 -39.943 4.194 1.00 42.31 88 GLN F O 1
ATOM 9733 N N . LEU F 2 91 ? -17.225 -42.201 3.994 1.00 44.96 89 LEU F N 1
ATOM 9734 C CA . LEU F 2 91 ? -18.659 -42.297 3.698 1.00 45.90 89 LEU F CA 1
ATOM 9735 C C . LEU F 2 91 ? -19.526 -41.780 4.838 1.00 48.93 89 LEU F C 1
ATOM 9736 O O . LEU F 2 91 ? -20.696 -41.437 4.610 1.00 48.32 89 LEU F O 1
ATOM 9741 N N . LEU F 2 92 ? -18.991 -41.735 6.063 1.00 45.05 90 LEU F N 1
ATOM 9742 C CA . LEU F 2 92 ? -19.736 -41.181 7.193 1.00 45.51 90 LEU F CA 1
ATOM 9743 C C . LEU F 2 92 ? -20.047 -39.694 7.028 1.00 48.86 90 LEU F C 1
ATOM 9744 O O . LEU F 2 92 ? -20.955 -39.181 7.698 1.00 48.12 90 LEU F O 1
ATOM 9749 N N . PHE F 2 93 ? -19.310 -38.981 6.182 1.00 43.05 91 PHE F N 1
ATOM 9750 C CA . PHE F 2 93 ? -19.462 -37.533 6.102 1.00 46.68 91 PHE F CA 1
ATOM 9751 C C . PHE F 2 93 ? -20.471 -37.164 5.012 1.00 48.97 91 PHE F C 1
ATOM 9752 O O . PHE F 2 93 ? -21.133 -38.027 4.426 1.00 50.49 91 PHE F O 1
ATOM 9760 N N . GLU F 2 94 ? -20.583 -35.873 4.713 1.00 47.14 92 GLU F N 1
ATOM 9761 C CA . GLU F 2 94 ? -21.698 -35.391 3.906 1.00 52.39 92 GLU F CA 1
ATOM 9762 C C . GLU F 2 94 ? -21.445 -35.489 2.408 1.00 51.47 92 GLU F C 1
ATOM 9763 O O . GLU F 2 94 ? -22.398 -35.694 1.648 1.00 50.59 92 GLU F O 1
ATOM 9769 N N . GLU F 2 95 ? -20.196 -35.337 1.970 1.00 50.82 93 GLU F N 1
ATOM 9770 C CA . GLU F 2 95 ? -19.839 -35.364 0.555 1.00 52.84 93 GLU F CA 1
ATOM 9771 C C . GLU F 2 95 ? -18.324 -35.504 0.446 1.00 50.18 93 GLU F C 1
ATOM 9772 O O . GLU F 2 95 ? -17.593 -35.317 1.424 1.00 46.38 93 GLU F O 1
ATOM 9778 N N . SER F 2 96 ? -17.850 -3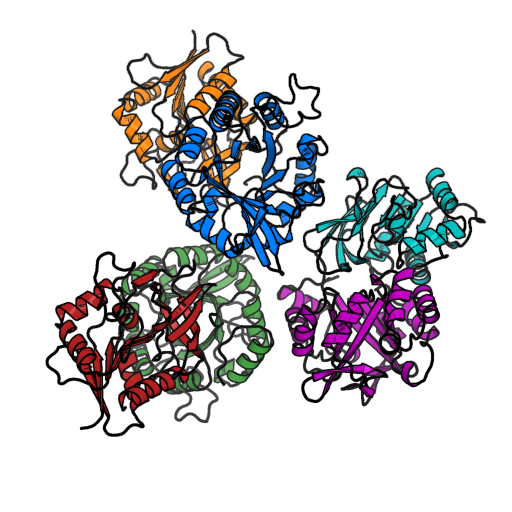5.774 -0.770 1.00 42.86 94 SER F N 1
ATOM 9779 C CA . SER F 2 96 ? -16.418 -35.892 -0.972 1.00 43.78 94 SER F CA 1
ATOM 9780 C C . SER F 2 96 ? -16.023 -35.317 -2.323 1.00 48.75 94 SER F C 1
ATOM 9781 O O . SER F 2 96 ? -16.754 -35.456 -3.311 1.00 45.93 94 SER F O 1
ATOM 9784 N N . GLU F 2 97 ? -14.841 -34.691 -2.359 1.00 45.69 95 GLU F N 1
ATOM 9785 C CA . GLU F 2 97 ? -14.292 -34.198 -3.618 1.00 49.46 95 GLU F CA 1
ATOM 9786 C C . GLU F 2 97 ? -14.007 -35.330 -4.608 1.00 44.76 95 GLU F C 1
ATOM 9787 O O . GLU F 2 97 ? -13.911 -35.075 -5.813 1.00 46.55 95 GLU F O 1
ATOM 9793 N N . GLU F 2 98 ? -13.869 -36.569 -4.126 1.00 43.36 96 GLU F N 1
ATOM 9794 C CA . GLU F 2 98 ? -13.642 -37.709 -5.015 1.00 45.32 96 GLU F CA 1
ATOM 9795 C C . GLU F 2 98 ? -14.845 -37.971 -5.920 1.00 47.43 96 GLU F C 1
ATOM 9796 O O . GLU F 2 98 ? -14.686 -38.579 -6.985 1.00 46.76 96 GLU F O 1
ATOM 9802 N N . ALA F 2 99 ? -16.052 -37.585 -5.488 1.00 47.79 97 ALA F N 1
ATOM 9803 C CA . ALA F 2 99 ? -17.292 -37.843 -6.230 1.00 50.57 97 ALA F CA 1
ATOM 9804 C C . ALA F 2 99 ? -18.197 -36.619 -6.151 1.00 52.72 97 ALA F C 1
ATOM 9805 O O . ALA F 2 99 ? -19.157 -36.582 -5.369 1.00 51.28 97 ALA F O 1
ATOM 9807 N N . PRO F 2 100 ? -17.910 -35.587 -6.944 1.00 52.35 98 PRO F N 1
ATOM 9808 C CA . PRO F 2 100 ? -18.628 -34.312 -6.798 1.00 54.94 98 PRO F CA 1
ATOM 9809 C C . PRO F 2 100 ? -20.135 -34.494 -6.923 1.00 57.77 98 PRO F C 1
ATOM 9810 O O . PRO F 2 100 ? -20.626 -35.145 -7.846 1.00 54.41 98 PRO F O 1
ATOM 9814 N N . GLY F 2 101 ? -20.866 -33.931 -5.964 1.00 61.00 99 GLY F N 1
ATOM 9815 C CA . GLY F 2 101 ? -22.309 -33.969 -5.998 1.00 61.61 99 GLY F CA 1
ATOM 9816 C C . GLY F 2 101 ? -22.940 -35.216 -5.424 1.00 62.96 99 GLY F C 1
ATOM 9817 O O . GLY F 2 101 ? -24.167 -35.270 -5.322 1.00 63.68 99 GLY F O 1
ATOM 9818 N N . VAL F 2 102 ? -22.161 -36.228 -5.054 1.00 54.32 100 VAL F N 1
ATOM 9819 C CA . VAL F 2 102 ? -22.730 -37.432 -4.461 1.00 56.42 100 VAL F CA 1
ATOM 9820 C C . VAL F 2 102 ? -22.861 -37.224 -2.960 1.00 58.43 100 VAL F C 1
ATOM 9821 O O . VAL F 2 102 ? -21.917 -36.788 -2.296 1.00 57.62 100 VAL F O 1
ATOM 9825 N N . LYS F 2 103 ? -24.023 -37.552 -2.420 1.00 54.07 101 LYS F N 1
ATOM 9826 C CA . LYS F 2 103 ? -24.260 -37.408 -0.996 1.00 55.85 101 LYS F CA 1
ATOM 9827 C C . LYS F 2 103 ? -23.675 -38.589 -0.234 1.00 53.09 101 LYS F C 1
ATOM 9828 O O . LYS F 2 103 ? -23.814 -39.738 -0.653 1.00 50.12 101 LYS F O 1
ATOM 9834 N N . GLY F 2 104 ? -22.975 -38.300 0.866 1.00 50.56 102 GLY F N 1
ATOM 9835 C CA . GLY F 2 104 ? -22.492 -39.337 1.755 1.00 46.95 102 GLY F CA 1
ATOM 9836 C C . GLY F 2 104 ? -23.583 -39.784 2.717 1.00 47.31 102 GLY F C 1
ATOM 9837 O O . GLY F 2 104 ? -24.750 -39.415 2.598 1.00 51.24 102 GLY F O 1
ATOM 9838 N N . LEU F 2 105 ? -23.185 -40.602 3.696 1.00 47.80 103 LEU F N 1
ATOM 9839 C CA . LEU F 2 105 ? -24.135 -41.022 4.723 1.00 51.82 103 LEU F CA 1
ATOM 9840 C C . LEU F 2 105 ? -24.553 -39.879 5.635 1.00 53.67 103 LEU F C 1
ATOM 9841 O O . LEU F 2 105 ? -25.650 -39.929 6.202 1.00 55.70 103 LEU F O 1
ATOM 9846 N N . SER F 2 106 ? -23.716 -38.849 5.771 1.00 48.08 104 SER F N 1
ATOM 9847 C CA . SER F 2 106 ? -24.006 -37.686 6.615 1.00 52.85 104 SER F CA 1
ATOM 9848 C C . SER F 2 106 ? -24.300 -38.078 8.060 1.00 53.81 104 SER F C 1
ATOM 9849 O O . SER F 2 106 ? -25.221 -37.555 8.684 1.00 54.18 104 SER F O 1
ATOM 9852 N N . LEU F 2 107 ? -23.522 -39.019 8.595 1.00 55.73 105 LEU F N 1
ATOM 9853 C CA . LEU F 2 107 ? -23.644 -39.371 10.003 1.00 54.48 105 LEU F CA 1
ATOM 9854 C C . LEU F 2 107 ? -22.796 -38.487 10.900 1.00 55.09 105 LEU F C 1
ATOM 9855 O O . LEU F 2 107 ? -23.109 -38.349 12.087 1.00 55.73 105 LEU F O 1
ATOM 9860 N N . ILE F 2 108 ? -21.728 -37.901 10.363 1.00 49.54 106 ILE F N 1
ATOM 9861 C CA . ILE F 2 108 ? -20.911 -36.932 11.077 1.00 50.49 106 ILE F CA 1
ATOM 9862 C C . ILE F 2 108 ? -20.841 -35.686 10.217 1.00 49.70 106 ILE F C 1
ATOM 9863 O O . ILE F 2 108 ? -20.646 -35.779 9.000 1.00 48.57 106 ILE F O 1
ATOM 9868 N N . GLU F 2 109 ? -20.998 -34.522 10.847 1.00 49.45 107 GLU F N 1
ATOM 9869 C CA . GLU F 2 109 ? -20.908 -33.267 10.119 1.00 53.53 107 GLU F CA 1
ATOM 9870 C C . GLU F 2 109 ? -19.501 -33.082 9.565 1.00 51.20 107 GLU F C 1
ATOM 9871 O O . GLU F 2 109 ? -18.502 -33.337 10.244 1.00 48.34 107 GLU F O 1
ATOM 9877 N N . GLY F 2 110 ? -19.429 -32.645 8.323 1.00 49.05 108 GLY F N 1
ATOM 9878 C CA . GLY F 2 110 ? -18.178 -32.350 7.676 1.00 49.57 108 GLY F CA 1
ATOM 9879 C C . GLY F 2 110 ? -18.167 -32.943 6.294 1.00 50.68 108 GLY F C 1
ATOM 9880 O O . GLY F 2 110 ? -19.180 -33.443 5.794 1.00 45.81 108 GLY F O 1
ATOM 9881 N N . ASN F 2 111 ? -17.006 -32.880 5.651 1.00 47.99 109 ASN F N 1
ATOM 9882 C CA . ASN F 2 111 ? -16.889 -33.345 4.281 1.00 52.19 109 ASN F CA 1
ATOM 9883 C C . ASN F 2 111 ? -15.466 -33.834 4.074 1.00 47.91 109 ASN F C 1
ATOM 9884 O O . ASN F 2 111 ? -14.630 -33.766 4.977 1.00 45.30 109 ASN F O 1
ATOM 9889 N N . VAL F 2 112 ? -15.191 -34.299 2.862 1.00 43.33 110 VAL F N 1
ATOM 9890 C CA . VAL F 2 112 ? -13.961 -35.005 2.537 1.00 41.28 110 VAL F CA 1
ATOM 9891 C C . VAL F 2 112 ? -13.310 -34.309 1.352 1.00 41.87 110 VAL F C 1
ATOM 9892 O O . VAL F 2 112 ? -13.967 -34.080 0.330 1.00 44.24 110 VAL F O 1
ATOM 9896 N N . VAL F 2 113 ? -12.030 -33.940 1.502 1.00 40.65 111 VAL F N 1
ATOM 9897 C CA . VAL F 2 113 ? -11.311 -33.153 0.505 1.00 43.02 111 VAL F CA 1
ATOM 9898 C C . VAL F 2 113 ? -9.945 -33.774 0.232 1.00 43.21 111 VAL F C 1
ATOM 9899 O O . VAL F 2 113 ? -9.432 -34.587 1.003 1.00 40.67 111 VAL F O 1
ATOM 9903 N N . LYS F 2 114 ? -9.350 -33.353 -0.878 1.00 43.53 112 LYS F N 1
ATOM 9904 C CA . LYS F 2 114 ? -8.022 -33.817 -1.244 1.00 43.67 112 LYS F CA 1
ATOM 9905 C C . LYS F 2 114 ? -6.991 -33.373 -0.209 1.00 41.29 112 LYS F C 1
ATOM 9906 O O . LYS F 2 114 ? -7.035 -32.249 0.296 1.00 38.29 112 LYS F O 1
ATOM 9912 N N . LEU F 2 115 ? -6.058 -34.265 0.110 1.00 37.60 113 LEU F N 1
ATOM 9913 C CA . LEU F 2 115 ? -4.908 -33.874 0.922 1.00 37.28 113 LEU F CA 1
ATOM 9914 C C . LEU F 2 115 ? -4.130 -32.757 0.229 1.00 35.79 113 LEU F C 1
ATOM 9915 O O . LEU F 2 115 ? -4.205 -32.585 -0.986 1.00 35.01 113 LEU F O 1
ATOM 9920 N N . ARG F 2 116 ? -3.361 -31.993 1.016 1.00 38.41 114 ARG F N 1
ATOM 9921 C CA . ARG F 2 116 ? -2.646 -30.839 0.468 1.00 40.76 114 ARG F CA 1
ATOM 9922 C C . ARG F 2 116 ? -1.335 -31.214 -0.225 1.00 40.25 114 ARG F C 1
ATOM 9923 O O . ARG F 2 116 ? -0.879 -30.469 -1.102 1.00 43.11 114 ARG F O 1
ATOM 9931 N N . SER F 2 117 ? -0.757 -32.374 0.094 1.00 38.49 115 SER F N 1
ATOM 9932 C CA . SER F 2 117 ? 0.572 -32.711 -0.403 1.00 39.64 115 SER F CA 1
ATOM 9933 C C . SER F 2 117 ? 0.584 -32.791 -1.924 1.00 38.43 115 SER F C 1
ATOM 9934 O O . SER F 2 117 ? -0.402 -33.173 -2.554 1.00 37.16 115 SER F O 1
ATOM 9937 N N . ARG F 2 118 ? 1.738 -32.463 -2.507 1.00 42.95 116 ARG F N 1
ATOM 9938 C CA . ARG F 2 118 ? 1.954 -32.681 -3.929 1.00 44.26 116 ARG F CA 1
ATOM 9939 C C . ARG F 2 118 ? 2.174 -34.158 -4.251 1.00 45.50 116 ARG F C 1
ATOM 9940 O O . ARG F 2 118 ? 1.995 -34.563 -5.407 1.00 46.15 116 ARG F O 1
ATOM 9948 N N . ARG F 2 119 ? 2.498 -34.983 -3.249 1.00 38.75 117 ARG F N 1
ATOM 9949 C CA . ARG F 2 119 ? 2.706 -36.424 -3.441 1.00 35.29 117 ARG F CA 1
ATOM 9950 C C . ARG F 2 119 ? 1.452 -37.157 -2.960 1.00 35.17 117 ARG F C 1
ATOM 9951 O O . ARG F 2 119 ? 1.256 -37.380 -1.757 1.00 36.22 117 ARG F O 1
ATOM 9959 N N . LEU F 2 120 ? 0.609 -37.546 -3.907 1.00 36.22 118 LEU F N 1
ATOM 9960 C CA . LEU F 2 120 ? -0.635 -38.233 -3.617 1.00 37.03 118 LEU F CA 1
ATOM 9961 C C . LEU F 2 120 ? -0.731 -39.489 -4.471 1.00 35.93 118 LEU F C 1
ATOM 9962 O O . LEU F 2 120 ? -0.291 -39.496 -5.628 1.00 37.76 118 LEU F O 1
ATOM 9967 N N . PRO F 2 121 ? -1.321 -40.568 -3.938 1.00 33.72 119 PRO F N 1
ATOM 9968 C CA . PRO F 2 121 ? -1.958 -40.719 -2.622 1.00 33.45 119 PRO F CA 1
ATOM 9969 C C . PRO F 2 121 ? -0.946 -40.721 -1.487 1.00 35.66 119 PRO F C 1
ATOM 9970 O O . PRO F 2 121 ? 0.234 -40.977 -1.716 1.00 30.01 119 PRO F O 1
ATOM 9974 N N . HIS F 2 122 ? -1.431 -40.428 -0.282 1.00 32.73 120 HIS F N 1
ATOM 9975 C CA . HIS F 2 122 ? -0.706 -40.737 0.940 1.00 32.81 120 HIS F CA 1
ATOM 9976 C C . HIS F 2 122 ? -0.587 -42.250 1.030 1.00 35.07 120 HIS F C 1
ATOM 9977 O O . HIS F 2 122 ? -1.607 -42.933 1.077 1.00 33.46 120 HIS F O 1
ATOM 9984 N N . MET F 2 123 ? 0.635 -42.793 1.001 1.00 35.07 121 MET F N 1
ATOM 9985 C CA . MET F 2 123 ? 0.789 -44.244 0.882 1.00 33.20 121 MET F CA 1
ATOM 9986 C C . MET F 2 123 ? 1.962 -44.735 1.710 1.00 33.35 121 MET F C 1
ATOM 9987 O O . MET F 2 123 ? 3.109 -44.392 1.422 1.00 31.95 121 MET F O 1
ATOM 9992 N N . GLY F 2 124 ? 1.688 -45.567 2.705 1.00 30.73 122 GLY F N 1
ATOM 9993 C CA . GLY F 2 124 ? 2.754 -46.074 3.540 1.00 31.74 122 GLY F CA 1
ATOM 9994 C C . GLY F 2 124 ? 2.367 -45.961 4.981 1.00 32.74 122 GLY F C 1
ATOM 9995 O O . GLY F 2 124 ? 1.256 -45.544 5.318 1.00 31.38 122 GLY F O 1
ATOM 9996 N N . TRP F 2 125 ? 3.312 -46.246 5.867 1.00 29.56 123 TRP F N 1
ATOM 9997 C CA . TRP F 2 125 ? 3.007 -46.226 7.294 1.00 29.39 123 TRP F CA 1
ATOM 9998 C C . TRP F 2 125 ? 3.248 -44.833 7.850 1.00 34.02 123 TRP F C 1
ATOM 9999 O O . TRP F 2 125 ? 4.253 -44.194 7.520 1.00 32.63 123 TRP F O 1
ATOM 10010 N N . ASN F 2 126 ? 2.291 -44.342 8.641 1.00 32.21 124 ASN F N 1
ATOM 10011 C CA . ASN F 2 126 ? 2.410 -43.027 9.251 1.00 35.42 124 ASN F CA 1
ATOM 10012 C C . ASN F 2 126 ? 1.912 -43.112 10.687 1.00 35.86 124 ASN F C 1
ATOM 10013 O O . ASN F 2 126 ? 1.114 -43.990 11.047 1.00 34.49 124 ASN F O 1
ATOM 10018 N N . GLU F 2 127 ? 2.385 -42.182 11.506 1.00 36.21 125 GLU F N 1
ATOM 10019 C CA . GLU F 2 127 ? 2.096 -42.227 12.932 1.00 39.50 125 GLU F CA 1
ATOM 10020 C C . GLU F 2 127 ? 0.726 -41.629 13.228 1.00 42.00 125 GLU F C 1
ATOM 10021 O O . GLU F 2 127 ? 0.354 -40.584 12.683 1.00 39.93 125 GLU F O 1
ATOM 10027 N N . VAL F 2 128 ? -0.024 -42.301 14.100 1.00 42.13 126 VAL F N 1
ATOM 10028 C CA . VAL F 2 128 ? -1.314 -41.824 14.586 1.00 44.45 126 VAL F CA 1
ATOM 10029 C C . VAL F 2 128 ? -1.187 -41.550 16.079 1.00 45.60 126 VAL F C 1
ATOM 10030 O O . VAL F 2 128 ? -0.704 -42.407 16.830 1.00 46.72 126 VAL F O 1
ATOM 10034 N N . ILE F 2 129 ? -1.591 -40.352 16.499 1.00 45.53 127 ILE F N 1
ATOM 10035 C CA . ILE F 2 129 ? -1.665 -39.965 17.904 1.00 48.52 127 ILE F CA 1
ATOM 10036 C C . ILE F 2 129 ? -3.141 -39.839 18.277 1.00 50.22 127 ILE F C 1
ATOM 10037 O O . ILE F 2 129 ? -3.864 -39.018 17.700 1.00 48.72 127 ILE F O 1
ATOM 10042 N N . PHE F 2 130 ? -3.587 -40.647 19.232 1.00 48.44 128 PHE F N 1
ATOM 10043 C CA . PHE F 2 130 ? -4.984 -40.692 19.645 1.00 51.60 128 PHE F CA 1
ATOM 10044 C C . PHE F 2 130 ? -5.218 -39.809 20.866 1.00 53.03 128 PHE F C 1
ATOM 10045 O O . PHE F 2 130 ? -4.331 -39.622 21.702 1.00 51.36 128 PHE F O 1
ATOM 10053 N N . LYS F 2 131 ? -6.429 -39.271 20.967 1.00 55.65 129 LYS F N 1
ATOM 10054 C CA . LYS F 2 131 ? -6.798 -38.543 22.176 1.00 60.53 129 LYS F CA 1
ATOM 10055 C C . LYS F 2 131 ? -6.943 -39.490 23.368 1.00 63.26 129 LYS F C 1
ATOM 10056 O O . LYS F 2 131 ? -6.574 -39.138 24.497 1.00 65.47 129 LYS F O 1
ATOM 10062 N N . ASP F 2 132 ? -7.440 -40.703 23.133 1.00 55.71 130 ASP F N 1
ATOM 10063 C CA . ASP F 2 132 ? -7.664 -41.679 24.195 1.00 57.03 130 ASP F CA 1
ATOM 10064 C C . ASP F 2 132 ? -7.940 -43.031 23.550 1.00 56.21 130 ASP F C 1
ATOM 10065 O O . ASP F 2 132 ? -8.086 -43.140 22.328 1.00 57.07 130 ASP F O 1
ATOM 10070 N N . THR F 2 133 ? -7.986 -44.062 24.399 1.00 57.52 131 THR F N 1
ATOM 10071 C CA . THR F 2 133 ? -8.532 -45.388 24.104 1.00 59.02 131 THR F CA 1
ATOM 10072 C C . THR F 2 133 ? -7.642 -46.261 23.226 1.00 60.18 131 THR F C 1
ATOM 10073 O O . THR F 2 133 ? -7.328 -47.393 23.604 1.00 59.99 131 THR F O 1
ATOM 10077 N N . PHE F 2 134 ? -7.274 -45.783 22.039 1.00 53.02 132 PHE F N 1
ATOM 10078 C CA . PHE F 2 134 ? -6.589 -46.634 21.076 1.00 51.65 132 PHE F CA 1
ATOM 10079 C C . PHE F 2 134 ? -5.092 -46.367 21.092 1.00 50.96 132 PHE F C 1
ATOM 10080 O O . PHE F 2 134 ? -4.649 -45.295 21.516 1.00 50.71 132 PHE F O 1
ATOM 10088 N N . PRO F 2 135 ? -4.272 -47.327 20.646 1.00 52.28 133 PRO F N 1
ATOM 10089 C CA . PRO F 2 135 ? -2.816 -47.207 20.830 1.00 51.59 133 PRO F CA 1
ATOM 10090 C C . PRO F 2 135 ? -2.135 -46.359 19.757 1.00 51.64 133 PRO F C 1
ATOM 10091 O O . PRO F 2 135 ? -2.296 -46.595 18.555 1.00 48.68 133 PRO F O 1
ATOM 10095 N N . ASN F 2 136 ? -1.307 -45.415 20.210 1.00 48.71 134 ASN F N 1
ATOM 10096 C CA . ASN F 2 136 ? -0.493 -44.596 19.317 1.00 50.94 134 ASN F CA 1
ATOM 10097 C C . ASN F 2 136 ? 0.555 -45.443 18.611 1.00 47.51 134 ASN F C 1
ATOM 10098 O O . ASN F 2 136 ? 1.073 -46.413 19.168 1.00 49.78 134 ASN F O 1
ATOM 10103 N N . GLY F 2 137 ? 0.868 -45.072 17.378 1.00 43.45 135 GLY F N 1
ATOM 10104 C CA . GLY F 2 137 ? 1.906 -45.753 16.631 1.00 40.65 135 GLY F CA 1
ATOM 10105 C C . GLY F 2 137 ? 1.667 -45.647 15.135 1.00 40.34 135 GLY F C 1
ATOM 10106 O O . GLY F 2 137 ? 0.840 -44.866 14.665 1.00 40.07 135 GLY F O 1
ATOM 10107 N N . TYR F 2 138 ? 2.392 -46.483 14.398 1.00 35.96 136 TYR F N 1
ATOM 10108 C CA . TYR F 2 138 ? 2.398 -46.425 12.946 1.00 37.38 136 TYR F CA 1
ATOM 10109 C C . TYR F 2 138 ? 1.376 -47.397 12.376 1.00 34.86 136 TYR F C 1
ATOM 10110 O O . TYR F 2 138 ? 1.422 -48.595 12.668 1.00 36.97 136 TYR F O 1
ATOM 10119 N N . TYR F 2 139 ? 0.476 -46.879 11.543 1.00 33.65 137 TYR F N 1
ATOM 10120 C CA . TYR F 2 139 ? -0.517 -47.668 10.831 1.00 33.51 137 TYR F CA 1
ATOM 10121 C C . TYR F 2 139 ? -0.349 -47.434 9.337 1.00 36.55 137 TYR F C 1
ATOM 10122 O O . TYR F 2 139 ? 0.290 -46.467 8.914 1.00 34.42 137 TYR F O 1
ATOM 10131 N N . TYR F 2 140 ? -0.965 -48.302 8.528 1.00 34.59 138 TYR F N 1
ATOM 10132 C CA . TYR F 2 140 ? -0.797 -48.222 7.082 1.00 34.35 138 TYR F CA 1
ATOM 10133 C C . TYR F 2 140 ? -1.880 -47.369 6.442 1.00 37.37 138 TYR F C 1
ATOM 10134 O O . TYR F 2 140 ? -3.078 -47.643 6.599 1.00 35.23 138 TYR F O 1
ATOM 10143 N N . PHE F 2 141 ? -1.451 -46.389 5.655 1.00 32.85 139 PHE F N 1
ATOM 10144 C CA . PHE F 2 141 ? -2.354 -45.475 4.976 1.00 30.18 139 PHE F CA 1
ATOM 10145 C C . PHE F 2 141 ? -2.252 -45.713 3.476 1.00 29.76 139 PHE F C 1
ATOM 10146 O O . PHE F 2 141 ? -1.164 -45.953 2.955 1.00 30.92 139 PHE F O 1
ATOM 10154 N N . VAL F 2 142 ? -3.378 -45.601 2.772 1.00 31.49 140 VAL F N 1
ATOM 10155 C CA . VAL F 2 142 ? -3.334 -45.525 1.311 1.00 33.85 140 VAL F CA 1
ATOM 10156 C C . VAL F 2 142 ? -4.585 -44.777 0.845 1.00 34.29 140 VAL F C 1
ATOM 10157 O O . VAL F 2 142 ? -5.657 -45.374 0.679 1.00 36.45 140 VAL F O 1
ATOM 10161 N N . HIS F 2 143 ? -4.459 -43.463 0.631 1.00 31.39 141 HIS F N 1
ATOM 10162 C CA . HIS F 2 143 ? -5.636 -42.639 0.363 1.00 35.54 141 HIS F CA 1
ATOM 10163 C C . HIS F 2 143 ? -5.227 -41.269 -0.172 1.00 35.52 141 HIS F C 1
ATOM 10164 O O . HIS F 2 143 ? -4.154 -40.739 0.140 1.00 34.88 141 HIS F O 1
ATOM 10171 N N . THR F 2 144 ? -6.124 -40.685 -0.949 1.00 34.06 142 THR F N 1
ATOM 10172 C CA . THR F 2 144 ? -5.921 -39.361 -1.505 1.00 35.81 142 THR F CA 1
ATOM 10173 C C . THR F 2 144 ? -6.711 -38.296 -0.769 1.00 38.68 142 THR F C 1
ATOM 10174 O O . THR F 2 144 ? -6.263 -37.144 -0.697 1.00 36.25 142 THR F O 1
ATOM 10178 N N . TYR F 2 145 ? -7.840 -38.672 -0.160 1.00 36.76 143 TYR F N 1
ATOM 10179 C CA . TYR F 2 145 ? -8.782 -37.720 0.413 1.00 39.57 143 TYR F CA 1
ATOM 10180 C C . TYR F 2 145 ? -8.808 -37.842 1.931 1.00 36.39 143 TYR F C 1
ATOM 10181 O O . TYR F 2 145 ? -8.400 -38.859 2.502 1.00 32.54 143 TYR F O 1
ATOM 10190 N N . ARG F 2 146 ? -9.252 -36.764 2.581 1.00 36.85 144 ARG F N 1
ATOM 10191 C CA . ARG F 2 146 ? -9.253 -36.686 4.037 1.00 37.93 144 ARG F CA 1
ATOM 10192 C C . ARG F 2 146 ? -10.530 -36.015 4.520 1.00 39.03 144 ARG F C 1
ATOM 10193 O O . ARG F 2 146 ? -11.112 -35.176 3.830 1.00 40.09 144 ARG F O 1
ATOM 10201 N N . ALA F 2 147 ? -10.913 -36.337 5.756 1.00 40.86 145 ALA F N 1
ATOM 10202 C CA . ALA F 2 147 ? -12.057 -35.691 6.380 1.00 39.20 145 ALA F CA 1
ATOM 10203 C C . ALA F 2 147 ? -11.684 -34.308 6.898 1.00 45.32 145 ALA F C 1
ATOM 10204 O O . ALA F 2 147 ? -10.545 -34.053 7.318 1.00 42.95 145 ALA F O 1
ATOM 10206 N N . VAL F 2 148 ? -12.670 -33.410 6.871 1.00 44.31 146 VAL F N 1
ATOM 10207 C CA . VAL F 2 148 ? -12.594 -32.111 7.523 1.00 43.36 146 VAL F CA 1
ATOM 10208 C C . VAL F 2 148 ? -13.819 -32.027 8.419 1.00 47.69 146 VAL F C 1
ATOM 10209 O O . VAL F 2 148 ? -14.951 -32.023 7.928 1.00 47.89 146 VAL F O 1
ATOM 10213 N N . CYS F 2 149 ? -13.597 -31.968 9.727 1.00 47.17 147 CYS F N 1
ATOM 10214 C CA . CYS F 2 149 ? -14.658 -32.078 10.714 1.00 50.70 147 CYS F CA 1
ATOM 10215 C C . CYS F 2 149 ? -14.327 -31.143 11.870 1.00 55.61 147 CYS F C 1
ATOM 10216 O O . CYS F 2 149 ? -13.215 -30.617 11.975 1.00 57.67 147 CYS F O 1
ATOM 10219 N N . GLU F 2 150 ? -15.303 -30.944 12.748 1.00 50.65 148 GLU F N 1
ATOM 10220 C CA . GLU F 2 150 ? -15.062 -30.174 13.957 1.00 53.33 148 GLU F CA 1
ATOM 10221 C C . GLU F 2 150 ? -14.169 -30.944 14.924 1.00 48.60 148 GLU F C 1
ATOM 10222 O O . GLU F 2 150 ? -14.094 -32.175 14.894 1.00 51.53 148 GLU F O 1
ATOM 10228 N N . GLU F 2 151 ? -13.473 -30.183 15.776 1.00 49.36 149 GLU F N 1
ATOM 10229 C CA . GLU F 2 151 ? -12.458 -30.746 16.666 1.00 55.47 149 GLU F CA 1
ATOM 10230 C C . GLU F 2 151 ? -13.046 -31.785 17.609 1.00 56.50 149 GLU F C 1
ATOM 10231 O O . GLU F 2 151 ? -12.388 -32.783 17.928 1.00 57.60 149 GLU F O 1
ATOM 10237 N N . GLU F 2 152 ? -14.272 -31.558 18.085 1.00 57.33 150 GLU F N 1
ATOM 10238 C CA . GLU F 2 152 ? -14.910 -32.489 19.012 1.00 59.03 150 GLU F CA 1
ATOM 10239 C C . GLU F 2 152 ? -15.048 -33.897 18.438 1.00 56.42 150 GLU F C 1
ATOM 10240 O O . GLU F 2 152 ? -15.181 -34.851 19.210 1.00 58.00 150 GLU F O 1
ATOM 10246 N N . HIS F 2 153 ? -15.053 -34.056 17.113 1.00 55.45 151 HIS F N 1
ATOM 10247 C CA . HIS F 2 153 ? -15.166 -35.384 16.509 1.00 50.91 151 HIS F CA 1
ATOM 10248 C C . HIS F 2 153 ? -13.814 -35.989 16.127 1.00 51.77 151 HIS F C 1
ATOM 10249 O O . HIS F 2 153 ? -13.762 -37.148 15.693 1.00 47.55 151 HIS F O 1
ATOM 10256 N N . VAL F 2 154 ? -12.726 -35.249 16.315 1.00 50.82 152 VAL F N 1
ATOM 10257 C CA . VAL F 2 154 ? -11.388 -35.740 16.011 1.00 49.36 152 VAL F CA 1
ATOM 10258 C C . VAL F 2 154 ? -10.965 -36.701 17.114 1.00 50.73 152 VAL F C 1
ATOM 10259 O O . VAL F 2 154 ? -10.985 -36.350 18.297 1.00 51.73 152 VAL F O 1
ATOM 10263 N N . LEU F 2 155 ? -10.591 -37.916 16.729 1.00 49.71 153 LEU F N 1
ATOM 10264 C CA . LEU F 2 155 ? -10.147 -38.935 17.664 1.00 48.80 153 LEU F CA 1
ATOM 10265 C C . LEU F 2 155 ? -8.651 -39.183 17.592 1.00 50.15 153 LEU F C 1
ATOM 10266 O O . LEU F 2 155 ? -8.015 -39.427 18.624 1.00 53.15 153 LEU F O 1
ATOM 10271 N N . GLY F 2 156 ? -8.078 -39.128 16.398 1.00 46.07 154 GLY F N 1
ATOM 10272 C CA . GLY F 2 156 ? -6.639 -39.233 16.239 1.00 46.04 154 GLY F CA 1
ATOM 10273 C C . GLY F 2 156 ? -6.178 -38.356 15.102 1.00 44.36 154 GLY F C 1
ATOM 10274 O O . GLY F 2 156 ? -6.938 -38.068 14.172 1.00 41.23 154 GLY F O 1
ATOM 10275 N N . THR F 2 157 ? -4.918 -37.920 15.173 1.00 41.88 155 THR F N 1
ATOM 10276 C CA . THR F 2 157 ? -4.362 -37.039 14.157 1.00 43.08 155 THR F CA 1
ATOM 10277 C C . THR F 2 157 ? -3.066 -37.620 13.607 1.00 41.99 155 THR F C 1
ATOM 10278 O O . THR F 2 157 ? -2.324 -38.322 14.297 1.00 40.91 155 THR F O 1
ATOM 10282 N N . THR F 2 158 ? -2.801 -37.302 12.351 1.00 40.19 156 THR F N 1
ATOM 10283 C CA . THR F 2 158 ? -1.612 -37.765 11.662 1.00 39.35 156 THR F CA 1
ATOM 10284 C C . THR F 2 158 ? -1.051 -36.576 10.903 1.00 39.04 156 THR F C 1
ATOM 10285 O O . THR F 2 158 ? -1.814 -35.734 10.421 1.00 39.35 156 THR F O 1
ATOM 10289 N N . GLU F 2 159 ? 0.276 -36.502 10.790 1.00 35.84 157 GLU F N 1
ATOM 10290 C CA . GLU F 2 159 ? 0.918 -35.438 10.022 1.00 36.87 157 GLU F CA 1
ATOM 10291 C C . GLU F 2 159 ? 1.468 -36.024 8.731 1.00 34.90 157 GLU F C 1
ATOM 10292 O O . GLU F 2 159 ? 2.308 -36.931 8.764 1.00 37.22 157 GLU F O 1
ATOM 10298 N N . TYR F 2 160 ? 1.039 -35.482 7.600 1.00 34.89 158 TYR F N 1
ATOM 10299 C CA . TYR F 2 160 ? 1.583 -35.897 6.317 1.00 33.98 158 TYR F CA 1
ATOM 10300 C C . TYR F 2 160 ? 2.014 -34.654 5.566 1.00 36.21 158 TYR F C 1
ATOM 10301 O O . TYR F 2 160 ? 1.169 -33.821 5.215 1.00 33.60 158 TYR F O 1
ATOM 10310 N N . ASP F 2 161 ? 3.321 -34.541 5.314 1.00 35.54 159 ASP F N 1
ATOM 10311 C CA . ASP F 2 161 ? 3.881 -33.457 4.505 1.00 37.94 159 ASP F CA 1
ATOM 10312 C C . ASP F 2 161 ? 3.464 -32.080 5.029 1.00 40.86 159 ASP F C 1
ATOM 10313 O O . ASP F 2 161 ? 3.137 -31.170 4.265 1.00 36.06 159 ASP F O 1
ATOM 10318 N N . GLY F 2 162 ? 3.491 -31.912 6.349 1.00 39.21 160 GLY F N 1
ATOM 10319 C CA . GLY F 2 162 ? 3.168 -30.625 6.942 1.00 40.19 160 GLY F CA 1
ATOM 10320 C C . GLY F 2 162 ? 1.696 -30.407 7.255 1.00 41.31 160 GLY F C 1
ATOM 10321 O O . GLY F 2 162 ? 1.350 -29.376 7.853 1.00 42.89 160 GLY F O 1
ATOM 10322 N N . GLU F 2 163 ? 0.821 -31.324 6.854 1.00 39.28 161 GLU F N 1
ATOM 10323 C CA . GLU F 2 163 ? -0.619 -31.190 7.032 1.00 40.28 161 GLU F CA 1
ATOM 10324 C C . GLU F 2 163 ? -1.084 -32.147 8.123 1.00 43.12 161 GLU F C 1
ATOM 10325 O O . GLU F 2 163 ? -0.771 -33.343 8.080 1.00 43.81 161 GLU F O 1
ATOM 10331 N N . ILE F 2 164 ? -1.790 -31.615 9.120 1.00 38.10 162 ILE F N 1
ATOM 10332 C CA . ILE F 2 164 ? -2.328 -32.416 10.211 1.00 43.12 162 ILE F CA 1
ATOM 10333 C C . ILE F 2 164 ? -3.801 -32.675 9.926 1.00 46.61 162 ILE F C 1
ATOM 10334 O O . ILE F 2 164 ? -4.603 -31.738 9.835 1.00 44.57 162 ILE F O 1
ATOM 10339 N N . PHE F 2 165 ? -4.174 -33.939 9.844 1.00 41.97 163 PHE F N 1
ATOM 10340 C CA . PHE F 2 165 ? -5.528 -34.299 9.472 1.00 40.55 163 PHE F CA 1
ATOM 10341 C C . PHE F 2 165 ? -6.039 -35.357 10.433 1.00 43.22 163 PHE F C 1
ATOM 10342 O O . PHE F 2 165 ? -5.253 -36.008 11.131 1.00 41.57 163 PHE F O 1
ATOM 10350 N N . PRO F 2 166 ? -7.375 -35.512 10.532 1.00 45.19 164 PRO F N 1
ATOM 10351 C CA . PRO F 2 166 ? -7.941 -36.575 11.370 1.00 45.30 164 PRO F CA 1
ATOM 10352 C C . PRO F 2 166 ? -7.796 -37.944 10.735 1.00 43.18 164 PRO F C 1
ATOM 10353 O O . PRO F 2 166 ? -8.493 -38.271 9.761 1.00 43.34 164 PRO F O 1
ATOM 10357 N N . SER F 2 167 ? -6.870 -38.740 11.261 1.00 39.13 165 SER F N 1
ATOM 10358 C CA . SER F 2 167 ? -6.754 -40.134 10.850 1.00 39.29 165 SER F CA 1
ATOM 10359 C C . SER F 2 167 ? -7.730 -41.029 11.598 1.00 40.54 165 SER F C 1
ATOM 10360 O O . SER F 2 167 ? -7.876 -42.210 11.250 1.00 42.25 165 SER F O 1
ATOM 10363 N N . ALA F 2 168 ? -8.398 -40.493 12.617 1.00 39.56 166 ALA F N 1
ATOM 10364 C CA . ALA F 2 168 ? -9.479 -41.188 13.302 1.00 40.67 166 ALA F CA 1
ATOM 10365 C C . ALA F 2 168 ? -10.496 -40.155 13.768 1.00 45.02 166 ALA F C 1
ATOM 10366 O O . ALA F 2 168 ? -10.134 -39.026 14.117 1.00 43.40 166 ALA F O 1
ATOM 10368 N N . VAL F 2 169 ? -11.774 -40.544 13.745 1.00 42.89 167 VAL F N 1
ATOM 10369 C CA . VAL F 2 169 ? -12.883 -39.682 14.143 1.00 45.02 167 VAL F CA 1
ATOM 10370 C C . VAL F 2 169 ? -13.842 -40.493 15.003 1.00 48.45 167 VAL F C 1
ATOM 10371 O O . VAL F 2 169 ? -13.905 -41.722 14.915 1.00 44.67 167 VAL F O 1
ATOM 10375 N N . ARG F 2 170 ? -14.611 -39.779 15.829 1.00 52.12 168 ARG F N 1
ATOM 10376 C CA . ARG F 2 170 ? -15.572 -40.407 16.729 1.00 53.47 168 ARG F CA 1
ATOM 10377 C C . ARG F 2 170 ? -16.750 -39.468 16.953 1.00 56.00 168 ARG F C 1
ATOM 10378 O O . ARG F 2 170 ? -16.558 -38.282 17.241 1.00 52.56 168 ARG F O 1
ATOM 10386 N N . LYS F 2 171 ? -17.966 -39.998 16.807 1.00 53.00 169 LYS F N 1
ATOM 10387 C CA . LYS F 2 171 ? -19.184 -39.295 17.214 1.00 54.45 169 LYS F CA 1
ATOM 10388 C C . LYS F 2 171 ? -20.072 -40.317 17.911 1.00 55.74 169 LYS F C 1
ATOM 10389 O O . LYS F 2 171 ? -20.719 -41.141 17.248 1.00 54.61 169 LYS F O 1
ATOM 10395 N N . GLY F 2 172 ? -20.118 -40.239 19.237 1.00 57.78 170 GLY F N 1
ATOM 10396 C CA . GLY F 2 172 ? -20.807 -41.255 20.013 1.00 64.34 170 GLY F CA 1
ATOM 10397 C C . GLY F 2 172 ? -20.166 -42.599 19.750 1.00 64.02 170 GLY F C 1
ATOM 10398 O O . GLY F 2 172 ? -18.964 -42.795 19.968 1.00 69.66 170 GLY F O 1
ATOM 10399 N N . ARG F 2 173 ? -20.958 -43.542 19.249 1.00 68.86 171 ARG F N 1
ATOM 10400 C CA . ARG F 2 173 ? -20.465 -44.872 18.924 1.00 67.50 171 ARG F CA 1
ATOM 10401 C C . ARG F 2 173 ? -20.254 -45.066 17.425 1.00 64.42 171 ARG F C 1
ATOM 10402 O O . ARG F 2 173 ? -20.263 -46.202 16.938 1.00 68.69 171 ARG F O 1
ATOM 10410 N N . ILE F 2 174 ? -20.055 -43.976 16.692 1.00 53.83 172 ILE F N 1
ATOM 10411 C CA . ILE F 2 174 ? -19.621 -44.015 15.303 1.00 50.10 172 ILE F CA 1
ATOM 10412 C C . ILE F 2 174 ? -18.124 -43.762 15.308 1.00 50.77 172 ILE F C 1
ATOM 10413 O O . ILE F 2 174 ? -17.665 -42.729 15.810 1.00 53.58 172 ILE F O 1
ATOM 10418 N N . LEU F 2 175 ? -17.359 -44.711 14.781 1.00 51.42 173 LEU F N 1
ATOM 10419 C CA . LEU F 2 175 ? -15.918 -44.571 14.694 1.00 46.90 173 LEU F CA 1
ATOM 10420 C C . LEU F 2 175 ? -15.482 -44.615 13.240 1.00 48.22 173 LEU F C 1
ATOM 10421 O O . LEU F 2 175 ? -16.052 -45.344 12.421 1.00 45.00 173 LEU F O 1
ATOM 10426 N N . GLY F 2 176 ? -14.445 -43.854 12.942 1.00 45.52 174 GLY F N 1
ATOM 10427 C CA . GLY F 2 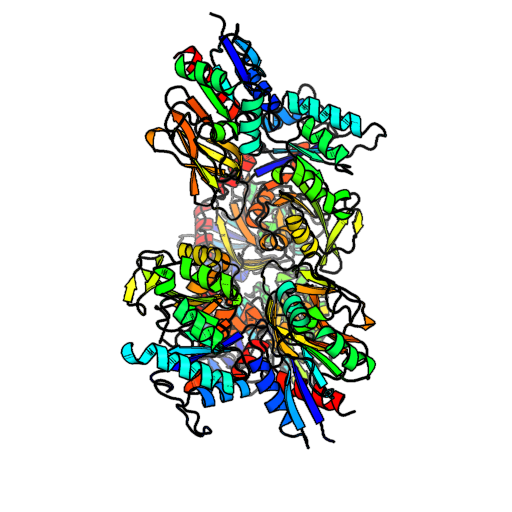176 ? -13.804 -43.915 11.642 1.00 48.37 174 GLY F CA 1
ATOM 10428 C C . GLY F 2 176 ? -12.301 -43.966 11.808 1.00 45.35 174 GLY F C 1
ATOM 10429 O O . GLY F 2 176 ? -11.740 -43.303 12.682 1.00 44.62 174 GLY F O 1
ATOM 10430 N N . PHE F 2 177 ? -11.659 -44.772 10.964 1.00 39.50 175 PHE F N 1
ATOM 10431 C CA . PHE F 2 177 ? -10.208 -44.827 10.876 1.00 38.87 175 PHE F CA 1
ATOM 10432 C C . PHE F 2 177 ? -9.826 -44.661 9.413 1.00 40.04 175 PHE F C 1
ATOM 10433 O O . PHE F 2 177 ? -10.336 -45.388 8.552 1.00 37.77 175 PHE F O 1
ATOM 10441 N N . GLN F 2 178 ? -8.947 -43.687 9.134 1.00 38.35 176 GLN F N 1
ATOM 10442 C CA . GLN F 2 178 ? -8.553 -43.389 7.761 1.00 36.68 176 GLN F CA 1
ATOM 10443 C C . GLN F 2 178 ? -7.559 -44.416 7.234 1.00 37.83 176 GLN F C 1
ATOM 10444 O O . GLN F 2 178 ? -7.492 -44.648 6.018 1.00 40.87 176 GLN F O 1
ATOM 10450 N N . PHE F 2 179 ? -6.785 -45.029 8.130 1.00 33.15 177 PHE F N 1
ATOM 10451 C CA . PHE F 2 179 ? -5.811 -46.054 7.801 1.00 34.65 177 PHE F CA 1
ATOM 10452 C C . PHE F 2 179 ? -6.520 -47.412 7.774 1.00 37.64 177 PHE F C 1
ATOM 10453 O O . PHE F 2 179 ? -7.729 -47.496 7.979 1.00 38.05 177 PHE F O 1
ATOM 10461 N N . HIS F 2 180 ? -5.767 -48.489 7.511 1.00 37.11 178 HIS F N 1
ATOM 10462 C CA . HIS F 2 180 ? -6.311 -49.846 7.427 1.00 37.53 178 HIS F CA 1
ATOM 10463 C C . HIS F 2 180 ? -5.812 -50.681 8.592 1.00 36.18 178 HIS F C 1
ATOM 10464 O O . HIS F 2 180 ? -4.796 -51.379 8.462 1.00 33.58 178 HIS F O 1
ATOM 10471 N N . PRO F 2 181 ? -6.529 -50.725 9.715 1.00 41.88 179 PRO F N 1
ATOM 10472 C CA . PRO F 2 181 ? -6.051 -51.528 10.852 1.00 40.70 179 PRO F CA 1
ATOM 10473 C C . PRO F 2 181 ? -5.972 -53.018 10.543 1.00 45.05 179 PRO F C 1
ATOM 10474 O O . PRO F 2 181 ? -5.165 -53.725 11.167 1.00 41.98 179 PRO F O 1
ATOM 10478 N N . GLU F 2 182 ? -6.759 -53.513 9.584 1.00 42.52 180 GLU F N 1
ATOM 10479 C CA . GLU F 2 182 ? -6.672 -54.922 9.222 1.00 41.21 180 GLU F CA 1
ATOM 10480 C C . GLU F 2 182 ? -5.389 -55.262 8.480 1.00 40.23 180 GLU F C 1
ATOM 10481 O O . GLU F 2 182 ? -5.055 -56.445 8.360 1.00 38.97 180 GLU F O 1
ATOM 10487 N N . LYS F 2 183 ? -4.662 -54.266 7.982 1.00 38.60 181 LYS F N 1
ATOM 10488 C CA . LYS F 2 183 ? -3.354 -54.496 7.378 1.00 36.57 181 LYS F CA 1
ATOM 10489 C C . LYS F 2 183 ? -2.276 -53.675 8.079 1.00 37.85 181 LYS F C 1
ATOM 10490 O O . LYS F 2 183 ? -1.316 -53.233 7.452 1.00 37.21 181 LYS F O 1
ATOM 10496 N N . SER F 2 184 ? -2.430 -53.436 9.384 1.00 39.47 182 SER F N 1
ATOM 10497 C CA . SER F 2 184 ? -1.452 -52.661 10.140 1.00 37.47 182 SER F CA 1
ATOM 10498 C C . SER F 2 184 ? -0.745 -53.523 11.190 1.00 42.16 182 SER F C 1
ATOM 10499 O O . SER F 2 184 ? -0.394 -53.045 12.275 1.00 40.08 182 SER F O 1
ATOM 10502 N N . SER F 2 185 ? -0.475 -54.782 10.844 1.00 37.93 183 SER F N 1
ATOM 10503 C CA . SER F 2 185 ? 0.397 -55.703 11.612 1.00 40.02 183 SER F CA 1
ATOM 10504 C C . SER F 2 185 ? -0.101 -55.747 13.066 1.00 41.33 183 SER F C 1
ATOM 10505 O O . SER F 2 185 ? -1.328 -55.730 13.289 1.00 41.42 183 SER F O 1
ATOM 10508 N N . LYS F 2 186 ? 0.812 -55.771 14.053 1.00 38.96 184 LYS F N 1
ATOM 10509 C CA . LYS F 2 186 ? 0.426 -56.014 15.448 1.00 46.64 184 LYS F CA 1
ATOM 10510 C C . LYS F 2 186 ? -0.468 -54.924 16.001 1.00 47.13 184 LYS F C 1
ATOM 10511 O O . LYS F 2 186 ? -1.481 -55.219 16.642 1.00 50.16 184 LYS F O 1
ATOM 10517 N N . ILE F 2 187 ? -0.118 -53.663 15.747 1.00 45.57 185 ILE F N 1
ATOM 10518 C CA . ILE F 2 187 ? -0.842 -52.582 16.387 1.00 43.23 185 ILE F CA 1
ATOM 10519 C C . ILE F 2 187 ? -2.229 -52.447 15.777 1.00 43.95 185 ILE F C 1
ATOM 10520 O O . ILE F 2 187 ? -3.195 -52.115 16.475 1.00 43.01 185 ILE F O 1
ATOM 10525 N N . GLY F 2 188 ? -2.367 -52.753 14.485 1.00 41.44 186 GLY F N 1
ATOM 10526 C CA . GLY F 2 188 ? -3.694 -52.793 13.888 1.00 42.94 186 GLY F CA 1
ATOM 10527 C C . GLY F 2 188 ? -4.569 -53.863 14.514 1.00 47.82 186 GLY F C 1
ATOM 10528 O O . GLY F 2 188 ? -5.765 -53.659 14.731 1.00 45.03 186 GLY F O 1
ATOM 10529 N N . ARG F 2 189 ? -3.987 -55.018 14.827 1.00 54.05 187 ARG F N 1
ATOM 10530 C CA . ARG F 2 189 ? -4.782 -56.025 15.512 1.00 57.34 187 ARG F CA 1
ATOM 10531 C C . ARG F 2 189 ? -5.180 -55.558 16.909 1.00 57.17 187 ARG F C 1
ATOM 10532 O O . ARG F 2 189 ? -6.319 -55.772 17.340 1.00 59.95 187 ARG F O 1
ATOM 10540 N N . LYS F 2 190 ? -4.255 -54.921 17.638 1.00 52.61 188 LYS F N 1
ATOM 10541 C CA . LYS F 2 190 ? -4.601 -54.433 18.967 1.00 56.64 188 LYS F CA 1
ATOM 10542 C C . LYS F 2 190 ? -5.635 -53.318 18.888 1.00 57.48 188 LYS F C 1
ATOM 10543 O O . LYS F 2 190 ? -6.459 -53.179 19.797 1.00 57.61 188 LYS F O 1
ATOM 10549 N N . LEU F 2 191 ? -5.631 -52.526 17.811 1.00 46.42 189 LEU F N 1
ATOM 10550 C CA . LEU F 2 191 ? -6.688 -51.527 17.674 1.00 48.07 189 LEU F CA 1
ATOM 10551 C C . LEU F 2 191 ? -8.041 -52.187 17.432 1.00 48.19 189 LEU F C 1
ATOM 10552 O O . LEU F 2 191 ? -9.047 -51.798 18.039 1.00 45.47 189 LEU F O 1
ATOM 10557 N N . LEU F 2 192 ? -8.092 -53.179 16.540 1.00 45.39 190 LEU F N 1
ATOM 10558 C CA . LEU F 2 192 ? -9.361 -53.856 16.275 1.00 46.86 190 LEU F CA 1
ATOM 10559 C C . LEU F 2 192 ? -9.850 -54.608 17.506 1.00 54.56 190 LEU F C 1
ATOM 10560 O O . LEU F 2 192 ? -11.063 -54.722 17.728 1.00 57.38 190 LEU F O 1
ATOM 10565 N N . GLU F 2 193 ? -8.927 -55.165 18.297 1.00 59.37 191 GLU F N 1
ATOM 10566 C CA . GLU F 2 193 ? -9.333 -55.787 19.555 1.00 62.41 191 GLU F CA 1
ATOM 10567 C C . GLU F 2 193 ? -10.017 -54.779 20.474 1.00 61.75 191 GLU F C 1
ATOM 10568 O O . GLU F 2 193 ? -11.063 -55.081 21.061 1.00 63.75 191 GLU F O 1
ATOM 10574 N N . LYS F 2 194 ? -9.466 -53.568 20.590 1.00 56.88 192 LYS F N 1
ATOM 10575 C CA . LYS F 2 194 ? -10.109 -52.583 21.458 1.00 60.87 192 LYS F CA 1
ATOM 10576 C C . LYS F 2 194 ? -11.425 -52.074 20.871 1.00 63.67 192 LYS F C 1
ATOM 10577 O O . LYS F 2 194 ? -12.331 -51.706 21.633 1.00 63.23 192 LYS F O 1
ATOM 10583 N N . VAL F 2 195 ? -11.560 -52.023 19.540 1.00 54.81 193 VAL F N 1
ATOM 10584 C CA . VAL F 2 195 ? -12.861 -51.669 18.975 1.00 57.71 193 VAL F CA 1
ATOM 10585 C C . VAL F 2 195 ? -13.895 -52.707 19.387 1.00 60.76 193 VAL F C 1
ATOM 10586 O O . VAL F 2 195 ? -15.002 -52.371 19.822 1.00 60.35 193 VAL F O 1
ATOM 10590 N N . ILE F 2 196 ? -13.552 -53.990 19.233 1.00 61.66 194 ILE F N 1
ATOM 10591 C CA . ILE F 2 196 ? -14.440 -55.065 19.679 1.00 67.51 194 ILE F CA 1
ATOM 10592 C C . ILE F 2 196 ? -14.755 -54.916 21.167 1.00 70.75 194 ILE F C 1
ATOM 10593 O O . ILE F 2 196 ? -15.907 -55.061 21.593 1.00 72.95 194 ILE F O 1
ATOM 10598 N N . GLU F 2 197 ? -13.734 -54.621 21.975 1.00 73.98 195 GLU F N 1
ATOM 10599 C CA . GLU F 2 197 ? -13.929 -54.492 23.415 1.00 82.90 195 GLU F CA 1
ATOM 10600 C C . GLU F 2 197 ? -14.830 -53.306 23.765 1.00 84.03 195 GLU F C 1
ATOM 10601 O O . GLU F 2 197 ? -15.691 -53.413 24.650 1.00 86.55 195 GLU F O 1
ATOM 10607 N N . CYS F 2 198 ? -14.664 -52.170 23.071 1.00 75.36 196 CYS F N 1
ATOM 10608 C CA . CYS F 2 198 ? -15.535 -51.018 23.312 1.00 77.49 196 CYS F CA 1
ATOM 10609 C C . CYS F 2 198 ? -16.981 -51.324 22.956 1.00 80.50 196 CYS F C 1
ATOM 10610 O O . CYS F 2 198 ? -17.905 -50.798 23.589 1.00 80.04 196 CYS F O 1
ATOM 10613 N N . SER F 2 199 ? -17.188 -52.204 21.975 1.00 86.18 197 SER F N 1
ATOM 10614 C CA . SER F 2 199 ? -18.504 -52.529 21.445 1.00 91.37 197 SER F CA 1
ATOM 10615 C C . SER F 2 199 ? -19.243 -53.518 22.333 1.00 93.62 197 SER F C 1
ATOM 10616 O O . SER F 2 199 ? -20.441 -53.750 22.116 1.00 98.53 197 SER F O 1
ATOM 10619 N N . LEU F 2 200 ? -18.546 -54.106 23.304 1.00 86.29 198 LEU F N 1
ATOM 10620 C CA . LEU F 2 200 ? -19.157 -54.938 24.325 1.00 94.88 198 LEU F CA 1
ATOM 10621 C C . LEU F 2 200 ? -19.982 -54.109 25.315 1.00 98.35 198 LEU F C 1
ATOM 10622 O O . LEU F 2 200 ? -19.477 -53.679 26.358 1.00 98.30 198 LEU F O 1
#

Organism: Thermotoga maritima (strain ATCC 43589 / DSM 3109 / JCM 10099 / NBRC 100826 / MSB8) (NCBI:txid243274)

InterPro domains:
  IPR004651 Histidine biosynthesis, HisF [MF_01013] (1-249)
  IPR004651 Histidine biosynthesis, HisF [TIGR00735] (1-249)
  IPR004651 Histidine biosynthesis, HisF [cd04731] (4-244)
  IPR006062 Histidine biosynthesis protein [PF00977] (5-232)
  IPR011060 Ribulose-phosphate binding barrel [SSF51366] (1-249)
  IPR013785 Aldolase-type TIM barrel [G3DSA:3.20.20.70] (1-253)
  IPR050064 Imidazole glycerol phosphate synthase HisA/HisF [PTHR21235] (2-250)

Nearest PDB structures (foldseek):
  6ymu-assembly4_D  TM=1.003E+00  e=5.534E-44  Thermotoga maritima
  3zr4-assembly2_D  TM=9.992E-01  e=1.172E-43  Thermotoga maritima
  7ac8-assembly3_F  TM=9.985E-01  e=6.343E-43  Thermotoga maritima MSB8
  2wjz-assembly3_D  TM=1.001E+00  e=6.489E-41  Thermotoga maritima
  2wjz-assembly1_B  TM=9.984E-01  e=3.099E-40  Thermotoga maritima

Solvent-accessible surface area: 51164 Å² total

B-factor: mean 49.15, std 15.91, range [22.91, 163.38]